Protein AF-0000000078959669 (afdb_homodimer)

pLDDT: mean 92.47, std 7.91, range [45.31, 98.94]

Organism: Drosophila grimshawi (NCBI:txid7222)

Secondary structure (DSSP, 8-state):
-PPPPGGG--EEEEE--SHHHHHHHHHHHHTT-EEEEE-SSSSS-GGG-------SSTT--------TT-B-SS-GGGTSBTTBPPPTT---SS-BHHHHHHHHHHHHHHTT-GGGEETTEEEEEEEE-SSSEEEEEEETTTTEEEEEEESEEEE---SSSSB-----TTTTT--SEEEEGGG---GGGGTT-EEEEE--SHHHHHHHHHHHTTSSEEEEE---SSPP--GGGSSEEEE--EEEE-SSEEEETTS-EEE-SEEEE---B----TTBBGGG--EEETTEEESEETTTEESSSTTEEE-S--BSS-HHHHHHHHHHHHHHHHTTSSPPPPHHHHHHHHHHHHHHHHHTT---GGGTTB-TTHHHHHHHHHHHHH------HHHHHHHHHHTTHHHHSTTTGGGEEEEE-SSS-EEEEE-/-PPPPGGG--EEEEE--SHHHHHHHHHHHHTT-EEEEE-SSSSS-GGG-------SSTT--------TT-B-SS-GGGTSBTTBPPPTT---SS-BHHHHHHHHHHHHHHTT-GGGEETTEEEEEEEE-SSSEEEEEEETTTTEEEEEEESEEEE---SSSSB-----TTTTT--SEEEEGGG---GGGGTT-EEEEE--SHHHHHHHHHHHTTSSEEEEE---SSPP--GGGSSEEEE--EEEE-SSEEEETTS-EEE-SEEEE---B----TTBBGGG--EEETTEEESEETTTEESSSTTEEE-S--BSS-HHHHHHHHHHHHHHHHTTSSPPPPHHHHHHHHHHHHHHHHHTT---GGGTTB-TTHHHHHHHHHHHHH------HHHHHHHHHHTTHHHHSTTTGGGEEEEE-SSS-EEEEE-

Nearest PDB structures (foldseek):
  5nmx-assembly1_A-2  TM=9.605E-01  e=4.243E-48  Zonocerus variegatus
  8b2d-assembly1_B  TM=8.676E-01  e=2.512E-38  Methylophaga aminisulfidivorans MP
  5iq4-assembly1_B  TM=8.693E-01  e=3.765E-37  Roseovarius nubinhibens ISM
  5ipy-assembly1_B  TM=8.595E-01  e=3.704E-36  Roseovarius nubinhibens ISM
  5gsn-assembly2_D-3  TM=8.723E-01  e=1.214E-34  Roseovarius nubinhibens ISM

Structure (mmCIF, N/CA/C/O backbone):
data_AF-0000000078959669-model_v1
#
loop_
_entity.id
_entity.type
_entity.pdbx_description
1 polymer 'Flavin-containing monooxygenase'
#
loop_
_atom_site.group_PDB
_atom_site.id
_atom_site.type_symbol
_atom_site.label_atom_id
_atom_site.label_alt_id
_atom_site.label_comp_id
_atom_site.label_asym_id
_atom_site.label_entity_id
_atom_site.label_seq_id
_atom_site.pdbx_PDB_ins_code
_atom_site.Cartn_x
_atom_site.Cartn_y
_atom_site.Cartn_z
_atom_site.occupancy
_atom_site.B_iso_or_equiv
_atom_site.auth_seq_id
_atom_site.auth_comp_id
_atom_site.auth_asym_id
_atom_site.auth_atom_id
_atom_site.pdbx_PDB_model_num
ATOM 1 N N . MET A 1 1 ? -20.609 -14.859 -3.125 1 45.31 1 MET A N 1
ATOM 2 C CA . MET A 1 1 ? -20.734 -14.328 -1.771 1 45.31 1 MET A CA 1
ATOM 3 C C . MET A 1 1 ? -21.344 -12.93 -1.785 1 45.31 1 MET A C 1
ATOM 5 O O . MET A 1 1 ? -21.016 -12.109 -2.635 1 45.31 1 MET A O 1
ATOM 9 N N . HIS A 1 2 ? -22.578 -12.852 -1.227 1 52.78 2 HIS A N 1
ATOM 10 C CA . HIS A 1 2 ? -23.391 -11.648 -1.248 1 52.78 2 HIS A CA 1
ATOM 11 C C . HIS A 1 2 ? -22.75 -10.523 -0.436 1 52.78 2 HIS A C 1
ATOM 13 O O . HIS A 1 2 ? -22.344 -10.742 0.703 1 52.78 2 HIS A O 1
ATOM 19 N N . LYS A 1 3 ? -22.469 -9.391 -1.192 1 69.81 3 LYS A N 1
ATOM 20 C CA . LYS A 1 3 ? -22 -8.219 -0.46 1 69.81 3 LYS A CA 1
ATOM 21 C C . LYS A 1 3 ? -23.125 -7.598 0.355 1 69.81 3 LYS A C 1
ATOM 23 O O . LYS A 1 3 ? -24.25 -7.434 -0.143 1 69.81 3 LYS A O 1
ATOM 28 N N . THR A 1 4 ? -22.953 -7.41 1.645 1 77.81 4 THR A N 1
ATOM 29 C CA . THR A 1 4 ? -23.891 -6.715 2.516 1 77.81 4 THR A CA 1
ATOM 30 C C . THR A 1 4 ? -24.125 -5.285 2.031 1 77.81 4 THR A C 1
ATOM 32 O O . THR A 1 4 ? -23.156 -4.57 1.717 1 77.81 4 THR A O 1
ATOM 35 N N . PRO A 1 5 ? -25.406 -4.965 1.857 1 82.88 5 PRO A N 1
ATOM 36 C CA . PRO A 1 5 ? -25.672 -3.572 1.484 1 82.88 5 PRO A CA 1
ATOM 37 C C . PRO A 1 5 ? -25.016 -2.572 2.434 1 82.88 5 PRO A C 1
ATOM 39 O O . PRO A 1 5 ? -24.953 -2.812 3.643 1 82.88 5 PRO A O 1
ATOM 42 N N . ILE A 1 6 ? -24.656 -1.502 1.903 1 85.75 6 ILE A N 1
ATOM 43 C CA . ILE A 1 6 ? -23.859 -0.518 2.625 1 85.75 6 ILE A CA 1
ATOM 44 C C . ILE A 1 6 ? -24.641 -0 3.83 1 85.75 6 ILE A C 1
ATOM 46 O O . ILE A 1 6 ? -24.062 0.288 4.879 1 85.75 6 ILE A O 1
ATOM 50 N N . ASN A 1 7 ? -25.969 0.161 3.705 1 85.62 7 ASN A N 1
ATOM 51 C CA . ASN A 1 7 ? -26.781 0.72 4.773 1 85.62 7 ASN A CA 1
ATOM 52 C C . ASN A 1 7 ? -26.922 -0.252 5.945 1 85.62 7 ASN A C 1
ATOM 54 O O . ASN A 1 7 ? -27.375 0.126 7.02 1 85.62 7 ASN A O 1
ATOM 58 N N . GLU A 1 8 ? -26.438 -1.484 5.742 1 88.94 8 GLU A N 1
ATOM 59 C CA . GLU A 1 8 ? -26.5 -2.488 6.801 1 88.94 8 GLU A CA 1
ATOM 60 C C . GLU A 1 8 ? -25.156 -2.609 7.523 1 88.94 8 GLU A C 1
ATOM 62 O O . GLU A 1 8 ? -25.078 -3.236 8.586 1 88.94 8 GLU A O 1
ATOM 67 N N . LEU A 1 9 ? -24.219 -1.984 6.984 1 90.19 9 LEU A N 1
ATOM 68 C CA . LEU A 1 9 ? -22.906 -1.975 7.605 1 90.19 9 LEU A CA 1
ATOM 69 C C . LEU A 1 9 ? -22.875 -1.039 8.812 1 90.19 9 LEU A C 1
ATOM 71 O O . LEU A 1 9 ? -23.609 -0.047 8.844 1 90.19 9 LEU A O 1
ATOM 75 N N . ARG A 1 10 ? -22.062 -1.387 9.906 1 94.25 10 ARG A N 1
ATOM 76 C CA . ARG A 1 10 ? -22.141 -0.607 11.133 1 94.25 10 ARG A CA 1
ATOM 77 C C . ARG A 1 10 ? -20.766 -0.35 11.719 1 94.25 10 ARG A C 1
ATOM 79 O O . ARG A 1 10 ? -20.531 0.688 12.344 1 94.25 10 ARG A O 1
ATOM 86 N N . ARG A 1 11 ? -19.891 -1.138 11.555 1 98.06 11 ARG A N 1
ATOM 87 C CA . ARG A 1 11 ? -18.625 -1.104 12.289 1 98.06 11 ARG A CA 1
ATOM 88 C C . ARG A 1 11 ? -17.625 -0.155 11.625 1 98.06 11 ARG A C 1
ATOM 90 O O . ARG A 1 11 ? -17.281 -0.333 10.453 1 98.06 11 ARG A O 1
ATOM 97 N N . VAL A 1 12 ? -17.125 0.892 12.422 1 98.75 12 VAL A N 1
ATOM 98 C CA . VAL A 1 12 ? -16.25 1.936 11.883 1 98.75 12 VAL A CA 1
ATOM 99 C C . VAL A 1 12 ? -14.914 1.923 12.617 1 98.75 12 VAL A C 1
ATOM 101 O O . VAL A 1 12 ? -14.875 1.939 13.852 1 98.75 12 VAL A O 1
ATOM 104 N N . CYS A 1 13 ? -13.797 1.841 11.883 1 98.88 13 CYS A N 1
ATOM 105 C CA . CYS A 1 13 ? -12.453 2.021 12.406 1 98.88 13 CYS A CA 1
ATOM 106 C C . CYS A 1 13 ? -11.938 3.424 12.109 1 98.88 13 CYS A C 1
ATOM 108 O O . CYS A 1 13 ? -11.906 3.848 10.953 1 98.88 13 CYS A O 1
ATOM 110 N N . VAL A 1 14 ? -11.617 4.148 13.117 1 98.94 14 VAL A N 1
ATOM 111 C CA . VAL A 1 14 ? -10.977 5.453 12.977 1 98.94 14 VAL A CA 1
ATOM 112 C C . VAL A 1 14 ? -9.492 5.344 13.328 1 98.94 14 VAL A C 1
ATOM 114 O O . VAL A 1 14 ? -9.141 4.957 14.453 1 98.94 14 VAL A O 1
ATOM 117 N N . ILE A 1 15 ? -8.625 5.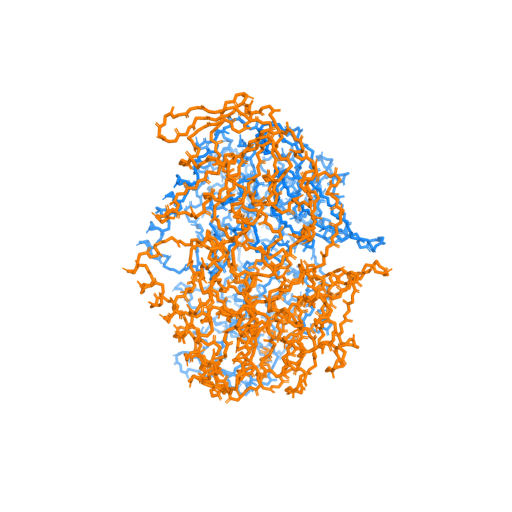699 12.398 1 98.56 15 ILE A N 1
ATOM 118 C CA . ILE A 1 15 ? -7.188 5.598 12.609 1 98.56 15 ILE A CA 1
ATOM 119 C C . ILE A 1 15 ? -6.629 6.953 13.039 1 98.56 15 ILE A C 1
ATOM 121 O O . ILE A 1 15 ? -6.41 7.832 12.195 1 98.56 15 ILE A O 1
ATOM 125 N N . GLY A 1 16 ? -6.328 7.094 14.289 1 97.38 16 GLY A N 1
ATOM 126 C CA . GLY A 1 16 ? -5.848 8.352 14.844 1 97.38 16 GLY A CA 1
ATOM 127 C C . GLY A 1 16 ? -6.891 9.078 15.672 1 97.38 16 GLY A C 1
ATOM 128 O O . GLY A 1 16 ? -8.07 9.102 15.305 1 97.38 16 GLY A O 1
ATOM 129 N N . ALA A 1 17 ? -6.402 9.602 16.766 1 97.69 17 ALA A N 1
ATOM 130 C CA . ALA A 1 17 ? -7.293 10.352 17.656 1 97.69 17 ALA A CA 1
ATOM 131 C C . ALA A 1 17 ? -6.832 11.797 17.797 1 97.69 17 ALA A C 1
ATOM 133 O O . ALA A 1 17 ? -6.844 12.359 18.891 1 97.69 17 ALA A O 1
ATOM 134 N N . GLY A 1 18 ? -6.355 12.375 16.703 1 96.56 18 GLY A N 1
ATOM 135 C CA . GLY A 1 18 ? -6.148 13.812 16.609 1 96.56 18 GLY A CA 1
ATOM 136 C C . GLY A 1 18 ? -7.414 14.578 16.281 1 96.56 18 GLY A C 1
ATOM 137 O O . GLY A 1 18 ? -8.523 14.078 16.484 1 96.56 18 GLY A O 1
ATOM 138 N N . THR A 1 19 ? -7.242 15.805 15.766 1 96.81 19 THR A N 1
ATOM 139 C CA . THR A 1 19 ? -8.375 16.688 15.469 1 96.81 19 THR A CA 1
ATOM 140 C C . THR A 1 19 ? -9.336 16.016 14.492 1 96.81 19 THR A C 1
ATOM 142 O O . THR A 1 19 ? -10.547 16 14.719 1 96.81 19 THR A O 1
ATOM 145 N N . ALA A 1 20 ? -8.844 15.43 13.422 1 97.81 20 ALA A N 1
ATOM 146 C CA . ALA A 1 20 ? -9.672 14.781 12.406 1 97.81 20 ALA A CA 1
ATOM 147 C C . ALA A 1 20 ? -10.336 13.523 12.953 1 97.81 20 ALA A C 1
ATOM 149 O O . ALA A 1 20 ? -11.523 13.281 12.719 1 97.81 20 ALA A O 1
ATOM 150 N N . GLY A 1 21 ? -9.578 12.727 13.688 1 98.56 21 GLY A N 1
ATOM 151 C CA . GLY A 1 21 ? -10.094 11.469 14.219 1 98.56 21 GLY A CA 1
ATOM 152 C C . GLY A 1 21 ? -11.211 11.672 15.227 1 98.56 21 GLY A C 1
ATOM 153 O O . GLY A 1 21 ? -12.195 10.922 15.227 1 98.56 21 GLY A O 1
ATOM 154 N N . LEU A 1 22 ? -11.055 12.656 16.094 1 98.69 22 LEU A N 1
ATOM 155 C CA . LEU A 1 22 ? -12.102 12.953 17.062 1 98.69 22 LEU A CA 1
ATOM 156 C C . LEU A 1 22 ? -13.398 13.344 16.359 1 98.69 22 LEU A C 1
ATOM 158 O O . LEU A 1 22 ? -14.484 12.953 16.781 1 98.69 22 LEU A O 1
ATOM 162 N N . SER A 1 23 ? -13.258 14.117 15.312 1 98.56 23 SER A N 1
ATOM 163 C CA . SER A 1 23 ? -14.422 14.508 14.523 1 98.56 23 SER A CA 1
ATOM 164 C C . SER A 1 23 ? -15.094 13.289 13.891 1 98.56 23 SER A C 1
ATOM 166 O O . SER A 1 23 ? -16.312 13.156 13.938 1 98.56 23 SER A O 1
ATOM 168 N N . ALA A 1 24 ? -14.305 12.406 13.297 1 98.81 24 ALA A N 1
ATOM 169 C CA . ALA A 1 24 ? -14.828 11.211 12.656 1 98.81 24 ALA A CA 1
ATOM 170 C C . ALA A 1 24 ? -15.531 10.305 13.664 1 98.81 24 ALA A C 1
ATOM 172 O O . ALA A 1 24 ? -16.625 9.797 13.391 1 98.81 24 ALA A O 1
ATOM 173 N N . LEU A 1 25 ? -14.883 10.133 14.812 1 98.88 25 LEU A N 1
ATOM 174 C CA . LEU A 1 25 ? -15.445 9.297 15.867 1 98.88 25 LEU A CA 1
ATOM 175 C C . LEU A 1 25 ? -16.781 9.859 16.344 1 98.88 25 LEU A C 1
ATOM 177 O O . LEU A 1 25 ? -17.781 9.148 16.375 1 98.88 25 LEU A O 1
ATOM 181 N N . LYS A 1 26 ? -16.812 11.109 16.688 1 98.88 26 LYS A N 1
ATOM 182 C CA . LYS A 1 26 ? -18 11.766 17.219 1 98.88 26 LYS A CA 1
ATOM 183 C C . LYS A 1 26 ? -19.172 11.68 16.234 1 98.88 26 LYS A C 1
ATOM 185 O O . LYS A 1 26 ? -20.266 11.242 16.594 1 98.88 26 LYS A O 1
ATOM 190 N N . ASN A 1 27 ? -18.953 12.07 15 1 98.81 27 ASN A N 1
ATOM 191 C CA . ASN A 1 27 ? -20.031 12.109 14.008 1 98.81 27 ASN A CA 1
ATOM 192 C C . ASN A 1 27 ? -20.516 10.703 13.672 1 98.81 27 ASN A C 1
ATOM 194 O O . ASN A 1 27 ? -21.719 10.5 13.43 1 98.81 27 ASN A O 1
ATOM 198 N N . ALA A 1 28 ? -19.578 9.711 13.57 1 98.75 28 ALA A N 1
ATOM 199 C CA . ALA A 1 28 ? -19.984 8.328 13.32 1 98.75 28 ALA A CA 1
ATOM 200 C C . ALA A 1 28 ? -20.891 7.812 14.438 1 98.75 28 ALA A C 1
ATOM 202 O O . ALA A 1 28 ? -21.922 7.199 14.164 1 98.75 28 ALA A O 1
ATOM 203 N N . LEU A 1 29 ? -20.484 8.078 15.703 1 98.69 29 LEU A N 1
ATOM 204 C CA . LEU A 1 29 ? -21.281 7.656 16.859 1 98.69 29 LEU A CA 1
ATOM 205 C C . LEU A 1 29 ? -22.656 8.336 16.844 1 98.69 29 LEU A C 1
ATOM 207 O O . LEU A 1 29 ? -23.672 7.695 17.125 1 98.69 29 LEU A O 1
ATOM 211 N N . GLU A 1 30 ? -22.688 9.578 16.5 1 98 30 GLU A N 1
ATOM 212 C CA . GLU A 1 30 ? -23.938 10.328 16.453 1 98 30 GLU A CA 1
ATOM 213 C C . GLU A 1 30 ? -24.875 9.789 15.391 1 98 30 GLU A C 1
ATOM 215 O O . GLU A 1 30 ? -26.094 9.883 15.531 1 98 30 GLU A O 1
ATOM 220 N N . GLU A 1 31 ? -24.344 9.234 14.336 1 97.31 31 GLU A N 1
ATOM 221 C CA . GLU A 1 31 ? -25.141 8.641 13.281 1 97.31 31 GLU A CA 1
ATOM 222 C C . GLU A 1 31 ? -25.578 7.223 13.641 1 97.31 31 GLU A C 1
ATOM 224 O O . GLU A 1 31 ? -26.203 6.531 12.836 1 97.31 31 GLU A O 1
ATOM 229 N N . GLY A 1 32 ? -25.188 6.715 14.797 1 97.25 32 GLY A N 1
ATOM 230 C CA . GLY A 1 32 ? -25.641 5.418 15.281 1 97.25 32 GLY A CA 1
ATOM 231 C C . GLY A 1 32 ? -24.719 4.281 14.867 1 97.25 32 GLY A C 1
ATOM 232 O O . GLY A 1 32 ? -25.062 3.109 15.008 1 97.25 32 GLY A O 1
ATOM 233 N N . LEU A 1 33 ? -23.562 4.566 14.352 1 98.25 33 LEU A N 1
ATOM 234 C CA . LEU A 1 33 ? -22.609 3.531 13.961 1 98.25 33 LEU A CA 1
ATOM 235 C C . LEU A 1 33 ? -21.781 3.082 15.148 1 98.25 33 LEU A C 1
ATOM 237 O O . LEU A 1 33 ? -21.797 3.729 16.203 1 98.25 33 LEU A O 1
ATOM 241 N N . GLU A 1 34 ? -21.172 1.912 15.055 1 98.56 34 GLU A N 1
ATOM 242 C CA . GLU A 1 34 ? -20.25 1.372 16.047 1 98.56 34 GLU A CA 1
ATOM 243 C C . GLU A 1 34 ? -18.797 1.723 15.719 1 98.56 34 GLU A C 1
ATOM 245 O O . GLU A 1 34 ? -18.141 1.008 14.953 1 98.56 34 GLU A O 1
ATOM 250 N N . ALA A 1 35 ? -18.328 2.771 16.391 1 98.75 35 ALA A N 1
ATOM 251 C CA . ALA A 1 35 ? -17.031 3.318 15.984 1 98.75 35 ALA A CA 1
ATOM 252 C C . ALA A 1 35 ? -16 3.184 17.094 1 98.75 35 ALA A C 1
ATOM 254 O O . ALA A 1 35 ? -16.312 3.359 18.266 1 98.75 35 ALA A O 1
ATOM 255 N N . VAL A 1 36 ? -14.789 2.791 16.719 1 98.88 36 VAL A N 1
ATOM 256 C CA . VAL A 1 36 ? -13.633 2.742 17.609 1 98.88 36 VAL A CA 1
ATOM 257 C C . VAL A 1 36 ? -12.469 3.504 16.984 1 98.88 36 VAL A C 1
ATOM 259 O O . VAL A 1 36 ? -12.156 3.32 15.805 1 98.88 36 VAL A O 1
ATOM 262 N N . ALA A 1 37 ? -11.875 4.391 17.766 1 98.88 37 ALA A N 1
ATOM 263 C CA . ALA A 1 37 ? -10.664 5.078 17.328 1 98.88 37 ALA A CA 1
ATOM 264 C C . ALA A 1 37 ? -9.422 4.465 17.969 1 98.88 37 ALA A C 1
ATOM 266 O O . ALA A 1 37 ? -9.43 4.125 19.156 1 98.88 37 ALA A O 1
ATOM 267 N N . TYR A 1 38 ? -8.398 4.254 17.188 1 98.44 38 TYR A N 1
ATOM 268 C CA . TYR A 1 38 ? -7.125 3.732 17.672 1 98.44 38 TYR A CA 1
ATOM 269 C C . TYR A 1 38 ? -6.051 4.809 17.641 1 98.44 38 TYR A C 1
ATOM 271 O O . TYR A 1 38 ? -5.859 5.477 16.609 1 98.44 38 TYR A O 1
ATOM 279 N N . GLU A 1 39 ? -5.457 5.02 18.734 1 97.31 39 GLU A N 1
ATOM 280 C CA . GLU A 1 39 ? -4.348 5.957 18.891 1 97.31 39 GLU A CA 1
ATOM 281 C C . GLU A 1 39 ? -3.1 5.25 19.406 1 97.31 39 GLU A C 1
ATOM 283 O O . GLU A 1 39 ? -3.156 4.555 20.422 1 97.31 39 GLU A O 1
ATOM 288 N N . GLN A 1 40 ? -2.014 5.398 18.656 1 92.69 40 GLN A N 1
ATOM 289 C CA . GLN A 1 40 ? -0.786 4.711 19.047 1 92.69 40 GLN A CA 1
ATOM 290 C C . GLN A 1 40 ? -0.163 5.34 20.281 1 92.69 40 GLN A C 1
ATOM 292 O O . GLN A 1 40 ? 0.511 4.66 21.062 1 92.69 40 GLN A O 1
ATOM 297 N N . GLY A 1 41 ? -0.364 6.578 20.5 1 91.94 41 GLY A N 1
ATOM 298 C CA . GLY A 1 41 ? 0.206 7.289 21.625 1 91.94 41 GLY A CA 1
ATOM 299 C C . GLY A 1 41 ? -0.555 7.059 22.922 1 91.94 41 GLY A C 1
ATOM 300 O O . GLY A 1 41 ? -1.545 6.324 22.938 1 91.94 41 GLY A O 1
ATOM 301 N N . THR A 1 42 ? -0.112 7.77 23.969 1 93.75 42 THR A N 1
ATOM 302 C CA . THR A 1 42 ? -0.66 7.566 25.312 1 93.75 42 THR A CA 1
ATOM 303 C C . THR A 1 42 ? -1.809 8.539 25.578 1 93.75 42 THR A C 1
ATOM 305 O O . THR A 1 42 ? -2.516 8.406 26.578 1 93.75 42 THR A O 1
ATOM 308 N N . GLU A 1 43 ? -2.004 9.484 24.734 1 94.62 43 GLU A N 1
ATOM 309 C CA . GLU A 1 43 ? -3.062 10.477 24.922 1 94.62 43 GLU A CA 1
ATOM 310 C C . GLU A 1 43 ? -3.637 10.93 23.578 1 94.62 43 GLU A C 1
ATOM 312 O O . GLU A 1 43 ? -3.047 10.68 22.531 1 94.62 43 GLU A O 1
ATOM 317 N N . ILE A 1 44 ? -4.832 11.555 23.672 1 96 44 ILE A N 1
ATOM 318 C CA . ILE A 1 44 ? -5.434 12.102 22.453 1 96 44 ILE A CA 1
ATOM 319 C C . ILE A 1 44 ? -4.781 13.445 22.125 1 96 44 ILE A C 1
ATOM 321 O O . ILE A 1 44 ? -4.184 14.086 23 1 96 44 ILE A O 1
ATOM 325 N N . GLY A 1 45 ? -4.902 13.852 20.859 1 93.62 45 GLY A N 1
ATOM 326 C CA . GLY A 1 45 ? -4.422 15.172 20.484 1 93.62 45 GLY A CA 1
ATOM 327 C C . GLY A 1 45 ? -3.516 15.164 19.266 1 93.62 45 GLY A C 1
ATOM 328 O O . GLY A 1 45 ? -3.346 16.188 18.609 1 93.62 45 GLY A O 1
ATOM 329 N N . GLY A 1 46 ? -2.883 13.961 19.031 1 89.56 46 GLY A N 1
ATOM 330 C CA . GLY A 1 46 ? -2.09 13.805 17.828 1 89.56 46 GLY A CA 1
ATOM 331 C C . GLY A 1 46 ? -0.868 14.703 17.797 1 89.56 46 GLY A C 1
ATOM 332 O O . GLY A 1 46 ? -0.078 14.719 18.734 1 89.56 46 GLY A O 1
ATOM 333 N N . THR A 1 47 ? -0.789 15.531 16.766 1 85.06 47 THR A N 1
ATOM 334 C CA . THR A 1 47 ? 0.394 16.344 16.484 1 85.06 47 THR A CA 1
ATOM 335 C C . THR A 1 47 ? 0.503 17.5 17.469 1 85.06 47 THR A C 1
ATOM 337 O O . THR A 1 47 ? 1.549 18.141 17.578 1 85.06 47 THR A O 1
ATOM 340 N N . TRP A 1 48 ? -0.49 17.781 18.266 1 89.94 48 TRP A N 1
ATOM 341 C CA . TRP A 1 48 ? -0.515 18.938 19.172 1 89.94 48 TRP A CA 1
ATOM 342 C C . TRP A 1 48 ? 0.2 18.625 20.484 1 89.94 48 TRP A C 1
ATOM 344 O O . TRP A 1 48 ? 0.409 19.516 21.312 1 89.94 48 TRP A O 1
ATOM 354 N N . ILE A 1 49 ? 0.579 17.406 20.641 1 88.44 49 ILE A N 1
ATOM 355 C CA . ILE A 1 49 ? 1.275 17 21.859 1 88.44 49 ILE A CA 1
ATOM 356 C C . ILE A 1 49 ? 2.75 17.391 21.766 1 88.44 49 ILE A C 1
ATOM 358 O O . ILE A 1 49 ? 3.461 16.922 20.875 1 88.44 49 ILE A O 1
ATOM 362 N N . PHE A 1 50 ? 3.137 18.188 22.625 1 88.31 50 PHE A N 1
ATOM 363 C CA . PHE A 1 50 ? 4.547 18.547 22.719 1 88.31 50 PHE A CA 1
ATOM 364 C C . PHE A 1 50 ? 5.34 17.453 23.422 1 88.31 50 PHE A C 1
ATOM 366 O O . PHE A 1 50 ? 4.91 16.938 24.453 1 88.31 50 PHE A O 1
ATOM 373 N N . SER A 1 51 ? 6.367 17.047 22.828 1 84.38 51 SER A N 1
ATOM 374 C CA . SER A 1 51 ? 7.312 16.109 23.422 1 84.38 51 SER A CA 1
ATOM 375 C C . SER A 1 51 ? 8.75 16.516 23.125 1 84.38 51 SER A C 1
ATOM 377 O O . SER A 1 51 ? 9.094 16.812 21.969 1 84.38 51 SER A O 1
ATOM 379 N N . ASP A 1 52 ? 9.5 16.562 24.125 1 80.12 52 ASP A N 1
ATOM 380 C CA . ASP A 1 52 ? 10.906 16.891 23.938 1 80.12 52 ASP A CA 1
ATOM 381 C C . ASP A 1 52 ? 11.719 15.641 23.562 1 80.12 52 ASP A C 1
ATOM 383 O O . ASP A 1 52 ? 12.945 15.703 23.469 1 80.12 52 ASP A O 1
ATOM 387 N N . LYS A 1 53 ? 11.109 14.586 23.359 1 76.31 53 LYS A N 1
ATOM 388 C CA . LYS A 1 53 ? 11.797 13.352 22.984 1 76.31 53 LYS A CA 1
ATOM 389 C C . LYS A 1 53 ? 12.375 13.445 21.578 1 76.31 53 LYS A C 1
ATOM 391 O O . LYS A 1 53 ? 11.711 13.922 20.656 1 76.31 53 LYS A O 1
ATOM 396 N N . MET A 1 54 ? 13.664 13.148 21.516 1 76 54 MET A N 1
ATOM 397 C CA . MET A 1 54 ? 14.352 13.117 20.219 1 76 54 MET A CA 1
ATOM 398 C C . MET A 1 54 ? 14.609 11.68 19.781 1 76 54 MET A C 1
ATOM 400 O O . MET A 1 54 ? 14.766 10.789 20.609 1 76 54 MET A O 1
ATOM 404 N N . PRO A 1 55 ? 14.539 11.492 18.469 1 71.88 55 PRO A N 1
ATOM 405 C CA . PRO A 1 55 ? 14.836 10.133 18.016 1 71.88 55 PRO A CA 1
ATOM 406 C C . PRO A 1 55 ? 16.219 9.656 18.438 1 71.88 55 PRO A C 1
ATOM 408 O O . PRO A 1 55 ? 17.156 10.461 18.5 1 71.88 55 PRO A O 1
ATOM 411 N N . LYS A 1 56 ? 16.297 8.391 18.938 1 64.25 56 LYS A N 1
ATOM 412 C CA . LYS A 1 56 ? 17.578 7.812 19.344 1 64.25 56 LYS A CA 1
ATOM 413 C C . LYS A 1 56 ? 18.531 7.707 18.156 1 64.25 56 LYS A C 1
ATOM 415 O O . LYS A 1 56 ? 19.734 7.852 18.312 1 64.25 56 LYS A O 1
ATOM 420 N N . ASP A 1 57 ? 17.938 7.395 17.062 1 59.69 57 ASP A N 1
ATOM 421 C CA . ASP A 1 57 ? 18.734 7.375 15.836 1 59.69 57 ASP A CA 1
ATOM 422 C C . ASP A 1 57 ? 17.922 7.934 14.664 1 59.69 57 ASP A C 1
ATOM 424 O O . ASP A 1 57 ? 16.781 8.344 14.836 1 59.69 57 ASP A O 1
ATOM 428 N N . GLU A 1 58 ? 18.734 8.25 13.617 1 51.53 58 GLU A N 1
ATOM 429 C CA . GLU A 1 58 ? 18.219 8.953 12.445 1 51.53 58 GLU A CA 1
ATOM 430 C C . GLU A 1 58 ? 17.016 8.234 11.859 1 51.53 58 GLU A C 1
ATOM 432 O O . GLU A 1 58 ? 16.25 8.812 11.094 1 51.53 58 GLU A O 1
ATOM 437 N N . TYR A 1 59 ? 16.781 7.012 12.453 1 50.22 59 TYR A N 1
ATOM 438 C CA . TYR A 1 59 ? 15.742 6.215 11.812 1 50.22 59 TYR A CA 1
ATOM 439 C C . TYR A 1 59 ? 14.5 6.133 12.695 1 50.22 59 TYR A C 1
ATOM 441 O O . TYR A 1 59 ? 13.445 5.676 12.242 1 50.22 59 TYR A O 1
ATOM 449 N N . ASP A 1 60 ? 14.609 6.691 13.891 1 61.44 60 ASP A N 1
ATOM 450 C CA . ASP A 1 60 ? 13.492 6.652 14.828 1 61.44 60 ASP A CA 1
ATOM 451 C C . ASP A 1 60 ? 12.477 7.754 14.523 1 61.44 60 ASP A C 1
ATOM 453 O O . ASP A 1 60 ? 12.859 8.859 14.117 1 61.44 60 ASP A O 1
ATOM 457 N N . GLU A 1 61 ? 11.203 7.324 14.594 1 67.5 61 GLU A N 1
ATOM 458 C CA . GLU A 1 61 ? 10.141 8.289 14.336 1 67.5 61 GLU A CA 1
ATOM 459 C C . GLU A 1 61 ? 9.664 8.953 15.625 1 67.5 61 GLU A C 1
ATOM 461 O O . GLU A 1 61 ? 9.641 8.312 16.688 1 67.5 61 GLU A O 1
ATOM 466 N N . VAL A 1 62 ? 9.586 10.273 15.523 1 74.25 62 VAL A N 1
ATOM 467 C CA . VAL A 1 62 ? 8.914 11 16.594 1 74.25 62 VAL A CA 1
ATOM 468 C C . VAL A 1 62 ? 7.602 11.586 16.078 1 74.25 62 VAL A C 1
ATOM 470 O O . VAL A 1 62 ? 7.496 11.945 14.898 1 74.25 62 VAL A O 1
ATOM 473 N N . HIS A 1 63 ? 6.652 11.695 16.922 1 74.81 63 HIS A N 1
ATOM 474 C CA . HIS A 1 63 ? 5.312 12.047 16.469 1 74.81 63 HIS A CA 1
ATOM 475 C C . HIS A 1 63 ? 5.082 13.555 16.562 1 74.81 63 HIS A C 1
ATOM 477 O O . HIS A 1 63 ? 4.391 14.133 15.719 1 74.81 63 HIS A O 1
ATOM 483 N N . SER A 1 64 ? 5.723 14.117 17.406 1 77.94 64 SER A N 1
ATOM 484 C CA . SER A 1 64 ? 5.402 15.523 17.672 1 77.94 64 SER A CA 1
ATOM 485 C C . SER A 1 64 ? 6.184 16.453 16.75 1 77.94 64 SER A C 1
ATOM 487 O O . SER A 1 64 ? 7.359 16.203 16.469 1 77.94 64 SER A O 1
ATOM 489 N N . SER A 1 65 ? 5.539 17.453 16.25 1 83.06 65 SER A N 1
ATOM 490 C CA . SER A 1 65 ? 6.199 18.531 15.531 1 83.06 65 SER A CA 1
ATOM 491 C C . SER A 1 65 ? 6.031 19.859 16.25 1 83.06 65 SER A C 1
ATOM 493 O O . SER A 1 65 ? 6.211 20.922 15.656 1 83.06 65 SER A O 1
ATOM 495 N N . MET A 1 66 ? 5.707 19.781 17.531 1 89.06 66 MET A N 1
ATOM 496 C CA . MET A 1 66 ? 5.48 20.969 18.328 1 89.06 66 MET A CA 1
ATOM 497 C C . MET A 1 66 ? 6.785 21.484 18.938 1 89.06 66 MET A C 1
ATOM 499 O O . MET A 1 66 ? 7.715 20.719 19.156 1 89.06 66 MET A O 1
ATOM 503 N N . TYR A 1 67 ? 6.84 22.781 19.094 1 91.56 67 TYR A N 1
ATOM 504 C CA . TYR A 1 67 ? 7.992 23.406 19.734 1 91.56 67 TYR A CA 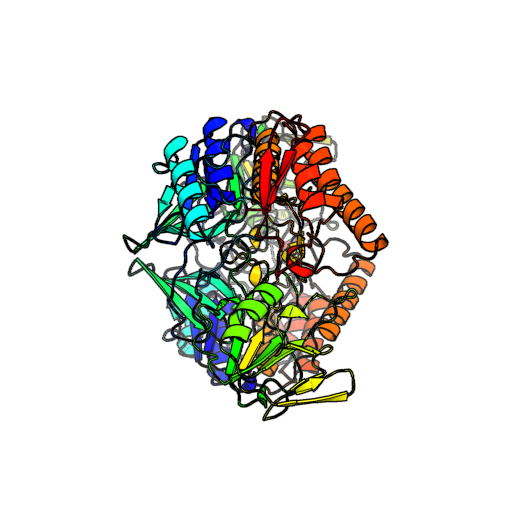1
ATOM 505 C C . TYR A 1 67 ? 7.551 24.453 20.75 1 91.56 67 TYR A C 1
ATOM 507 O O . TYR A 1 67 ? 6.406 24.922 20.703 1 91.56 67 TYR A O 1
ATOM 515 N N . GLU A 1 68 ? 8.469 24.75 21.578 1 91.44 68 GLU A N 1
ATOM 516 C CA . GLU A 1 68 ? 8.172 25.672 22.672 1 91.44 68 GLU A CA 1
ATOM 517 C C . GLU A 1 68 ? 7.801 27.062 22.141 1 91.44 68 GLU A C 1
ATOM 519 O O . GLU A 1 68 ? 8.492 27.609 21.281 1 91.44 68 GLU A O 1
ATOM 524 N N . GLY A 1 69 ? 6.672 27.562 22.672 1 89.81 69 GLY A N 1
ATOM 525 C CA . GLY A 1 69 ? 6.266 28.906 22.344 1 89.81 69 GLY A CA 1
ATOM 526 C C . GLY A 1 69 ? 5.371 28.984 21.125 1 89.81 69 GLY A C 1
ATOM 527 O O . GLY A 1 69 ? 4.895 30.062 20.75 1 89.81 69 GLY A O 1
ATOM 528 N N . LEU A 1 70 ? 5.117 27.875 20.531 1 92.94 70 LEU A N 1
ATOM 529 C CA . LEU A 1 70 ? 4.277 27.859 19.344 1 92.94 70 LEU A CA 1
ATOM 530 C C . LEU A 1 70 ? 2.875 28.359 19.656 1 92.94 70 LEU A C 1
ATOM 532 O O . LEU A 1 70 ? 2.268 27.938 20.641 1 92.94 70 LEU A O 1
ATOM 536 N N . ARG A 1 71 ? 2.424 29.375 18.828 1 93.19 71 ARG A N 1
ATOM 537 C CA . ARG A 1 71 ? 1.044 29.844 18.828 1 93.19 71 ARG A CA 1
ATOM 538 C C . ARG A 1 71 ? 0.4 29.625 17.453 1 93.19 71 ARG A C 1
ATOM 540 O O . ARG A 1 71 ? 1.096 29.531 16.438 1 93.19 71 ARG A O 1
ATOM 547 N N . THR A 1 72 ? -0.866 29.469 17.453 1 93.81 72 THR A N 1
ATOM 548 C CA . THR A 1 72 ? -1.585 29.172 16.234 1 93.81 72 THR A CA 1
ATOM 549 C C . THR A 1 72 ? -1.443 30.312 15.227 1 93.81 72 THR A C 1
ATOM 551 O O . THR A 1 72 ? -1.335 31.469 15.617 1 93.81 72 THR A O 1
ATOM 554 N N . ASN A 1 73 ? -1.438 29.938 13.969 1 91.62 73 ASN A N 1
ATOM 555 C CA . ASN A 1 73 ? -1.434 30.906 12.883 1 91.62 73 ASN A CA 1
ATOM 556 C C . ASN A 1 73 ? -2.834 31.453 12.617 1 91.62 73 ASN A C 1
ATOM 558 O O . ASN A 1 73 ? -2.986 32.562 12.07 1 91.62 73 ASN A O 1
ATOM 562 N N . LEU A 1 74 ? -3.83 30.688 12.992 1 92.62 74 LEU A N 1
ATOM 563 C CA . LEU A 1 74 ? -5.23 31.062 12.828 1 92.62 74 LEU A CA 1
ATOM 564 C C . LEU A 1 74 ? -5.852 31.422 14.18 1 92.62 74 LEU A C 1
ATOM 566 O O . LEU A 1 74 ? -5.465 30.875 15.211 1 92.62 74 LEU A O 1
ATOM 570 N N . PRO A 1 75 ? -6.773 32.438 14.086 1 94.62 75 PRO A N 1
ATOM 571 C CA . PRO A 1 75 ? -7.48 32.719 15.344 1 94.62 75 PRO A CA 1
ATOM 572 C C . PRO A 1 75 ? -8.367 31.547 15.789 1 94.62 75 PRO A C 1
ATOM 574 O O . PRO A 1 75 ? -8.969 30.875 14.953 1 94.62 75 PRO A O 1
ATOM 577 N N . LYS A 1 76 ? -8.469 31.375 17.109 1 95.75 76 LYS A N 1
ATOM 578 C CA . LYS A 1 76 ? -9.227 30.25 17.672 1 95.75 76 LYS A CA 1
ATOM 579 C C . LYS A 1 76 ? -10.68 30.281 17.203 1 95.75 76 LYS A C 1
ATOM 581 O O . LYS A 1 76 ? -11.344 29.25 17.141 1 95.75 76 LYS A O 1
ATOM 586 N N . GLU A 1 77 ? -11.188 31.438 16.75 1 94.69 77 GLU A N 1
ATOM 587 C CA . GLU A 1 77 ? -12.57 31.625 16.312 1 94.69 77 GLU A CA 1
ATOM 588 C C . GLU A 1 77 ? -12.867 30.812 15.055 1 94.69 77 GLU A C 1
ATOM 590 O O . GLU A 1 77 ? -14.023 30.547 14.75 1 94.69 77 GLU A O 1
ATOM 595 N N . VAL A 1 78 ? -11.82 30.391 14.328 1 93.69 78 VAL A N 1
ATOM 596 C CA . VAL A 1 78 ? -12.047 29.609 13.117 1 93.69 78 VAL A CA 1
ATOM 597 C C . VAL A 1 78 ? -11.461 28.203 13.289 1 93.69 78 VAL A C 1
ATOM 599 O O . VAL A 1 78 ? -11.391 27.438 12.328 1 93.69 78 VAL A O 1
ATOM 602 N N . MET A 1 79 ? -11.047 27.844 14.453 1 95.31 79 MET A N 1
ATOM 603 C CA . MET A 1 79 ? -10.32 26.594 14.648 1 95.31 79 MET A CA 1
ATOM 604 C C . MET A 1 79 ? -11.172 25.594 15.422 1 95.31 79 MET A C 1
ATOM 606 O O . MET A 1 79 ? -10.789 24.422 15.578 1 95.31 79 MET A O 1
ATOM 610 N N . GLY A 1 80 ? -12.305 26.016 16 1 95.19 80 GLY A N 1
ATOM 611 C CA . GLY A 1 80 ? -13.195 25.094 16.688 1 95.19 80 GLY A CA 1
ATOM 612 C C . GLY A 1 80 ? -14 24.234 15.734 1 95.19 80 GLY A C 1
ATOM 613 O O . GLY A 1 80 ? -14.023 24.469 14.531 1 95.19 80 GLY A O 1
ATOM 614 N N . TYR A 1 81 ? -14.594 23.188 16.297 1 96.31 81 TYR A N 1
ATOM 615 C CA . TYR A 1 81 ? -15.562 22.422 15.531 1 96.31 81 TYR A CA 1
ATOM 616 C C . TYR A 1 81 ? -16.859 23.203 15.352 1 96.31 81 TYR A C 1
ATOM 618 O O . TYR A 1 81 ? -17.188 24.062 16.172 1 96.31 81 TYR A O 1
ATOM 626 N N . PRO A 1 82 ? -17.578 22.938 14.234 1 93.69 82 PRO A N 1
ATOM 627 C CA . PRO A 1 82 ? -18.828 23.688 14.031 1 93.69 82 PRO A CA 1
ATOM 628 C C . PRO A 1 82 ? -19.781 23.562 15.211 1 93.69 82 PRO A C 1
ATOM 630 O O . PRO A 1 82 ? -20.531 24.5 15.5 1 93.69 82 PRO A O 1
ATOM 633 N N . ASP A 1 83 ? -19.781 22.484 15.883 1 94.5 83 ASP A N 1
ATOM 634 C CA . ASP A 1 83 ? -20.734 22.234 16.969 1 94.5 83 ASP A CA 1
ATOM 635 C C . ASP A 1 83 ? -20.062 22.422 18.328 1 94.5 83 ASP A C 1
ATOM 637 O O . ASP A 1 83 ? -20.672 22.141 19.359 1 94.5 83 ASP A O 1
ATOM 641 N N . TYR A 1 84 ? -18.844 22.844 18.391 1 96.44 84 TYR A N 1
ATOM 642 C CA . TYR A 1 84 ? -18.109 22.984 19.625 1 96.44 84 TYR A CA 1
ATOM 643 C C . TYR A 1 84 ? -17.047 24.078 19.516 1 96.44 84 TYR A C 1
ATOM 645 O O . TYR A 1 84 ? -15.875 23.781 19.266 1 96.44 84 TYR A O 1
ATOM 653 N N . PRO A 1 85 ? -17.391 25.328 19.766 1 93.94 85 PRO A N 1
ATOM 654 C CA . PRO A 1 85 ? -16.453 26.453 19.641 1 93.94 85 PRO A CA 1
ATOM 655 C C . PRO A 1 85 ? -15.492 26.547 20.828 1 93.94 85 PRO A C 1
ATOM 657 O O . PRO A 1 85 ? -15.742 25.953 21.875 1 93.94 85 PRO A O 1
ATOM 660 N N . TYR A 1 86 ? -14.43 27.172 20.641 1 94.81 86 TYR A N 1
ATOM 661 C CA . TYR A 1 86 ? -13.508 27.453 21.734 1 94.81 86 TYR A CA 1
ATOM 662 C C . TYR A 1 86 ? -14.195 28.266 22.828 1 94.81 86 TYR A C 1
ATOM 664 O O . TYR A 1 86 ? -15.062 29.094 22.547 1 94.81 86 TYR A O 1
ATOM 672 N N . PRO A 1 87 ? -13.742 28.062 24.078 1 91.44 87 PRO A N 1
ATOM 673 C CA . PRO A 1 87 ? -14.328 28.844 25.156 1 91.44 87 PRO A CA 1
ATOM 674 C C . PRO A 1 87 ? -14.016 30.328 25.047 1 91.44 87 PRO A C 1
ATOM 676 O O . PRO A 1 87 ? -12.906 30.703 24.656 1 91.44 87 PRO A O 1
ATOM 679 N N . THR A 1 88 ? -14.922 31.141 25.438 1 86.12 88 THR A N 1
ATOM 680 C CA . THR A 1 88 ? -14.789 32.594 25.344 1 86.12 88 THR A CA 1
ATOM 681 C C . THR A 1 88 ? -13.883 33.125 26.453 1 86.12 88 THR A C 1
ATOM 683 O O . THR A 1 88 ? -13.414 34.281 26.375 1 86.12 88 THR A O 1
ATOM 686 N N . GLU A 1 89 ? -13.641 32.344 27.406 1 89.56 89 GLU A N 1
ATOM 687 C CA . GLU A 1 89 ? -12.797 32.75 28.516 1 89.56 89 GLU A CA 1
ATOM 688 C C . GLU A 1 89 ? -11.359 33 28.078 1 89.56 89 GLU A C 1
ATOM 690 O O . GLU A 1 89 ? -10.602 33.688 28.734 1 89.56 89 GLU A O 1
ATOM 695 N N . ILE A 1 90 ? -11.008 32.312 27.031 1 92 90 ILE A N 1
ATOM 696 C CA . ILE A 1 90 ? -9.695 32.594 26.453 1 92 90 ILE A CA 1
ATOM 697 C C . ILE A 1 90 ? -9.719 33.906 25.688 1 92 90 ILE A C 1
ATOM 699 O O . ILE A 1 90 ? -10.344 34 24.625 1 92 90 ILE A O 1
ATOM 703 N N . ASP A 1 91 ? -9.07 34.844 26.141 1 90.44 91 ASP A N 1
ATOM 704 C CA . ASP A 1 91 ? -9.156 36.188 25.578 1 90.44 91 ASP A CA 1
ATOM 705 C C . ASP A 1 91 ? -8.398 36.281 24.25 1 90.44 91 ASP A C 1
ATOM 707 O O . ASP A 1 91 ? -8.844 36.969 23.328 1 90.44 91 ASP A O 1
ATOM 711 N N . GLU A 1 92 ? -7.293 35.656 24.219 1 94.19 92 GLU A N 1
ATOM 712 C CA . GLU A 1 92 ? -6.453 35.719 23.016 1 94.19 92 GLU A CA 1
ATOM 713 C C . GLU A 1 92 ? -7.062 34.938 21.859 1 94.19 92 GLU A C 1
ATOM 715 O O . GLU A 1 92 ? -7.637 33.875 22.078 1 94.19 92 GLU A O 1
ATOM 720 N N . SER A 1 93 ? -6.973 35.469 20.672 1 95.75 93 SER A N 1
ATOM 721 C CA . SER A 1 93 ? -7.438 34.75 19.5 1 95.75 93 SER A CA 1
ATOM 722 C C . SER A 1 93 ? -6.375 33.781 18.984 1 95.75 93 SER A C 1
ATOM 724 O O . SER A 1 93 ? -6.699 32.688 18.484 1 95.75 93 SER A O 1
ATOM 726 N N . PHE A 1 94 ? -5.152 34.156 19.062 1 95.94 94 PHE A N 1
ATOM 727 C CA . PHE A 1 94 ? -4.043 33.312 18.688 1 95.94 94 PHE A CA 1
ATOM 728 C C . PHE A 1 94 ? -3.451 32.594 19.906 1 95.94 94 PHE A C 1
ATOM 730 O O . PHE A 1 94 ? -2.738 33.219 20.688 1 95.94 94 PHE A O 1
ATOM 737 N N . ILE A 1 95 ? -3.662 31.344 19.984 1 95.56 95 ILE A N 1
ATOM 738 C CA . ILE A 1 95 ? -3.49 30.656 21.266 1 95.56 95 ILE A CA 1
ATOM 739 C C . ILE A 1 95 ? -2.303 29.688 21.172 1 95.56 95 ILE A C 1
ATOM 741 O O . ILE A 1 95 ? -1.729 29.5 20.109 1 95.56 95 ILE A O 1
ATOM 745 N N . THR A 1 96 ? -1.967 29.125 22.312 1 94.56 96 THR A N 1
ATOM 746 C CA . THR A 1 96 ? -0.81 28.25 22.406 1 94.56 96 THR A CA 1
ATOM 747 C C . THR A 1 96 ? -1.182 26.828 22 1 94.56 96 THR A C 1
ATOM 749 O O . THR A 1 96 ? -2.361 26.469 21.984 1 94.56 96 THR A O 1
ATOM 752 N N . SER A 1 97 ? -0.154 26.031 21.719 1 93.56 97 SER A N 1
ATOM 753 C CA . SER A 1 97 ? -0.375 24.625 21.391 1 93.56 97 SER A CA 1
ATOM 754 C C . SER A 1 97 ? -1.032 23.875 22.547 1 93.56 97 SER A C 1
ATOM 756 O O . SER A 1 97 ? -1.865 23 22.344 1 93.56 97 SER A O 1
ATOM 758 N N . GLN A 1 98 ? -0.69 24.25 23.734 1 94.12 98 GLN A N 1
ATOM 759 C CA . GLN A 1 98 ? -1.275 23.625 24.922 1 94.12 98 GLN A CA 1
ATOM 760 C C . GLN A 1 98 ? -2.771 23.906 25 1 94.12 98 GLN A C 1
ATOM 762 O O . GLN A 1 98 ? -3.555 23.031 25.391 1 94.12 98 GLN A O 1
ATOM 767 N N . GLN A 1 99 ? -3.146 25.078 24.688 1 95.75 99 GLN A N 1
ATOM 768 C CA . GLN A 1 99 ? -4.559 25.438 24.703 1 95.75 99 GLN A CA 1
ATOM 769 C C . GLN A 1 99 ? -5.344 24.672 23.656 1 95.75 99 GLN A C 1
ATOM 771 O O . GLN A 1 99 ? -6.5 24.297 23.875 1 95.75 99 GLN A O 1
ATOM 776 N N . VAL A 1 100 ? -4.75 24.438 22.531 1 96.12 100 VAL A N 1
ATOM 777 C CA . VAL A 1 100 ? -5.383 23.625 21.5 1 96.12 100 VAL A CA 1
ATOM 778 C C . VAL A 1 100 ? -5.582 22.203 22.016 1 96.12 100 VAL A C 1
ATOM 780 O O . VAL A 1 100 ? -6.652 21.625 21.828 1 96.12 100 VAL A O 1
ATOM 783 N N . LEU A 1 101 ? -4.543 21.688 22.641 1 96.06 101 LEU A N 1
ATOM 784 C CA . LEU A 1 101 ? -4.613 20.328 23.188 1 96.06 101 LEU A CA 1
ATOM 785 C C . LEU A 1 101 ? -5.734 20.234 24.219 1 96.06 101 LEU A C 1
ATOM 787 O O . LEU A 1 101 ? -6.5 19.266 24.219 1 96.06 101 LEU A O 1
ATOM 791 N N . GLU A 1 102 ? -5.832 21.188 25.062 1 96.56 102 GLU A N 1
ATOM 792 C CA . GLU A 1 102 ? -6.871 21.203 26.078 1 96.56 102 GLU A CA 1
ATOM 793 C C . GLU A 1 102 ? -8.258 21.281 25.453 1 96.56 102 GLU A C 1
ATOM 795 O O . GLU A 1 102 ? -9.203 20.656 25.953 1 96.56 102 GLU A O 1
ATOM 800 N N . PHE A 1 103 ? -8.398 22.047 24.453 1 97.12 103 PHE A N 1
ATOM 801 C CA . PHE A 1 103 ? -9.648 22.141 23.719 1 97.12 103 PHE A CA 1
ATOM 802 C C . PHE A 1 103 ? -10.062 20.781 23.172 1 97.12 103 PHE A C 1
ATOM 804 O O . PHE A 1 103 ? -11.219 20.375 23.312 1 97.12 103 PHE A O 1
ATOM 811 N N . LEU A 1 104 ? -9.125 20.047 22.578 1 97.75 104 LEU A N 1
ATOM 812 C CA . LEU A 1 104 ? -9.406 18.734 22.031 1 97.75 104 LEU A CA 1
ATOM 813 C C . LEU A 1 104 ? -9.828 17.766 23.125 1 97.75 104 LEU A C 1
ATOM 815 O O . LEU A 1 104 ? -10.742 16.953 22.938 1 97.75 104 LEU A O 1
ATOM 819 N N . ARG A 1 105 ? -9.172 17.844 24.234 1 97.88 105 ARG A N 1
ATOM 820 C CA . ARG A 1 105 ? -9.547 17.016 25.391 1 97.88 105 ARG A CA 1
ATOM 821 C C . ARG A 1 105 ? -10.953 17.359 25.859 1 97.88 105 ARG A C 1
ATOM 823 O O . ARG A 1 105 ? -11.742 16.453 26.188 1 97.88 105 ARG A O 1
ATOM 830 N N . SER A 1 106 ? -11.203 18.656 25.906 1 97.88 106 SER A N 1
ATOM 831 C CA . SER A 1 106 ? -12.531 19.094 26.344 1 97.88 106 SER A CA 1
ATOM 832 C C . SER A 1 106 ? -13.609 18.609 25.375 1 97.88 106 SER A C 1
ATOM 834 O O . SER A 1 106 ? -14.703 18.25 25.797 1 97.88 106 SER A O 1
ATOM 836 N N . TYR A 1 107 ? -13.328 18.656 24.109 1 98.06 107 TYR A N 1
ATOM 837 C CA . TYR A 1 107 ? -14.234 18.156 23.078 1 98.06 107 TYR A CA 1
ATOM 838 C C . TYR A 1 107 ? -14.547 16.688 23.297 1 98.06 107 TYR A C 1
ATOM 840 O O . TYR A 1 107 ? -15.711 16.281 23.297 1 98.06 107 TYR A O 1
ATOM 848 N N . ALA A 1 108 ? -13.516 15.875 23.484 1 98.62 108 ALA A N 1
ATOM 849 C CA . ALA A 1 108 ? -13.664 14.438 23.703 1 98.62 108 ALA A CA 1
ATOM 850 C C . ALA A 1 108 ? -14.492 14.148 24.953 1 98.62 108 ALA A C 1
ATOM 852 O O . ALA A 1 108 ? -15.336 13.25 24.953 1 98.62 108 ALA A O 1
ATOM 853 N N . ASN A 1 109 ? -14.234 14.891 25.969 1 98.19 109 ASN A N 1
ATOM 854 C CA . ASN A 1 109 ? -14.984 14.727 27.219 1 98.19 109 ASN A CA 1
ATOM 855 C C . ASN A 1 109 ? -16.453 15.125 27.047 1 98.19 109 ASN A C 1
ATOM 857 O O . ASN A 1 109 ? -17.344 14.414 27.484 1 98.19 109 ASN A O 1
ATOM 861 N N . HIS A 1 110 ? -16.641 16.281 26.438 1 98.25 110 HIS A N 1
ATOM 862 C CA . HIS A 1 110 ? -17.984 16.828 26.25 1 98.25 110 HIS A CA 1
ATOM 863 C C . HIS A 1 110 ? -18.875 15.836 25.516 1 98.25 110 HIS A C 1
ATOM 865 O O . HIS A 1 110 ? -20.047 15.648 25.875 1 98.25 110 HIS A O 1
ATOM 871 N N . PHE A 1 111 ? -18.375 15.203 24.531 1 98.56 111 PHE A N 1
ATOM 872 C CA . PHE A 1 111 ? -19.172 14.312 23.688 1 98.56 111 PHE A CA 1
ATOM 873 C C . PHE A 1 111 ? -18.984 12.859 24.109 1 98.56 111 PHE A C 1
ATOM 875 O O . PHE A 1 111 ? -19.406 11.945 23.406 1 98.56 111 PHE A O 1
ATOM 882 N N . ASN A 1 112 ? -18.312 12.617 25.219 1 98.44 112 ASN A N 1
ATOM 883 C CA . ASN A 1 112 ? -18.125 11.289 25.812 1 98.44 112 ASN A CA 1
ATOM 884 C C . ASN A 1 112 ? -17.484 10.328 24.812 1 98.44 112 ASN A C 1
ATOM 886 O O . ASN A 1 112 ? -18 9.234 24.578 1 98.44 112 ASN A O 1
ATOM 890 N N . LEU A 1 113 ? -16.359 10.711 24.25 1 98.81 113 LEU A N 1
ATOM 891 C CA . LEU A 1 113 ? -15.695 9.93 23.203 1 98.81 113 LEU A CA 1
ATOM 892 C C . LEU A 1 113 ? -14.672 8.977 23.812 1 98.81 113 LEU A C 1
ATOM 894 O O . LEU A 1 113 ? -14.297 7.98 23.172 1 98.81 113 LEU A O 1
ATOM 898 N N . LEU A 1 114 ? -14.219 9.148 24.969 1 98.44 114 LEU A N 1
ATOM 899 C CA . LEU A 1 114 ? -13.07 8.477 25.562 1 98.44 114 LEU A CA 1
ATOM 900 C C . LEU A 1 114 ? -13.297 6.969 25.625 1 98.44 114 LEU A C 1
ATOM 902 O O . LEU A 1 114 ? -12.391 6.184 25.344 1 98.44 114 LEU A O 1
ATOM 906 N N . PRO A 1 115 ? -14.562 6.504 25.953 1 98.5 115 PRO A N 1
ATOM 907 C CA . PRO A 1 115 ? -14.789 5.055 26 1 98.5 115 PRO A CA 1
ATOM 908 C C . PRO A 1 115 ? -14.617 4.395 24.641 1 98.5 115 PRO A C 1
ATOM 910 O O . PRO A 1 115 ? -14.492 3.17 24.547 1 98.5 115 PRO A O 1
ATOM 913 N N . HIS A 1 116 ? -14.594 5.168 23.609 1 98.81 116 HIS A N 1
ATOM 914 C CA . HIS A 1 116 ? -14.539 4.637 22.25 1 98.81 116 HIS A CA 1
ATOM 915 C C . HIS A 1 116 ? -13.148 4.82 21.641 1 98.81 116 HIS A C 1
ATOM 917 O O . HIS A 1 116 ? -12.961 4.629 20.438 1 98.81 116 HIS A O 1
ATOM 923 N N . ILE A 1 117 ? -12.211 5.207 22.438 1 98.81 117 ILE A N 1
ATOM 924 C CA . ILE A 1 117 ? -10.836 5.406 22 1 98.81 117 ILE A CA 1
ATOM 925 C C . ILE A 1 117 ? -9.922 4.414 22.703 1 98.81 117 ILE A C 1
ATOM 927 O O . ILE A 1 117 ? -9.953 4.289 23.938 1 98.81 117 ILE A O 1
ATOM 931 N N . LYS A 1 118 ? -9.18 3.656 21.922 1 98.56 118 LYS A N 1
ATOM 932 C CA . LYS A 1 118 ? -8.133 2.793 22.469 1 98.56 118 LYS A CA 1
ATOM 933 C C . LYS A 1 118 ? -6.758 3.436 22.328 1 98.56 118 LYS A C 1
ATOM 935 O O . LYS A 1 118 ? -6.203 3.48 21.219 1 98.56 118 LYS A O 1
ATOM 940 N N . LEU A 1 119 ? -6.227 3.922 23.438 1 97.5 119 LEU A N 1
ATOM 941 C CA . LEU A 1 119 ? -4.891 4.504 23.469 1 97.5 119 LEU A CA 1
ATOM 942 C C . LEU A 1 119 ? -3.824 3.412 23.484 1 97.5 119 LEU A C 1
ATOM 944 O O . LEU A 1 119 ? -4.105 2.273 23.875 1 97.5 119 LEU A O 1
ATOM 948 N N . GLN A 1 120 ? -2.682 3.742 23.031 1 96 120 GLN A N 1
ATOM 949 C CA . GLN A 1 120 ? -1.555 2.818 22.969 1 96 120 GLN A CA 1
ATOM 950 C C . GLN A 1 120 ? -1.909 1.579 22.156 1 96 120 GLN A C 1
ATOM 952 O O . GLN A 1 120 ? -1.515 0.465 22.5 1 96 120 GLN A O 1
ATOM 957 N N . HIS A 1 121 ? -2.717 1.768 21.188 1 96.19 121 HIS A N 1
ATOM 958 C CA . HIS A 1 121 ? -3.064 0.794 20.156 1 96.19 121 HIS A CA 1
ATOM 959 C C . HIS A 1 121 ? -2.703 1.308 18.766 1 96.19 121 HIS A C 1
ATOM 961 O O . HIS A 1 121 ? -3.209 2.346 18.328 1 96.19 121 HIS A O 1
ATOM 967 N N . GLU A 1 122 ? -1.856 0.612 18.141 1 93.38 122 GLU A N 1
ATOM 968 C CA . GLU A 1 122 ? -1.342 1.016 16.844 1 93.38 122 GLU A CA 1
ATOM 969 C C . GLU A 1 122 ? -1.94 0.166 15.727 1 93.38 122 GLU A C 1
ATOM 971 O O . GLU A 1 122 ? -1.874 -1.063 15.766 1 93.38 122 GLU A O 1
ATOM 976 N N . VAL A 1 123 ? -2.611 0.817 14.789 1 96.06 123 VAL A N 1
ATOM 977 C CA . VAL A 1 123 ? -3.027 0.105 13.586 1 96.06 123 VAL A CA 1
ATOM 978 C C . VAL A 1 123 ? -1.808 -0.219 12.727 1 96.06 123 VAL A C 1
ATOM 980 O O . VAL A 1 123 ? -1.11 0.685 12.258 1 96.06 123 VAL A O 1
ATOM 983 N N . ILE A 1 124 ? -1.607 -1.479 12.461 1 91.88 124 ILE A N 1
ATOM 984 C CA . ILE A 1 124 ? -0.374 -1.902 11.805 1 91.88 124 ILE A CA 1
ATOM 985 C C . ILE A 1 124 ? -0.65 -2.215 10.336 1 91.88 124 ILE A C 1
ATOM 987 O O . ILE A 1 124 ? 0.225 -2.043 9.484 1 91.88 124 ILE A O 1
ATOM 991 N N . ARG A 1 125 ? -1.863 -2.711 10.109 1 94.31 125 ARG A N 1
ATOM 992 C CA . ARG A 1 125 ? -2.193 -3.1 8.742 1 94.31 125 ARG A CA 1
ATOM 993 C C . ARG A 1 125 ? -3.697 -3.021 8.5 1 94.31 125 ARG A C 1
ATOM 995 O O . ARG A 1 125 ? -4.492 -3.438 9.344 1 94.31 125 ARG A O 1
ATOM 1002 N N . VAL A 1 126 ? -4.004 -2.412 7.398 1 97.25 126 VAL A N 1
ATOM 1003 C CA . VAL A 1 126 ? -5.379 -2.393 6.906 1 97.25 126 VAL A CA 1
ATOM 1004 C C . VAL A 1 126 ? -5.434 -2.994 5.504 1 97.25 126 VAL A C 1
ATOM 1006 O O . VAL A 1 126 ? -4.668 -2.596 4.621 1 97.25 126 VAL A O 1
ATOM 1009 N N . ARG A 1 127 ? -6.277 -3.949 5.27 1 93.19 127 ARG A N 1
ATOM 1010 C CA . ARG A 1 127 ? -6.461 -4.508 3.936 1 93.19 127 ARG A CA 1
ATOM 1011 C C . ARG A 1 127 ? -7.934 -4.789 3.66 1 93.19 127 ARG A C 1
ATOM 1013 O O . ARG A 1 127 ? -8.695 -5.09 4.582 1 93.19 127 ARG A O 1
ATOM 1020 N N . PRO A 1 128 ? -8.273 -4.695 2.396 1 91.75 128 PRO A N 1
ATOM 1021 C CA . PRO A 1 128 ? -9.664 -5.016 2.043 1 91.75 128 PRO A CA 1
ATOM 1022 C C . PRO A 1 128 ? -9.922 -6.516 1.967 1 91.75 128 PRO A C 1
ATOM 1024 O O . PRO A 1 128 ? -9.023 -7.285 1.608 1 91.75 128 PRO A O 1
ATOM 1027 N N . ARG A 1 129 ? -11.062 -6.898 2.385 1 84.94 129 ARG A N 1
ATOM 1028 C CA . ARG A 1 129 ? -11.617 -8.219 2.115 1 84.94 129 ARG A CA 1
ATOM 1029 C C . ARG A 1 129 ? -12.82 -8.133 1.188 1 84.94 129 ARG A C 1
ATOM 1031 O O . ARG A 1 129 ? -13.125 -7.066 0.657 1 84.94 129 ARG A O 1
ATOM 1038 N N . LEU A 1 130 ? -13.477 -9.18 0.947 1 74.25 130 LEU A N 1
ATOM 1039 C CA . LEU A 1 130 ? -14.586 -9.203 0.005 1 74.25 130 LEU A CA 1
ATOM 1040 C C . LEU A 1 130 ? -15.719 -8.289 0.47 1 74.25 130 LEU A C 1
ATOM 1042 O O . LEU A 1 130 ? -16.312 -7.574 -0.336 1 74.25 130 LEU A O 1
ATOM 1046 N N . ASN A 1 131 ? -15.969 -8.305 1.84 1 79.69 131 ASN A N 1
ATOM 1047 C CA . ASN A 1 131 ? -17.141 -7.566 2.297 1 79.69 131 ASN A CA 1
ATOM 1048 C C . ASN A 1 131 ? -16.781 -6.598 3.42 1 79.69 131 ASN A C 1
ATOM 1050 O O . ASN A 1 131 ? -17.656 -5.902 3.943 1 79.69 131 ASN A O 1
ATOM 1054 N N . ASP A 1 132 ? -15.609 -6.586 3.82 1 92 132 ASP A N 1
ATOM 1055 C CA . ASP A 1 132 ? -15.219 -5.719 4.926 1 92 132 ASP A CA 1
ATOM 1056 C C . ASP A 1 132 ? -13.703 -5.516 4.945 1 92 132 ASP A C 1
ATOM 1058 O O . ASP A 1 132 ? -13.031 -5.699 3.928 1 92 132 ASP A O 1
ATOM 1062 N N . TRP A 1 133 ? -13.242 -4.922 6.008 1 95.38 133 TRP A N 1
ATOM 1063 C CA . TRP A 1 133 ? -11.828 -4.617 6.168 1 95.38 133 TRP A CA 1
ATOM 1064 C C . TRP A 1 133 ? -11.211 -5.434 7.301 1 95.38 133 TRP A C 1
ATOM 1066 O O . TRP A 1 133 ? -11.844 -5.625 8.344 1 95.38 133 TRP A O 1
ATOM 1076 N N . GLU A 1 134 ? -10.062 -5.965 7.039 1 93.44 134 GLU A N 1
ATOM 1077 C CA . GLU A 1 134 ? -9.25 -6.555 8.094 1 93.44 134 GLU A CA 1
ATOM 1078 C C . GLU A 1 134 ? -8.227 -5.555 8.633 1 93.44 134 GLU A C 1
ATOM 1080 O O . GLU A 1 134 ? -7.449 -4.984 7.863 1 93.44 134 GLU A O 1
ATOM 1085 N N . VAL A 1 135 ? -8.273 -5.297 9.938 1 96.31 135 VAL A N 1
ATOM 1086 C CA . VAL A 1 135 ? -7.391 -4.336 10.594 1 96.31 135 VAL A CA 1
ATOM 1087 C C . VAL A 1 135 ? -6.578 -5.039 11.68 1 96.31 135 VAL A C 1
ATOM 1089 O O . VAL A 1 135 ? -7.141 -5.551 12.648 1 96.31 135 VAL A O 1
ATOM 1092 N N . TYR A 1 136 ? -5.262 -5.121 11.477 1 91.94 136 TYR A N 1
ATOM 1093 C CA . TYR A 1 136 ? -4.387 -5.586 12.547 1 91.94 136 TYR A CA 1
ATOM 1094 C C . TYR A 1 136 ? -4.027 -4.449 13.5 1 91.94 136 TYR A C 1
ATOM 1096 O O . TYR A 1 136 ? -3.506 -3.416 13.07 1 91.94 136 TYR A O 1
ATOM 1104 N N . VAL A 1 137 ? -4.355 -4.637 14.711 1 94.38 137 VAL A N 1
ATOM 1105 C CA . VAL A 1 137 ? -4.086 -3.633 15.734 1 94.38 137 VAL A CA 1
ATOM 1106 C C . VAL A 1 137 ? -3.104 -4.191 16.766 1 94.38 137 VAL A C 1
ATOM 1108 O O . VAL A 1 137 ? -3.33 -5.266 17.328 1 94.38 137 VAL A O 1
ATOM 1111 N N . TRP A 1 138 ? -2.035 -3.48 17 1 90.94 138 TRP A N 1
ATOM 1112 C CA . TRP A 1 138 ? -1.075 -3.84 18.031 1 90.94 138 TRP A CA 1
ATOM 1113 C C . TRP A 1 138 ? -1.416 -3.154 19.359 1 90.94 138 TRP A C 1
ATOM 1115 O O . TRP A 1 138 ? -1.396 -1.924 19.453 1 90.94 138 TRP A O 1
ATOM 1125 N N . ASP A 1 139 ? -1.79 -3.936 20.312 1 93.31 139 ASP A N 1
ATOM 1126 C CA . ASP A 1 139 ? -1.977 -3.471 21.688 1 93.31 139 ASP A CA 1
ATOM 1127 C C . ASP A 1 139 ? -0.64 -3.361 22.406 1 93.31 139 ASP A C 1
ATOM 1129 O O . ASP A 1 139 ? -0.083 -4.367 22.859 1 93.31 139 ASP A O 1
ATOM 1133 N N . HIS A 1 140 ? -0.189 -2.168 22.547 1 89.12 140 HIS A N 1
ATOM 1134 C CA . HIS A 1 140 ? 1.12 -1.952 23.156 1 89.12 140 HIS A CA 1
ATOM 1135 C C . HIS A 1 140 ? 1.092 -2.25 24.641 1 89.12 140 HIS A C 1
ATOM 1137 O O . HIS A 1 140 ? 2.133 -2.529 25.25 1 89.12 140 HIS A O 1
ATOM 1143 N N . ILE A 1 141 ? -0.003 -2.195 25.234 1 92.56 141 ILE A N 1
ATOM 1144 C CA . ILE A 1 141 ? -0.135 -2.439 26.656 1 92.56 141 ILE A CA 1
ATOM 1145 C C . ILE A 1 141 ? 0.057 -3.926 26.953 1 92.56 141 ILE A C 1
ATOM 1147 O O . ILE A 1 141 ? 0.824 -4.297 27.844 1 92.56 141 ILE A O 1
ATOM 1151 N N . ASN A 1 142 ? -0.554 -4.758 26.188 1 89.69 142 ASN A N 1
ATOM 1152 C CA . ASN A 1 142 ? -0.52 -6.199 26.422 1 89.69 142 ASN A CA 1
ATOM 1153 C C . ASN A 1 142 ? 0.429 -6.902 25.453 1 89.69 142 ASN A C 1
ATOM 1155 O O . ASN A 1 142 ? 0.611 -8.117 25.531 1 89.69 142 ASN A O 1
ATOM 1159 N N . ASP A 1 143 ? 0.966 -6.133 24.531 1 85.62 143 ASP A N 1
ATOM 1160 C CA . ASP A 1 143 ? 1.9 -6.656 23.531 1 85.62 143 ASP A CA 1
ATOM 1161 C C . ASP A 1 143 ? 1.269 -7.789 22.734 1 85.62 143 ASP A C 1
ATOM 1163 O O . ASP A 1 143 ? 1.831 -8.883 22.641 1 85.62 143 ASP A O 1
ATOM 1167 N N . THR A 1 144 ? 0.106 -7.566 22.234 1 85.81 144 THR A N 1
ATOM 1168 C CA . THR A 1 144 ? -0.62 -8.508 21.391 1 85.81 144 THR A CA 1
ATOM 1169 C C . THR A 1 144 ? -1.067 -7.828 20.094 1 85.81 144 THR A C 1
ATOM 1171 O O . THR A 1 144 ? -1.157 -6.602 20.031 1 85.81 144 THR A O 1
ATOM 1174 N N . CYS A 1 145 ? -1.158 -8.617 19.062 1 85.19 145 CYS A N 1
ATOM 1175 C CA . CYS A 1 145 ? -1.64 -8.148 17.781 1 85.19 145 CYS A CA 1
ATOM 1176 C C . CYS A 1 145 ? -2.75 -9.055 17.25 1 85.19 145 CYS A C 1
ATOM 1178 O O . CYS A 1 145 ? -2.555 -10.258 17.094 1 85.19 145 CYS A O 1
ATOM 1180 N N . ASN A 1 146 ? -3.916 -8.508 17.062 1 84.56 146 ASN A N 1
ATOM 1181 C CA . ASN A 1 146 ? -5.062 -9.289 16.594 1 84.56 146 ASN A CA 1
ATOM 1182 C C . ASN A 1 146 ? -5.773 -8.594 15.43 1 84.56 146 ASN A C 1
ATOM 1184 O O . ASN A 1 146 ? -5.809 -7.363 15.367 1 84.56 146 ASN A O 1
ATOM 1188 N N . PRO A 1 147 ? -6.223 -9.43 14.508 1 88.31 147 PRO A N 1
ATOM 1189 C CA . PRO A 1 147 ? -7.074 -8.844 13.469 1 88.31 147 PRO A CA 1
ATOM 1190 C C . PRO A 1 147 ? -8.469 -8.492 13.984 1 88.31 147 PRO A C 1
ATOM 1192 O O . PRO A 1 147 ? -9.055 -9.242 14.773 1 88.31 147 PRO A O 1
ATOM 1195 N N . ILE A 1 148 ? -8.898 -7.352 13.703 1 94.81 148 ILE A N 1
ATOM 1196 C CA . ILE A 1 148 ? -10.266 -6.898 13.945 1 94.81 148 ILE A CA 1
ATOM 1197 C C . ILE A 1 148 ? -10.922 -6.516 12.617 1 94.81 148 ILE A C 1
ATOM 1199 O O . ILE A 1 148 ? -10.258 -6.023 11.711 1 94.81 148 ILE A O 1
ATOM 1203 N N . TYR A 1 149 ? -12.242 -6.754 12.5 1 94 149 TYR A N 1
ATOM 1204 C CA . TYR A 1 149 ? -12.922 -6.551 11.227 1 94 149 TYR A CA 1
ATOM 1205 C C . TYR A 1 149 ? -13.867 -5.352 11.297 1 94 149 TYR A C 1
ATOM 1207 O O . TYR A 1 149 ? -14.562 -5.16 12.297 1 94 149 TYR A O 1
ATOM 1215 N N . TYR A 1 150 ? -13.797 -4.508 10.297 1 97.75 150 TYR A N 1
ATOM 1216 C CA . TYR A 1 150 ? -14.609 -3.295 10.25 1 97.75 150 TYR A CA 1
ATOM 1217 C C . TYR A 1 150 ? -15.266 -3.137 8.883 1 97.75 150 TYR A C 1
ATOM 1219 O O . TYR A 1 150 ? -14.844 -3.754 7.902 1 97.75 150 TYR A O 1
ATOM 1227 N N . ASP A 1 151 ? -16.328 -2.34 8.812 1 97.69 151 ASP A N 1
ATOM 1228 C CA . ASP A 1 151 ? -17.047 -2.07 7.574 1 97.69 151 ASP A CA 1
ATOM 1229 C C . ASP A 1 151 ? -16.562 -0.782 6.918 1 97.69 151 ASP A C 1
ATOM 1231 O O . ASP A 1 151 ? -16.531 -0.675 5.691 1 97.69 151 ASP A O 1
ATOM 1235 N N . PHE A 1 152 ? -16.219 0.161 7.742 1 98.56 152 PHE A N 1
ATOM 1236 C CA . PHE A 1 152 ? -15.758 1.463 7.277 1 98.56 152 PHE A CA 1
ATOM 1237 C C . PHE A 1 152 ? -14.43 1.826 7.922 1 98.56 152 PHE A C 1
ATOM 1239 O O . PHE A 1 152 ? -14.188 1.507 9.086 1 98.56 152 PHE A O 1
ATOM 1246 N N . ILE A 1 153 ? -13.539 2.475 7.137 1 98.88 153 ILE A N 1
ATOM 1247 C CA . ILE A 1 153 ? -12.25 2.938 7.637 1 98.88 153 ILE A CA 1
ATOM 1248 C C . ILE A 1 153 ? -12.141 4.449 7.461 1 98.88 153 ILE A C 1
ATOM 1250 O O . ILE A 1 153 ? -12.312 4.969 6.355 1 98.88 153 ILE A O 1
ATOM 1254 N N . TYR A 1 154 ? -11.93 5.195 8.484 1 98.94 154 TYR A N 1
ATOM 1255 C CA . TYR A 1 154 ? -11.5 6.586 8.414 1 98.94 154 TYR A CA 1
ATOM 1256 C C . TYR A 1 154 ? -10.008 6.711 8.672 1 98.94 154 TYR A C 1
ATOM 1258 O O . TYR A 1 154 ? -9.523 6.395 9.766 1 98.94 154 TYR A O 1
ATOM 1266 N N . VAL A 1 155 ? -9.297 7.145 7.668 1 98.75 155 VAL A N 1
ATOM 1267 C CA . VAL A 1 155 ? -7.867 7.398 7.793 1 98.75 155 VAL A CA 1
ATOM 1268 C C . VAL A 1 155 ? -7.637 8.828 8.281 1 98.75 155 VAL A C 1
ATOM 1270 O O . VAL A 1 155 ? -7.793 9.781 7.52 1 98.75 155 VAL A O 1
ATOM 1273 N N . CYS A 1 156 ? -7.238 8.93 9.531 1 97.81 156 CYS A N 1
ATOM 1274 C CA . CYS A 1 156 ? -7.043 10.211 10.203 1 97.81 156 CYS A CA 1
ATOM 1275 C C . CYS A 1 156 ? -5.684 10.266 10.883 1 97.81 156 CYS A C 1
ATOM 1277 O O . CYS A 1 156 ? -5.555 10.805 11.984 1 97.81 156 CYS A O 1
ATOM 1279 N N . ASN A 1 157 ? -4.617 9.695 10.273 1 91.31 157 ASN A N 1
ATOM 1280 C CA . ASN A 1 157 ? -3.332 9.516 10.938 1 91.31 157 ASN A CA 1
ATOM 1281 C C . ASN A 1 157 ? -2.492 10.789 10.891 1 91.31 157 ASN A C 1
ATOM 1283 O O . ASN A 1 157 ? -1.396 10.836 11.453 1 91.31 157 ASN A O 1
ATOM 1287 N N . GLY A 1 158 ? -3.008 11.859 10.281 1 87 158 GLY A N 1
ATOM 1288 C CA . GLY A 1 158 ? -2.232 13.094 10.219 1 87 158 GLY A CA 1
ATOM 1289 C C . GLY A 1 158 ? -1.108 13.031 9.195 1 87 158 GLY A C 1
ATOM 1290 O O . GLY A 1 158 ? -0.683 11.945 8.797 1 87 158 GLY A O 1
ATOM 1291 N N . HIS A 1 159 ? -0.584 14.18 8.789 1 83.44 159 HIS A N 1
ATOM 1292 C CA . HIS A 1 159 ? 0.376 14.164 7.691 1 83.44 159 HIS A CA 1
ATOM 1293 C C . HIS A 1 159 ? 1.604 15 8.023 1 83.44 1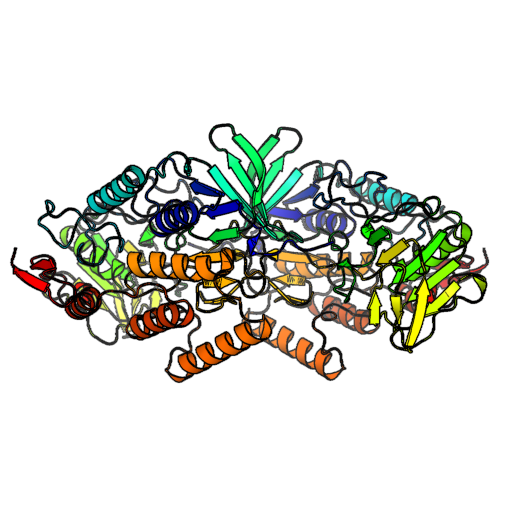59 HIS A C 1
ATOM 1295 O O . HIS A 1 159 ? 2.393 15.336 7.133 1 83.44 159 HIS A O 1
ATOM 1301 N N . TYR A 1 160 ? 1.833 15.273 9.195 1 82.06 160 TYR A N 1
ATOM 1302 C CA . TYR A 1 160 ? 2.951 16.141 9.57 1 82.06 160 TYR A CA 1
ATOM 1303 C C . TYR A 1 160 ? 3.971 15.367 10.406 1 82.06 160 TYR A C 1
ATOM 1305 O O . TYR A 1 160 ? 4.531 15.914 11.359 1 82.06 160 TYR A O 1
ATOM 1313 N N . THR A 1 161 ? 4.113 14.109 10.008 1 79 161 THR A N 1
ATOM 1314 C CA . THR A 1 161 ? 5.031 13.281 10.781 1 79 161 THR A CA 1
ATOM 1315 C C . THR A 1 161 ? 6.195 12.812 9.914 1 79 161 THR A C 1
ATOM 1317 O O . THR A 1 161 ? 7.234 12.398 10.43 1 79 161 THR A O 1
ATOM 1320 N N . GLU A 1 162 ? 6.031 12.914 8.664 1 84.56 162 GLU A N 1
ATOM 1321 C CA . GLU A 1 162 ? 7.09 12.477 7.762 1 84.56 162 GLU A CA 1
ATOM 1322 C C . GLU A 1 162 ? 7.699 13.656 7.012 1 84.56 162 GLU A C 1
ATOM 1324 O O . GLU A 1 162 ? 7.156 14.102 5.996 1 84.56 162 GLU A O 1
ATOM 1329 N N . PRO A 1 163 ? 8.922 14.008 7.418 1 88.25 163 PRO A N 1
ATOM 1330 C CA . PRO A 1 163 ? 9.539 15.188 6.816 1 88.25 163 PRO A CA 1
ATOM 1331 C C . PRO A 1 163 ? 9.852 15.008 5.336 1 88.25 163 PRO A C 1
ATOM 1333 O O . PRO A 1 163 ? 10.25 13.922 4.914 1 88.25 163 PRO A O 1
ATOM 1336 N N . ASP A 1 164 ? 9.703 16.031 4.586 1 87.94 164 ASP A N 1
ATOM 1337 C CA . ASP A 1 164 ? 10.148 16.094 3.197 1 87.94 164 ASP A CA 1
ATOM 1338 C C . ASP A 1 164 ? 11.523 16.75 3.086 1 87.94 164 ASP A C 1
ATOM 1340 O O . ASP A 1 164 ? 11.617 17.953 2.789 1 87.94 164 ASP A O 1
ATOM 1344 N N . MET A 1 165 ? 12.539 15.945 3.256 1 87.44 165 MET A N 1
ATOM 1345 C CA . MET A 1 165 ? 13.906 16.453 3.186 1 87.44 165 MET A CA 1
ATOM 1346 C C . MET A 1 165 ? 14.328 16.672 1.737 1 87.44 165 MET A C 1
ATOM 1348 O O . MET A 1 165 ? 14.266 15.75 0.922 1 87.44 165 MET A O 1
ATOM 1352 N N . PRO A 1 166 ? 14.789 17.828 1.407 1 87.56 166 PRO A N 1
ATOM 1353 C CA . PRO A 1 166 ? 15.25 18.062 0.037 1 87.56 166 PRO A CA 1
ATOM 1354 C C . PRO A 1 166 ? 16.594 17.391 -0.257 1 87.56 166 PRO A C 1
ATOM 1356 O O . PRO A 1 166 ? 17.328 17.047 0.67 1 87.56 166 PRO A O 1
ATOM 1359 N N . GLN A 1 167 ? 16.812 17.156 -1.545 1 84.62 167 GLN A N 1
ATOM 1360 C CA . GLN A 1 167 ? 18.109 16.703 -2.027 1 84.62 167 GLN A CA 1
ATOM 1361 C C . GLN A 1 167 ? 18.859 17.828 -2.73 1 84.62 167 GLN A C 1
ATOM 1363 O O . GLN A 1 167 ? 18.578 18.141 -3.893 1 84.62 167 GLN A O 1
ATOM 1368 N N . ILE A 1 168 ? 19.719 18.391 -1.986 1 92.25 168 ILE A N 1
ATOM 1369 C CA . ILE A 1 168 ? 20.5 19.516 -2.518 1 92.25 168 ILE A CA 1
ATOM 1370 C C . ILE A 1 168 ? 21.953 19.094 -2.672 1 92.25 168 ILE A C 1
ATOM 1372 O O . ILE A 1 168 ? 22.516 18.406 -1.806 1 92.25 168 ILE A O 1
ATOM 1376 N N . GLU A 1 169 ? 22.531 19.484 -3.732 1 93.31 169 GLU A N 1
ATOM 1377 C CA . GLU A 1 169 ? 23.938 19.156 -4.004 1 93.31 169 GLU A CA 1
ATOM 1378 C C . GLU A 1 169 ? 24.844 19.594 -2.854 1 93.31 169 GLU A C 1
ATOM 1380 O O . GLU A 1 169 ? 24.688 20.688 -2.312 1 93.31 169 GLU A O 1
ATOM 1385 N N . GLY A 1 170 ? 25.703 18.719 -2.457 1 93.56 170 GLY A N 1
ATOM 1386 C CA . GLY A 1 170 ? 26.734 19.078 -1.479 1 93.56 170 GLY A CA 1
ATOM 1387 C C . GLY A 1 170 ? 26.266 18.906 -0.045 1 93.56 170 GLY A C 1
ATOM 1388 O O . GLY A 1 170 ? 27 19.188 0.894 1 93.56 170 GLY A O 1
ATOM 1389 N N . MET A 1 171 ? 25.094 18.453 0.176 1 91.75 171 MET A N 1
ATOM 1390 C CA . MET A 1 171 ? 24.562 18.266 1.522 1 91.75 171 MET A CA 1
ATOM 1391 C C . MET A 1 171 ? 25.453 17.328 2.328 1 91.75 171 MET A C 1
ATOM 1393 O O . MET A 1 171 ? 25.594 17.484 3.543 1 91.75 171 MET A O 1
ATOM 1397 N N . ASP A 1 172 ? 26.109 16.391 1.626 1 88.19 172 ASP A N 1
ATOM 1398 C CA . ASP A 1 172 ? 26.984 15.422 2.271 1 88.19 172 ASP A CA 1
ATOM 1399 C C . ASP A 1 172 ? 28.328 16.047 2.629 1 88.19 172 ASP A C 1
ATOM 1401 O O . ASP A 1 172 ? 29.062 15.531 3.473 1 88.19 172 ASP A O 1
ATOM 1405 N N . LEU A 1 173 ? 28.641 17.078 1.987 1 92.81 173 LEU A N 1
ATOM 1406 C CA . LEU A 1 173 ? 29.891 17.781 2.209 1 92.81 173 LEU A CA 1
ATOM 1407 C C . LEU A 1 173 ? 29.797 18.703 3.424 1 92.81 173 LEU A C 1
ATOM 1409 O O . LEU A 1 173 ? 30.812 18.984 4.066 1 92.81 173 LEU A O 1
ATOM 1413 N N . TYR A 1 174 ? 28.625 19.172 3.652 1 95.56 174 TYR A N 1
ATOM 1414 C CA . TYR A 1 174 ? 28.391 20.156 4.715 1 95.56 174 TYR A CA 1
ATOM 1415 C C . TYR A 1 174 ? 28.75 19.562 6.074 1 95.56 174 TYR A C 1
ATOM 1417 O O . TYR A 1 174 ? 28.297 18.469 6.418 1 95.56 174 TYR A O 1
ATOM 1425 N N . GLU A 1 175 ? 29.484 20.266 6.887 1 96.12 175 GLU A N 1
ATOM 1426 C CA . GLU A 1 175 ? 30.016 19.734 8.141 1 96.12 175 GLU A CA 1
ATOM 1427 C C . GLU A 1 175 ? 29.203 20.219 9.336 1 96.12 175 GLU A C 1
ATOM 1429 O O . GLU A 1 175 ? 29.406 19.766 10.461 1 96.12 175 GLU A O 1
ATOM 1434 N N . GLY A 1 176 ? 28.328 21.234 9.125 1 95.81 176 GLY A N 1
ATOM 1435 C CA . GLY A 1 176 ? 27.469 21.703 10.203 1 95.81 176 GLY A CA 1
ATOM 1436 C C . GLY A 1 176 ? 26.328 20.75 10.516 1 95.81 176 GLY A C 1
ATOM 1437 O O . GLY A 1 176 ? 26.297 19.625 10.008 1 95.81 176 GLY A O 1
ATOM 1438 N N . LYS A 1 177 ? 25.484 21.188 11.391 1 94.94 177 LYS A N 1
ATOM 1439 C CA . LYS A 1 177 ? 24.344 20.375 11.797 1 94.94 177 LYS A CA 1
ATOM 1440 C C . LYS A 1 177 ? 23.109 20.688 10.945 1 94.94 177 LYS A C 1
ATOM 1442 O O . LYS A 1 177 ? 22.875 21.844 10.609 1 94.94 177 LYS A O 1
ATOM 1447 N N . GLN A 1 178 ? 22.453 19.672 10.57 1 93.75 178 GLN A N 1
ATOM 1448 C CA . GLN A 1 178 ? 21.234 19.828 9.789 1 93.75 178 GLN A CA 1
ATOM 1449 C C . GLN A 1 178 ? 20.062 19.109 10.461 1 93.75 178 GLN A C 1
ATOM 1451 O O . GLN A 1 178 ? 20.188 17.969 10.891 1 93.75 178 GLN A O 1
ATOM 1456 N N . ILE A 1 179 ? 18.906 19.844 10.578 1 91.81 179 ILE A N 1
ATOM 1457 C CA . ILE A 1 179 ? 17.703 19.203 11.086 1 91.81 179 ILE A CA 1
ATOM 1458 C C . ILE A 1 179 ? 16.5 19.641 10.258 1 91.81 179 ILE A C 1
ATOM 1460 O O . ILE A 1 179 ? 16.531 20.703 9.609 1 91.81 179 ILE A O 1
ATOM 1464 N N . HIS A 1 180 ? 15.484 18.797 10.211 1 92.75 180 HIS A N 1
ATOM 1465 C CA . HIS A 1 180 ? 14.172 19.219 9.727 1 92.75 180 HIS A CA 1
ATOM 1466 C C . HIS A 1 180 ? 13.383 19.906 10.836 1 92.75 180 HIS A C 1
ATOM 1468 O O . HIS A 1 180 ? 13.562 19.594 12.016 1 92.75 180 HIS A O 1
ATOM 1474 N N . SER A 1 181 ? 12.477 20.797 10.406 1 93.62 181 SER A N 1
ATOM 1475 C CA . SER A 1 181 ? 11.648 21.516 11.367 1 93.62 181 SER A CA 1
ATOM 1476 C C . SER A 1 181 ? 10.859 20.562 12.25 1 93.62 181 SER A C 1
ATOM 1478 O O . SER A 1 181 ? 10.508 20.891 13.391 1 93.62 181 SER A O 1
ATOM 1480 N N . HIS A 1 182 ? 10.664 19.391 11.789 1 91 182 HIS A N 1
ATOM 1481 C CA . HIS A 1 182 ? 10 18.328 12.547 1 91 182 HIS A CA 1
ATOM 1482 C C . HIS A 1 182 ? 10.727 18.062 13.859 1 91 182 HIS A C 1
ATOM 1484 O O . HIS A 1 182 ? 10.102 17.688 14.859 1 91 182 HIS A O 1
ATOM 1490 N N . LEU A 1 183 ? 12 18.328 13.906 1 90 183 LEU A N 1
ATOM 1491 C CA . LEU A 1 183 ? 12.812 18 15.07 1 90 183 LEU A CA 1
ATOM 1492 C C . LEU A 1 183 ? 13.164 19.266 15.859 1 90 183 LEU A C 1
ATOM 1494 O O . LEU A 1 183 ? 13.883 19.188 16.859 1 90 183 LEU A O 1
ATOM 1498 N N . TYR A 1 184 ? 12.711 20.438 15.422 1 92.75 184 TYR A N 1
ATOM 1499 C CA . TYR A 1 184 ? 12.922 21.672 16.172 1 92.75 184 TYR A CA 1
ATOM 1500 C C . TYR A 1 184 ? 12.062 21.688 17.438 1 92.75 184 TYR A C 1
ATOM 1502 O O . TYR A 1 184 ? 10.875 21.359 17.391 1 92.75 184 TYR A O 1
ATOM 1510 N N . ARG A 1 185 ? 12.656 22.156 18.578 1 92.19 185 ARG A N 1
ATOM 1511 C CA . ARG A 1 185 ? 11.906 22.188 19.828 1 92.19 185 ARG A CA 1
ATOM 1512 C C . ARG A 1 185 ? 12.055 23.531 20.531 1 92.19 185 ARG A C 1
ATOM 1514 O O . ARG A 1 185 ? 11.086 24.062 21.062 1 92.19 185 ARG A O 1
ATOM 1521 N N . LYS A 1 186 ? 13.297 24.031 20.484 1 92.56 186 LYS A N 1
ATOM 1522 C CA . LYS A 1 186 ? 13.578 25.266 21.203 1 92.56 186 LYS A CA 1
ATOM 1523 C C . LYS A 1 186 ? 14.703 26.047 20.516 1 92.56 186 LYS A C 1
ATOM 1525 O O . LYS A 1 186 ? 15.562 25.453 19.859 1 92.56 186 LYS A O 1
ATOM 1530 N N . ALA A 1 187 ? 14.711 27.312 20.797 1 94.5 187 ALA A N 1
ATOM 1531 C CA . ALA A 1 187 ? 15.648 28.203 20.109 1 94.5 187 ALA A CA 1
ATOM 1532 C C . ALA A 1 187 ? 17.016 28.188 20.812 1 94.5 187 ALA A C 1
ATOM 1534 O O . ALA A 1 187 ? 18.016 28.578 20.203 1 94.5 187 ALA A O 1
ATOM 1535 N N . ASP A 1 188 ? 17.062 27.781 22.016 1 92.75 188 ASP A N 1
ATOM 1536 C CA . ASP A 1 188 ? 18.266 27.906 22.844 1 92.75 188 ASP A CA 1
ATOM 1537 C C . ASP A 1 188 ? 19.438 27.156 22.219 1 92.75 188 ASP A C 1
ATOM 1539 O O . ASP A 1 188 ? 20.594 27.5 22.422 1 92.75 188 ASP A O 1
ATOM 1543 N N . LYS A 1 189 ? 19.172 26.125 21.438 1 92.06 189 LYS A N 1
ATOM 1544 C CA . LYS A 1 189 ? 20.203 25.312 20.812 1 92.06 189 LYS A CA 1
ATOM 1545 C C . LYS A 1 189 ? 20.969 26.125 19.75 1 92.06 189 LYS A C 1
ATOM 1547 O O . LYS A 1 189 ? 22.047 25.734 19.328 1 92.06 189 LYS A O 1
ATOM 1552 N N . PHE A 1 190 ? 20.438 27.266 19.438 1 96.94 190 PHE A N 1
ATOM 1553 C CA . PHE A 1 190 ? 21.031 28.062 18.359 1 96.94 190 PHE A CA 1
ATOM 1554 C C . PHE A 1 190 ? 21.656 29.344 18.906 1 96.94 190 PHE A C 1
ATOM 1556 O O . PHE A 1 190 ? 21.969 30.266 18.156 1 96.94 190 PHE A O 1
ATOM 1563 N N . LYS A 1 191 ? 21.828 29.391 20.188 1 97.38 191 LYS A N 1
ATOM 1564 C CA . LYS A 1 191 ? 22.375 30.578 20.828 1 97.38 191 LYS A CA 1
ATOM 1565 C C . LYS A 1 191 ? 23.734 30.938 20.25 1 97.38 191 LYS A C 1
ATOM 1567 O O . LYS A 1 191 ? 24.625 30.094 20.172 1 97.38 191 LYS A O 1
ATOM 1572 N N . ASP A 1 192 ? 23.859 32.094 19.828 1 97.88 192 ASP A N 1
ATOM 1573 C CA . ASP A 1 192 ? 25.078 32.719 19.328 1 97.88 192 ASP A CA 1
ATOM 1574 C C . ASP A 1 192 ? 25.578 31.984 18.078 1 97.88 192 ASP A C 1
ATOM 1576 O O . ASP A 1 192 ? 26.766 32.062 17.75 1 97.88 192 ASP A O 1
ATOM 1580 N N . GLN A 1 193 ? 24.703 31.266 17.406 1 98.12 193 GLN A N 1
ATOM 1581 C CA . GLN A 1 193 ? 25.047 30.531 16.203 1 98.12 193 GLN A CA 1
ATOM 1582 C C . GLN A 1 193 ? 24.516 31.234 14.945 1 98.12 193 GLN A C 1
ATOM 1584 O O . GLN A 1 193 ? 23.656 32.094 15.047 1 98.12 193 GLN A O 1
ATOM 1589 N N . THR A 1 194 ? 25.141 30.891 13.812 1 98.56 194 THR A N 1
ATOM 1590 C CA . THR A 1 194 ? 24.609 31.281 12.516 1 98.56 194 THR A CA 1
ATOM 1591 C C . THR A 1 194 ? 23.797 30.156 11.898 1 98.56 194 THR A C 1
ATOM 1593 O O . THR A 1 194 ? 24.266 29 11.852 1 98.56 194 THR A O 1
ATOM 1596 N N . VAL A 1 195 ? 22.578 30.5 11.477 1 98.69 195 VAL A N 1
ATOM 1597 C CA . VAL A 1 195 ? 21.641 29.453 11.102 1 98.69 195 VAL A CA 1
ATOM 1598 C C . VAL A 1 195 ? 21.078 29.75 9.711 1 98.69 195 VAL A C 1
ATOM 1600 O O . VAL A 1 195 ? 20.766 30.891 9.383 1 98.69 195 VAL A O 1
ATOM 1603 N N . LEU A 1 196 ? 21.016 28.734 8.859 1 98.81 196 LEU A N 1
ATOM 1604 C CA . LEU A 1 196 ? 20.25 28.781 7.621 1 98.81 196 LEU A CA 1
ATOM 1605 C C . LEU A 1 196 ? 18.891 28.094 7.789 1 98.81 196 LEU A C 1
ATOM 1607 O O . LEU A 1 196 ? 18.828 26.953 8.242 1 98.81 196 LEU A O 1
ATOM 1611 N N . ILE A 1 197 ? 17.844 28.797 7.52 1 98.56 197 ILE A N 1
ATOM 1612 C CA . ILE A 1 197 ? 16.5 28.234 7.461 1 98.56 197 ILE A CA 1
ATOM 1613 C C . ILE A 1 197 ? 16.047 28.172 6.008 1 98.56 197 ILE A C 1
ATOM 1615 O O . ILE A 1 197 ? 16.062 29.172 5.293 1 98.56 197 ILE A O 1
ATOM 1619 N N . ILE A 1 198 ? 15.672 26.953 5.59 1 98.31 198 ILE A N 1
ATOM 1620 C CA . ILE A 1 198 ? 15.219 26.75 4.215 1 98.31 198 ILE A CA 1
ATOM 1621 C C . ILE A 1 198 ? 13.703 26.578 4.188 1 98.31 198 ILE A C 1
ATOM 1623 O O . ILE A 1 198 ? 13.18 25.578 4.668 1 98.31 198 ILE A O 1
ATOM 1627 N N . GLY A 1 199 ? 13.023 27.516 3.553 1 96.56 199 GLY A N 1
ATOM 1628 C CA . GLY A 1 199 ? 11.57 27.531 3.496 1 96.56 199 GLY A CA 1
ATOM 1629 C C . GLY A 1 199 ? 10.945 28.656 4.293 1 96.56 199 GLY A C 1
ATOM 1630 O O . GLY A 1 199 ? 11.297 28.875 5.457 1 96.56 199 GLY A O 1
ATOM 1631 N N . ALA A 1 200 ? 10.023 29.359 3.666 1 95.19 200 ALA A N 1
ATOM 1632 C CA . ALA A 1 200 ? 9.391 30.5 4.312 1 95.19 200 ALA A CA 1
ATOM 1633 C C . ALA A 1 200 ? 7.875 30.328 4.379 1 95.19 200 ALA A C 1
ATOM 1635 O O . ALA A 1 200 ? 7.121 31.281 4.223 1 95.19 200 ALA A O 1
ATOM 1636 N N . GLY A 1 201 ? 7.438 29.047 4.484 1 91.81 201 GLY A N 1
ATOM 1637 C CA . GLY A 1 201 ? 6.051 28.797 4.848 1 91.81 201 GLY A CA 1
ATOM 1638 C C . GLY A 1 201 ? 5.738 29.141 6.289 1 91.81 201 GLY A C 1
ATOM 1639 O O . GLY A 1 201 ? 6.535 29.812 6.957 1 91.81 201 GLY A O 1
ATOM 1640 N N . PRO A 1 202 ? 4.578 28.688 6.742 1 90.56 202 PRO A N 1
ATOM 1641 C CA . PRO A 1 202 ? 4.191 29.047 8.109 1 90.56 202 PRO A CA 1
ATOM 1642 C C . PRO A 1 202 ? 5.227 28.609 9.148 1 90.56 202 PRO A C 1
ATOM 1644 O O . PRO A 1 202 ? 5.621 29.406 10 1 90.56 202 PRO A O 1
ATOM 1647 N N . SER A 1 203 ? 5.676 27.344 9.078 1 92.81 203 SER A N 1
ATOM 1648 C CA . SER A 1 203 ? 6.664 26.844 10.039 1 92.81 203 SER A CA 1
ATOM 1649 C C . SER A 1 203 ? 7.996 27.578 9.883 1 92.81 203 SER A C 1
ATOM 1651 O O . SER A 1 203 ? 8.648 27.906 10.875 1 92.81 203 SER A O 1
ATOM 1653 N N . GLY A 1 204 ? 8.367 27.812 8.656 1 95.56 204 GLY A N 1
ATOM 1654 C CA . GLY A 1 204 ? 9.633 28.5 8.398 1 95.56 204 GLY A CA 1
ATOM 1655 C C . GLY A 1 204 ? 9.688 29.891 8.977 1 95.56 204 GLY A C 1
ATOM 1656 O O . GLY A 1 204 ? 10.664 30.25 9.648 1 95.56 204 GLY A O 1
ATOM 1657 N N . MET A 1 205 ? 8.688 30.641 8.758 1 95.25 205 MET A N 1
ATOM 1658 C CA . MET A 1 205 ? 8.625 32 9.25 1 95.25 205 MET A CA 1
ATOM 1659 C C . MET A 1 205 ? 8.578 32.031 10.773 1 95.25 205 MET A C 1
ATOM 1661 O O . MET A 1 205 ? 9.242 32.844 11.414 1 95.25 205 MET A O 1
ATOM 1665 N N . ASP A 1 206 ? 7.785 31.172 11.289 1 94.88 206 ASP A N 1
ATOM 1666 C CA . ASP A 1 206 ? 7.637 31.125 12.742 1 94.88 206 ASP A CA 1
ATOM 1667 C C . ASP A 1 206 ? 8.945 30.719 13.414 1 94.88 206 ASP A C 1
ATOM 1669 O O . ASP A 1 206 ? 9.375 31.344 14.383 1 94.88 206 ASP A O 1
ATOM 1673 N N . ILE A 1 207 ? 9.602 29.734 12.906 1 96.56 207 ILE A N 1
ATOM 1674 C CA . ILE A 1 207 ? 10.844 29.234 13.469 1 96.56 207 ILE A CA 1
ATOM 1675 C C . ILE A 1 207 ? 11.953 30.266 13.297 1 96.56 207 ILE A C 1
ATOM 1677 O O . ILE A 1 207 ? 12.781 30.453 14.188 1 96.56 207 ILE A O 1
ATOM 1681 N N . THR A 1 208 ? 11.938 30.938 12.164 1 97.38 208 THR A N 1
ATOM 1682 C CA . THR A 1 208 ? 12.875 32.031 11.977 1 97.38 208 THR A CA 1
ATOM 1683 C C . THR A 1 208 ? 12.734 33.062 13.086 1 97.38 208 THR A C 1
ATOM 1685 O O . THR A 1 208 ? 13.727 33.5 13.664 1 97.38 208 THR A O 1
ATOM 1688 N N . ASN A 1 209 ? 11.531 33.438 13.344 1 95.5 209 ASN A N 1
ATOM 1689 C CA . ASN A 1 209 ? 11.25 34.438 14.383 1 95.5 209 ASN A CA 1
ATOM 1690 C C . ASN A 1 209 ? 11.703 33.938 15.758 1 95.5 209 ASN A C 1
ATOM 1692 O O . ASN A 1 209 ? 12.156 34.75 16.578 1 95.5 209 ASN A O 1
ATOM 1696 N N . HIS A 1 210 ? 11.578 32.688 16.016 1 94.94 210 HIS A N 1
ATOM 1697 C CA . HIS A 1 210 ? 11.992 32.094 17.281 1 94.94 210 HIS A CA 1
ATOM 1698 C C . HIS A 1 210 ? 13.516 32.062 17.391 1 94.94 210 HIS A C 1
ATOM 1700 O O . HIS A 1 210 ? 14.078 32.5 18.391 1 94.94 210 HIS A O 1
ATOM 1706 N N . ILE A 1 211 ? 14.148 31.625 16.375 1 97.19 211 ILE A N 1
ATOM 1707 C CA . ILE A 1 211 ? 15.578 31.359 16.422 1 97.19 211 ILE A CA 1
ATOM 1708 C C . ILE A 1 211 ? 16.359 32.688 16.422 1 97.19 211 ILE A C 1
ATOM 1710 O O . ILE A 1 211 ? 17.391 32.781 17.078 1 97.19 211 ILE A O 1
ATOM 1714 N N . ARG A 1 212 ? 15.852 33.656 15.781 1 96.5 212 ARG A N 1
ATOM 1715 C CA . ARG A 1 212 ? 16.578 34.906 15.609 1 96.5 212 ARG A CA 1
ATOM 1716 C C . ARG A 1 212 ? 16.844 35.594 16.953 1 96.5 212 ARG A C 1
ATOM 1718 O O . ARG A 1 212 ? 17.812 36.312 17.109 1 96.5 212 ARG A O 1
ATOM 1725 N N . VAL A 1 213 ? 16.031 35.312 17.891 1 94.69 213 VAL A N 1
ATOM 1726 C CA . VAL A 1 213 ? 16.141 35.938 19.203 1 94.69 213 VAL A CA 1
ATOM 1727 C C . VAL A 1 213 ? 17.422 35.469 19.891 1 94.69 213 VAL A C 1
ATOM 1729 O O . VAL A 1 213 ? 18.062 36.25 20.609 1 94.69 213 VAL A O 1
ATOM 1732 N N . GLU A 1 214 ? 17.844 34.281 19.625 1 96.44 214 GLU A N 1
ATOM 1733 C CA . GLU A 1 214 ? 19 33.688 20.297 1 96.44 214 GLU A CA 1
ATOM 1734 C C . GLU A 1 214 ? 20.203 33.625 19.359 1 96.44 214 GLU A C 1
ATOM 1736 O O . GLU A 1 214 ? 21.344 33.75 19.812 1 96.44 214 GLU A O 1
ATOM 1741 N N . ALA A 1 215 ? 20 33.562 18.141 1 97.88 215 ALA A N 1
ATOM 1742 C CA . ALA A 1 215 ? 21.062 33.312 17.156 1 97.88 215 ALA A CA 1
ATOM 1743 C C . ALA A 1 215 ? 21.844 34.594 16.875 1 97.88 215 ALA A C 1
ATOM 1745 O O . ALA A 1 215 ? 21.312 35.688 17.062 1 97.88 215 ALA A O 1
ATOM 1746 N N . LYS A 1 216 ? 23.078 34.406 16.469 1 98.31 216 LYS A N 1
ATOM 1747 C CA . LYS A 1 216 ? 23.891 35.531 16 1 98.31 216 LYS A CA 1
ATOM 1748 C C . LYS A 1 216 ? 23.328 36.094 14.695 1 98.31 216 LYS A C 1
ATOM 1750 O O . LYS A 1 216 ? 23.203 37.312 14.531 1 98.31 216 LYS A O 1
ATOM 1755 N N . HIS A 1 217 ? 23 35.188 13.805 1 98.5 217 HIS A N 1
ATOM 1756 C CA . HIS A 1 217 ? 22.469 35.594 12.508 1 98.5 217 HIS A CA 1
ATOM 1757 C C . HIS A 1 217 ? 21.672 34.438 11.883 1 98.5 217 HIS A C 1
ATOM 1759 O O . HIS A 1 217 ? 21.984 33.281 12.094 1 98.5 217 HIS A O 1
ATOM 1765 N N . VAL A 1 218 ? 2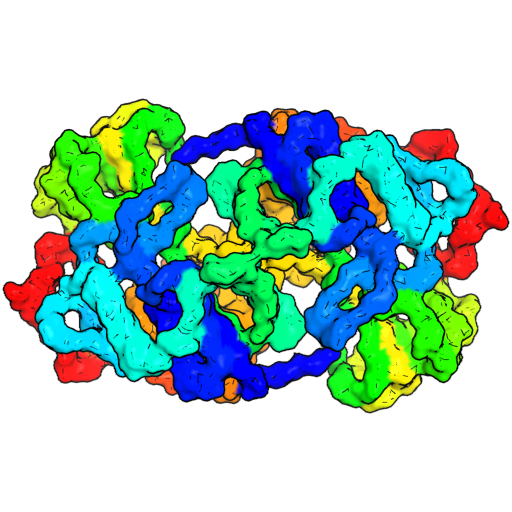0.578 34.812 11.148 1 98.62 218 VAL A N 1
ATOM 1766 C CA . VAL A 1 218 ? 19.75 33.812 10.453 1 98.62 218 VAL A CA 1
ATOM 1767 C C . VAL A 1 218 ? 19.688 34.156 8.961 1 98.62 218 VAL A C 1
ATOM 1769 O O . VAL A 1 218 ? 19.422 35.312 8.594 1 98.62 218 VAL A O 1
ATOM 1772 N N . TYR A 1 219 ? 20 33.219 8.102 1 98.62 219 TYR A N 1
ATOM 1773 C CA . TYR A 1 219 ? 19.703 33.281 6.68 1 98.62 219 TYR A CA 1
ATOM 1774 C C . TYR A 1 219 ? 18.406 32.562 6.348 1 98.62 219 TYR A C 1
ATOM 1776 O O . TYR A 1 219 ? 18.25 31.375 6.676 1 98.62 219 TYR A O 1
ATOM 1784 N N . LEU A 1 220 ? 17.453 33.281 5.793 1 98.44 220 LEU A N 1
ATOM 1785 C CA . LEU A 1 220 ? 16.172 32.688 5.375 1 98.44 220 LEU A CA 1
ATOM 1786 C C . LEU A 1 220 ? 16.141 32.5 3.863 1 98.44 220 LEU A C 1
ATOM 1788 O O . LEU A 1 220 ? 16 33.469 3.111 1 98.44 220 LEU A O 1
ATOM 1792 N N . SER A 1 221 ? 16.266 31.219 3.473 1 98.31 221 SER A N 1
ATOM 1793 C CA . SER A 1 221 ? 16.266 30.875 2.055 1 98.31 221 SER A CA 1
ATOM 1794 C C . SER A 1 221 ? 14.859 30.484 1.582 1 98.31 221 SER A C 1
ATOM 1796 O O . SER A 1 221 ? 14.227 29.609 2.168 1 98.31 221 SER A O 1
ATOM 1798 N N . HIS A 1 222 ? 14.352 31.109 0.55 1 96.38 222 HIS A N 1
ATOM 1799 C CA . HIS A 1 222 ? 13.023 30.812 0.026 1 96.38 222 HIS A CA 1
ATOM 1800 C C . HIS A 1 222 ? 12.867 31.312 -1.405 1 96.38 222 HIS A C 1
ATOM 1802 O O . HIS A 1 222 ? 13.766 31.984 -1.933 1 96.38 222 HIS A O 1
ATOM 1808 N N . HIS A 1 223 ? 11.773 30.906 -2.062 1 94.19 223 HIS A N 1
ATOM 1809 C CA . HIS A 1 223 ? 11.5 31.344 -3.428 1 94.19 223 HIS A CA 1
ATOM 1810 C C . HIS A 1 223 ? 10.086 31.891 -3.562 1 94.19 223 HIS A C 1
ATOM 1812 O O . HIS A 1 223 ? 9.453 31.719 -4.605 1 94.19 223 HIS A O 1
ATOM 1818 N N . LEU A 1 224 ? 9.578 32.375 -2.414 1 89.81 224 LEU A N 1
ATOM 1819 C CA . LEU A 1 224 ? 8.273 33 -2.486 1 89.81 224 LEU A CA 1
ATOM 1820 C C . LEU A 1 224 ? 8.305 34.188 -3.439 1 89.81 224 LEU A C 1
ATOM 1822 O O . LEU A 1 224 ? 9.289 34.938 -3.486 1 89.81 224 LEU A O 1
ATOM 1826 N N . SER A 1 225 ? 7.215 34.312 -4.129 1 87 225 SER A N 1
ATOM 1827 C CA . SER A 1 225 ? 7.133 35.406 -5.07 1 87 225 SER A CA 1
ATOM 1828 C C . SER A 1 225 ? 7.062 36.75 -4.344 1 87 225 SER A C 1
ATOM 1830 O O . SER A 1 225 ? 7.668 37.719 -4.773 1 87 225 SER A O 1
ATOM 1832 N N . MET A 1 226 ? 6.281 36.75 -3.287 1 86.44 226 MET A N 1
ATOM 1833 C CA . MET A 1 226 ? 6.195 37.938 -2.439 1 86.44 226 MET A CA 1
ATOM 1834 C C . MET A 1 226 ? 7.152 37.812 -1.257 1 86.44 226 MET A C 1
ATOM 1836 O O . MET A 1 226 ? 7.18 36.812 -0.563 1 86.44 226 MET A O 1
ATOM 1840 N N . THR A 1 227 ? 7.84 38.812 -1.072 1 87.31 227 THR A N 1
ATOM 1841 C CA . THR A 1 227 ? 8.852 38.812 -0.021 1 87.31 227 THR A CA 1
ATOM 1842 C C . THR A 1 227 ? 8.195 38.812 1.358 1 87.31 227 THR A C 1
ATOM 1844 O O . THR A 1 227 ? 7.414 39.719 1.677 1 87.31 227 THR A O 1
ATOM 1847 N N . PRO A 1 228 ? 8.562 37.906 2.172 1 91.88 228 PRO A N 1
ATOM 1848 C CA . PRO A 1 228 ? 8.047 37.938 3.541 1 91.88 228 PRO A CA 1
ATOM 1849 C C . PRO A 1 228 ? 8.594 39.125 4.344 1 91.88 228 PRO A C 1
ATOM 1851 O O . PRO A 1 228 ? 9.688 39.625 4.059 1 91.88 228 PRO A O 1
ATOM 1854 N N . ASN A 1 229 ? 7.836 39.625 5.289 1 90.62 229 ASN A N 1
ATOM 1855 C CA . ASN A 1 229 ? 8.266 40.719 6.129 1 90.62 229 ASN A CA 1
ATOM 1856 C C . ASN A 1 229 ? 9.219 40.25 7.23 1 90.62 229 ASN A C 1
ATOM 1858 O O . ASN A 1 229 ? 8.781 39.688 8.227 1 90.62 229 ASN A O 1
ATOM 1862 N N . THR A 1 230 ? 10.469 40.594 7.082 1 91.75 230 THR A N 1
ATOM 1863 C CA . THR A 1 230 ? 11.453 40.219 8.094 1 91.75 230 THR A CA 1
ATOM 1864 C C . THR A 1 230 ? 12.164 41.469 8.625 1 91.75 230 THR A C 1
ATOM 1866 O O . THR A 1 230 ? 13.18 41.375 9.312 1 91.75 230 THR A O 1
ATOM 1869 N N . THR A 1 231 ? 11.656 42.562 8.367 1 90.12 231 THR A N 1
ATOM 1870 C CA . THR A 1 231 ? 12.32 43.844 8.695 1 90.12 231 THR A CA 1
ATOM 1871 C C . THR A 1 231 ? 12.453 44 10.211 1 90.12 231 THR A C 1
ATOM 1873 O O . THR A 1 231 ? 13.453 44.531 10.695 1 90.12 231 THR A O 1
ATOM 1876 N N . PHE A 1 232 ? 11.57 43.531 10.867 1 90.12 232 PHE A N 1
ATOM 1877 C CA . PHE A 1 232 ? 11.547 43.719 12.312 1 90.12 232 PHE A CA 1
ATOM 1878 C C . PHE A 1 232 ? 12.523 42.781 13 1 90.12 232 PHE A C 1
ATOM 1880 O O . PHE A 1 232 ? 12.789 42.938 14.195 1 90.12 232 PHE A O 1
ATOM 1887 N N . MET A 1 233 ? 13.172 41.844 12.328 1 91.69 233 MET A N 1
ATOM 1888 C CA . MET A 1 233 ? 13.992 40.781 12.938 1 91.69 233 MET A CA 1
ATOM 1889 C C . MET A 1 233 ? 15.445 41.25 13.047 1 91.69 233 MET A C 1
ATOM 1891 O O . MET A 1 233 ? 16.219 40.688 13.844 1 91.69 233 MET A O 1
ATOM 1895 N N . GLY A 1 234 ? 15.875 42.25 12.312 1 92.69 234 GLY A N 1
ATOM 1896 C CA . GLY A 1 234 ? 17.172 42.906 12.398 1 92.69 234 GLY A CA 1
ATOM 1897 C C . GLY A 1 234 ? 18.312 42 11.969 1 92.69 234 GLY A C 1
ATOM 1898 O O . GLY A 1 234 ? 19.219 42.469 11.258 1 92.69 234 GLY A O 1
ATOM 1899 N N . ASN A 1 235 ? 18.391 40.781 12.43 1 97.31 235 ASN A N 1
ATOM 1900 C CA . ASN A 1 235 ? 19.516 39.875 12.18 1 97.31 235 ASN A CA 1
ATOM 1901 C C . ASN A 1 235 ? 19.141 38.75 11.195 1 97.31 235 ASN A C 1
ATOM 1903 O O . ASN A 1 235 ? 19.719 37.688 11.227 1 97.31 235 ASN A O 1
ATOM 1907 N N . VAL A 1 236 ? 18.141 39 10.391 1 98.06 236 VAL A N 1
ATOM 1908 C CA . VAL A 1 236 ? 17.703 38.031 9.398 1 98.06 236 VAL A CA 1
ATOM 1909 C C . VAL A 1 236 ? 18 38.562 7.992 1 98.06 236 VAL A C 1
ATOM 1911 O O . VAL A 1 236 ? 17.625 39.688 7.656 1 98.06 236 VAL A O 1
ATOM 1914 N N . THR A 1 237 ? 18.734 37.781 7.195 1 97.69 237 THR A N 1
ATOM 1915 C CA . THR A 1 237 ? 18.984 38.062 5.789 1 97.69 237 THR A CA 1
ATOM 1916 C C . THR A 1 237 ? 18.266 37.062 4.895 1 97.69 237 THR A C 1
ATOM 1918 O O . THR A 1 237 ? 18.422 35.844 5.066 1 97.69 237 THR A O 1
ATOM 1921 N N . GLN A 1 238 ? 17.516 37.531 3.977 1 97.19 238 GLN A N 1
ATOM 1922 C CA . GLN A 1 238 ? 16.828 36.656 3.037 1 97.19 238 GLN A CA 1
ATOM 1923 C C . GLN A 1 238 ? 17.734 36.281 1.873 1 97.19 238 GLN A C 1
ATOM 1925 O O . GLN A 1 238 ? 18.531 37.094 1.4 1 97.19 238 GLN A O 1
ATOM 1930 N N . LYS A 1 239 ? 17.625 35.031 1.473 1 97.69 239 LYS A N 1
ATOM 1931 C CA . LYS A 1 239 ? 18.406 34.469 0.363 1 97.69 239 LYS A CA 1
ATOM 1932 C C . LYS A 1 239 ? 17.516 33.656 -0.585 1 97.69 239 LYS A C 1
ATOM 1934 O O . LYS A 1 239 ? 16.531 33.062 -0.161 1 97.69 239 LYS A O 1
ATOM 1939 N N . PRO A 1 240 ? 17.938 33.688 -1.951 1 97.5 240 PRO A N 1
ATOM 1940 C CA . PRO A 1 240 ? 17.25 32.719 -2.832 1 97.5 240 PRO A CA 1
ATOM 1941 C C . PRO A 1 240 ? 17.594 31.266 -2.52 1 97.5 240 PRO A C 1
ATOM 1943 O O . PRO A 1 240 ? 18.25 31 -1.518 1 97.5 240 PRO A O 1
ATOM 1946 N N . ASP A 1 241 ? 17.094 30.375 -3.299 1 97.75 241 ASP A N 1
ATOM 1947 C CA . ASP A 1 241 ? 17.281 28.938 -3.059 1 97.75 241 ASP A CA 1
ATOM 1948 C C . ASP A 1 241 ? 18.75 28.578 -2.986 1 97.75 241 ASP A C 1
ATOM 1950 O O . ASP A 1 241 ? 19.578 29.188 -3.682 1 97.75 241 ASP A O 1
ATOM 1954 N N . VAL A 1 242 ? 19.047 27.641 -2.172 1 98.19 242 VAL A N 1
ATOM 1955 C CA . VAL A 1 242 ? 20.391 27.109 -2.102 1 98.19 242 VAL A CA 1
ATOM 1956 C C . VAL A 1 242 ? 20.734 26.375 -3.402 1 98.19 242 VAL A C 1
ATOM 1958 O O . VAL A 1 242 ? 19.984 25.5 -3.846 1 98.19 242 VAL A O 1
ATOM 1961 N N . ALA A 1 243 ? 21.828 26.781 -3.998 1 98 243 ALA A N 1
ATOM 1962 C CA . ALA A 1 243 ? 22.312 26.078 -5.188 1 98 243 ALA A CA 1
ATOM 1963 C C . ALA A 1 243 ? 23.078 24.812 -4.809 1 98 243 ALA A C 1
ATOM 1965 O O . ALA A 1 243 ? 22.875 23.75 -5.406 1 98 243 ALA A O 1
ATOM 1966 N N . ARG A 1 244 ? 23.938 24.953 -3.885 1 98.06 244 ARG A N 1
ATOM 1967 C CA . ARG A 1 244 ? 24.688 23.812 -3.377 1 98.06 244 ARG A CA 1
ATOM 1968 C C . ARG A 1 244 ? 25.297 24.125 -2.018 1 98.06 244 ARG A C 1
ATOM 1970 O O . ARG A 1 244 ? 25.641 25.281 -1.733 1 98.06 244 ARG A O 1
ATOM 1977 N N . PHE A 1 245 ? 25.484 23.094 -1.252 1 97.81 245 PHE A N 1
ATOM 1978 C CA . PHE A 1 245 ? 26.156 23.219 0.037 1 97.81 245 PHE A CA 1
ATOM 1979 C C . PHE A 1 245 ? 27.656 23.125 -0.127 1 97.81 245 PHE A C 1
ATOM 1981 O O . PHE A 1 245 ? 28.156 22.531 -1.081 1 97.81 245 PHE A O 1
ATOM 1988 N N . THR A 1 246 ? 28.359 23.828 0.667 1 97.62 246 THR A N 1
ATOM 1989 C CA . THR A 1 246 ? 29.812 23.719 0.831 1 97.62 246 THR A CA 1
ATOM 1990 C C . THR A 1 246 ? 30.156 23.141 2.201 1 97.62 246 THR A C 1
ATOM 1992 O O . THR A 1 246 ? 29.266 22.859 3.008 1 97.62 246 THR A O 1
ATOM 1995 N N . LYS A 1 247 ? 31.406 22.953 2.479 1 97.19 247 LYS A N 1
ATOM 1996 C CA . LYS A 1 247 ? 31.844 22.375 3.746 1 97.19 247 LYS A CA 1
ATOM 1997 C C . LYS A 1 247 ? 31.375 23.219 4.926 1 97.19 247 LYS A C 1
ATOM 1999 O O . LYS A 1 247 ? 31.062 22.688 5.992 1 97.19 247 LYS A O 1
ATOM 2004 N N . GLY A 1 248 ? 31.375 24.531 4.691 1 97.69 248 GLY A N 1
ATOM 2005 C CA . GLY A 1 248 ? 31.078 25.406 5.816 1 97.69 248 GLY A CA 1
ATOM 2006 C C . GLY A 1 248 ? 29.828 26.219 5.621 1 97.69 248 GLY A C 1
ATOM 2007 O O . GLY A 1 248 ? 29.469 27.047 6.469 1 97.69 248 GLY A O 1
ATOM 2008 N N . GLY A 1 249 ? 29.141 26 4.473 1 98.12 249 GLY A N 1
ATOM 2009 C CA . GLY A 1 249 ? 27.969 26.812 4.195 1 98.12 249 GLY A CA 1
ATOM 2010 C C . GLY A 1 249 ? 27.266 26.422 2.914 1 98.12 249 GLY A C 1
ATOM 2011 O O . GLY A 1 249 ? 26.938 25.25 2.705 1 98.12 249 GLY A O 1
ATOM 2012 N N . ALA A 1 250 ? 26.859 27.484 2.127 1 98.56 250 ALA A N 1
ATOM 2013 C CA . ALA A 1 250 ? 26.156 27.203 0.881 1 98.56 250 ALA A CA 1
ATOM 2014 C C . ALA A 1 250 ? 26.328 28.344 -0.116 1 98.56 250 ALA A C 1
ATOM 2016 O O . ALA A 1 250 ? 26.609 29.484 0.273 1 98.56 250 ALA A O 1
ATOM 2017 N N . ILE A 1 251 ? 26.266 28 -1.353 1 98.62 251 ILE A N 1
ATOM 2018 C CA . ILE A 1 251 ? 26.125 28.953 -2.449 1 98.62 251 ILE A CA 1
ATOM 2019 C C . ILE A 1 251 ? 24.656 29.031 -2.881 1 98.62 251 ILE A C 1
ATOM 2021 O O . ILE A 1 251 ? 24 28 -3.064 1 98.62 251 ILE A O 1
ATOM 2025 N N . PHE A 1 252 ? 24.219 30.234 -2.994 1 98.5 252 PHE A N 1
ATOM 2026 C CA . PHE A 1 252 ? 22.828 30.438 -3.35 1 98.5 252 PHE A CA 1
ATOM 2027 C C . PHE A 1 252 ? 22.672 30.688 -4.848 1 98.5 252 PHE A C 1
ATOM 2029 O O . PHE A 1 252 ? 23.672 30.891 -5.551 1 98.5 252 PHE A O 1
ATOM 2036 N N . LYS A 1 253 ? 21.453 30.656 -5.348 1 97.81 253 LYS A N 1
ATOM 2037 C CA . LYS A 1 253 ? 21.188 30.734 -6.785 1 97.81 253 LYS A CA 1
ATOM 2038 C C . LYS A 1 253 ? 21.578 32.094 -7.34 1 97.81 253 LYS A C 1
ATOM 2040 O O . LYS A 1 253 ? 21.766 32.25 -8.547 1 97.81 253 LYS A O 1
ATOM 2045 N N . ASP A 1 254 ? 21.703 33.094 -6.5 1 97.25 254 ASP A N 1
ATOM 2046 C CA . ASP A 1 254 ? 22.125 34.438 -6.961 1 97.25 254 ASP A CA 1
ATOM 2047 C C . ASP A 1 254 ? 23.656 34.531 -6.961 1 97.25 254 ASP A C 1
ATOM 2049 O O . ASP A 1 254 ? 24.203 35.594 -7.227 1 97.25 254 ASP A O 1
ATOM 2053 N N . GLY A 1 255 ? 24.297 33.531 -6.57 1 97.38 255 GLY A N 1
ATOM 2054 C CA . GLY A 1 255 ? 25.75 33.5 -6.605 1 97.38 255 GLY A CA 1
ATOM 2055 C C . GLY A 1 255 ? 26.391 33.844 -5.273 1 97.38 255 GLY A C 1
ATOM 2056 O O . GLY A 1 255 ? 27.578 33.594 -5.066 1 97.38 255 GLY A O 1
ATOM 2057 N N . SER A 1 256 ? 25.672 34.344 -4.367 1 98 256 SER A N 1
ATOM 2058 C CA . SER A 1 256 ? 26.219 34.719 -3.062 1 98 256 SER A CA 1
ATOM 2059 C C . SER A 1 256 ? 26.562 33.469 -2.246 1 98 256 SER A C 1
ATOM 2061 O O . SER A 1 256 ? 25.984 32.406 -2.463 1 98 256 SER A O 1
ATOM 2063 N N . GLU A 1 257 ? 27.516 33.625 -1.397 1 98.19 257 GLU A N 1
ATOM 2064 C CA . GLU A 1 257 ? 27.969 32.562 -0.523 1 98.19 257 GLU A CA 1
ATOM 2065 C C . GLU A 1 257 ? 27.922 32.969 0.942 1 98.19 257 GLU A C 1
ATOM 2067 O O . GLU A 1 257 ? 28.281 34.094 1.28 1 98.19 257 GLU A O 1
ATOM 2072 N N . GLU A 1 258 ? 27.406 32.062 1.724 1 98.5 258 GLU A N 1
ATOM 2073 C CA . GLU A 1 258 ? 27.359 32.312 3.16 1 98.5 258 GLU A CA 1
ATOM 2074 C C . GLU A 1 258 ? 27.828 31.094 3.955 1 98.5 258 GLU A C 1
ATOM 2076 O O . GLU A 1 258 ? 27.781 29.969 3.459 1 98.5 258 GLU A O 1
ATOM 2081 N N . ARG A 1 259 ? 28.312 31.406 5.16 1 98.31 259 ARG A N 1
ATOM 2082 C CA . ARG A 1 259 ? 28.703 30.359 6.105 1 98.31 259 ARG A CA 1
ATOM 2083 C C . ARG A 1 259 ? 27.766 30.328 7.305 1 98.31 259 ARG A C 1
ATOM 2085 O O . ARG A 1 259 ? 27.281 31.359 7.746 1 98.31 259 ARG A O 1
ATOM 2092 N N . PHE A 1 260 ? 27.469 29.141 7.793 1 98.5 260 PHE A N 1
ATOM 2093 C CA . PHE A 1 260 ? 26.594 28.969 8.945 1 98.5 260 PHE A CA 1
ATOM 2094 C C . PHE A 1 260 ? 26.875 27.641 9.648 1 98.5 260 PHE A C 1
ATOM 2096 O O . PHE A 1 260 ? 27.484 26.734 9.062 1 98.5 260 PHE A O 1
ATOM 2103 N N . ASP A 1 261 ? 26.359 27.562 10.859 1 97.88 261 ASP A N 1
ATOM 2104 C CA . ASP A 1 261 ? 26.641 26.438 11.727 1 97.88 261 ASP A CA 1
ATOM 2105 C C . ASP A 1 261 ? 25.516 25.406 11.672 1 97.88 261 ASP A C 1
ATOM 2107 O O . ASP A 1 261 ? 25.75 24.203 11.898 1 97.88 261 ASP A O 1
ATOM 2111 N N . HIS A 1 262 ? 24.344 25.875 11.453 1 97.81 262 HIS A N 1
ATOM 2112 C CA . HIS A 1 262 ? 23.156 25.031 11.484 1 97.81 262 HIS A CA 1
ATOM 2113 C C . HIS A 1 262 ? 22.266 25.281 10.258 1 97.81 262 HIS A C 1
ATOM 2115 O O . HIS A 1 262 ? 22.25 26.375 9.719 1 97.81 262 HIS A O 1
ATOM 2121 N N . VAL A 1 263 ? 21.625 24.203 9.852 1 98 263 VAL A N 1
ATOM 2122 C CA . VAL A 1 263 ? 20.594 24.297 8.828 1 98 263 VAL A CA 1
ATOM 2123 C C . VAL A 1 263 ? 19.281 23.703 9.344 1 98 263 VAL A C 1
ATOM 2125 O O . VAL A 1 263 ? 19.281 22.578 9.867 1 98 263 VAL A O 1
ATOM 2128 N N . VAL A 1 264 ? 18.219 24.453 9.305 1 97.5 264 VAL A N 1
ATOM 2129 C CA . VAL A 1 264 ? 16.891 23.953 9.602 1 97.5 264 VAL A CA 1
ATOM 2130 C C . VAL A 1 264 ? 16.047 23.906 8.328 1 97.5 264 VAL A C 1
ATOM 2132 O O . VAL A 1 264 ? 15.773 24.938 7.719 1 97.5 264 VAL A O 1
ATOM 2135 N N . HIS A 1 265 ? 15.672 22.688 7.98 1 96.81 265 HIS A N 1
ATOM 2136 C CA . HIS A 1 265 ? 14.859 22.484 6.785 1 96.81 265 HIS A CA 1
ATOM 2137 C C . HIS A 1 265 ? 13.375 22.609 7.102 1 96.81 265 HIS A C 1
ATOM 2139 O O . HIS A 1 265 ? 12.797 21.734 7.746 1 96.81 265 HIS A O 1
ATOM 2145 N N . CYS A 1 266 ? 12.812 23.672 6.676 1 96.56 266 CYS A N 1
ATOM 2146 C CA . CYS A 1 266 ? 11.367 23.875 6.742 1 96.56 266 CYS A CA 1
ATOM 2147 C C . CYS A 1 266 ? 10.719 23.641 5.387 1 96.56 266 CYS A C 1
ATOM 2149 O O . CYS A 1 266 ? 10.078 24.531 4.828 1 96.56 266 CYS A O 1
ATOM 2151 N N . THR A 1 267 ? 10.852 22.375 4.957 1 94.19 267 THR A N 1
ATOM 2152 C CA . THR A 1 267 ? 10.578 22.031 3.564 1 94.19 267 THR A CA 1
ATOM 2153 C C . THR A 1 267 ? 9.336 21.156 3.447 1 94.19 267 THR A C 1
ATOM 2155 O O . THR A 1 267 ? 9.125 20.5 2.426 1 94.19 267 THR A O 1
ATOM 2158 N N . GLY A 1 268 ? 8.57 21.125 4.527 1 91.81 268 GLY A N 1
ATOM 2159 C CA . GLY A 1 268 ? 7.273 20.469 4.461 1 91.81 268 GLY A CA 1
ATOM 2160 C C . GLY A 1 268 ? 7.34 18.984 4.789 1 91.81 268 GLY A C 1
ATOM 2161 O O . GLY A 1 268 ? 8.305 18.531 5.402 1 91.81 268 GLY A O 1
ATOM 2162 N N . TYR A 1 269 ? 6.172 18.25 4.52 1 90.94 269 TYR A N 1
ATOM 2163 C CA . TYR A 1 269 ? 5.988 16.859 4.895 1 90.94 269 TYR A CA 1
ATOM 2164 C C . TYR A 1 269 ? 5.461 16.047 3.719 1 90.94 269 TYR A C 1
ATOM 2166 O O . TYR A 1 269 ? 4.953 16.609 2.746 1 90.94 269 TYR A O 1
ATOM 2174 N N . HIS A 1 270 ? 5.625 14.727 3.871 1 89.38 270 HIS A N 1
ATOM 2175 C CA . HIS A 1 270 ? 5.043 13.773 2.938 1 89.38 270 HIS A CA 1
ATOM 2176 C C . HIS A 1 270 ? 3.77 13.148 3.504 1 89.38 270 HIS A C 1
ATOM 2178 O O . HIS A 1 270 ? 3.666 12.93 4.715 1 89.38 270 HIS A O 1
ATOM 2184 N N . TYR A 1 271 ? 2.83 12.953 2.465 1 92.88 271 TYR A N 1
ATOM 2185 C CA . TYR A 1 271 ? 1.751 12.062 2.875 1 92.88 271 TYR A CA 1
ATOM 2186 C C . TYR A 1 271 ? 2.252 10.625 3.02 1 92.88 271 TYR A C 1
ATOM 2188 O O . TYR A 1 271 ? 2.9 10.094 2.117 1 92.88 271 TYR A O 1
ATOM 2196 N N . SER A 1 272 ? 2.041 10.055 4.133 1 92.06 272 SER A N 1
ATOM 2197 C CA . SER A 1 272 ? 2.467 8.688 4.418 1 92.06 272 SER A CA 1
ATOM 2198 C C . SER A 1 272 ? 1.355 7.891 5.094 1 92.06 272 SER A C 1
ATOM 2200 O O . SER A 1 272 ? 0.634 8.414 5.941 1 92.06 272 SER A O 1
ATOM 2202 N N . PHE A 1 273 ? 1.212 6.637 4.656 1 94.88 273 PHE A N 1
ATOM 2203 C CA . PHE A 1 273 ? 0.211 5.73 5.207 1 94.88 273 PHE A CA 1
ATOM 2204 C C . PHE A 1 273 ? 0.812 4.352 5.461 1 94.88 273 PHE A C 1
ATOM 2206 O O . PHE A 1 273 ? 0.43 3.373 4.816 1 94.88 273 PHE A O 1
ATOM 2213 N N . PRO A 1 274 ? 1.573 4.258 6.457 1 91.31 274 PRO A N 1
ATOM 2214 C CA . PRO A 1 274 ? 2.32 3.02 6.695 1 91.31 274 PRO A CA 1
ATOM 2215 C C . PRO A 1 274 ? 1.413 1.838 7.031 1 91.31 274 PRO A C 1
ATOM 2217 O O . PRO A 1 274 ? 1.775 0.686 6.781 1 91.31 274 PRO A O 1
ATOM 2220 N N . CYS A 1 275 ? 0.23 2.064 7.531 1 95.06 275 CYS A N 1
ATOM 2221 C CA . CYS A 1 275 ? -0.625 0.982 8.008 1 95.06 275 CYS A CA 1
ATOM 2222 C C . CYS A 1 275 ? -1.541 0.485 6.895 1 95.06 275 CYS A C 1
ATOM 2224 O O . CYS A 1 275 ? -2.248 -0.511 7.062 1 95.06 275 CYS A O 1
ATOM 2226 N N . LEU A 1 276 ? -1.544 1.21 5.797 1 97.12 276 LEU A N 1
ATOM 2227 C CA . LEU A 1 276 ? -2.404 0.794 4.691 1 97.12 276 LEU A CA 1
ATOM 2228 C C . LEU A 1 276 ? -1.654 -0.128 3.736 1 97.12 276 LEU A C 1
ATOM 2230 O O . LEU A 1 276 ? -0.6 0.238 3.213 1 97.12 276 LEU A O 1
ATOM 2234 N N . SER A 1 277 ? -2.23 -1.296 3.502 1 95.75 277 SER A N 1
ATOM 2235 C CA . SER A 1 277 ? -1.613 -2.209 2.547 1 95.75 277 SER A CA 1
ATOM 2236 C C . SER A 1 277 ? -1.747 -1.689 1.119 1 95.75 277 SER A C 1
ATOM 2238 O O . SER A 1 277 ? -2.596 -0.841 0.839 1 95.75 277 SER A O 1
ATOM 2240 N N . THR A 1 278 ? -0.924 -2.223 0.296 1 94.62 278 THR A N 1
ATOM 2241 C CA . THR A 1 278 ? -1 -1.884 -1.12 1 94.62 278 THR A CA 1
ATOM 2242 C C . THR A 1 278 ? -2.352 -2.285 -1.701 1 94.62 278 THR A C 1
ATOM 2244 O O . THR A 1 278 ? -2.828 -1.674 -2.66 1 94.62 278 THR A O 1
ATOM 2247 N N . ASP A 1 279 ? -3.021 -3.162 -1.091 1 93.19 279 ASP A N 1
ATOM 2248 C CA . ASP A 1 279 ? -4.266 -3.736 -1.599 1 93.19 279 ASP A CA 1
ATOM 2249 C C . ASP A 1 279 ? -5.43 -2.762 -1.43 1 93.19 279 ASP A C 1
ATOM 2251 O O . ASP A 1 279 ? -6.496 -2.959 -2.012 1 93.19 279 ASP A O 1
ATOM 2255 N N . VAL A 1 280 ? -5.199 -1.657 -0.679 1 96 280 VAL A N 1
ATOM 2256 C CA . VAL A 1 280 ? -6.309 -0.74 -0.442 1 96 280 VAL A CA 1
ATOM 2257 C C . VAL A 1 280 ? -6.609 0.045 -1.716 1 96 280 VAL A C 1
ATOM 2259 O O . VAL A 1 280 ? -7.656 0.689 -1.821 1 96 280 VAL A O 1
ATOM 2262 N N . GLY A 1 281 ? -5.727 0.059 -2.617 1 93.44 281 GLY A N 1
ATOM 2263 C CA . GLY A 1 281 ? -5.977 0.651 -3.922 1 93.44 281 GLY A CA 1
ATOM 2264 C C . GLY A 1 281 ? -5.68 2.139 -3.969 1 93.44 281 GLY A C 1
ATOM 2265 O O . GLY A 1 281 ? -6.301 2.875 -4.738 1 93.44 281 GLY A O 1
ATOM 2266 N N . ILE A 1 282 ? -4.766 2.639 -3.082 1 94.75 282 ILE A N 1
ATOM 2267 C CA . ILE A 1 282 ? -4.352 4.035 -3.029 1 94.75 282 ILE A CA 1
ATOM 2268 C C . ILE A 1 282 ? -2.848 4.137 -3.271 1 94.75 282 ILE A C 1
ATOM 2270 O O . ILE A 1 282 ? -2.094 3.221 -2.93 1 94.75 282 ILE A O 1
ATOM 2274 N N . GLN A 1 283 ? -2.443 5.195 -3.92 1 90 283 GLN A N 1
ATOM 2275 C CA . GLN A 1 283 ? -1.026 5.496 -4.082 1 90 283 GLN A CA 1
ATOM 2276 C C . GLN A 1 283 ? -0.744 6.973 -3.809 1 90 283 GLN A C 1
ATOM 2278 O O . GLN A 1 283 ? -1.644 7.809 -3.9 1 90 283 GLN A O 1
ATOM 2283 N N . VAL A 1 284 ? 0.413 7.191 -3.432 1 90.94 284 VAL A N 1
ATOM 2284 C CA . VAL A 1 284 ? 0.893 8.562 -3.256 1 90.94 284 VAL A CA 1
ATOM 2285 C C . VAL A 1 284 ? 1.995 8.852 -4.27 1 90.94 284 VAL A C 1
ATOM 2287 O O . VAL A 1 284 ? 3.061 8.234 -4.238 1 90.94 284 VAL A O 1
ATOM 2290 N N . ILE A 1 285 ? 1.707 9.734 -5.203 1 83.81 285 ILE A N 1
ATOM 2291 C CA . ILE A 1 285 ? 2.693 10.148 -6.195 1 83.81 285 ILE A CA 1
ATOM 2292 C C . ILE A 1 285 ? 2.967 11.648 -6.059 1 83.81 285 ILE A C 1
ATOM 2294 O O . ILE A 1 285 ? 2.076 12.469 -6.293 1 83.81 285 ILE A O 1
ATOM 2298 N N . ASP A 1 286 ? 4.195 11.969 -5.711 1 83 286 ASP A N 1
ATOM 2299 C CA . ASP A 1 286 ? 4.547 13.375 -5.516 1 83 286 ASP A CA 1
ATOM 2300 C C . ASP A 1 286 ? 3.533 14.078 -4.617 1 83 286 ASP A C 1
ATOM 2302 O O . ASP A 1 286 ? 2.986 15.117 -4.988 1 83 286 ASP A O 1
ATOM 2306 N N . ASN A 1 287 ? 3.123 13.445 -3.564 1 89.31 287 ASN A N 1
ATOM 2307 C CA . ASN A 1 287 ? 2.25 13.945 -2.51 1 89.31 287 ASN A CA 1
ATOM 2308 C C . ASN A 1 287 ? 0.811 14.094 -2.994 1 89.31 287 ASN A C 1
ATOM 2310 O O . ASN A 1 287 ? 0.039 14.875 -2.432 1 89.31 287 ASN A O 1
ATOM 2314 N N . PHE A 1 288 ? 0.567 13.492 -4.113 1 91.75 288 PHE A N 1
ATOM 2315 C CA . PHE A 1 288 ? -0.813 13.344 -4.559 1 91.75 288 PHE A CA 1
ATOM 2316 C C . PHE A 1 288 ? -1.379 12 -4.137 1 91.75 288 PHE A C 1
ATOM 2318 O O . PHE A 1 288 ? -0.938 10.953 -4.621 1 91.75 288 PHE A O 1
ATOM 2325 N N . VAL A 1 289 ? -2.309 11.977 -3.217 1 95.38 289 VAL A N 1
ATOM 2326 C CA . VAL A 1 289 ? -2.992 10.773 -2.756 1 95.38 289 VAL A CA 1
ATOM 2327 C C . VAL A 1 289 ? -4.145 10.438 -3.699 1 95.38 289 VAL A C 1
ATOM 2329 O O . VAL A 1 289 ? -5.094 11.219 -3.828 1 95.38 289 VAL A O 1
ATOM 2332 N N . GLN A 1 290 ? -4.094 9.266 -4.344 1 93.62 290 GLN A N 1
ATOM 2333 C CA . GLN A 1 290 ? -5.07 8.961 -5.387 1 93.62 290 GLN A CA 1
ATOM 2334 C C . GLN A 1 290 ? -5.246 7.457 -5.555 1 93.62 290 GLN A C 1
ATOM 2336 O O . GLN A 1 290 ? -4.375 6.676 -5.16 1 93.62 290 GLN A O 1
ATOM 2341 N N . PRO A 1 291 ? -6.355 7.121 -6.047 1 95.62 291 PRO A N 1
ATOM 2342 C CA . PRO A 1 291 ? -7.449 7.992 -6.492 1 95.62 291 PRO A CA 1
ATOM 2343 C C . PRO A 1 291 ? -8.477 8.258 -5.395 1 95.62 291 PRO A C 1
ATOM 2345 O O . PRO A 1 291 ? -8.938 7.316 -4.738 1 95.62 291 PRO A O 1
ATOM 2348 N N . LEU A 1 292 ? -8.812 9.492 -5.258 1 97.94 292 LEU A N 1
ATOM 2349 C CA . LEU A 1 292 ? -9.828 9.883 -4.285 1 97.94 292 LEU A CA 1
ATOM 2350 C C . LEU A 1 292 ? -10.938 10.688 -4.949 1 97.94 292 LEU A C 1
ATOM 2352 O O . LEU A 1 292 ? -10.664 11.562 -5.773 1 97.94 292 LEU A O 1
ATOM 2356 N N . TRP A 1 293 ? -12.172 10.289 -4.633 1 98.38 293 TRP A N 1
ATOM 2357 C CA . TRP A 1 293 ? -13.312 11.109 -5.027 1 98.38 293 TRP A CA 1
ATOM 2358 C C . TRP A 1 293 ? -13.516 12.266 -4.055 1 98.38 293 TRP A C 1
ATOM 2360 O O . TRP A 1 293 ? -13.586 12.062 -2.842 1 98.38 293 TRP A O 1
ATOM 2370 N N . LYS A 1 294 ? -13.469 13.5 -4.578 1 98.06 294 LYS A N 1
ATOM 2371 C CA . LYS A 1 294 ? -13.664 14.727 -3.812 1 98.06 294 LYS A CA 1
ATOM 2372 C C . LYS A 1 294 ? -12.633 14.852 -2.699 1 98.06 294 LYS A C 1
ATOM 2374 O O . LYS A 1 294 ? -12.953 15.281 -1.588 1 98.06 294 LYS A O 1
ATOM 2379 N N . HIS A 1 295 ? -11.461 14.312 -2.822 1 97 295 HIS A N 1
ATOM 2380 C CA . HIS A 1 295 ? -10.297 14.453 -1.955 1 97 295 HIS A CA 1
ATOM 2381 C C . HIS A 1 295 ? -10.477 13.672 -0.657 1 97 295 HIS A C 1
ATOM 2383 O O . HIS A 1 295 ? -9.773 13.922 0.324 1 97 295 HIS A O 1
ATOM 2389 N N . CYS A 1 296 ? -11.445 12.711 -0.632 1 97.81 296 CYS A N 1
ATOM 2390 C CA . CYS A 1 296 ? -11.57 12.086 0.681 1 97.81 296 CYS A CA 1
ATOM 2391 C C . CYS A 1 296 ? -12.016 10.633 0.556 1 97.81 296 CYS A C 1
ATOM 2393 O O . CYS A 1 296 ? -11.664 9.797 1.393 1 97.81 296 CYS A O 1
ATOM 2395 N N . ILE A 1 297 ? -12.797 10.234 -0.496 1 98.62 297 ILE A N 1
ATOM 2396 C CA . ILE A 1 297 ? -13.297 8.867 -0.587 1 98.62 297 ILE A CA 1
ATOM 2397 C C . ILE A 1 297 ? -12.414 8.055 -1.529 1 98.62 297 ILE A C 1
ATOM 2399 O O . ILE A 1 297 ? -12.164 8.469 -2.664 1 98.62 297 ILE A O 1
ATOM 2403 N N . ASN A 1 298 ? -11.922 6.887 -1.06 1 98.06 298 ASN A N 1
ATOM 2404 C CA . ASN A 1 298 ? -11.18 5.934 -1.879 1 98.06 298 ASN A CA 1
ATOM 2405 C C . ASN A 1 298 ? -12.031 5.387 -3.018 1 98.06 298 ASN A C 1
ATOM 2407 O O . ASN A 1 298 ? -12.984 4.637 -2.779 1 98.06 298 ASN A O 1
ATOM 2411 N N . ILE A 1 299 ? -11.688 5.684 -4.273 1 97.25 299 ILE A N 1
ATOM 2412 C CA . ILE A 1 299 ? -12.531 5.32 -5.41 1 97.25 299 ILE A CA 1
ATOM 2413 C C . ILE A 1 299 ? -12.547 3.803 -5.578 1 97.25 299 ILE A C 1
ATOM 2415 O O . ILE A 1 299 ? -13.57 3.219 -5.922 1 97.25 299 ILE A O 1
ATOM 2419 N N . ASN A 1 300 ? -11.438 3.139 -5.312 1 93.81 300 ASN A N 1
ATOM 2420 C CA . ASN A 1 300 ? -11.328 1.701 -5.527 1 93.81 300 ASN A CA 1
ATOM 2421 C C . ASN A 1 300 ? -12.016 0.913 -4.418 1 93.81 300 ASN A C 1
ATOM 2423 O O . ASN A 1 300 ? -12.469 -0.212 -4.637 1 93.81 300 ASN A O 1
ATOM 2427 N N . ASN A 1 301 ? -12.023 1.459 -3.215 1 94.88 301 ASN A N 1
ATOM 2428 C CA . ASN A 1 301 ? -12.711 0.914 -2.047 1 94.88 301 ASN A CA 1
ATOM 2429 C C . ASN A 1 301 ? -13.445 2.002 -1.271 1 94.88 301 ASN A C 1
ATOM 2431 O O . ASN A 1 301 ? -12.953 2.488 -0.253 1 94.88 301 ASN A O 1
ATOM 2435 N N . PRO A 1 302 ? -14.633 2.291 -1.659 1 96.62 302 PRO A N 1
ATOM 2436 C CA . PRO A 1 302 ? -15.289 3.535 -1.247 1 96.62 302 PRO A CA 1
ATOM 2437 C C . PRO A 1 302 ? -15.711 3.523 0.222 1 96.62 302 PRO A C 1
ATOM 2439 O O . PRO A 1 302 ? -16.172 4.539 0.745 1 96.62 302 PRO A O 1
ATOM 2442 N N . THR A 1 303 ? -15.578 2.387 0.946 1 97.56 303 THR A N 1
ATOM 2443 C CA . THR A 1 303 ? -15.883 2.371 2.371 1 97.56 303 THR A CA 1
ATOM 2444 C C . THR A 1 303 ? -14.68 2.832 3.189 1 97.56 303 THR A C 1
ATOM 2446 O O . THR A 1 303 ? -14.688 2.736 4.418 1 97.56 303 THR A O 1
ATOM 2449 N N . MET A 1 304 ? -13.633 3.307 2.535 1 98.44 304 MET A N 1
ATOM 2450 C CA . MET A 1 304 ? -12.492 3.961 3.16 1 98.44 304 MET A CA 1
ATOM 2451 C C . MET A 1 304 ? -12.438 5.441 2.793 1 98.44 304 MET A C 1
ATOM 2453 O O . MET A 1 304 ? -12.562 5.797 1.619 1 98.44 304 MET A O 1
ATOM 2457 N N . SER A 1 305 ? -12.242 6.266 3.762 1 98.75 305 SER A N 1
ATOM 2458 C CA . SER A 1 305 ? -12.148 7.707 3.531 1 98.75 305 SER A CA 1
ATOM 2459 C C . SER A 1 305 ? -10.93 8.297 4.215 1 98.75 305 SER A C 1
ATOM 2461 O O . SER A 1 305 ? -10.547 7.871 5.309 1 98.75 305 SER A O 1
ATOM 2463 N N . PHE A 1 306 ? -10.344 9.25 3.584 1 98.56 306 PHE A N 1
ATOM 2464 C CA . PHE A 1 306 ? -9.234 10.039 4.109 1 98.56 306 PHE A CA 1
ATOM 2465 C C . PHE A 1 306 ? -9.711 11.422 4.547 1 98.56 306 PHE A C 1
ATOM 2467 O O . PHE A 1 306 ? -10.32 12.148 3.76 1 98.56 306 PHE A O 1
ATOM 2474 N N . ILE A 1 307 ? -9.375 11.766 5.754 1 98.5 307 ILE A N 1
ATOM 2475 C CA . ILE A 1 307 ? -9.852 13.047 6.273 1 98.5 307 ILE A CA 1
ATOM 2476 C C . ILE A 1 307 ? -8.664 13.984 6.48 1 98.5 307 ILE A C 1
ATOM 2478 O O . ILE A 1 307 ? -7.68 13.617 7.117 1 98.5 307 ILE A O 1
ATOM 2482 N N . GLY A 1 308 ? -8.75 15.148 5.84 1 96.69 308 GLY A N 1
ATOM 2483 C CA . GLY A 1 308 ? -7.801 16.203 6.18 1 96.69 308 GLY A CA 1
ATOM 2484 C C . GLY A 1 308 ? -6.625 16.266 5.227 1 96.69 308 GLY A C 1
ATOM 2485 O O . GLY A 1 308 ? -5.582 16.844 5.559 1 96.69 308 GLY A O 1
ATOM 2486 N N . LEU A 1 309 ? -6.738 15.742 4.012 1 96.44 309 LEU A N 1
ATOM 2487 C CA . LEU A 1 309 ? -5.652 15.797 3.037 1 96.44 309 LEU A CA 1
ATOM 2488 C C . LEU A 1 309 ? -5.48 17.203 2.49 1 96.44 309 LEU A C 1
ATOM 2490 O O . LEU A 1 309 ? -4.355 17.672 2.305 1 96.44 309 LEU A O 1
ATOM 2494 N N . PRO A 1 310 ? -6.559 17.953 2.223 1 95.38 310 PRO A N 1
ATOM 2495 C CA . PRO A 1 310 ? -6.398 19.312 1.692 1 95.38 310 PRO A CA 1
ATOM 2496 C C . PRO A 1 310 ? -5.641 20.234 2.646 1 95.38 310 PRO A C 1
ATOM 2498 O O . PRO A 1 310 ? -5.816 20.141 3.863 1 95.38 310 PRO A O 1
ATOM 2501 N N . PHE A 1 311 ? -4.816 21.094 2.061 1 91.94 311 PHE A N 1
ATOM 2502 C CA . PHE A 1 311 ? -4.082 22.047 2.877 1 91.94 311 PHE A CA 1
ATOM 2503 C C . PHE A 1 311 ? -4.293 23.469 2.363 1 91.94 311 PHE A C 1
ATOM 2505 O O . PHE A 1 311 ? -4.828 23.656 1.27 1 91.94 311 PHE A O 1
ATOM 2512 N N . ASN A 1 312 ? -3.875 24.484 3.186 1 89.25 312 ASN A N 1
ATOM 2513 C CA . ASN A 1 312 ? -4.289 25.875 2.996 1 89.25 312 ASN A CA 1
ATOM 2514 C C . ASN A 1 312 ? -5.805 26.031 3.109 1 89.25 312 ASN A C 1
ATOM 2516 O O . ASN A 1 312 ? -6.449 26.531 2.193 1 89.25 312 ASN A O 1
ATOM 2520 N N . VAL A 1 313 ? -6.281 25.469 4.191 1 92.62 313 VAL A N 1
ATOM 2521 C CA . VAL A 1 313 ? -7.707 25.391 4.488 1 92.62 313 VAL A CA 1
ATOM 2522 C C . VAL A 1 313 ? -7.949 25.75 5.953 1 92.62 313 VAL A C 1
ATOM 2524 O O . VAL A 1 313 ? -7.031 26.188 6.652 1 92.62 313 VAL A O 1
ATOM 2527 N N . ILE A 1 314 ? -9.242 25.719 6.32 1 91.88 314 ILE A N 1
ATOM 2528 C CA . ILE A 1 314 ? -9.641 25.766 7.723 1 91.88 314 ILE A CA 1
ATOM 2529 C C . ILE A 1 314 ? -9.773 24.359 8.281 1 91.88 314 ILE A C 1
ATOM 2531 O O . ILE A 1 314 ? -10.828 23.734 8.148 1 91.88 314 ILE A O 1
ATOM 2535 N N . PRO A 1 315 ? -8.789 23.875 8.938 1 91.12 315 PRO A N 1
ATOM 2536 C CA . PRO A 1 315 ? -8.625 22.438 9.141 1 91.12 315 PRO A CA 1
ATOM 2537 C C . PRO A 1 315 ? -9.82 21.797 9.844 1 91.12 315 PRO A C 1
ATOM 2539 O O . PRO A 1 315 ? -10.406 20.859 9.32 1 91.12 315 PRO A O 1
ATOM 2542 N N . THR A 1 316 ? -10.266 22.297 10.984 1 94.75 316 THR A N 1
ATOM 2543 C CA . THR A 1 316 ? -11.305 21.625 11.766 1 94.75 316 THR A CA 1
ATOM 2544 C C . THR A 1 316 ? -12.617 21.594 11 1 94.75 316 THR A C 1
ATOM 2546 O O . THR A 1 316 ? -13.359 20.609 11.07 1 94.75 316 THR A O 1
ATOM 2549 N N . HIS A 1 317 ? -12.875 22.672 10.281 1 94.44 317 HIS A N 1
ATOM 2550 C CA . HIS A 1 317 ? -14.109 22.75 9.516 1 94.44 317 HIS A CA 1
ATOM 2551 C C . HIS A 1 317 ? -14.102 21.766 8.352 1 94.44 317 HIS A C 1
ATOM 2553 O O . HIS A 1 317 ? -15.094 21.078 8.102 1 94.44 317 HIS A O 1
ATOM 2559 N N . ILE A 1 318 ? -13.039 21.688 7.711 1 95.5 318 ILE A N 1
ATOM 2560 C CA . ILE A 1 318 ? -12.969 20.781 6.574 1 95.5 318 ILE A CA 1
ATOM 2561 C C . ILE A 1 318 ? -13.016 19.344 7.062 1 95.5 318 ILE A C 1
ATOM 2563 O O . ILE A 1 318 ? -13.602 18.469 6.406 1 95.5 318 ILE A O 1
ATOM 2567 N N . PHE A 1 319 ? -12.344 19.062 8.195 1 97.56 319 PHE A N 1
ATOM 2568 C CA . PHE A 1 319 ? -12.414 17.719 8.758 1 97.56 319 PHE A CA 1
ATOM 2569 C C . PHE A 1 319 ? -13.852 17.312 9.023 1 97.56 319 PHE A C 1
ATOM 2571 O O . PHE A 1 319 ? -14.297 16.25 8.586 1 97.56 319 PHE A O 1
ATOM 2578 N N . ASP A 1 320 ? -14.531 18.188 9.656 1 98.12 320 ASP A N 1
ATOM 2579 C CA . ASP A 1 320 ? -15.93 17.938 10.008 1 98.12 320 ASP A CA 1
ATOM 2580 C C . ASP A 1 320 ? -16.781 17.766 8.758 1 98.12 320 ASP A C 1
ATOM 2582 O O . ASP A 1 320 ? -17.609 16.844 8.68 1 98.12 320 ASP A O 1
ATOM 2586 N N . MET A 1 321 ? -16.609 18.656 7.824 1 98 321 MET A N 1
ATOM 2587 C CA . MET A 1 321 ? -17.422 18.625 6.609 1 98 321 MET A CA 1
ATOM 2588 C C . MET A 1 321 ? -17.172 17.344 5.82 1 98 321 MET A C 1
ATOM 2590 O O . MET A 1 321 ? -18.109 16.719 5.316 1 98 321 MET A O 1
ATOM 2594 N N . GLN A 1 322 ? -15.906 16.938 5.672 1 98.62 322 GLN A N 1
ATOM 2595 C CA . GLN A 1 322 ? -15.578 15.711 4.961 1 98.62 322 GLN A CA 1
ATOM 2596 C C . GLN A 1 322 ? -16.203 14.5 5.645 1 98.62 322 GLN A C 1
ATOM 2598 O O . GLN A 1 322 ? -16.703 13.586 4.977 1 98.62 322 GLN A O 1
ATOM 2603 N N . VAL A 1 323 ? -16.172 14.484 6.984 1 98.81 323 VAL A N 1
ATOM 2604 C CA . VAL A 1 323 ? -16.734 13.367 7.727 1 98.81 323 VAL A CA 1
ATOM 2605 C C . VAL A 1 323 ? -18.25 13.32 7.512 1 98.81 323 VAL A C 1
ATOM 2607 O O . VAL A 1 323 ? -18.797 12.273 7.16 1 98.81 323 VAL A O 1
ATOM 2610 N N . ARG A 1 324 ? -18.891 14.438 7.699 1 98.62 324 ARG A N 1
ATOM 2611 C CA . ARG A 1 324 ? -20.344 14.484 7.516 1 98.62 324 ARG A CA 1
ATOM 2612 C C . ARG A 1 324 ? -20.719 14.133 6.086 1 98.62 324 ARG A C 1
ATOM 2614 O O . ARG A 1 324 ? -21.719 13.438 5.855 1 98.62 324 ARG A O 1
ATOM 2621 N N . PHE A 1 325 ? -19.953 14.617 5.176 1 98.69 325 PHE A N 1
ATOM 2622 C CA . PHE A 1 325 ? -20.156 14.305 3.764 1 98.69 325 PHE A CA 1
ATOM 2623 C C . PHE A 1 325 ? -20.109 12.797 3.529 1 98.69 325 PHE A C 1
ATOM 2625 O O . PHE A 1 325 ? -21.047 12.227 2.965 1 98.69 325 PHE A O 1
ATOM 2632 N N . THR A 1 326 ? -19.078 12.133 3.953 1 98.56 326 THR A N 1
ATOM 2633 C CA . THR A 1 326 ? -18.906 10.703 3.723 1 98.56 326 THR A CA 1
ATOM 2634 C C . THR A 1 326 ? -19.984 9.898 4.441 1 98.56 326 THR A C 1
ATOM 2636 O O . THR A 1 326 ? -20.438 8.875 3.938 1 98.56 326 THR A O 1
ATOM 2639 N N . LEU A 1 327 ? -20.422 10.344 5.648 1 98.5 327 LEU A N 1
ATOM 2640 C CA . LEU A 1 327 ? -21.406 9.617 6.453 1 98.5 327 LEU A CA 1
ATOM 2641 C C . LEU A 1 327 ? -22.766 9.578 5.754 1 98.5 327 LEU A C 1
ATOM 2643 O O . LEU A 1 327 ? -23.547 8.648 5.961 1 98.5 327 LEU A O 1
ATOM 2647 N N . LYS A 1 328 ? -23.031 10.578 4.902 1 98.31 328 LYS A N 1
ATOM 2648 C CA . LYS A 1 328 ? -24.281 10.539 4.141 1 98.31 328 LYS A CA 1
ATOM 2649 C C . LYS A 1 328 ? -24.328 9.32 3.227 1 98.31 328 LYS A C 1
ATOM 2651 O O . LYS A 1 328 ? -25.406 8.758 2.988 1 98.31 328 LYS A O 1
ATOM 2656 N N . PHE A 1 329 ? -23.188 8.922 2.746 1 97.75 329 PHE A N 1
ATOM 2657 C CA . PHE A 1 329 ? -23.109 7.75 1.885 1 97.75 329 PHE A CA 1
ATOM 2658 C C . PHE A 1 329 ? -23.047 6.473 2.715 1 97.75 329 PHE A C 1
ATOM 2660 O O . PHE A 1 329 ? -23.688 5.477 2.395 1 97.75 329 PHE A O 1
ATOM 2667 N N . TYR A 1 330 ? -22.266 6.473 3.834 1 97.06 330 TYR A N 1
ATOM 2668 C CA . TYR A 1 330 ? -22.031 5.293 4.664 1 97.06 330 TYR A CA 1
ATOM 2669 C C . TYR A 1 330 ? -23.312 4.875 5.375 1 97.06 330 TYR A C 1
ATOM 2671 O O . TYR A 1 330 ? -23.5 3.697 5.695 1 97.06 330 TYR A O 1
ATOM 2679 N N . THR A 1 331 ? -24.234 5.809 5.578 1 96.38 331 THR A N 1
ATOM 2680 C CA . THR A 1 331 ? -25.484 5.492 6.254 1 96.38 331 THR A CA 1
ATOM 2681 C C . THR A 1 331 ? -26.609 5.258 5.242 1 96.38 331 THR A C 1
ATOM 2683 O O . THR A 1 331 ? -27.75 5.02 5.617 1 96.38 331 THR A O 1
ATOM 2686 N N . GLY A 1 332 ? -26.344 5.438 3.986 1 94.81 332 GLY A N 1
ATOM 2687 C CA . GLY A 1 332 ? -27.297 5.137 2.941 1 94.81 332 GLY A CA 1
ATOM 2688 C C . GLY A 1 332 ? -28.266 6.281 2.666 1 94.81 332 GLY A C 1
ATOM 2689 O O . GLY A 1 332 ? -29.234 6.121 1.937 1 94.81 332 GLY A O 1
ATOM 2690 N N . GLN A 1 333 ? -28 7.418 3.229 1 96 333 GLN A N 1
ATOM 2691 C CA . GLN A 1 333 ? -28.844 8.578 2.984 1 96 333 GLN A CA 1
ATOM 2692 C C . GLN A 1 333 ? -28.656 9.109 1.567 1 96 333 GLN A C 1
ATOM 2694 O O . GLN A 1 333 ? -29.547 9.75 1.012 1 96 333 GLN A O 1
ATOM 2699 N N . ARG A 1 334 ? -27.5 8.906 1.021 1 96.62 334 ARG A N 1
ATOM 2700 C CA . ARG A 1 334 ? -27.172 9.195 -0.369 1 96.62 334 ARG A CA 1
ATOM 2701 C C . ARG A 1 334 ? -26.5 7.996 -1.036 1 96.62 334 ARG A C 1
ATOM 2703 O O . ARG A 1 334 ? -25.906 7.156 -0.36 1 96.62 334 ARG A O 1
ATOM 2710 N N . GLN A 1 335 ? -26.625 7.969 -2.314 1 95.88 335 GLN A N 1
ATOM 2711 C CA . GLN A 1 335 ? -26 6.891 -3.076 1 95.88 335 GLN A CA 1
ATOM 2712 C C . GLN A 1 335 ? -24.656 7.332 -3.645 1 95.88 335 GLN A C 1
ATOM 2714 O O . GLN A 1 335 ? -24.531 8.43 -4.188 1 95.88 335 GLN A O 1
ATOM 2719 N N . LEU A 1 336 ? -23.656 6.469 -3.502 1 95.69 336 LEU A N 1
ATOM 2720 C CA . LEU A 1 336 ? -22.359 6.738 -4.102 1 95.69 336 LEU A CA 1
ATOM 2721 C C . LEU A 1 336 ? -22.438 6.68 -5.621 1 95.69 336 LEU A C 1
ATOM 2723 O O . LEU A 1 336 ? -23.141 5.84 -6.18 1 95.69 336 LEU A O 1
ATOM 2727 N N . PRO A 1 337 ? -21.719 7.609 -6.289 1 96.56 337 PRO A N 1
ATOM 2728 C CA . PRO A 1 337 ? -21.578 7.418 -7.734 1 96.56 337 PRO A CA 1
ATOM 2729 C C . PRO A 1 337 ? -20.844 6.129 -8.086 1 96.56 337 PRO A C 1
ATOM 2731 O O . PRO A 1 337 ? -20.25 5.496 -7.215 1 96.56 337 PRO A O 1
ATOM 2734 N N . THR A 1 338 ? -20.953 5.758 -9.344 1 95.12 338 THR A N 1
ATOM 2735 C CA . THR A 1 338 ? -20.203 4.59 -9.805 1 95.12 338 THR A CA 1
ATOM 2736 C C . THR A 1 338 ? -18.703 4.883 -9.836 1 95.12 338 THR A C 1
ATOM 2738 O O . THR A 1 338 ? -18.297 6.043 -9.805 1 95.12 338 THR A O 1
ATOM 2741 N N . ARG A 1 339 ? -17.953 3.848 -9.82 1 93.88 339 ARG A N 1
ATOM 2742 C CA . ARG A 1 339 ? -16.5 3.984 -9.922 1 93.88 339 ARG A CA 1
ATOM 2743 C C . ARG A 1 339 ? -16.125 4.812 -11.148 1 93.88 339 ARG A C 1
ATOM 2745 O O . ARG A 1 339 ? -15.25 5.684 -11.062 1 93.88 339 ARG A O 1
ATOM 2752 N N . GLU A 1 340 ? -16.75 4.547 -12.266 1 94.69 340 GLU A N 1
ATOM 2753 C CA . GLU A 1 340 ? -16.469 5.254 -13.508 1 94.69 340 GLU A CA 1
ATOM 2754 C C . GLU A 1 340 ? -16.781 6.742 -13.383 1 94.69 340 GLU A C 1
ATOM 2756 O O . GLU A 1 340 ? -16 7.582 -13.852 1 94.69 340 GLU A O 1
ATOM 2761 N N . GLN A 1 341 ? -17.875 7.004 -12.75 1 97 341 GLN A N 1
ATOM 2762 C CA . GLN A 1 341 ? -18.266 8.398 -12.547 1 97 341 GLN A CA 1
ATOM 2763 C C . GLN A 1 341 ? -17.266 9.109 -11.633 1 97 341 GLN A C 1
ATOM 2765 O O . GLN A 1 341 ? -16.891 10.25 -11.898 1 97 341 GLN A O 1
ATOM 2770 N N . MET A 1 342 ? -16.812 8.461 -10.562 1 97.88 342 MET A N 1
ATOM 2771 C CA . MET A 1 342 ? -15.852 9.047 -9.633 1 97.88 342 MET A CA 1
ATOM 2772 C C . MET A 1 342 ? -14.516 9.312 -10.32 1 97.88 342 MET A C 1
ATOM 2774 O O . MET A 1 342 ? -13.914 10.367 -10.125 1 97.88 342 MET A O 1
ATOM 2778 N N . LEU A 1 343 ? -14.141 8.367 -11.133 1 96.06 343 LEU A N 1
ATOM 2779 C CA . LEU A 1 343 ? -12.891 8.523 -11.859 1 96.06 343 LEU A CA 1
ATOM 2780 C C . LEU A 1 343 ? -12.977 9.68 -12.852 1 96.06 343 LEU A C 1
ATOM 2782 O O . LEU A 1 343 ? -12.023 10.438 -13.008 1 96.06 343 LEU A O 1
ATOM 2786 N N . ALA A 1 344 ? -14.133 9.75 -13.547 1 96.56 344 ALA A N 1
ATOM 2787 C CA . ALA A 1 344 ? -14.336 10.828 -14.508 1 96.56 344 ALA A CA 1
ATOM 2788 C C . ALA A 1 344 ? -14.273 12.195 -13.82 1 96.56 344 ALA A C 1
ATOM 2790 O O . ALA A 1 344 ? -13.688 13.141 -14.359 1 96.56 344 ALA A O 1
ATOM 2791 N N . GLU A 1 345 ? -14.852 12.312 -12.703 1 96.31 345 GLU A N 1
ATOM 2792 C CA . GLU A 1 345 ? -14.844 13.562 -11.961 1 96.31 345 GLU A CA 1
ATOM 2793 C C . GLU A 1 345 ? -13.438 13.898 -11.461 1 96.31 345 GLU A C 1
ATOM 2795 O O . GLU A 1 345 ? -13.047 15.07 -11.438 1 96.31 345 GLU A O 1
ATOM 2800 N N . LEU A 1 346 ? -12.75 12.875 -10.961 1 95.5 346 LEU A N 1
ATOM 2801 C CA . LEU A 1 346 ? -11.367 13.07 -10.539 1 95.5 346 LEU A CA 1
ATOM 2802 C C . LEU A 1 346 ? -10.523 13.609 -11.688 1 95.5 346 LEU A C 1
ATOM 2804 O O . LEU A 1 346 ? -9.75 14.547 -11.508 1 95.5 346 LEU A O 1
ATOM 2808 N N . GLU A 1 347 ? -10.68 13.016 -12.844 1 93.44 347 GLU A N 1
ATOM 2809 C CA . GLU A 1 347 ? -9.922 13.438 -14.023 1 93.44 347 GLU A CA 1
ATOM 2810 C C . GLU A 1 347 ? -10.266 14.875 -14.406 1 93.44 347 GLU A C 1
ATOM 2812 O O . GLU A 1 347 ? -9.383 15.656 -14.773 1 93.44 347 GLU A O 1
ATOM 2817 N N . LYS A 1 348 ? -11.516 15.133 -14.383 1 93.44 348 LYS A N 1
ATOM 2818 C CA . LYS A 1 348 ? -11.969 16.484 -14.695 1 93.44 348 LYS A CA 1
ATOM 2819 C C . LYS A 1 348 ? -11.344 17.5 -13.75 1 93.44 348 LYS A C 1
ATOM 2821 O O . LYS A 1 348 ? -10.844 18.547 -14.188 1 93.44 348 LYS A O 1
ATOM 2826 N N . GLU A 1 349 ? 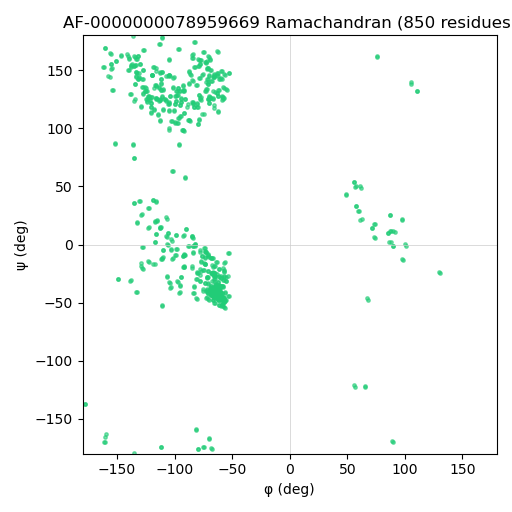-11.367 17.25 -12.508 1 91.12 349 GLU A N 1
ATOM 2827 C CA . GLU A 1 349 ? -10.797 18.156 -11.516 1 91.12 349 GLU A CA 1
ATOM 2828 C C . GLU A 1 349 ? -9.297 18.312 -11.711 1 91.12 349 GLU A C 1
ATOM 2830 O O . GLU A 1 349 ? -8.766 19.422 -11.586 1 91.12 349 GLU A O 1
ATOM 2835 N N . GLN A 1 350 ? -8.625 17.234 -11.945 1 88.5 350 GLN A N 1
ATOM 2836 C CA . GLN A 1 350 ? -7.188 17.281 -12.195 1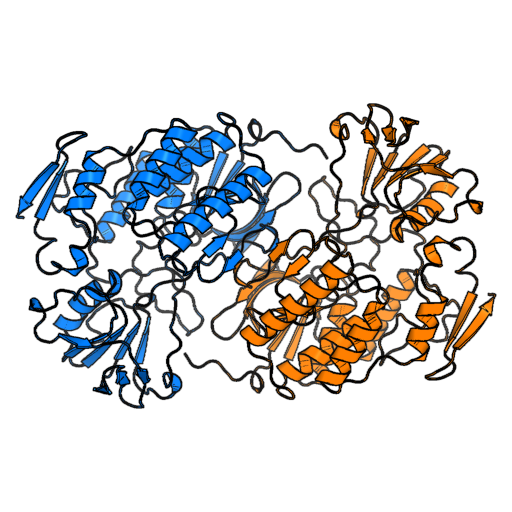 88.5 350 GLN A CA 1
ATOM 2837 C C . GLN A 1 350 ? -6.871 18.172 -13.406 1 88.5 350 GLN A C 1
ATOM 2839 O O . GLN A 1 350 ? -5.93 18.969 -13.375 1 88.5 350 GLN A O 1
ATOM 2844 N N . GLY A 1 351 ? -7.668 17.938 -14.445 1 87.19 351 GLY A N 1
ATOM 2845 C CA . GLY A 1 351 ? -7.492 18.75 -15.633 1 87.19 351 GLY A CA 1
ATOM 2846 C C . GLY A 1 351 ? -7.664 20.234 -15.367 1 87.19 351 GLY A C 1
ATOM 2847 O O . GLY A 1 351 ? -6.895 21.062 -15.875 1 87.19 351 GLY A O 1
ATOM 2848 N N . GLU A 1 352 ? -8.641 20.531 -14.586 1 86.69 352 GLU A N 1
ATOM 2849 C CA . GLU A 1 352 ? -8.906 21.922 -14.227 1 86.69 352 GLU A CA 1
ATOM 2850 C C . GLU A 1 352 ? -7.762 22.516 -13.398 1 86.69 352 GLU A C 1
ATOM 2852 O O . GLU A 1 352 ? -7.375 23.656 -13.602 1 86.69 352 GLU A O 1
ATOM 2857 N N . ARG A 1 353 ? -7.258 21.766 -12.484 1 84.94 353 ARG A N 1
ATOM 2858 C CA . ARG A 1 353 ? -6.176 22.234 -11.633 1 84.94 353 ARG A CA 1
ATOM 2859 C C . ARG A 1 353 ? -4.883 22.391 -12.422 1 84.94 353 ARG A C 1
ATOM 2861 O O . ARG A 1 353 ? -4.141 23.359 -12.219 1 84.94 353 ARG A O 1
ATOM 2868 N N . TRP A 1 354 ? -4.664 21.453 -13.328 1 79.69 354 TRP A N 1
ATOM 2869 C CA . TRP A 1 354 ? -3.463 21.547 -14.156 1 79.69 354 TRP A CA 1
ATOM 2870 C C . TRP A 1 354 ? -3.527 22.734 -15.094 1 79.69 354 TRP A C 1
ATOM 2872 O O . TRP A 1 354 ? -2.516 23.406 -15.336 1 79.69 354 TRP A O 1
ATOM 2882 N N . ALA A 1 355 ? -4.68 22.984 -15.594 1 78.31 355 ALA A N 1
ATOM 2883 C CA . ALA A 1 355 ? -4.891 24.125 -16.484 1 78.31 355 ALA A CA 1
ATOM 2884 C C . ALA A 1 355 ? -4.668 25.453 -15.75 1 78.31 355 ALA A C 1
ATOM 2886 O O . ALA A 1 355 ? -4.254 26.438 -16.359 1 78.31 355 ALA A O 1
ATOM 2887 N N . CYS A 1 356 ? -4.883 25.422 -14.461 1 73.12 356 CYS A N 1
ATOM 2888 C CA . CYS A 1 356 ? -4.758 26.641 -13.672 1 73.12 356 CYS A CA 1
ATOM 2889 C C . CYS A 1 356 ? -3.348 26.781 -13.109 1 73.12 356 CYS A C 1
ATOM 2891 O O . CYS A 1 356 ? -3.096 27.641 -12.266 1 73.12 356 CYS A O 1
ATOM 2893 N N . GLY A 1 357 ? -2.475 25.875 -13.594 1 65.88 357 GLY A N 1
ATOM 2894 C CA . GLY A 1 357 ? -1.082 26.078 -13.234 1 65.88 357 GLY A CA 1
ATOM 2895 C C . GLY A 1 357 ? -0.619 25.188 -12.102 1 65.88 357 GLY A C 1
ATOM 2896 O O . GLY A 1 357 ? 0.444 25.422 -11.516 1 65.88 357 GLY A O 1
ATOM 2897 N N . TYR A 1 358 ? -1.457 24.469 -11.695 1 64.19 358 TYR A N 1
ATOM 2898 C CA . TYR A 1 358 ? -1.018 23.547 -10.648 1 64.19 358 TYR A CA 1
ATOM 2899 C C . TYR A 1 358 ? -0.534 22.234 -11.242 1 64.19 358 TYR A C 1
ATOM 2901 O O . TYR A 1 358 ? -1.086 21.172 -10.945 1 64.19 358 TYR A O 1
ATOM 2909 N N . PRO A 1 359 ? 0.419 22.344 -12.102 1 60.47 359 PRO A N 1
ATOM 2910 C CA . PRO A 1 359 ? 0.805 21.094 -12.766 1 60.47 359 PRO A CA 1
ATOM 2911 C C . PRO A 1 359 ? 1.585 20.156 -11.844 1 60.47 359 PRO A C 1
ATOM 2913 O O . PRO A 1 359 ? 1.707 18.969 -12.133 1 60.47 359 PRO A O 1
ATOM 2916 N N . ASN A 1 360 ? 1.815 20.75 -10.711 1 66 360 ASN A N 1
ATOM 2917 C CA . ASN A 1 360 ? 2.664 19.953 -9.828 1 66 360 ASN A CA 1
ATOM 2918 C C . ASN A 1 360 ? 1.84 19.016 -8.953 1 66 360 ASN A C 1
ATOM 2920 O O . ASN A 1 360 ? 0.974 19.469 -8.203 1 66 360 ASN A O 1
ATOM 2924 N N . ARG A 1 361 ? 2.041 17.859 -9.102 1 74.56 361 ARG A N 1
ATOM 2925 C CA . ARG A 1 361 ? 1.359 16.844 -8.32 1 74.56 361 ARG A CA 1
ATOM 2926 C C . ARG A 1 361 ? 1.558 17.062 -6.824 1 74.56 361 ARG A C 1
ATOM 2928 O O . ARG A 1 361 ? 0.733 16.641 -6.016 1 74.56 361 ARG A O 1
ATOM 2935 N N . LYS A 1 362 ? 2.48 17.859 -6.504 1 77.38 362 LYS A N 1
ATOM 2936 C CA . LYS A 1 362 ? 2.764 18.125 -5.098 1 77.38 362 LYS A CA 1
ATOM 2937 C C . LYS A 1 362 ? 1.699 19.031 -4.488 1 77.38 362 LYS A C 1
ATOM 2939 O O . LYS A 1 362 ? 1.529 19.062 -3.27 1 77.38 362 LYS A O 1
ATOM 2944 N N . LYS A 1 363 ? 0.965 19.641 -5.352 1 81.88 363 LYS A N 1
ATOM 2945 C CA . LYS A 1 363 ? -0.033 20.594 -4.859 1 81.88 363 LYS A CA 1
ATOM 2946 C C . LYS A 1 363 ? -1.447 20.109 -5.172 1 81.88 363 LYS A C 1
ATOM 2948 O O . LYS A 1 363 ? -2.389 20.906 -5.195 1 81.88 363 LYS A O 1
ATOM 2953 N N . ALA A 1 364 ? -1.528 18.875 -5.402 1 88.44 364 ALA A N 1
ATOM 2954 C CA . ALA A 1 364 ? -2.799 18.281 -5.824 1 88.44 364 ALA A CA 1
ATOM 2955 C C . ALA A 1 364 ? -3.883 18.516 -4.777 1 88.44 364 ALA A C 1
ATOM 2957 O O . ALA A 1 364 ? -5.062 18.656 -5.113 1 88.44 364 ALA A O 1
ATOM 2958 N N . HIS A 1 365 ? -3.531 18.641 -3.516 1 93.38 365 HIS A N 1
ATOM 2959 C CA . HIS A 1 365 ? -4.512 18.766 -2.445 1 93.38 365 HIS A CA 1
ATOM 2960 C C . HIS A 1 365 ? -4.531 20.188 -1.895 1 93.38 365 HIS A C 1
ATOM 2962 O O . HIS A 1 365 ? -5.184 20.469 -0.882 1 93.38 365 HIS A O 1
ATOM 2968 N N . GLN A 1 366 ? -3.818 21.109 -2.504 1 91.31 366 GLN A N 1
ATOM 2969 C CA . GLN A 1 366 ? -3.826 22.516 -2.094 1 91.31 366 GLN A CA 1
ATOM 2970 C C . GLN A 1 366 ? -5.141 23.188 -2.475 1 91.31 366 GLN A C 1
ATOM 2972 O O . GLN A 1 366 ? -5.602 23.062 -3.611 1 91.31 366 GLN A O 1
ATOM 2977 N N . MET A 1 367 ? -5.715 23.906 -1.584 1 91.5 367 MET A N 1
ATOM 2978 C CA . MET A 1 367 ? -7.012 24.5 -1.876 1 91.5 367 MET A CA 1
ATOM 2979 C C . MET A 1 367 ? -6.891 26.016 -1.992 1 91.5 367 MET A C 1
ATOM 2981 O O . MET A 1 367 ? -7.223 26.594 -3.031 1 91.5 367 MET A O 1
ATOM 2985 N N . GLY A 1 368 ? -6.273 26.625 -0.927 1 86.38 368 GLY A N 1
ATOM 2986 C CA . GLY A 1 368 ? -6.258 28.078 -0.962 1 86.38 368 GLY A CA 1
ATOM 2987 C C . GLY A 1 368 ? -7.645 28.688 -1.089 1 86.38 368 GLY A C 1
ATOM 2988 O O . GLY A 1 368 ? -8.539 28.375 -0.302 1 86.38 368 GLY A O 1
ATOM 2989 N N . GLU A 1 369 ? -7.863 29.453 -2.146 1 83.62 369 GLU A N 1
ATOM 2990 C CA . GLU A 1 369 ? -9.156 30.109 -2.34 1 83.62 369 GLU A CA 1
ATOM 2991 C C . GLU A 1 369 ? -10.211 29.109 -2.812 1 83.62 369 GLU A C 1
ATOM 2993 O O . GLU A 1 369 ? -11.406 29.312 -2.609 1 83.62 369 GLU A O 1
ATOM 2998 N N . ARG A 1 370 ? -9.766 28.062 -3.357 1 89.06 370 ARG A N 1
ATOM 2999 C CA . ARG A 1 370 ? -10.672 27.047 -3.879 1 89.06 370 ARG A CA 1
ATOM 3000 C C . ARG A 1 370 ? -11.367 26.297 -2.744 1 89.06 370 ARG A C 1
ATOM 3002 O O . ARG A 1 370 ? -12.352 25.578 -2.975 1 89.06 370 ARG A O 1
ATOM 3009 N N . GLN A 1 371 ? -10.938 26.5 -1.533 1 92.62 371 GLN A N 1
ATOM 3010 C CA . GLN A 1 371 ? -11.508 25.781 -0.399 1 92.62 371 GLN A CA 1
ATOM 3011 C C . GLN A 1 371 ? -13 26.062 -0.259 1 92.62 371 GLN A C 1
ATOM 3013 O O . GLN A 1 371 ? -13.773 25.156 0.07 1 92.62 371 GLN A O 1
ATOM 3018 N N . PHE A 1 372 ? -13.391 27.25 -0.554 1 90.56 372 PHE A N 1
ATOM 3019 C CA . PHE A 1 372 ? -14.797 27.625 -0.375 1 90.56 372 PHE A CA 1
ATOM 3020 C C . PHE A 1 372 ? -15.664 26.938 -1.426 1 90.56 372 PHE A C 1
ATOM 3022 O O . PHE A 1 372 ? -16.797 26.547 -1.137 1 90.56 372 PHE A O 1
ATOM 3029 N N . ASP A 1 373 ? -15.125 26.875 -2.631 1 93.12 373 ASP A N 1
ATOM 3030 C CA . ASP A 1 373 ? -15.82 26.109 -3.66 1 93.12 373 ASP A CA 1
ATOM 3031 C C . ASP A 1 373 ? -15.961 24.641 -3.256 1 93.12 373 ASP A C 1
ATOM 3033 O O . ASP A 1 373 ? -17 24.016 -3.49 1 93.12 373 ASP A O 1
ATOM 3037 N N . TYR A 1 374 ? -14.961 24.141 -2.715 1 95.44 374 TYR A N 1
ATOM 3038 C CA . TYR A 1 374 ? -14.953 22.766 -2.254 1 95.44 374 TYR A CA 1
ATOM 3039 C C . TYR A 1 374 ? -15.992 22.547 -1.16 1 95.44 374 TYR A C 1
ATOM 3041 O O . TYR A 1 374 ? -16.75 21.578 -1.203 1 95.44 374 TYR A O 1
ATOM 3049 N N . TYR A 1 375 ? -16.062 23.484 -0.21 1 96.31 375 TYR A N 1
ATOM 3050 C CA . TYR A 1 375 ? -17.062 23.406 0.855 1 96.31 375 TYR A CA 1
ATOM 3051 C C . TYR A 1 375 ? -18.469 23.422 0.286 1 96.31 375 TYR A C 1
ATOM 3053 O O . TYR A 1 375 ? -19.312 22.609 0.672 1 96.31 375 TYR A O 1
ATOM 3061 N N . ASN A 1 376 ? -18.672 24.297 -0.607 1 96.56 376 ASN A N 1
ATOM 3062 C CA . ASN A 1 376 ? -19.984 24.406 -1.254 1 96.56 376 ASN A CA 1
ATOM 3063 C C . ASN A 1 376 ? -20.359 23.125 -1.988 1 96.56 376 ASN A C 1
ATOM 3065 O O . ASN A 1 376 ? -21.5 22.688 -1.942 1 96.56 376 ASN A O 1
ATOM 3069 N N . GLU A 1 377 ? -19.422 22.594 -2.625 1 97 377 GLU A N 1
ATOM 3070 C CA . GLU A 1 377 ? -19.672 21.375 -3.389 1 97 377 GLU A CA 1
ATOM 3071 C C . GLU A 1 377 ? -20.109 20.234 -2.475 1 97 377 GLU A C 1
ATOM 3073 O O . GLU A 1 377 ? -21.078 19.531 -2.768 1 97 377 GLU A O 1
ATOM 3078 N N . LEU A 1 378 ? -19.391 20.031 -1.388 1 97.88 378 LEU A N 1
ATOM 3079 C CA . LEU A 1 378 ? -19.734 18.969 -0.451 1 97.88 378 LEU A CA 1
ATOM 3080 C C . LEU A 1 378 ? -21.141 19.172 0.121 1 97.88 378 LEU A C 1
ATOM 3082 O O . LEU A 1 378 ? -21.938 18.234 0.193 1 97.88 378 LEU A O 1
ATOM 3086 N N . ALA A 1 379 ? -21.391 20.438 0.508 1 97.81 379 ALA A N 1
ATOM 3087 C CA . ALA A 1 379 ? -22.672 20.781 1.113 1 97.81 379 ALA A CA 1
ATOM 3088 C C . ALA A 1 379 ? -23.828 20.578 0.121 1 97.81 379 ALA A C 1
ATOM 3090 O O . ALA A 1 379 ? -24.859 20 0.463 1 97.81 379 ALA A O 1
ATOM 3091 N N . ASN A 1 380 ? -23.641 21 -1.082 1 97.69 380 ASN A N 1
ATOM 3092 C CA . ASN A 1 380 ? -24.688 20.906 -2.1 1 97.69 380 ASN A CA 1
ATOM 3093 C C . ASN A 1 380 ? -24.984 19.469 -2.479 1 97.69 380 ASN A C 1
ATOM 3095 O O . ASN A 1 380 ? -26.141 19.109 -2.711 1 97.69 380 ASN A O 1
ATOM 3099 N N . MET A 1 381 ? -24.031 18.672 -2.531 1 97.12 381 MET A N 1
ATOM 3100 C CA . MET A 1 381 ? -24.156 17.281 -2.982 1 97.12 381 MET A CA 1
ATOM 3101 C C . MET A 1 381 ? -24.906 16.453 -1.947 1 97.12 381 MET A C 1
ATOM 3103 O O . MET A 1 381 ? -25.641 15.523 -2.301 1 97.12 381 MET A O 1
ATOM 3107 N N . THR A 1 382 ? -24.719 16.766 -0.667 1 97.62 382 THR A N 1
ATOM 3108 C CA . THR A 1 382 ? -25.203 15.82 0.333 1 97.62 382 THR A CA 1
ATOM 3109 C C . THR A 1 382 ? -26.203 16.484 1.276 1 97.62 382 THR A C 1
ATOM 3111 O O . THR A 1 382 ? -26.859 15.82 2.074 1 97.62 382 THR A O 1
ATOM 3114 N N . GLY A 1 383 ? -26.281 17.812 1.291 1 97.25 383 GLY A N 1
ATOM 3115 C CA . GLY A 1 383 ? -27.234 18.531 2.129 1 97.25 383 GLY A CA 1
ATOM 3116 C C . GLY A 1 383 ? -26.703 18.828 3.52 1 97.25 383 GLY A C 1
ATOM 3117 O O . GLY A 1 383 ? -27.453 19.25 4.402 1 97.25 383 GLY A O 1
ATOM 3118 N N . ILE A 1 384 ? -25.438 18.625 3.717 1 97.44 384 ILE A N 1
ATOM 3119 C CA . ILE A 1 384 ? -24.859 18.922 5.027 1 97.44 384 ILE A CA 1
ATOM 3120 C C . ILE A 1 384 ? -24.797 20.438 5.23 1 97.44 384 ILE A C 1
ATOM 3122 O O . ILE A 1 384 ? -24.812 21.203 4.262 1 97.44 384 ILE A O 1
ATOM 3126 N N . GLU A 1 385 ? -24.734 20.844 6.516 1 96.44 385 GLU A N 1
ATOM 3127 C CA . GLU A 1 385 ? -24.594 22.266 6.828 1 96.44 385 GLU A CA 1
ATOM 3128 C C . GLU A 1 385 ? -23.234 22.797 6.371 1 96.44 385 GLU A C 1
ATOM 3130 O O . GLU A 1 385 ? -22.203 22.156 6.602 1 96.44 385 GLU A O 1
ATOM 3135 N N . ASN A 1 386 ? -23.234 23.875 5.715 1 96.25 386 ASN A N 1
ATOM 3136 C CA . ASN A 1 386 ? -22.016 24.516 5.219 1 96.25 386 ASN A CA 1
ATOM 3137 C C . ASN A 1 386 ? -21.344 25.359 6.293 1 96.25 386 ASN A C 1
ATOM 3139 O O . ASN A 1 386 ? -21.875 25.516 7.395 1 96.25 386 ASN A O 1
ATOM 3143 N N . ILE A 1 387 ? -20.203 25.859 5.941 1 94.19 387 ILE A N 1
ATOM 3144 C CA . ILE A 1 387 ? -19.469 26.75 6.824 1 94.19 387 ILE A CA 1
ATOM 3145 C C . ILE A 1 387 ? -20.172 28.109 6.891 1 94.19 387 ILE A C 1
ATOM 3147 O O . ILE A 1 387 ? -20.688 28.594 5.879 1 94.19 387 ILE A O 1
ATOM 3151 N N . LYS A 1 388 ? -20.156 28.688 8.062 1 93.88 388 LYS A N 1
ATOM 3152 C CA . LYS A 1 388 ? -20.781 30 8.227 1 93.88 388 LYS A CA 1
ATOM 3153 C C . LYS A 1 388 ? -19.984 31.078 7.516 1 93.88 388 LYS A C 1
ATOM 3155 O O . LYS A 1 388 ? -18.766 31.047 7.508 1 93.88 388 LYS A O 1
ATOM 3160 N N . PRO A 1 389 ? -20.656 32.062 6.973 1 94.19 389 PRO A N 1
ATOM 3161 C CA . PRO A 1 389 ? -19.984 33.125 6.227 1 94.19 389 PRO A CA 1
ATOM 3162 C C . PRO A 1 389 ? -18.938 33.875 7.062 1 94.19 389 PRO A C 1
ATOM 3164 O O . PRO A 1 389 ? -17.922 34.312 6.535 1 94.19 389 PRO A O 1
ATOM 3167 N N . VAL A 1 390 ? -19.188 34.062 8.328 1 95.38 390 VAL A N 1
ATOM 3168 C CA . VAL A 1 390 ? -18.281 34.812 9.188 1 95.38 390 VAL A CA 1
ATOM 3169 C C . VAL A 1 390 ? -16.922 34.125 9.227 1 95.38 390 VAL A C 1
ATOM 3171 O O . VAL A 1 390 ? -15.883 34.781 9.312 1 95.38 390 VAL A O 1
ATOM 3174 N N . ILE A 1 391 ? -16.953 32.781 9.203 1 93.69 391 ILE A N 1
ATOM 3175 C CA . ILE A 1 391 ? -15.711 32.031 9.234 1 93.69 391 ILE A CA 1
ATOM 3176 C C . ILE A 1 391 ? -14.883 32.312 7.988 1 93.69 391 ILE A C 1
ATOM 3178 O O . ILE A 1 391 ? -13.664 32.5 8.07 1 93.69 391 ILE A O 1
ATOM 3182 N N . LEU A 1 392 ? -15.57 32.375 6.879 1 90.56 392 LEU A N 1
ATOM 3183 C CA . LEU A 1 392 ? -14.906 32.719 5.621 1 90.56 392 LEU A CA 1
ATOM 3184 C C . LEU A 1 392 ? -14.328 34.125 5.66 1 90.56 392 LEU A C 1
ATOM 3186 O O . LEU A 1 392 ? -13.203 34.344 5.191 1 90.56 392 LEU A O 1
ATOM 3190 N N . LYS A 1 393 ? -15.062 35 6.164 1 92.38 393 LYS A N 1
ATOM 3191 C CA . LYS A 1 393 ? -14.625 36.406 6.246 1 92.38 393 LYS A CA 1
ATOM 3192 C C . LYS A 1 393 ? -13.43 36.531 7.18 1 92.38 393 LYS A C 1
ATOM 3194 O O . LYS A 1 393 ? -12.508 37.312 6.891 1 92.38 393 LYS A O 1
ATOM 3199 N N . LEU A 1 394 ? -13.508 35.875 8.242 1 92.88 394 LEU A N 1
ATOM 3200 C CA . LEU A 1 394 ? -12.398 35.875 9.203 1 92.88 394 LEU A CA 1
ATOM 3201 C C . LEU A 1 394 ? -11.125 35.344 8.57 1 92.88 394 LEU A C 1
ATOM 3203 O O . LEU A 1 394 ? -10.039 35.875 8.766 1 92.88 394 LEU A O 1
ATOM 3207 N N . MET A 1 395 ? -11.305 34.25 7.875 1 89.38 395 MET A N 1
ATOM 3208 C CA . MET A 1 395 ? -10.164 33.656 7.207 1 89.38 395 MET A CA 1
ATOM 3209 C C . MET A 1 395 ? -9.562 34.594 6.176 1 89.38 395 MET A C 1
ATOM 3211 O O . MET A 1 395 ? -8.344 34.656 6.02 1 89.38 395 MET A O 1
ATOM 3215 N N . LYS A 1 396 ? -10.367 35.281 5.465 1 87.44 396 LYS A N 1
ATOM 3216 C CA . LYS A 1 396 ? -9.898 36.25 4.48 1 87.44 396 LYS A CA 1
ATOM 3217 C C . LYS A 1 396 ? -9.133 37.375 5.148 1 87.44 396 LYS A C 1
ATOM 3219 O O . LYS A 1 396 ? -8.164 37.906 4.59 1 87.44 396 LYS A O 1
ATOM 3224 N N . ASP A 1 397 ? -9.617 37.719 6.305 1 90.12 397 ASP A N 1
ATOM 3225 C CA . ASP A 1 397 ? -8.961 38.812 7.027 1 90.12 397 ASP A CA 1
ATOM 3226 C C . ASP A 1 397 ? -7.602 38.375 7.562 1 90.12 397 ASP A C 1
ATOM 3228 O O . ASP A 1 397 ? -6.633 39.125 7.516 1 90.12 397 ASP A O 1
ATOM 3232 N N . CYS A 1 398 ? -7.531 37.219 8.062 1 87.31 398 CYS A N 1
ATOM 3233 C CA . CYS A 1 398 ? -6.324 36.781 8.75 1 87.31 398 CYS A CA 1
ATOM 3234 C C . CYS A 1 398 ? -5.367 36.094 7.777 1 87.31 398 CYS A C 1
ATOM 3236 O O . CYS A 1 398 ? -4.188 35.906 8.086 1 87.31 398 CYS A O 1
ATOM 3238 N N . GLY A 1 399 ? -5.809 35.844 6.605 1 81.38 399 GLY A N 1
ATOM 3239 C CA . GLY A 1 399 ? -5.043 35.031 5.668 1 81.38 399 GLY A CA 1
ATOM 3240 C C . GLY A 1 399 ? -3.67 35.594 5.375 1 81.38 399 GLY A C 1
ATOM 3241 O O . GLY A 1 399 ? -3.535 36.781 5.078 1 81.38 399 GLY A O 1
ATOM 3242 N N . LYS A 1 400 ? -2.584 34.875 5.547 1 80.38 400 LYS A N 1
ATOM 3243 C CA . LYS A 1 400 ? -1.19 35.125 5.18 1 80.38 400 LYS A CA 1
ATOM 3244 C C . LYS A 1 400 ? -0.548 36.156 6.082 1 80.38 400 LYS A C 1
ATOM 3246 O O . LYS A 1 400 ? 0.571 36.625 5.828 1 80.38 400 LYS A O 1
ATOM 3251 N N . LYS A 1 401 ? -1.238 36.594 7.098 1 87.88 401 LYS A N 1
ATOM 3252 C CA . LYS A 1 401 ? -0.641 37.562 8.023 1 87.88 401 LYS A CA 1
ATOM 3253 C C . LYS A 1 401 ? 0.532 36.938 8.773 1 87.88 401 LYS A C 1
ATOM 3255 O O . LYS A 1 401 ? 1.457 37.656 9.188 1 87.88 401 LYS A O 1
ATOM 3260 N N . TYR A 1 402 ? 0.467 35.656 8.859 1 86.94 402 TYR A N 1
ATOM 3261 C CA . TYR A 1 402 ? 1.55 34.969 9.531 1 86.94 402 TYR A CA 1
ATOM 3262 C C . TYR A 1 402 ? 2.842 35.062 8.734 1 86.94 402 TYR A C 1
ATOM 3264 O O . TYR A 1 402 ? 3.926 34.781 9.258 1 86.94 402 TYR A O 1
ATOM 3272 N N . ILE A 1 403 ? 2.738 35.5 7.516 1 86.81 403 ILE A N 1
ATOM 3273 C CA . ILE A 1 403 ? 3.928 35.656 6.688 1 86.81 403 ILE A CA 1
ATOM 3274 C C . ILE A 1 403 ? 4.301 37.156 6.605 1 86.81 403 ILE A C 1
ATOM 3276 O O . ILE A 1 403 ? 5.469 37.5 6.762 1 86.81 403 ILE A O 1
ATOM 3280 N N . PHE A 1 404 ? 3.322 38.031 6.555 1 88.69 404 PHE A N 1
ATOM 3281 C CA . PHE A 1 404 ? 3.617 39.406 6.148 1 88.69 404 PHE A CA 1
ATOM 3282 C C . PHE A 1 404 ? 3.451 40.375 7.32 1 88.69 404 PHE A C 1
ATOM 3284 O O . PHE A 1 404 ? 3.918 41.5 7.266 1 88.69 404 PHE A O 1
ATOM 3291 N N . GLU A 1 405 ? 2.854 39.906 8.352 1 91.88 405 GLU A N 1
ATOM 3292 C CA . GLU A 1 405 ? 2.67 40.719 9.547 1 91.88 405 GLU A CA 1
ATOM 3293 C C . GLU A 1 405 ? 2.996 39.938 10.812 1 91.88 405 GLU A C 1
ATOM 3295 O O . GLU A 1 405 ? 2.311 40.062 11.828 1 91.88 405 GLU A O 1
ATOM 3300 N N . LEU A 1 406 ? 3.961 39.125 10.68 1 90.75 406 LEU A N 1
ATOM 3301 C CA . LEU A 1 406 ? 4.316 38.156 11.734 1 90.75 406 LEU A CA 1
ATOM 3302 C C . LEU A 1 406 ? 4.559 38.906 13.055 1 90.75 406 LEU A C 1
ATOM 3304 O O . LEU A 1 406 ? 4.305 38.344 14.125 1 90.75 406 LEU A O 1
ATOM 3308 N N . ASP A 1 407 ? 4.957 40.094 13.102 1 89.06 407 ASP A N 1
ATOM 3309 C CA . ASP A 1 407 ? 5.328 40.875 14.289 1 89.06 407 ASP A CA 1
ATOM 3310 C C . ASP A 1 407 ? 4.09 41.375 15.031 1 89.06 407 ASP A C 1
ATOM 3312 O O . ASP A 1 407 ? 4.129 41.594 16.25 1 89.06 407 ASP A O 1
ATOM 3316 N N . THR A 1 408 ? 2.955 41.531 14.273 1 89.88 408 THR A N 1
ATOM 3317 C CA . THR A 1 408 ? 1.884 42.25 14.922 1 89.88 408 THR A CA 1
ATOM 3318 C C . THR A 1 408 ? 0.568 41.5 14.852 1 89.88 408 THR A C 1
ATOM 3320 O O . THR A 1 408 ? -0.364 41.781 15.602 1 89.88 408 THR A O 1
ATOM 3323 N N . TYR A 1 409 ? 0.473 40.562 14.023 1 90.5 409 TYR A N 1
ATOM 3324 C CA . TYR A 1 409 ? -0.856 40.062 13.711 1 90.5 409 TYR A CA 1
ATOM 3325 C C . TYR A 1 409 ? -1.459 39.344 14.906 1 90.5 409 TYR A C 1
ATOM 3327 O O . TYR A 1 409 ? -2.682 39.312 15.062 1 90.5 409 TYR A O 1
ATOM 3335 N N . ARG A 1 410 ? -0.63 38.812 15.836 1 92.25 410 ARG A N 1
ATOM 3336 C CA . ARG A 1 410 ? -1.125 38.062 16.984 1 92.25 410 ARG A CA 1
ATOM 3337 C C . ARG A 1 410 ? -1.529 38.969 18.125 1 92.25 410 ARG A C 1
ATOM 3339 O O . ARG A 1 410 ? -1.983 38.531 19.172 1 92.25 410 ARG A O 1
ATOM 3346 N N . ASN A 1 411 ? -1.344 40.25 17.891 1 91.25 411 ASN A N 1
ATOM 3347 C CA . ASN A 1 411 ? -1.712 41.25 18.891 1 91.25 411 ASN A CA 1
ATOM 3348 C C . ASN A 1 411 ? -3.15 41.719 18.719 1 91.25 411 ASN A C 1
ATOM 3350 O O . ASN A 1 411 ? -3.553 42.719 19.297 1 91.25 411 ASN A O 1
ATOM 3354 N N . HIS A 1 412 ? -3.9 41.031 17.953 1 91.69 412 HIS A N 1
ATOM 3355 C CA . HIS A 1 412 ? -5.309 41.344 17.734 1 91.69 412 HIS A CA 1
ATOM 3356 C C . HIS A 1 412 ? -6.207 40.219 18.25 1 91.69 412 HIS A C 1
ATOM 3358 O O . HIS A 1 412 ? -5.777 39.062 18.312 1 91.69 412 HIS A O 1
ATOM 3364 N N . ARG A 1 413 ? -7.348 40.656 18.609 1 93.94 413 ARG A N 1
ATOM 3365 C CA . ARG A 1 413 ? -8.383 39.719 19.031 1 93.94 413 ARG A CA 1
ATOM 3366 C C . ARG A 1 413 ? -9.594 39.781 18.109 1 93.94 413 ARG A C 1
ATOM 3368 O O . ARG A 1 413 ? -10.008 40.875 17.719 1 93.94 413 ARG A O 1
ATOM 3375 N N . TYR A 1 414 ? -10.07 38.656 17.75 1 94.94 414 TYR A N 1
ATOM 3376 C CA . TYR A 1 414 ? -11.305 38.562 16.984 1 94.94 414 TYR A CA 1
ATOM 3377 C C . TYR A 1 414 ? -12.461 38.094 17.859 1 94.94 414 TYR A C 1
ATOM 3379 O O . TYR A 1 414 ? -12.266 37.375 18.844 1 94.94 414 TYR A O 1
ATOM 3387 N N . ARG A 1 415 ? -13.602 38.594 17.562 1 94.12 415 ARG A N 1
ATOM 3388 C CA . ARG A 1 415 ? -14.828 38.125 18.203 1 94.12 415 ARG A CA 1
ATOM 3389 C C . ARG A 1 415 ? -15.938 37.906 17.172 1 94.12 415 ARG A C 1
ATOM 3391 O O . ARG A 1 415 ? -16.266 38.844 16.406 1 94.12 415 ARG A O 1
ATOM 3398 N N . VAL A 1 416 ? -16.453 36.75 17.172 1 94.25 416 VAL A N 1
ATOM 3399 C CA . VAL A 1 416 ? -17.578 36.438 16.297 1 94.25 416 VAL A CA 1
ATOM 3400 C C . VAL A 1 416 ? -18.859 37.031 16.875 1 94.25 416 VAL A C 1
ATOM 3402 O O . VAL A 1 416 ? -19.234 36.75 18.016 1 94.25 416 VAL A O 1
ATOM 3405 N N . LEU A 1 417 ? -19.516 37.812 16.109 1 94.62 417 LEU A N 1
ATOM 3406 C CA . LEU A 1 417 ? -20.719 38.5 16.562 1 94.62 417 LEU A CA 1
ATOM 3407 C C . LEU A 1 417 ? -21.969 37.719 16.156 1 94.62 417 LEU A C 1
ATOM 3409 O O . LEU A 1 417 ? -22.938 37.656 16.906 1 94.62 417 LEU A O 1
ATOM 3413 N N . ASP A 1 418 ? -22 37.219 15.008 1 94.5 418 ASP A N 1
ATOM 3414 C CA . ASP A 1 418 ? -23.062 36.375 14.445 1 94.5 418 ASP A CA 1
ATOM 3415 C C . ASP A 1 418 ? -22.562 35.562 13.266 1 94.5 418 ASP A C 1
ATOM 3417 O O . ASP A 1 418 ? -21.359 35.375 13.109 1 94.5 418 ASP A O 1
ATOM 3421 N N . ASP A 1 419 ? -23.469 35.062 12.516 1 94.44 419 ASP A N 1
ATOM 3422 C CA . ASP A 1 419 ? -23.109 34.156 11.43 1 94.44 419 ASP A CA 1
ATOM 3423 C C . ASP A 1 419 ? -22.5 34.906 10.258 1 94.44 419 ASP A C 1
ATOM 3425 O O . ASP A 1 419 ? -21.938 34.312 9.336 1 94.44 419 ASP A O 1
ATOM 3429 N N . GLU A 1 420 ? -22.438 36.219 10.359 1 95.19 420 GLU A N 1
ATOM 3430 C CA . GLU A 1 420 ? -22.047 37.031 9.203 1 95.19 420 GLU A CA 1
ATOM 3431 C C . GLU A 1 420 ? -20.922 38 9.555 1 95.19 420 GLU A C 1
ATOM 3433 O O . GLU A 1 420 ? -20.188 38.438 8.672 1 95.19 420 GLU A O 1
ATOM 3438 N N . SER A 1 421 ? -20.828 38.219 10.844 1 95.56 421 SER A N 1
ATOM 3439 C CA . SER A 1 421 ? -19.938 39.344 11.156 1 95.56 421 SER A CA 1
ATOM 3440 C C . SER A 1 421 ? -19.047 39.031 12.352 1 95.56 421 SER A C 1
ATOM 3442 O O . SER A 1 421 ? -19.375 38.156 13.172 1 95.56 421 SER A O 1
ATOM 3444 N N . PHE A 1 422 ? -17.906 39.719 12.367 1 96.12 422 PHE A N 1
ATOM 3445 C CA . PHE A 1 422 ? -16.969 39.656 13.469 1 96.12 422 PHE A CA 1
ATOM 3446 C C . PHE A 1 422 ? -16.391 41 13.789 1 96.12 422 PHE A C 1
ATOM 3448 O O . PHE A 1 422 ? -16.562 41.969 13.016 1 96.12 422 PHE A O 1
ATOM 3455 N N . SER A 1 423 ? -15.875 41.125 14.969 1 95.31 423 SER A N 1
ATOM 3456 C CA . SER A 1 423 ? -15.109 42.312 15.344 1 95.31 423 SER A CA 1
ATOM 3457 C C . SER A 1 423 ? -13.641 41.969 15.57 1 95.31 423 SER A C 1
ATOM 3459 O O . SER A 1 423 ? -13.297 40.844 15.867 1 95.31 423 SER A O 1
ATOM 3461 N N . LYS A 1 424 ? -12.812 42.906 15.266 1 94.19 424 LYS A N 1
ATOM 3462 C CA . LYS A 1 424 ? -11.367 42.812 15.461 1 94.19 424 LYS A CA 1
ATOM 3463 C C . LYS A 1 424 ? -10.859 43.969 16.312 1 94.19 424 LYS A C 1
ATOM 3465 O O . LYS A 1 424 ? -11.117 45.156 16 1 94.19 424 LYS A O 1
ATOM 3470 N N . CYS A 1 425 ? -10.188 43.656 17.453 1 92.25 425 CYS A N 1
ATOM 3471 C CA . CYS A 1 425 ? -9.656 44.688 18.344 1 92.25 425 CYS A CA 1
ATOM 3472 C C . CYS A 1 425 ? -8.227 44.375 18.75 1 92.25 425 CYS A C 1
ATOM 3474 O O . CYS A 1 425 ? -7.832 43.188 18.828 1 92.25 425 CYS A O 1
ATOM 3476 N N . PRO A 1 426 ? -7.41 45.438 18.906 1 90.25 426 PRO A N 1
ATOM 3477 C CA . PRO A 1 426 ? -6.062 45.219 19.438 1 90.25 426 PRO A CA 1
ATOM 3478 C C . PRO A 1 426 ? -6.078 44.656 20.859 1 90.25 426 PRO A C 1
ATOM 3480 O O . PRO A 1 426 ? -7.008 44.938 21.625 1 90.25 426 PRO A O 1
ATOM 3483 N N . LEU A 1 427 ? -5.137 43.812 21.156 1 84.69 427 LEU A N 1
ATOM 3484 C CA . LEU A 1 427 ? -5 43.312 22.516 1 84.69 427 LEU A CA 1
ATOM 3485 C C . LEU A 1 427 ? -4.531 44.406 23.469 1 84.69 427 LEU A C 1
ATOM 3487 O O . LEU A 1 427 ? -3.721 45.25 23.094 1 84.69 427 LEU A O 1
ATOM 3491 N N . MET B 1 1 ? 21.047 13.773 5.41 1 45.53 1 MET B N 1
ATOM 3492 C CA . MET B 1 1 ? 21.359 12.406 5.812 1 45.53 1 MET B CA 1
ATOM 3493 C C . MET B 1 1 ? 21.844 11.578 4.621 1 45.53 1 MET B C 1
ATOM 3495 O O . MET B 1 1 ? 21.281 11.688 3.527 1 45.53 1 MET B O 1
ATOM 3499 N N . HIS B 1 2 ? 23.141 11.211 4.695 1 52.78 2 HIS B N 1
ATOM 3500 C CA . HIS B 1 2 ? 23.859 10.531 3.615 1 52.78 2 HIS B CA 1
ATOM 3501 C C . HIS B 1 2 ? 23.281 9.141 3.373 1 52.78 2 HIS B C 1
ATOM 3503 O O . HIS B 1 2 ? 23.109 8.359 4.312 1 52.78 2 HIS B O 1
ATOM 3509 N N . LYS B 1 3 ? 22.734 8.984 2.111 1 68.25 3 LYS B N 1
ATOM 3510 C CA . LYS B 1 3 ? 22.312 7.637 1.746 1 68.25 3 LYS B CA 1
ATOM 3511 C C . LYS B 1 3 ? 23.516 6.719 1.539 1 68.25 3 LYS B C 1
ATOM 3513 O O . LYS B 1 3 ? 24.484 7.102 0.88 1 68.25 3 LYS B O 1
ATOM 3518 N N . THR B 1 4 ? 23.594 5.59 2.205 1 78.12 4 THR B N 1
ATOM 3519 C CA . THR B 1 4 ? 24.609 4.566 2.016 1 78.12 4 THR B CA 1
ATOM 3520 C C . THR B 1 4 ? 24.594 4.059 0.577 1 78.12 4 THR B C 1
ATOM 3522 O O . THR B 1 4 ? 23.547 3.768 0.021 1 78.12 4 THR B O 1
ATOM 3525 N N . PRO B 1 5 ? 25.797 4.094 -0.03 1 82.88 5 PRO B N 1
ATOM 3526 C CA . PRO B 1 5 ? 25.859 3.525 -1.38 1 82.88 5 PRO B CA 1
ATOM 3527 C C . PRO B 1 5 ? 25.297 2.104 -1.444 1 82.88 5 PRO B C 1
ATOM 3529 O O . PRO B 1 5 ? 25.5 1.318 -0.514 1 82.88 5 PRO B O 1
ATOM 3532 N N . ILE B 1 6 ? 24.734 1.803 -2.523 1 86.12 6 ILE B N 1
ATOM 3533 C CA . ILE B 1 6 ? 24 0.554 -2.684 1 86.12 6 ILE B CA 1
ATOM 3534 C C . ILE B 1 6 ? 24.953 -0.631 -2.504 1 86.12 6 ILE B C 1
ATOM 3536 O O . ILE B 1 6 ? 24.547 -1.674 -1.979 1 86.12 6 ILE B O 1
ATOM 3540 N N . ASN B 1 7 ? 26.203 -0.514 -2.957 1 85.94 7 ASN B N 1
ATOM 3541 C CA . ASN B 1 7 ? 27.156 -1.617 -2.9 1 85.94 7 ASN B CA 1
ATOM 3542 C C . ASN B 1 7 ? 27.609 -1.894 -1.469 1 85.94 7 ASN B C 1
ATOM 3544 O O . ASN B 1 7 ? 28.234 -2.92 -1.198 1 85.94 7 ASN B O 1
ATOM 3548 N N . GLU B 1 8 ? 27.234 -1.008 -0.556 1 89.25 8 GLU B N 1
ATOM 3549 C CA . GLU B 1 8 ? 27.594 -1.184 0.847 1 89.25 8 GLU B CA 1
ATOM 3550 C C . GLU B 1 8 ? 26.453 -1.785 1.646 1 89.25 8 GLU B C 1
ATOM 3552 O O . GLU B 1 8 ? 26.625 -2.213 2.787 1 89.25 8 GLU B O 1
ATOM 3557 N N . LEU B 1 9 ? 25.359 -1.853 1.026 1 90.38 9 LEU B N 1
ATOM 3558 C CA . LEU B 1 9 ? 24.203 -2.459 1.662 1 90.38 9 LEU B CA 1
ATOM 3559 C C . LEU B 1 9 ? 24.328 -3.98 1.683 1 90.38 9 LEU B C 1
ATOM 3561 O O . LEU B 1 9 ? 24.953 -4.566 0.799 1 90.38 9 LEU B O 1
ATOM 3565 N N . ARG B 1 10 ? 23.766 -4.66 2.785 1 94.25 10 ARG B N 1
ATOM 3566 C CA . ARG B 1 10 ? 24.016 -6.09 2.92 1 94.25 10 ARG B CA 1
ATOM 3567 C C . ARG B 1 10 ? 22.75 -6.832 3.355 1 94.25 10 ARG B C 1
ATOM 3569 O O . ARG B 1 10 ? 22.547 -7.992 2.988 1 94.25 10 ARG B O 1
ATOM 3576 N N . ARG B 1 11 ? 21.953 -6.293 4.035 1 98.06 11 ARG B N 1
ATOM 3577 C CA . ARG B 1 11 ? 20.859 -6.988 4.703 1 98.06 11 ARG B CA 1
ATOM 3578 C C . ARG B 1 11 ? 19.672 -7.172 3.766 1 98.06 11 ARG B C 1
ATOM 3580 O O . ARG B 1 11 ? 19.125 -6.195 3.252 1 98.06 11 ARG B O 1
ATOM 3587 N N . VAL B 1 12 ? 19.219 -8.492 3.549 1 98.75 12 VAL B N 1
ATOM 3588 C CA . VAL B 1 12 ? 18.156 -8.828 2.59 1 98.75 12 VAL B CA 1
ATOM 3589 C C . VAL B 1 12 ? 17 -9.5 3.311 1 98.75 12 VAL B C 1
ATOM 3591 O O . VAL B 1 12 ? 17.203 -10.461 4.062 1 98.75 12 VAL B O 1
ATOM 3594 N N . CYS B 1 13 ? 15.781 -8.984 3.143 1 98.88 13 CYS B N 1
ATOM 3595 C CA . CYS B 1 13 ? 14.547 -9.625 3.588 1 98.88 13 CYS B CA 1
ATOM 3596 C C . CYS B 1 13 ? 13.859 -10.336 2.432 1 98.88 13 CYS B C 1
ATOM 3598 O O . CYS B 1 13 ? 13.562 -9.727 1.404 1 98.88 13 CYS B O 1
ATOM 3600 N N . VAL B 1 14 ? 13.672 -11.602 2.557 1 98.94 14 VAL B N 1
ATOM 3601 C CA . VAL B 1 14 ? 12.898 -12.375 1.593 1 98.94 14 VAL B CA 1
ATOM 3602 C C . VAL B 1 14 ? 11.531 -12.711 2.182 1 98.94 14 VAL B C 1
ATOM 3604 O O . VAL B 1 14 ? 11.438 -13.359 3.229 1 98.94 14 VAL B O 1
ATOM 3607 N N . ILE B 1 15 ? 10.461 -12.305 1.505 1 98.56 15 ILE B N 1
ATOM 3608 C CA . ILE B 1 15 ? 9.109 -12.531 1.995 1 98.56 15 ILE B CA 1
ATOM 3609 C C . ILE B 1 15 ? 8.523 -13.773 1.323 1 98.56 15 ILE B C 1
ATOM 3611 O O . ILE B 1 15 ? 8.062 -13.703 0.18 1 98.56 15 ILE B O 1
ATOM 3615 N N . GLY B 1 16 ? 8.461 -14.852 2.043 1 97.31 16 GLY B N 1
ATOM 3616 C CA . GLY B 1 16 ? 7.98 -16.125 1.518 1 97.31 16 GLY B CA 1
ATOM 3617 C C . GLY B 1 16 ? 9.094 -17.109 1.261 1 97.31 16 GLY B C 1
ATOM 3618 O O . GLY B 1 16 ? 10.172 -16.75 0.794 1 97.31 16 GLY B O 1
ATOM 3619 N N . ALA B 1 17 ? 8.773 -18.344 1.62 1 97.62 17 ALA B N 1
ATOM 3620 C CA . ALA B 1 17 ? 9.742 -19.422 1.405 1 97.62 17 ALA B CA 1
ATOM 3621 C C . ALA B 1 17 ? 9.188 -20.484 0.469 1 97.62 17 ALA B C 1
ATOM 3623 O O . ALA B 1 17 ? 9.359 -21.672 0.709 1 97.62 17 ALA B O 1
ATOM 3624 N N . GLY B 1 18 ? 8.453 -20.047 -0.537 1 96.5 18 GLY B N 1
ATOM 3625 C CA . GLY B 1 18 ? 8.102 -20.906 -1.654 1 96.5 18 GLY B CA 1
ATOM 3626 C C . GLY B 1 18 ? 9.203 -21.031 -2.691 1 96.5 18 GLY B C 1
ATOM 3627 O O . GLY B 1 18 ? 10.367 -20.781 -2.395 1 96.5 18 GLY B O 1
ATOM 3628 N N . THR B 1 19 ? 8.82 -21.422 -3.92 1 96.75 19 THR B N 1
ATOM 3629 C CA . THR B 1 19 ? 9.789 -21.641 -4.988 1 96.75 19 THR B CA 1
ATOM 3630 C C . THR B 1 19 ? 10.602 -20.391 -5.262 1 96.75 19 THR B C 1
ATOM 3632 O O . THR B 1 19 ? 11.828 -20.438 -5.352 1 96.75 19 THR B O 1
ATOM 3635 N N . ALA B 1 20 ? 9.961 -19.234 -5.379 1 97.75 20 ALA B N 1
ATOM 3636 C CA . ALA B 1 20 ? 10.633 -17.984 -5.664 1 97.75 20 ALA B CA 1
ATOM 3637 C C . ALA B 1 20 ? 11.5 -17.547 -4.492 1 97.75 20 ALA B C 1
ATOM 3639 O O . ALA B 1 20 ? 12.641 -17.094 -4.684 1 97.75 20 ALA B O 1
ATOM 3640 N N . GLY B 1 21 ? 10.977 -17.656 -3.281 1 98.56 21 GLY B N 1
ATOM 3641 C CA . GLY B 1 21 ? 11.703 -17.234 -2.096 1 98.56 21 GLY B CA 1
ATOM 3642 C C . GLY B 1 21 ? 12.969 -18.031 -1.85 1 98.56 21 GLY B C 1
ATOM 3643 O O . GLY B 1 21 ? 14 -17.453 -1.464 1 98.56 21 GLY B O 1
ATOM 3644 N N . LEU B 1 22 ? 12.891 -19.328 -2.047 1 98.69 22 LEU B N 1
ATOM 3645 C CA . LEU B 1 22 ? 14.078 -20.172 -1.89 1 98.69 22 LEU B CA 1
ATOM 3646 C C . LEU B 1 22 ? 15.164 -19.766 -2.877 1 98.69 22 LEU B C 1
ATOM 3648 O O . LEU B 1 22 ? 16.344 -19.734 -2.525 1 98.69 22 LEU B O 1
ATOM 3652 N N . SER B 1 23 ? 14.766 -19.453 -4.082 1 98.5 23 SER B N 1
ATOM 3653 C CA . SER B 1 23 ? 15.711 -18.984 -5.09 1 98.5 23 SER B CA 1
ATOM 3654 C C . SER B 1 23 ? 16.359 -17.672 -4.672 1 98.5 23 SER B C 1
ATOM 3656 O O . SER B 1 23 ? 17.562 -17.5 -4.781 1 98.5 23 SER B O 1
ATOM 3658 N N . ALA B 1 24 ? 15.539 -16.734 -4.199 1 98.81 24 ALA B N 1
ATOM 3659 C CA . ALA B 1 24 ? 16.031 -15.422 -3.777 1 98.81 24 ALA B CA 1
ATOM 3660 C C . ALA B 1 24 ? 17 -15.562 -2.605 1 98.81 24 ALA B C 1
ATOM 3662 O O . ALA B 1 24 ? 18.062 -14.93 -2.59 1 98.81 24 ALA B O 1
ATOM 3663 N N . LEU B 1 25 ? 16.625 -16.391 -1.644 1 98.88 25 LEU B N 1
ATOM 3664 C CA . LEU B 1 25 ? 17.453 -16.625 -0.47 1 98.88 25 LEU B CA 1
ATOM 3665 C C . LEU B 1 25 ? 18.797 -17.219 -0.869 1 98.88 25 LEU B C 1
ATOM 3667 O O . LEU B 1 25 ? 19.844 -16.703 -0.499 1 98.88 25 LEU B O 1
ATOM 3671 N N . LYS B 1 26 ? 18.781 -18.266 -1.627 1 98.81 26 LYS B N 1
ATOM 3672 C CA . LYS B 1 26 ? 19.984 -18.984 -2.039 1 98.81 26 LYS B CA 1
ATOM 3673 C C . LYS B 1 26 ? 20.938 -18.062 -2.801 1 98.81 26 LYS B C 1
ATOM 3675 O O . LYS B 1 26 ? 22.125 -17.969 -2.461 1 98.81 26 LYS B O 1
ATOM 3680 N N . ASN B 1 27 ? 20.453 -17.391 -3.811 1 98.81 27 ASN B N 1
ATOM 3681 C CA . ASN B 1 27 ? 21.297 -16.547 -4.652 1 98.81 27 ASN B CA 1
ATOM 3682 C C . ASN B 1 27 ? 21.844 -15.359 -3.883 1 98.81 27 ASN B C 1
ATOM 3684 O O . ASN B 1 27 ? 22.984 -14.938 -4.109 1 98.81 27 ASN B O 1
ATOM 3688 N N . ALA B 1 28 ? 21.016 -14.742 -2.994 1 98.75 28 ALA B N 1
ATOM 3689 C CA . ALA B 1 28 ? 21.484 -13.641 -2.166 1 98.75 28 ALA B CA 1
ATOM 3690 C C . ALA B 1 28 ? 22.641 -14.078 -1.271 1 98.75 28 ALA B C 1
ATOM 3692 O O . ALA B 1 28 ? 23.656 -13.391 -1.166 1 98.75 28 ALA B O 1
ATOM 3693 N N . LEU B 1 29 ? 22.469 -15.25 -0.614 1 98.69 29 LEU B N 1
ATOM 3694 C CA . LEU B 1 29 ? 23.5 -15.797 0.253 1 98.69 29 LEU B CA 1
ATOM 3695 C C . LEU B 1 29 ? 24.781 -16.094 -0.54 1 98.69 29 LEU B C 1
ATOM 3697 O O . LEU B 1 29 ? 25.891 -15.805 -0.076 1 98.69 29 LEU B O 1
ATOM 3701 N N . GLU B 1 30 ? 24.625 -16.609 -1.72 1 98 30 GLU B N 1
ATOM 3702 C CA . GLU B 1 30 ? 25.766 -16.953 -2.561 1 98 30 GLU B CA 1
ATOM 3703 C C . GLU B 1 30 ? 26.531 -15.695 -2.979 1 98 30 GLU B C 1
ATOM 3705 O O . GLU B 1 30 ? 27.75 -15.75 -3.209 1 98 30 GLU B O 1
ATOM 3710 N N . GLU B 1 31 ? 25.844 -14.586 -3.09 1 97.31 31 GLU B N 1
ATOM 3711 C CA . GLU B 1 31 ? 26.484 -13.312 -3.438 1 97.31 31 GLU B CA 1
ATOM 3712 C C . GLU B 1 31 ? 27.109 -12.656 -2.213 1 97.31 31 GLU B C 1
ATOM 3714 O O . GLU B 1 31 ? 27.625 -11.539 -2.297 1 97.31 31 GLU B O 1
ATOM 3719 N N . GLY B 1 32 ? 27.016 -13.266 -1.048 1 97.19 32 GLY B N 1
ATOM 3720 C CA . GLY B 1 32 ? 27.656 -12.773 0.156 1 97.19 32 GLY B CA 1
ATOM 3721 C C . GLY B 1 32 ? 26.797 -11.82 0.955 1 97.19 32 GLY B C 1
ATOM 3722 O O . GLY B 1 32 ? 27.281 -11.148 1.872 1 97.19 32 GLY B O 1
ATOM 3723 N N . LEU B 1 33 ? 25.531 -11.711 0.648 1 98.25 33 LEU B N 1
ATOM 3724 C CA . LEU B 1 33 ? 24.625 -10.844 1.385 1 98.25 33 LEU B CA 1
ATOM 3725 C C . LEU B 1 33 ? 24.078 -11.547 2.621 1 98.25 33 LEU B C 1
ATOM 3727 O O . LEU B 1 33 ? 24.234 -12.766 2.766 1 98.25 33 LEU B O 1
ATOM 3731 N N . GLU B 1 34 ? 23.578 -10.789 3.578 1 98.56 34 GLU B N 1
ATOM 3732 C CA . GLU B 1 34 ? 22.938 -11.289 4.781 1 98.56 34 GLU B CA 1
ATOM 3733 C C . GLU B 1 34 ? 21.422 -11.391 4.594 1 98.56 34 GLU B C 1
ATOM 3735 O O . GLU B 1 34 ? 20.703 -10.414 4.805 1 98.56 34 GLU B O 1
ATOM 3740 N N . ALA B 1 35 ? 20.984 -12.625 4.297 1 98.75 35 ALA B N 1
ATOM 3741 C CA . ALA B 1 35 ? 19.594 -12.773 3.877 1 98.75 35 ALA B CA 1
ATOM 3742 C C . ALA B 1 35 ? 18.812 -13.633 4.863 1 98.75 35 ALA B C 1
ATOM 3744 O O . ALA B 1 35 ? 19.344 -14.625 5.387 1 98.75 35 ALA B O 1
ATOM 3745 N N . VAL B 1 36 ? 17.609 -13.211 5.176 1 98.88 36 VAL B N 1
ATOM 3746 C CA . VAL B 1 36 ? 16.656 -13.961 5.984 1 98.88 36 VAL B CA 1
ATOM 3747 C C . VAL B 1 36 ? 15.32 -14.07 5.242 1 98.88 36 VAL B C 1
ATOM 3749 O O . VAL B 1 36 ? 14.805 -13.078 4.719 1 98.88 36 VAL B O 1
ATOM 3752 N N . ALA B 1 37 ? 14.797 -15.297 5.145 1 98.88 37 ALA B N 1
ATOM 3753 C CA . ALA B 1 37 ? 13.469 -15.508 4.586 1 98.88 37 ALA B CA 1
ATOM 3754 C C . ALA B 1 37 ? 12.438 -15.727 5.691 1 98.88 37 ALA B C 1
ATOM 3756 O O . ALA B 1 37 ? 12.711 -16.422 6.672 1 98.88 37 ALA B O 1
ATOM 3757 N N . TYR B 1 38 ? 11.312 -15.07 5.578 1 98.44 38 TYR B N 1
ATOM 3758 C CA . TYR B 1 38 ? 10.211 -15.234 6.52 1 98.44 38 TYR B CA 1
ATOM 3759 C C . TYR B 1 38 ? 9.055 -15.992 5.883 1 98.44 38 TYR B C 1
ATOM 3761 O O . TYR B 1 38 ? 8.609 -15.648 4.785 1 98.44 38 TYR B O 1
ATOM 3769 N N . GLU B 1 39 ? 8.664 -17.016 6.508 1 97.19 39 GLU B N 1
ATOM 3770 C CA . GLU B 1 39 ? 7.523 -17.828 6.102 1 97.19 39 GLU B CA 1
ATOM 3771 C C . GLU B 1 39 ? 6.477 -17.906 7.207 1 97.19 39 GLU B C 1
ATOM 3773 O O . GLU B 1 39 ? 6.793 -18.25 8.352 1 97.19 39 GLU B O 1
ATOM 3778 N N . GLN B 1 40 ? 5.258 -17.531 6.848 1 92.69 40 GLN B N 1
ATOM 3779 C CA . GLN B 1 40 ? 4.199 -17.5 7.852 1 92.69 40 GLN B CA 1
ATOM 3780 C C . GLN B 1 40 ? 3.773 -18.906 8.25 1 92.69 40 GLN B C 1
ATOM 3782 O O . GLN B 1 40 ? 3.332 -19.141 9.383 1 92.69 40 GLN B O 1
ATOM 3787 N N . GLY B 1 41 ? 3.885 -19.844 7.391 1 91.81 41 GLY B N 1
ATOM 3788 C CA . GLY B 1 41 ? 3.484 -21.219 7.652 1 91.81 41 GLY B CA 1
ATOM 3789 C C . GLY B 1 41 ? 4.504 -21.984 8.461 1 91.81 41 GLY B C 1
ATOM 3790 O O . GLY B 1 41 ? 5.539 -21.453 8.852 1 91.81 41 GLY B O 1
ATOM 3791 N N . THR B 1 42 ? 4.203 -23.281 8.656 1 93.62 42 THR B N 1
ATOM 3792 C CA . THR B 1 42 ? 5.02 -24.125 9.516 1 93.62 42 THR B CA 1
ATOM 3793 C C . THR B 1 42 ? 6.102 -24.844 8.711 1 93.62 42 THR B C 1
ATOM 3795 O O . THR B 1 42 ? 7 -25.469 9.273 1 93.62 42 THR B O 1
ATOM 3798 N N . GLU B 1 43 ? 6.043 -24.781 7.43 1 94.5 43 GLU B N 1
ATOM 3799 C CA . GLU B 1 43 ? 7.016 -25.469 6.578 1 94.5 43 GLU B CA 1
ATOM 3800 C C . GLU B 1 43 ? 7.277 -24.672 5.301 1 94.5 43 GLU B C 1
ATOM 3802 O O . GLU B 1 43 ? 6.523 -23.75 4.965 1 94.5 43 GLU B O 1
ATOM 3807 N N . ILE B 1 44 ? 8.406 -25.016 4.641 1 95.88 44 ILE B N 1
ATOM 3808 C CA . ILE B 1 44 ? 8.703 -24.391 3.361 1 95.88 44 ILE B CA 1
ATOM 3809 C C . ILE B 1 44 ? 7.879 -25.047 2.256 1 95.88 44 ILE B C 1
ATOM 3811 O O . ILE B 1 44 ? 7.406 -26.172 2.412 1 95.88 44 ILE B O 1
ATOM 3815 N N . GLY B 1 45 ? 7.707 -24.312 1.146 1 93.44 45 GLY B N 1
ATOM 3816 C CA . GLY B 1 45 ? 7.039 -24.922 0.002 1 93.44 45 GLY B CA 1
ATOM 3817 C C . GLY B 1 45 ? 5.922 -24.062 -0.557 1 93.44 45 GLY B C 1
ATOM 3818 O O . GLY B 1 45 ? 5.531 -24.219 -1.716 1 93.44 45 GLY B O 1
ATOM 3819 N N . GLY B 1 46 ? 5.363 -23.172 0.34 1 89.19 46 GLY B N 1
ATOM 3820 C CA . GLY B 1 46 ? 4.371 -22.219 -0.128 1 89.19 46 GLY B CA 1
ATOM 3821 C C . GLY B 1 46 ? 3.086 -22.875 -0.596 1 89.19 46 GLY B C 1
ATOM 3822 O O . GLY B 1 46 ? 2.498 -23.688 0.126 1 89.19 46 GLY B O 1
ATOM 3823 N N . THR B 1 47 ? 2.727 -22.609 -1.847 1 84.62 47 THR B N 1
ATOM 3824 C CA . THR B 1 47 ? 1.442 -23.016 -2.402 1 84.62 47 THR B CA 1
ATOM 3825 C C . THR B 1 47 ? 1.419 -24.531 -2.658 1 84.62 47 THR B C 1
ATOM 3827 O O . THR B 1 47 ? 0.356 -25.109 -2.889 1 84.62 47 THR B O 1
ATOM 3830 N N . TRP B 1 48 ? 2.512 -25.234 -2.594 1 89.75 48 TRP B N 1
ATOM 3831 C CA . TRP B 1 48 ? 2.6 -26.656 -2.932 1 89.75 48 TRP B CA 1
ATOM 3832 C C . TRP B 1 48 ? 2.186 -27.516 -1.75 1 89.75 48 TRP B C 1
ATOM 3834 O O . TRP B 1 48 ? 2.057 -28.734 -1.883 1 89.75 48 TRP B O 1
ATOM 3844 N N . ILE B 1 49 ? 1.975 -26.906 -0.639 1 88.19 49 ILE B N 1
ATOM 3845 C CA . ILE B 1 49 ? 1.569 -27.641 0.551 1 88.19 49 ILE B CA 1
ATOM 3846 C C . ILE B 1 49 ? 0.074 -27.953 0.485 1 88.19 49 ILE B 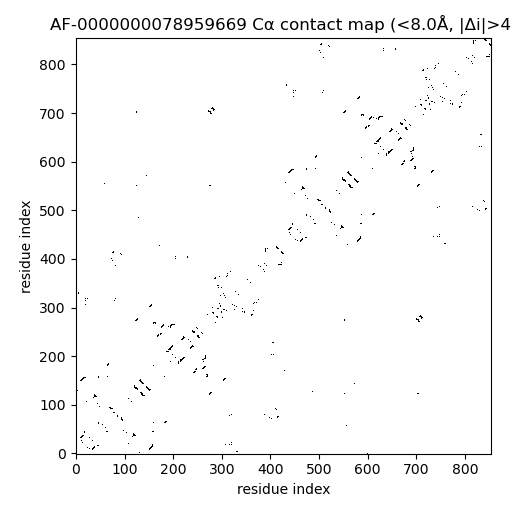C 1
ATOM 3848 O O . ILE B 1 49 ? -0.75 -27.031 0.43 1 88.19 49 ILE B O 1
ATOM 3852 N N . PHE B 1 50 ? -0.213 -29.172 0.471 1 87.94 50 PHE B N 1
ATOM 3853 C CA . PHE B 1 50 ? -1.606 -29.594 0.53 1 87.94 50 PHE B CA 1
ATOM 3854 C C . PHE B 1 50 ? -2.137 -29.516 1.956 1 87.94 50 PHE B C 1
ATOM 3856 O O . PHE B 1 50 ? -1.467 -29.938 2.898 1 87.94 50 PHE B O 1
ATOM 3863 N N . SER B 1 51 ? -3.211 -28.891 2.104 1 83.94 51 SER B N 1
ATOM 3864 C CA . SER B 1 51 ? -3.924 -28.844 3.375 1 83.94 51 SER B CA 1
ATOM 3865 C C . SER B 1 51 ? -5.43 -28.984 3.172 1 83.94 51 SER B C 1
ATOM 3867 O O . SER B 1 51 ? -6.012 -28.328 2.316 1 83.94 51 SER B O 1
ATOM 3869 N N . ASP B 1 52 ? -5.965 -29.859 3.908 1 79.75 52 ASP B N 1
ATOM 3870 C CA . ASP B 1 52 ? -7.41 -30.047 3.816 1 79.75 52 ASP B CA 1
ATOM 3871 C C . ASP B 1 52 ? -8.148 -29.047 4.703 1 79.75 52 ASP B C 1
ATOM 3873 O O . ASP B 1 52 ? -9.375 -29.125 4.848 1 79.75 52 ASP B O 1
ATOM 3877 N N . LYS B 1 53 ? -7.496 -28.156 5.266 1 75.56 53 LYS B N 1
ATOM 3878 C CA . LYS B 1 53 ? -8.117 -27.141 6.117 1 75.56 53 LYS B CA 1
ATOM 3879 C C . LYS B 1 53 ? -8.977 -26.188 5.301 1 75.56 53 LYS B C 1
ATOM 3881 O O . LYS B 1 53 ? -8.555 -25.719 4.242 1 75.56 53 LYS B O 1
ATOM 3886 N N . MET B 1 54 ? -10.219 -26.078 5.727 1 75.69 54 MET B N 1
ATOM 3887 C CA . MET B 1 54 ? -11.141 -25.141 5.098 1 75.69 54 MET B CA 1
ATOM 3888 C C . MET B 1 54 ? -11.352 -23.906 5.977 1 75.69 54 MET B C 1
ATOM 3890 O O . MET B 1 54 ? -11.258 -24 7.203 1 75.69 54 MET B O 1
ATOM 3894 N N . PRO B 1 55 ? -11.516 -22.766 5.32 1 70.94 55 PRO B N 1
ATOM 3895 C CA . PRO B 1 55 ? -11.773 -21.594 6.145 1 70.94 55 PRO B CA 1
ATOM 3896 C C . PRO B 1 55 ? -13 -21.75 7.039 1 70.94 55 PRO B C 1
ATOM 3898 O O . PRO B 1 55 ? -13.977 -22.391 6.645 1 70.94 55 PRO B O 1
ATOM 3901 N N . LYS B 1 56 ? -12.859 -21.344 8.352 1 63.69 56 LYS B N 1
ATOM 3902 C CA . LYS B 1 56 ? -13.969 -21.406 9.297 1 63.69 56 LYS B CA 1
ATOM 3903 C C . LYS B 1 56 ? -15.125 -20.516 8.844 1 63.69 56 LYS B C 1
ATOM 3905 O O . LYS B 1 56 ? -16.297 -20.844 9.078 1 63.69 56 LYS B O 1
ATOM 3910 N N . ASP B 1 57 ? -14.719 -19.438 8.305 1 59.03 57 ASP B N 1
ATOM 3911 C CA . ASP B 1 57 ? -15.727 -18.547 7.723 1 59.03 57 ASP B CA 1
ATOM 3912 C C . ASP B 1 57 ? -15.234 -17.938 6.41 1 59.03 57 ASP B C 1
ATOM 3914 O O . ASP B 1 57 ? -14.117 -18.234 5.973 1 59.03 57 ASP B O 1
ATOM 3918 N N . GLU B 1 58 ? -16.266 -17.438 5.676 1 50.72 58 GLU B N 1
ATOM 3919 C CA . GLU B 1 58 ? -16.062 -16.953 4.316 1 50.72 58 GLU B CA 1
ATOM 3920 C C . GLU B 1 58 ? -14.938 -15.93 4.258 1 50.72 58 GLU B C 1
ATOM 3922 O O . GLU B 1 58 ? -14.398 -15.656 3.182 1 50.72 58 GLU B O 1
ATOM 3927 N N . TYR B 1 59 ? -14.469 -15.562 5.516 1 49.81 59 TYR B N 1
ATOM 3928 C CA . TYR B 1 59 ? -13.508 -14.469 5.508 1 49.81 59 TYR B CA 1
ATOM 3929 C C . TYR B 1 59 ? -12.117 -14.969 5.871 1 49.81 59 TYR B C 1
ATOM 3931 O O . TYR B 1 59 ? -11.133 -14.234 5.738 1 49.81 59 TYR B O 1
ATOM 3939 N N . ASP B 1 60 ? -12.031 -16.25 6.219 1 61.03 60 ASP B N 1
ATOM 3940 C CA . ASP B 1 60 ? -10.75 -16.828 6.602 1 61.03 60 ASP B CA 1
ATOM 3941 C C . ASP B 1 60 ? -9.922 -17.188 5.371 1 61.03 60 ASP B C 1
ATOM 3943 O O . ASP B 1 60 ? -10.461 -17.609 4.348 1 61.03 60 ASP B O 1
ATOM 3947 N N . GLU B 1 61 ? -8.625 -16.859 5.492 1 67 61 GLU B N 1
ATOM 3948 C CA . GLU B 1 61 ? -7.727 -17.172 4.383 1 67 61 GLU B CA 1
ATOM 3949 C C . GLU B 1 61 ? -7.07 -18.531 4.559 1 67 61 GLU B C 1
ATOM 3951 O O . GLU B 1 61 ? -6.777 -18.953 5.684 1 67 61 GLU B O 1
ATOM 3956 N N . VAL B 1 62 ? -7.137 -19.266 3.463 1 73.75 62 VAL B N 1
ATOM 3957 C CA . VAL B 1 62 ? -6.352 -20.5 3.41 1 73.75 62 VAL B CA 1
ATOM 3958 C C . VAL B 1 62 ? -5.223 -20.344 2.389 1 73.75 62 VAL B C 1
ATOM 3960 O O . VAL B 1 62 ? -5.379 -19.656 1.384 1 73.75 62 VAL B O 1
ATOM 3963 N N . HIS B 1 63 ? -4.133 -20.984 2.639 1 74.44 63 HIS B N 1
ATOM 3964 C CA . HIS B 1 63 ? -2.945 -20.734 1.831 1 74.44 63 HIS B CA 1
ATOM 3965 C C . HIS B 1 63 ? -2.838 -21.734 0.688 1 74.44 63 HIS B C 1
ATOM 3967 O O . HIS B 1 63 ? -2.381 -21.391 -0.404 1 74.44 63 HIS B O 1
ATOM 3973 N N . SER B 1 64 ? -3.348 -22.797 0.902 1 77.81 64 SER B N 1
ATOM 3974 C CA . SER B 1 64 ? -3.111 -23.859 -0.078 1 77.81 64 SER B CA 1
ATOM 3975 C C . SER B 1 64 ? -4.145 -23.812 -1.198 1 77.81 64 SER B C 1
ATOM 3977 O O . SER B 1 64 ? -5.324 -23.562 -0.951 1 77.81 64 SER B O 1
ATOM 3979 N N . SER B 1 65 ? -3.709 -24.016 -2.387 1 82.75 65 SER B N 1
ATOM 3980 C CA . SER B 1 65 ? -4.598 -24.219 -3.527 1 82.75 65 SER B CA 1
ATOM 3981 C C . SER B 1 65 ? -4.422 -25.609 -4.137 1 82.75 65 SER B C 1
ATOM 3983 O O . SER B 1 65 ? -4.809 -25.844 -5.281 1 82.75 65 SER B O 1
ATOM 3985 N N . MET B 1 66 ? -3.857 -26.5 -3.348 1 89 66 MET B N 1
ATOM 3986 C CA . MET B 1 66 ? -3.592 -27.844 -3.822 1 89 66 MET B CA 1
ATOM 3987 C C . MET B 1 66 ? -4.797 -28.75 -3.596 1 89 66 MET B C 1
ATOM 3989 O O . MET B 1 66 ? -5.59 -28.516 -2.682 1 89 66 MET B O 1
ATOM 3993 N N . TYR B 1 67 ? -4.938 -29.703 -4.477 1 91.5 67 TYR B N 1
ATOM 3994 C CA . TYR B 1 67 ? -5.996 -30.688 -4.34 1 91.5 67 TYR B CA 1
ATOM 3995 C C . TYR B 1 67 ? -5.469 -32.094 -4.609 1 91.5 67 TYR B C 1
ATOM 3997 O O . TYR B 1 67 ? -4.402 -32.25 -5.207 1 91.5 67 TYR B O 1
ATOM 4005 N N . GLU B 1 68 ? -6.238 -33 -4.156 1 91.44 68 GLU B N 1
ATOM 4006 C CA . GLU B 1 68 ? -5.828 -34.406 -4.246 1 91.44 68 GLU B CA 1
ATOM 4007 C C . GLU B 1 68 ? -5.695 -34.844 -5.699 1 91.44 68 GLU B C 1
ATOM 4009 O O . GLU B 1 68 ? -6.586 -34.594 -6.512 1 91.44 68 GLU B O 1
ATOM 4014 N N . GLY B 1 69 ? -4.527 -35.469 -5.969 1 90 69 GLY B N 1
ATOM 4015 C CA . GLY B 1 69 ? -4.324 -36.031 -7.293 1 90 69 GLY B CA 1
ATOM 4016 C C . GLY B 1 69 ? -3.697 -35.062 -8.266 1 90 69 GLY B C 1
ATOM 4017 O O . GLY B 1 69 ? -3.406 -35.406 -9.414 1 90 69 GLY B O 1
ATOM 4018 N N . LEU B 1 70 ? -3.451 -33.875 -7.832 1 93 70 LEU B N 1
ATOM 4019 C CA . LEU B 1 70 ? -2.865 -32.875 -8.719 1 93 70 LEU B CA 1
ATOM 4020 C C . LEU B 1 70 ? -1.48 -33.312 -9.188 1 93 70 LEU B C 1
ATOM 4022 O O . LEU B 1 70 ? -0.655 -33.75 -8.375 1 93 70 LEU B O 1
ATOM 4026 N N . ARG B 1 71 ? -1.296 -33.281 -10.555 1 93.25 71 ARG B N 1
ATOM 4027 C CA . ARG B 1 71 ? 0.004 -33.438 -11.195 1 93.25 71 ARG B CA 1
ATOM 4028 C C . ARG B 1 71 ? 0.389 -32.188 -11.977 1 93.25 71 ARG B C 1
ATOM 4030 O O . ARG B 1 71 ? -0.48 -31.422 -12.391 1 93.25 71 ARG B O 1
ATOM 4037 N N . THR B 1 72 ? 1.637 -31.984 -12.109 1 93.88 72 THR B N 1
ATOM 4038 C CA . THR B 1 72 ? 2.125 -30.781 -12.766 1 93.88 72 THR B CA 1
ATOM 4039 C C . THR B 1 72 ? 1.682 -30.75 -14.227 1 93.88 72 THR B C 1
ATOM 4041 O O . THR B 1 72 ? 1.54 -31.797 -14.859 1 93.88 72 THR B O 1
ATOM 4044 N N . ASN B 1 73 ? 1.464 -29.547 -14.703 1 91.75 73 ASN B N 1
ATOM 4045 C CA . ASN B 1 73 ? 1.154 -29.328 -16.109 1 91.75 73 ASN B CA 1
ATOM 4046 C C . ASN B 1 73 ? 2.416 -29.344 -16.969 1 91.75 73 ASN B C 1
ATOM 4048 O O . ASN B 1 73 ? 2.355 -29.609 -18.172 1 91.75 73 ASN B O 1
ATOM 4052 N N . LEU B 1 74 ? 3.537 -29.047 -16.359 1 92.69 74 LEU B N 1
ATOM 4053 C CA . LEU B 1 74 ? 4.836 -29.031 -17.016 1 92.69 74 LEU B CA 1
ATOM 4054 C C . LEU B 1 74 ? 5.672 -30.234 -16.609 1 92.69 74 LEU B C 1
ATOM 4056 O O . LEU B 1 74 ? 5.547 -30.719 -15.477 1 92.69 74 LEU B O 1
ATOM 4060 N N . PRO B 1 75 ? 6.457 -30.719 -17.594 1 94.62 75 PRO B N 1
ATOM 4061 C CA . PRO B 1 75 ? 7.363 -31.797 -17.188 1 94.62 75 PRO B CA 1
ATOM 4062 C C . PRO B 1 75 ? 8.43 -31.328 -16.203 1 94.62 75 PRO B C 1
ATOM 4064 O O . PRO B 1 75 ? 8.914 -30.203 -16.312 1 94.62 75 PRO B O 1
ATOM 4067 N N . LYS B 1 76 ? 8.797 -32.219 -15.273 1 95.75 76 LYS B N 1
ATOM 4068 C CA . LYS B 1 76 ? 9.75 -31.875 -14.227 1 95.75 76 LYS B CA 1
ATOM 4069 C C . LYS B 1 76 ? 11.07 -31.391 -14.828 1 95.75 76 LYS B C 1
ATOM 4071 O O . LYS B 1 76 ? 11.805 -30.641 -14.195 1 95.75 76 LYS B O 1
ATOM 4076 N N . GLU B 1 77 ? 11.383 -31.734 -16.094 1 94.62 77 GLU B N 1
ATOM 4077 C CA . GLU B 1 77 ? 12.625 -31.391 -16.781 1 94.62 77 GLU B CA 1
ATOM 4078 C C . GLU B 1 77 ? 12.742 -29.875 -16.984 1 94.62 77 GLU B C 1
ATOM 4080 O O . GLU B 1 77 ? 13.844 -29.359 -17.172 1 94.62 77 GLU B O 1
ATOM 4085 N N . VAL B 1 78 ? 11.609 -29.141 -16.891 1 93.62 78 VAL B N 1
ATOM 4086 C CA . VAL B 1 78 ? 11.664 -27.703 -17.078 1 93.62 78 VAL B CA 1
ATOM 4087 C C . VAL B 1 78 ? 11.266 -27 -15.781 1 93.62 78 VAL B C 1
ATOM 4089 O O . VAL B 1 78 ? 11.094 -25.781 -15.758 1 93.62 78 VAL B O 1
ATOM 4092 N N . MET B 1 79 ? 11.125 -27.703 -14.695 1 95.31 79 MET B N 1
ATOM 4093 C CA . MET B 1 79 ? 10.578 -27.125 -13.477 1 95.31 79 MET B CA 1
ATOM 4094 C C . MET B 1 79 ? 11.656 -27 -12.398 1 95.31 79 MET B C 1
ATOM 4096 O O . MET B 1 79 ? 11.414 -26.422 -11.344 1 95.31 79 MET B O 1
ATOM 4100 N N . GLY B 1 80 ? 12.828 -27.625 -12.602 1 95.19 80 GLY B N 1
ATOM 4101 C CA . GLY B 1 80 ? 13.922 -27.484 -11.656 1 95.19 80 GLY B CA 1
ATOM 4102 C C . GLY B 1 80 ? 14.602 -26.141 -11.727 1 95.19 80 GLY B C 1
ATOM 4103 O O . GLY B 1 80 ? 14.367 -25.359 -12.656 1 95.19 80 GLY B O 1
ATOM 4104 N N . TYR B 1 81 ? 15.391 -25.859 -10.688 1 96.25 81 TYR B N 1
ATOM 4105 C CA . TYR B 1 81 ? 16.266 -24.688 -10.766 1 96.25 81 TYR B CA 1
ATOM 4106 C C . TYR B 1 81 ? 17.422 -24.938 -11.734 1 96.25 81 TYR B C 1
ATOM 4108 O O . TYR B 1 81 ? 17.828 -26.078 -11.953 1 96.25 81 TYR B O 1
ATOM 4116 N N . PRO B 1 82 ? 17.938 -23.828 -12.359 1 93.62 82 PRO B N 1
ATOM 4117 C CA . PRO B 1 82 ? 19.031 -24.031 -13.297 1 93.62 82 PRO B CA 1
ATOM 4118 C C . PRO B 1 82 ? 20.219 -24.766 -12.672 1 93.62 82 PRO B C 1
ATOM 4120 O O . PRO B 1 82 ? 20.906 -25.516 -13.359 1 93.62 82 PRO B O 1
ATOM 4123 N N . ASP B 1 83 ? 20.453 -24.594 -11.43 1 94.44 83 ASP B N 1
ATOM 4124 C CA . ASP B 1 83 ? 21.609 -25.172 -10.758 1 94.44 83 ASP B CA 1
ATOM 4125 C C . ASP B 1 83 ? 21.203 -26.406 -9.938 1 94.44 83 ASP B C 1
ATOM 4127 O O . ASP B 1 83 ? 22.031 -26.969 -9.203 1 94.44 83 ASP B O 1
ATOM 4131 N N . TYR B 1 84 ? 19.969 -26.828 -9.977 1 96.44 84 TYR B N 1
ATOM 4132 C CA . TYR B 1 84 ? 19.484 -27.953 -9.188 1 96.44 84 TYR B CA 1
ATOM 4133 C C . TYR B 1 84 ? 18.312 -28.641 -9.891 1 96.44 84 TYR B C 1
ATOM 4135 O O . TYR B 1 84 ? 17.156 -28.375 -9.594 1 96.44 84 TYR B O 1
ATOM 4143 N N . PRO B 1 85 ? 18.594 -29.594 -10.773 1 93.94 85 PRO B N 1
ATOM 4144 C CA . PRO B 1 85 ? 17.547 -30.297 -11.516 1 93.94 85 PRO B CA 1
ATOM 4145 C C . PRO B 1 85 ? 16.828 -31.359 -10.68 1 93.94 85 PRO B C 1
ATOM 4147 O O . PRO B 1 85 ? 17.344 -31.766 -9.633 1 93.94 85 PRO B O 1
ATOM 4150 N N . TYR B 1 8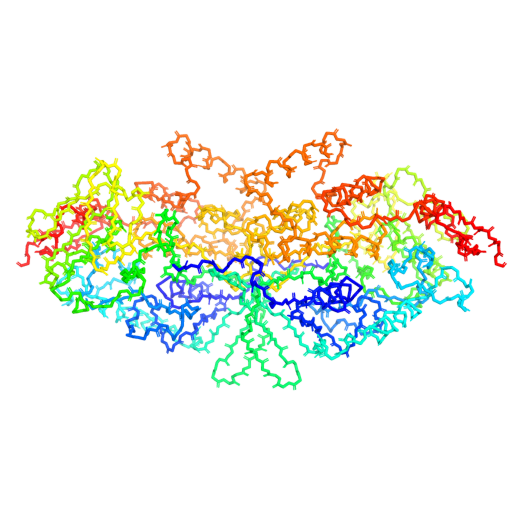6 ? 15.695 -31.719 -11.062 1 94.81 86 TYR B N 1
ATOM 4151 C CA . TYR B 1 86 ? 14.992 -32.812 -10.43 1 94.81 86 TYR B CA 1
ATOM 4152 C C . TYR B 1 86 ? 15.797 -34.125 -10.523 1 94.81 86 TYR B C 1
ATOM 4154 O O . TYR B 1 86 ? 16.516 -34.344 -11.508 1 94.81 86 TYR B O 1
ATOM 4162 N N . PRO B 1 87 ? 15.617 -34.969 -9.516 1 91.38 87 PRO B N 1
ATOM 4163 C CA . PRO B 1 87 ? 16.328 -36.25 -9.57 1 91.38 87 PRO B CA 1
ATOM 4164 C C . PRO B 1 87 ? 15.859 -37.156 -10.727 1 91.38 87 PRO B C 1
ATOM 4166 O O . PRO B 1 87 ? 14.664 -37.188 -11.031 1 91.38 87 PRO B O 1
ATOM 4169 N N . THR B 1 88 ? 16.75 -37.875 -11.297 1 86.12 88 THR B N 1
ATOM 4170 C CA . THR B 1 88 ? 16.469 -38.719 -12.445 1 86.12 88 THR B CA 1
ATOM 4171 C C . THR B 1 88 ? 15.75 -40 -12.008 1 86.12 88 THR B C 1
ATOM 4173 O O . THR B 1 88 ? 15.172 -40.719 -12.836 1 86.12 88 THR B O 1
ATOM 4176 N N . GLU B 1 89 ? 15.773 -40.25 -10.758 1 89.56 89 GLU B N 1
ATOM 4177 C CA . GLU B 1 89 ? 15.133 -41.469 -10.227 1 89.56 89 GLU B CA 1
ATOM 4178 C C . GLU B 1 89 ? 13.617 -41.375 -10.391 1 89.56 89 GLU B C 1
ATOM 4180 O O . GLU B 1 89 ? 12.938 -42.406 -10.383 1 89.56 89 GLU B O 1
ATOM 4185 N N . ILE B 1 90 ? 13.141 -40.188 -10.453 1 92.06 90 ILE B N 1
ATOM 4186 C CA . ILE B 1 90 ? 11.719 -40.031 -10.742 1 92.06 90 ILE B CA 1
ATOM 4187 C C . ILE B 1 90 ? 11.469 -40.281 -12.227 1 92.06 90 ILE B C 1
ATOM 4189 O O . ILE B 1 90 ? 11.852 -39.469 -13.07 1 92.06 90 ILE B O 1
ATOM 4193 N N . ASP B 1 91 ? 10.828 -41.281 -12.547 1 90.56 91 ASP B N 1
ATOM 4194 C CA . ASP B 1 91 ? 10.672 -41.688 -13.938 1 90.56 91 ASP B CA 1
ATOM 4195 C C . ASP B 1 91 ? 9.664 -40.812 -14.672 1 90.56 91 ASP B C 1
ATOM 4197 O O . ASP B 1 91 ? 9.852 -40.5 -15.844 1 90.56 91 ASP B O 1
ATOM 4201 N N . GLU B 1 92 ? 8.641 -40.469 -13.992 1 94.19 92 GLU B N 1
ATOM 4202 C CA . GLU B 1 92 ? 7.574 -39.688 -14.609 1 94.19 92 GLU B CA 1
ATOM 4203 C C . GLU B 1 92 ? 8.016 -38.25 -14.828 1 94.19 92 GLU B C 1
ATOM 4205 O O . GLU B 1 92 ? 8.711 -37.688 -13.992 1 94.19 92 GLU B O 1
ATOM 4210 N N . SER B 1 93 ? 7.652 -37.688 -15.945 1 95.81 93 SER B N 1
ATOM 4211 C CA . SER B 1 93 ? 7.945 -36.281 -16.203 1 95.81 93 SER B CA 1
ATOM 4212 C C . SER B 1 93 ? 6.898 -35.375 -15.57 1 95.81 93 SER B C 1
ATOM 4214 O O . SER B 1 93 ? 7.219 -34.281 -15.117 1 95.81 93 SER B O 1
ATOM 4216 N N . PHE B 1 94 ? 5.688 -35.812 -15.57 1 96 94 PHE B N 1
ATOM 4217 C CA . PHE B 1 94 ? 4.605 -35.062 -14.93 1 96 94 PHE B CA 1
ATOM 4218 C C . PHE B 1 94 ? 4.332 -35.594 -13.531 1 96 94 PHE B C 1
ATOM 4220 O O . PHE B 1 94 ? 3.736 -36.688 -13.383 1 96 94 PHE B O 1
ATOM 4227 N N . ILE B 1 95 ? 4.68 -34.844 -12.547 1 95.62 95 ILE B N 1
ATOM 4228 C CA . ILE B 1 95 ? 4.824 -35.406 -11.211 1 95.62 95 ILE B CA 1
ATOM 4229 C C . ILE B 1 95 ? 3.738 -34.844 -10.297 1 95.62 95 ILE B C 1
ATOM 4231 O O . ILE B 1 95 ? 2.988 -33.938 -10.695 1 95.62 95 ILE B O 1
ATOM 4235 N N . THR B 1 96 ? 3.691 -35.406 -9.102 1 94.56 96 THR B N 1
ATOM 4236 C CA . THR B 1 96 ? 2.664 -35 -8.141 1 94.56 96 THR B CA 1
ATOM 4237 C C . THR B 1 96 ? 3.08 -33.75 -7.371 1 94.56 96 THR B C 1
ATOM 4239 O O . THR B 1 96 ? 4.262 -33.406 -7.34 1 94.56 96 THR B O 1
ATOM 4242 N N . SER B 1 97 ? 2.088 -33.125 -6.734 1 93.5 97 SER B N 1
ATOM 4243 C CA . SER B 1 97 ? 2.371 -31.969 -5.898 1 93.5 97 SER B CA 1
ATOM 4244 C C . SER B 1 97 ? 3.311 -32.344 -4.75 1 93.5 97 SER B C 1
ATOM 4246 O O . SER B 1 97 ? 4.164 -31.531 -4.367 1 93.5 97 SER B O 1
ATOM 4248 N N . GLN B 1 98 ? 3.178 -33.5 -4.234 1 94.06 98 GLN B N 1
ATOM 4249 C CA . GLN B 1 98 ? 4.039 -33.969 -3.15 1 94.06 98 GLN B CA 1
ATOM 4250 C C . GLN B 1 98 ? 5.488 -34.062 -3.611 1 94.06 98 GLN B C 1
ATOM 4252 O O . GLN B 1 98 ? 6.41 -33.75 -2.863 1 94.06 98 GLN B O 1
ATOM 4257 N N . GLN B 1 99 ? 5.684 -34.531 -4.789 1 95.75 99 GLN B N 1
ATOM 4258 C CA . GLN B 1 99 ? 7.031 -34.656 -5.332 1 95.75 99 GLN B CA 1
ATOM 4259 C C . GLN B 1 99 ? 7.668 -33.281 -5.535 1 95.75 99 GLN B C 1
ATOM 4261 O O . GLN B 1 99 ? 8.875 -33.125 -5.344 1 95.75 99 GLN B O 1
ATOM 4266 N N . VAL B 1 100 ? 6.883 -32.344 -5.93 1 96.06 100 VAL B N 1
ATOM 4267 C CA . VAL B 1 100 ? 7.375 -30.969 -6.062 1 96.06 100 VAL B CA 1
ATOM 4268 C C . VAL B 1 100 ? 7.801 -30.438 -4.695 1 96.06 100 VAL B C 1
ATOM 4270 O O . VAL B 1 100 ? 8.867 -29.844 -4.559 1 96.06 100 VAL B O 1
ATOM 4273 N N . LEU B 1 101 ? 6.965 -30.688 -3.707 1 96.06 101 LEU B N 1
ATOM 4274 C CA . LEU B 1 101 ? 7.266 -30.25 -2.348 1 96.06 101 LEU B CA 1
ATOM 4275 C C . LEU B 1 101 ? 8.57 -30.875 -1.857 1 96.06 101 LEU B C 1
ATOM 4277 O O . LEU B 1 101 ? 9.406 -30.172 -1.271 1 96.06 101 LEU B O 1
ATOM 4281 N N . GLU B 1 102 ? 8.742 -32.094 -2.09 1 96.5 102 GLU B N 1
ATOM 4282 C CA . GLU B 1 102 ? 9.953 -32.812 -1.688 1 96.5 102 GLU B CA 1
ATOM 4283 C C . GLU B 1 102 ? 11.18 -32.25 -2.402 1 96.5 102 GLU B C 1
ATOM 4285 O O . GLU B 1 102 ? 12.258 -32.156 -1.812 1 96.5 102 GLU B O 1
ATOM 4290 N N . PHE B 1 103 ? 11.047 -31.953 -3.627 1 97.06 103 PHE B N 1
ATOM 4291 C CA . PHE B 1 103 ? 12.117 -31.328 -4.395 1 97.06 103 PHE B CA 1
ATOM 4292 C C . PHE B 1 103 ? 12.539 -30.016 -3.762 1 97.06 103 PHE B C 1
ATOM 4294 O O . PHE B 1 103 ? 13.734 -29.75 -3.602 1 97.06 103 PHE B O 1
ATOM 4301 N N . LEU B 1 104 ? 11.578 -29.188 -3.375 1 97.75 104 LEU B N 1
ATOM 4302 C CA . LEU B 1 104 ? 11.875 -27.906 -2.758 1 97.75 104 LEU B CA 1
ATOM 4303 C C . LEU B 1 104 ? 12.586 -28.094 -1.423 1 97.75 104 LEU B C 1
ATOM 4305 O O . LEU B 1 104 ? 13.516 -27.359 -1.104 1 97.75 104 LEU B O 1
ATOM 4309 N N . ARG B 1 105 ? 12.156 -29.047 -0.685 1 97.81 105 ARG B N 1
ATOM 4310 C CA . ARG B 1 105 ? 12.82 -29.375 0.573 1 97.81 105 ARG B CA 1
ATOM 4311 C C . ARG B 1 105 ? 14.258 -29.828 0.332 1 97.81 105 ARG B C 1
ATOM 4313 O O . ARG B 1 105 ? 15.172 -29.422 1.058 1 97.81 105 ARG B O 1
ATOM 4320 N N . SER B 1 106 ? 14.383 -30.656 -0.686 1 97.88 106 SER B N 1
ATOM 4321 C CA . SER B 1 106 ? 15.719 -31.141 -1.02 1 97.88 106 SER B CA 1
ATOM 4322 C C . SER B 1 106 ? 16.625 -30 -1.454 1 97.88 106 SER B C 1
ATOM 4324 O O . SER B 1 106 ? 17.812 -29.984 -1.127 1 97.88 106 SER B O 1
ATOM 4326 N N . TYR B 1 107 ? 16.109 -29.078 -2.201 1 98 107 TYR B N 1
ATOM 4327 C CA . TYR B 1 107 ? 16.844 -27.891 -2.621 1 98 107 TYR B CA 1
ATOM 4328 C C . TYR B 1 107 ? 17.328 -27.094 -1.416 1 98 107 TYR B C 1
ATOM 4330 O O . TYR B 1 107 ? 18.5 -26.719 -1.338 1 98 107 TYR B O 1
ATOM 4338 N N . ALA B 1 108 ? 16.438 -26.828 -0.478 1 98.62 108 ALA B N 1
ATOM 4339 C CA . ALA B 1 108 ? 16.75 -26.062 0.727 1 98.62 108 ALA B CA 1
ATOM 4340 C C . ALA B 1 108 ? 17.828 -26.766 1.546 1 98.62 108 ALA B C 1
ATOM 4342 O O . ALA B 1 108 ? 18.75 -26.125 2.074 1 98.62 108 ALA B O 1
ATOM 4343 N N . ASN B 1 109 ? 17.719 -28.047 1.652 1 98.19 109 ASN B N 1
ATOM 4344 C CA . ASN B 1 109 ? 18.703 -28.828 2.387 1 98.19 109 ASN B CA 1
ATOM 4345 C C . ASN B 1 109 ? 20.062 -28.812 1.688 1 98.19 109 ASN B C 1
ATOM 4347 O O . ASN B 1 109 ? 21.094 -28.609 2.334 1 98.19 109 ASN B O 1
ATOM 4351 N N . HIS B 1 110 ? 20.016 -29.062 0.394 1 98.25 110 HIS B N 1
ATOM 4352 C CA . HIS B 1 110 ? 21.25 -29.141 -0.397 1 98.25 110 HIS B CA 1
ATOM 4353 C C . HIS B 1 110 ? 22.062 -27.859 -0.267 1 98.25 110 HIS B C 1
ATOM 4355 O O . HIS B 1 110 ? 23.297 -27.906 -0.135 1 98.25 110 HIS B O 1
ATOM 4361 N N . PHE B 1 111 ? 21.438 -26.75 -0.282 1 98.56 111 PHE B N 1
ATOM 4362 C CA . PHE B 1 111 ? 22.141 -25.469 -0.269 1 98.56 111 PHE B CA 1
ATOM 4363 C C . PHE B 1 111 ? 22.188 -24.891 1.141 1 98.56 111 PHE B C 1
ATOM 4365 O O . PHE B 1 111 ? 22.531 -23.719 1.327 1 98.56 111 PHE B O 1
ATOM 4372 N N . ASN B 1 112 ? 21.766 -25.641 2.145 1 98.44 112 ASN B N 1
ATOM 4373 C CA . ASN B 1 112 ? 21.812 -25.266 3.553 1 98.44 112 ASN B CA 1
ATOM 4374 C C . ASN B 1 112 ? 21.094 -23.953 3.811 1 98.44 112 ASN B C 1
ATOM 4376 O O . ASN B 1 112 ? 21.641 -23.031 4.41 1 98.44 112 ASN B O 1
ATOM 4380 N N . LEU B 1 113 ? 19.844 -23.875 3.383 1 98.81 113 LEU B N 1
ATOM 4381 C CA . LEU B 1 113 ? 19.062 -22.641 3.477 1 98.81 113 LEU B CA 1
ATOM 4382 C C . LEU B 1 113 ? 18.266 -22.594 4.773 1 98.81 113 LEU B C 1
ATOM 4384 O O . LEU B 1 113 ? 17.875 -21.516 5.227 1 98.81 113 LEU B O 1
ATOM 4388 N N . LEU B 1 114 ? 18.031 -23.641 5.441 1 98.44 114 LEU B N 1
ATOM 4389 C CA . LEU B 1 114 ? 17.094 -23.766 6.547 1 98.44 114 LEU B CA 1
ATOM 4390 C C . LEU B 1 114 ? 17.469 -22.844 7.699 1 98.44 114 LEU B C 1
ATOM 4392 O O . LEU B 1 114 ? 16.609 -22.219 8.305 1 98.44 114 LEU B O 1
ATOM 4396 N N . PRO B 1 115 ? 18.812 -22.688 8.016 1 98.5 115 PRO B N 1
ATOM 4397 C CA . PRO B 1 115 ? 19.188 -21.781 9.102 1 98.5 115 PRO B CA 1
ATOM 4398 C C . PRO B 1 115 ? 18.812 -20.328 8.812 1 98.5 115 PRO B C 1
ATOM 4400 O O . PRO B 1 115 ? 18.781 -19.5 9.727 1 98.5 115 PRO B O 1
ATOM 4403 N N . HIS B 1 116 ? 18.516 -20.031 7.594 1 98.81 116 HIS B N 1
ATOM 4404 C CA . HIS B 1 116 ? 18.25 -18.656 7.184 1 98.81 116 HIS B CA 1
ATOM 4405 C C . HIS B 1 116 ? 16.75 -18.438 6.941 1 98.81 116 HIS B C 1
ATOM 4407 O O . HIS B 1 116 ? 16.359 -17.406 6.395 1 98.81 116 HIS B O 1
ATOM 4413 N N . ILE B 1 117 ? 15.953 -19.375 7.309 1 98.81 117 ILE B N 1
ATOM 4414 C CA . ILE B 1 117 ? 14.508 -19.281 7.152 1 98.81 117 ILE B CA 1
ATOM 4415 C C . ILE B 1 117 ? 13.844 -19.281 8.531 1 98.81 117 ILE B C 1
ATOM 4417 O O . ILE B 1 117 ? 14.125 -20.141 9.359 1 98.81 117 ILE B O 1
ATOM 4421 N N . LYS B 1 118 ? 13.047 -18.266 8.781 1 98.56 118 LYS B N 1
ATOM 4422 C CA . LYS B 1 118 ? 12.211 -18.234 9.984 1 98.56 118 LYS B CA 1
ATOM 4423 C C . LYS B 1 118 ? 10.781 -18.641 9.672 1 98.56 118 LYS B C 1
ATOM 4425 O O . LYS B 1 118 ? 10.016 -17.875 9.078 1 98.56 118 LYS B O 1
ATOM 4430 N N . LEU B 1 119 ? 10.43 -19.875 10.07 1 97.5 119 LEU B N 1
ATOM 4431 C CA . LEU B 1 119 ? 9.078 -20.375 9.906 1 97.5 119 LEU B CA 1
ATOM 4432 C C . LEU B 1 119 ? 8.141 -19.812 10.969 1 97.5 119 LEU B C 1
ATOM 4434 O O . LEU B 1 119 ? 8.602 -19.344 12.016 1 97.5 119 LEU B O 1
ATOM 4438 N N . GLN B 1 120 ? 6.91 -19.781 10.656 1 96 120 GLN B N 1
ATOM 4439 C CA . GLN B 1 120 ? 5.883 -19.25 11.547 1 96 120 GLN B CA 1
ATOM 4440 C C . GLN B 1 120 ? 6.188 -17.797 11.93 1 96 120 GLN B C 1
ATOM 4442 O O . GLN B 1 120 ? 5.973 -17.391 13.078 1 96 120 GLN B O 1
ATOM 4447 N N . HIS B 1 121 ? 6.77 -17.109 11.031 1 96.12 121 HIS B N 1
ATOM 4448 C CA . HIS B 1 121 ? 6.996 -15.664 11.086 1 96.12 121 HIS B CA 1
ATOM 4449 C C . HIS B 1 121 ? 6.324 -14.953 9.914 1 96.12 121 HIS B C 1
ATOM 4451 O O . HIS B 1 121 ? 6.629 -15.242 8.75 1 96.12 121 HIS B O 1
ATOM 4457 N N . GLU B 1 122 ? 5.438 -14.117 10.234 1 93.31 122 GLU B N 1
ATOM 4458 C CA . GLU B 1 122 ? 4.645 -13.414 9.227 1 93.31 122 GLU B CA 1
ATOM 4459 C C . GLU B 1 122 ? 5.094 -11.969 9.078 1 93.31 122 GLU B C 1
ATOM 4461 O O . GLU B 1 122 ? 5.152 -11.227 10.062 1 93.31 122 GLU B O 1
ATOM 4466 N N . VAL B 1 123 ? 5.508 -11.602 7.875 1 96.06 123 VAL B N 1
ATOM 4467 C CA . VAL B 1 123 ? 5.75 -10.188 7.605 1 96.06 123 VAL B CA 1
ATOM 4468 C C . VAL B 1 123 ? 4.422 -9.43 7.566 1 96.06 123 VAL B C 1
ATOM 4470 O O . VAL B 1 123 ? 3.562 -9.719 6.73 1 96.06 123 VAL B O 1
ATOM 4473 N N . ILE B 1 124 ? 4.289 -8.445 8.406 1 91.75 124 ILE B N 1
ATOM 4474 C CA . ILE B 1 124 ? 2.992 -7.793 8.57 1 91.75 124 ILE B CA 1
ATOM 4475 C C . ILE B 1 124 ? 3.01 -6.438 7.867 1 91.75 124 ILE B C 1
ATOM 4477 O O . ILE B 1 124 ? 1.974 -5.965 7.395 1 91.75 124 ILE B O 1
ATOM 4481 N N . ARG B 1 125 ? 4.199 -5.84 7.863 1 94.25 125 ARG B N 1
ATOM 4482 C CA . ARG B 1 125 ? 4.293 -4.512 7.27 1 94.25 125 ARG B CA 1
ATOM 4483 C C . ARG B 1 125 ? 5.707 -4.238 6.766 1 94.25 125 ARG B C 1
ATOM 4485 O O . ARG B 1 125 ? 6.684 -4.559 7.445 1 94.25 125 ARG B O 1
ATOM 4492 N N . VAL B 1 126 ? 5.746 -3.738 5.57 1 97.25 126 VAL B N 1
ATOM 4493 C CA . VAL B 1 126 ? 6.988 -3.246 4.988 1 97.25 126 VAL B CA 1
ATOM 4494 C C . VAL B 1 126 ? 6.828 -1.783 4.586 1 97.25 126 VAL B C 1
ATOM 4496 O O . VAL B 1 126 ? 5.867 -1.425 3.895 1 97.25 126 VAL B O 1
ATOM 4499 N N . ARG B 1 127 ? 7.691 -0.919 5.016 1 93.12 127 ARG B N 1
ATOM 4500 C CA . ARG B 1 127 ? 7.664 0.477 4.594 1 93.12 127 ARG B CA 1
ATOM 4501 C C . ARG B 1 127 ? 9.078 1.005 4.355 1 93.12 127 ARG B C 1
ATOM 4503 O O . ARG B 1 127 ? 10.031 0.561 5 1 93.12 127 ARG B O 1
ATOM 4510 N N . PRO B 1 128 ? 9.156 1.938 3.438 1 91.69 128 PRO B N 1
ATOM 4511 C CA . PRO B 1 128 ? 10.469 2.539 3.195 1 91.69 128 PRO B CA 1
ATOM 4512 C C . PRO B 1 128 ? 10.852 3.574 4.25 1 91.69 128 PRO B C 1
ATOM 4514 O O . PRO B 1 128 ? 9.977 4.258 4.793 1 91.69 128 PRO B O 1
ATOM 4517 N N . ARG B 1 129 ? 12.078 3.594 4.574 1 85.06 129 ARG B N 1
ATOM 4518 C CA . ARG B 1 129 ? 12.688 4.691 5.32 1 85.06 129 ARG B CA 1
ATOM 4519 C C . ARG B 1 129 ? 13.68 5.457 4.449 1 85.06 129 ARG B C 1
ATOM 4521 O O . ARG B 1 129 ? 13.773 5.219 3.246 1 85.06 129 ARG B O 1
ATOM 4528 N N . LEU B 1 130 ? 14.375 6.359 4.98 1 74.06 130 LEU B N 1
ATOM 4529 C CA . LEU B 1 130 ? 15.289 7.199 4.207 1 74.06 130 LEU B CA 1
ATOM 4530 C C . LEU B 1 130 ? 16.391 6.367 3.572 1 74.06 130 LEU B C 1
ATOM 4532 O O . LEU B 1 130 ? 16.75 6.582 2.414 1 74.06 130 LEU B O 1
ATOM 4536 N N . ASN B 1 131 ? 16.906 5.355 4.375 1 79.5 131 ASN B N 1
ATOM 4537 C CA . ASN B 1 131 ? 18.062 4.645 3.861 1 79.5 131 ASN B CA 1
ATOM 4538 C C . ASN B 1 131 ? 17.844 3.135 3.867 1 79.5 131 ASN B C 1
ATOM 4540 O O . ASN B 1 131 ? 18.734 2.373 3.494 1 79.5 131 ASN B O 1
ATOM 4544 N N . ASP B 1 132 ? 16.781 2.723 4.332 1 92 132 ASP B N 1
ATOM 4545 C CA . ASP B 1 132 ? 16.516 1.287 4.418 1 92 132 ASP B CA 1
ATOM 4546 C C . ASP B 1 132 ? 15.023 1.003 4.566 1 92 132 ASP B C 1
ATOM 4548 O O . ASP B 1 132 ? 14.188 1.845 4.23 1 92 132 ASP B O 1
ATOM 4552 N N . TRP B 1 133 ? 14.727 -0.249 4.852 1 95.31 133 TRP B N 1
ATOM 4553 C CA . TRP B 1 133 ? 13.344 -0.696 4.988 1 95.31 133 TRP B CA 1
ATOM 4554 C C . TRP B 1 133 ? 13.039 -1.101 6.43 1 95.31 133 TRP B C 1
ATOM 4556 O O . TRP B 1 133 ? 13.875 -1.72 7.094 1 95.31 133 TRP B O 1
ATOM 4566 N N . GLU B 1 134 ? 11.914 -0.655 6.898 1 93.5 134 GLU B N 1
ATOM 4567 C CA . GLU B 1 134 ? 11.383 -1.172 8.156 1 93.5 134 GLU B CA 1
ATOM 4568 C C . GLU B 1 134 ? 10.391 -2.311 7.91 1 93.5 134 GLU B C 1
ATOM 4570 O O . GLU B 1 134 ? 9.43 -2.154 7.156 1 93.5 134 GLU B O 1
ATOM 4575 N N . VAL B 1 135 ? 10.68 -3.488 8.5 1 96.31 135 VAL B N 1
ATOM 4576 C CA . VAL B 1 135 ? 9.852 -4.68 8.336 1 96.31 135 VAL B CA 1
ATOM 4577 C C . VAL B 1 135 ? 9.336 -5.145 9.695 1 96.31 135 VAL B C 1
ATOM 4579 O O . VAL B 1 135 ? 10.125 -5.508 10.57 1 96.31 135 VAL B O 1
ATOM 4582 N N . TYR B 1 136 ? 8.008 -5.055 9.883 1 91.88 136 TYR B N 1
ATOM 4583 C CA . TYR B 1 136 ? 7.406 -5.656 11.07 1 91.88 136 TYR B CA 1
ATOM 4584 C C . TYR B 1 136 ? 7.133 -7.141 10.844 1 91.88 136 TYR B C 1
ATOM 4586 O O . TYR B 1 136 ? 6.445 -7.512 9.898 1 91.88 136 TYR B O 1
ATOM 4594 N N . VAL B 1 137 ? 7.715 -7.926 11.672 1 94.38 137 VAL B N 1
ATOM 4595 C CA . VAL B 1 137 ? 7.555 -9.375 11.578 1 94.38 137 VAL B CA 1
ATOM 4596 C C . VAL B 1 137 ? 6.848 -9.898 12.828 1 94.38 137 VAL B C 1
ATOM 4598 O O . VAL B 1 137 ? 7.273 -9.625 13.953 1 94.38 137 VAL B O 1
ATOM 4601 N N . TRP B 1 138 ? 5.781 -10.625 12.633 1 90.94 138 TRP B N 1
ATOM 4602 C CA . TRP B 1 138 ? 5.078 -11.281 13.727 1 90.94 138 TRP B CA 1
ATOM 4603 C C . TRP B 1 138 ? 5.602 -12.703 13.945 1 90.94 138 TRP B C 1
ATOM 4605 O O . TRP B 1 138 ? 5.484 -13.555 13.055 1 90.94 138 TRP B O 1
ATOM 4615 N N . ASP B 1 139 ? 6.223 -12.898 15.055 1 93.25 139 ASP B N 1
ATOM 4616 C CA . ASP B 1 139 ? 6.629 -14.227 15.5 1 93.25 139 ASP B CA 1
ATOM 4617 C C . ASP B 1 139 ? 5.453 -14.977 16.125 1 93.25 139 ASP B C 1
ATOM 4619 O O . ASP B 1 139 ? 5.086 -14.734 17.281 1 93.25 139 ASP B O 1
ATOM 4623 N N . HIS B 1 140 ? 4.926 -15.883 15.375 1 89 140 HIS B N 1
ATOM 4624 C CA . HIS B 1 140 ? 3.744 -16.609 15.836 1 89 140 HIS B CA 1
ATOM 4625 C C . HIS B 1 140 ? 4.09 -17.562 16.969 1 89 140 HIS B C 1
ATOM 4627 O O . HIS B 1 140 ? 3.217 -17.938 17.75 1 89 140 HIS B O 1
ATOM 4633 N N . ILE B 1 141 ? 5.273 -17.938 17.078 1 92.56 141 ILE B N 1
ATOM 4634 C CA . ILE B 1 141 ? 5.703 -18.859 18.125 1 92.56 141 ILE B CA 1
ATOM 4635 C C . ILE B 1 141 ? 5.711 -18.156 19.469 1 92.56 141 ILE B C 1
ATOM 4637 O O . ILE B 1 141 ? 5.164 -18.672 20.453 1 92.56 141 ILE B O 1
ATOM 4641 N N . ASN B 1 142 ? 6.242 -16.984 19.516 1 89.62 142 ASN B N 1
ATOM 4642 C CA . ASN B 1 142 ? 6.391 -16.25 20.766 1 89.62 142 ASN B CA 1
ATOM 4643 C C . ASN B 1 142 ? 5.344 -15.148 20.906 1 89.62 142 ASN B C 1
ATOM 4645 O O . ASN B 1 142 ? 5.301 -14.445 21.922 1 89.62 142 ASN B O 1
ATOM 4649 N N . ASP B 1 143 ? 4.555 -14.992 19.859 1 85.5 143 ASP B N 1
ATOM 4650 C CA . ASP B 1 143 ? 3.502 -13.977 19.828 1 85.5 143 ASP B CA 1
ATOM 4651 C C . ASP B 1 143 ? 4.07 -12.586 20.078 1 85.5 143 ASP B C 1
ATOM 4653 O O . ASP B 1 143 ? 3.609 -11.875 20.984 1 85.5 143 ASP B O 1
ATOM 4657 N N . THR B 1 144 ? 5.09 -12.242 19.375 1 85.62 144 THR B N 1
ATOM 4658 C CA . THR B 1 144 ? 5.727 -10.93 19.438 1 85.62 144 THR B CA 1
ATOM 4659 C C . THR B 1 144 ? 5.848 -10.32 18.047 1 85.62 144 THR B C 1
ATOM 4661 O O . THR B 1 144 ? 5.797 -11.039 17.047 1 85.62 144 THR B O 1
ATOM 4664 N N . CYS B 1 145 ? 5.816 -9.031 18.016 1 85.19 145 CYS B N 1
ATOM 4665 C CA . CYS B 1 145 ? 5.992 -8.289 16.766 1 85.19 145 CYS B CA 1
ATOM 4666 C C . CYS B 1 145 ? 7.059 -7.211 16.922 1 85.19 145 CYS B C 1
ATOM 4668 O O . CYS B 1 145 ? 6.953 -6.348 17.797 1 85.19 145 CYS B O 1
ATOM 4670 N N . ASN B 1 146 ? 8.102 -7.297 16.172 1 84.5 146 ASN B N 1
ATOM 4671 C CA . ASN B 1 146 ? 9.203 -6.344 16.25 1 84.5 146 ASN B CA 1
ATOM 4672 C C . ASN B 1 146 ? 9.609 -5.828 14.875 1 84.5 146 ASN B C 1
ATOM 4674 O O . ASN B 1 146 ? 9.516 -6.555 13.883 1 84.5 146 ASN B O 1
ATOM 4678 N N . PRO B 1 147 ? 9.945 -4.559 14.867 1 88.31 147 PRO B N 1
ATOM 4679 C CA . PRO B 1 147 ? 10.523 -4.055 13.617 1 88.31 147 PRO B CA 1
ATOM 4680 C C . PRO B 1 147 ? 11.945 -4.543 13.383 1 88.31 147 PRO B C 1
ATOM 4682 O O . PRO B 1 147 ? 12.742 -4.621 14.328 1 88.31 147 PRO B O 1
ATOM 4685 N N . ILE B 1 148 ? 12.211 -5.008 12.258 1 94.81 148 ILE B N 1
ATOM 4686 C CA . ILE B 1 148 ? 13.547 -5.355 11.789 1 94.81 148 ILE B CA 1
ATOM 4687 C C . ILE B 1 148 ? 13.891 -4.523 10.555 1 94.81 148 ILE B C 1
ATOM 4689 O O . ILE B 1 148 ? 13.016 -4.199 9.75 1 94.81 148 ILE B O 1
ATOM 4693 N N . TYR B 1 149 ? 15.188 -4.164 10.414 1 94.06 149 TYR B N 1
ATOM 4694 C CA . TYR B 1 149 ? 15.586 -3.252 9.344 1 94.06 149 TYR B CA 1
ATOM 4695 C C . TYR B 1 149 ? 16.406 -3.977 8.281 1 94.06 149 TYR B C 1
ATOM 4697 O O . TYR B 1 149 ? 17.266 -4.805 8.609 1 94.06 149 TYR B O 1
ATOM 4705 N N . TYR B 1 150 ? 16.062 -3.742 7.035 1 97.75 150 TYR B N 1
ATOM 4706 C CA . TYR B 1 150 ? 16.734 -4.398 5.918 1 97.75 150 TYR B CA 1
ATOM 4707 C C . TYR B 1 150 ? 17.094 -3.389 4.832 1 97.75 150 TYR B C 1
ATOM 4709 O O . TYR B 1 150 ? 16.547 -2.289 4.793 1 97.75 150 TYR B O 1
ATOM 4717 N N . ASP B 1 151 ? 18.047 -3.752 3.975 1 97.69 151 ASP B N 1
ATOM 4718 C CA . ASP B 1 151 ? 18.484 -2.906 2.867 1 97.69 151 ASP B CA 1
ATOM 4719 C C . ASP B 1 151 ? 17.75 -3.266 1.577 1 97.69 151 ASP B C 1
ATOM 4721 O O . ASP B 1 151 ? 17.469 -2.393 0.754 1 97.69 151 ASP B O 1
ATOM 4725 N N . PHE B 1 152 ? 17.484 -4.516 1.42 1 98.56 152 PHE B N 1
ATOM 4726 C CA . PHE B 1 152 ? 16.828 -5.027 0.227 1 98.56 152 PHE B CA 1
ATOM 4727 C C . PHE B 1 152 ? 15.617 -5.879 0.601 1 98.56 152 PHE B C 1
ATOM 4729 O O . PHE B 1 152 ? 15.641 -6.598 1.602 1 98.56 152 PHE B O 1
ATOM 4736 N N . ILE B 1 153 ? 14.547 -5.762 -0.203 1 98.88 153 ILE B N 1
ATOM 4737 C CA . ILE B 1 153 ? 13.336 -6.559 -0.002 1 98.88 153 ILE B CA 1
ATOM 4738 C C . ILE B 1 153 ? 13.055 -7.395 -1.249 1 98.88 153 ILE B C 1
ATOM 4740 O O . ILE B 1 153 ? 12.961 -6.855 -2.355 1 98.88 153 ILE B O 1
ATOM 4744 N N . TYR B 1 154 ? 12.984 -8.672 -1.145 1 98.94 154 TYR B N 1
ATOM 4745 C CA . TYR B 1 154 ? 12.422 -9.547 -2.17 1 98.94 154 TYR B CA 1
ATOM 4746 C C . TYR B 1 154 ? 11 -9.953 -1.818 1 98.94 154 TYR B C 1
ATOM 4748 O O . TYR B 1 154 ? 10.773 -10.633 -0.814 1 98.94 154 TYR B O 1
ATOM 4756 N N . VAL B 1 155 ? 10.078 -9.531 -2.629 1 98.75 155 VAL B N 1
ATOM 4757 C CA . VAL B 1 155 ? 8.68 -9.914 -2.469 1 98.75 155 VAL B CA 1
ATOM 4758 C C . VAL B 1 155 ? 8.414 -11.219 -3.219 1 98.75 155 VAL B C 1
ATOM 4760 O O . VAL B 1 155 ? 8.328 -11.227 -4.449 1 98.75 155 VAL B O 1
ATOM 4763 N N . CYS B 1 156 ? 8.25 -12.273 -2.455 1 97.81 156 CYS B N 1
ATOM 4764 C CA . CYS B 1 156 ? 8.07 -13.617 -2.992 1 97.81 156 CYS B CA 1
ATOM 4765 C C . CYS B 1 156 ? 6.867 -14.305 -2.354 1 97.81 156 CYS B C 1
ATOM 4767 O O . CYS B 1 156 ? 6.91 -15.5 -2.068 1 97.81 156 CYS B O 1
ATOM 4769 N N . ASN B 1 157 ? 5.766 -13.57 -2.084 1 91.31 157 ASN B N 1
ATOM 4770 C CA . ASN B 1 157 ? 4.656 -14.086 -1.287 1 91.31 157 ASN B CA 1
ATOM 4771 C C . ASN B 1 157 ? 3.705 -14.93 -2.131 1 91.31 157 ASN B C 1
ATOM 4773 O O . ASN B 1 157 ? 2.736 -15.492 -1.611 1 91.31 157 ASN B O 1
ATOM 4777 N N . GLY B 1 158 ? 3.984 -15.086 -3.416 1 86.94 158 GLY B N 1
ATOM 4778 C CA . GLY B 1 158 ? 3.1 -15.883 -4.25 1 86.94 158 GLY B CA 1
ATOM 4779 C C . GLY B 1 158 ? 1.814 -15.164 -4.613 1 86.94 158 GLY B C 1
ATOM 4780 O O . GLY B 1 158 ? 1.425 -14.203 -3.949 1 86.94 158 GLY B O 1
ATOM 4781 N N . HIS B 1 159 ? 1.12 -15.625 -5.645 1 83.44 159 HIS B N 1
ATOM 4782 C CA . HIS B 1 159 ? -0.032 -14.867 -6.113 1 83.44 159 HIS B CA 1
ATOM 4783 C C . HIS B 1 159 ? -1.241 -15.773 -6.324 1 83.44 159 HIS B C 1
ATOM 4785 O O . HIS B 1 159 ? -2.217 -15.367 -6.965 1 83.44 159 HIS B O 1
ATOM 4791 N N . TYR B 1 160 ? -1.258 -16.859 -5.766 1 82.19 160 TYR B N 1
ATOM 4792 C CA . TYR B 1 160 ? -2.359 -17.797 -5.98 1 82.19 160 TYR B CA 1
ATOM 4793 C C . TYR B 1 160 ? -3.121 -18.047 -4.684 1 82.19 160 TYR B C 1
ATOM 4795 O O . TYR B 1 160 ? -3.539 -19.172 -4.406 1 82.19 160 TYR B O 1
ATOM 4803 N N . THR B 1 161 ? -3.23 -16.953 -3.939 1 78.94 161 THR B N 1
ATOM 4804 C CA . THR B 1 161 ? -3.893 -17.109 -2.648 1 78.94 161 THR B CA 1
ATOM 4805 C C . THR B 1 161 ? -5.152 -16.25 -2.586 1 78.94 161 THR B C 1
ATOM 4807 O O . THR B 1 161 ? -6.023 -16.469 -1.745 1 78.94 161 THR B O 1
ATOM 4810 N N . GLU B 1 162 ? -5.242 -15.336 -3.455 1 84.62 162 GLU B N 1
ATOM 4811 C CA . GLU B 1 162 ? -6.41 -14.461 -3.461 1 84.62 162 GLU B CA 1
ATOM 4812 C C . GLU B 1 162 ? -7.266 -14.695 -4.703 1 84.62 162 GLU B C 1
ATOM 4814 O O . GLU B 1 162 ? -6.98 -14.148 -5.77 1 84.62 162 GLU B O 1
ATOM 4819 N N . PRO B 1 163 ? -8.414 -15.352 -4.477 1 88.38 163 PRO B N 1
ATOM 4820 C CA . PRO B 1 163 ? -9.25 -15.695 -5.629 1 88.38 163 PRO B CA 1
ATOM 4821 C C . PRO B 1 163 ? -9.828 -14.477 -6.336 1 88.38 163 PRO B C 1
ATOM 4823 O O . PRO B 1 163 ? -10.203 -13.5 -5.68 1 88.38 163 PRO B O 1
ATOM 4826 N N . ASP B 1 164 ? -9.93 -14.547 -7.613 1 88.06 164 ASP B N 1
ATOM 4827 C CA . ASP B 1 164 ? -10.641 -13.562 -8.422 1 88.06 164 ASP B CA 1
ATOM 4828 C C . ASP B 1 164 ? -12.062 -14.023 -8.719 1 88.06 164 ASP B C 1
ATOM 4830 O O . ASP B 1 164 ? -12.328 -14.578 -9.789 1 88.06 164 ASP B O 1
ATOM 4834 N N . MET B 1 165 ? -12.953 -13.719 -7.789 1 87.44 165 MET B N 1
ATOM 4835 C CA . MET B 1 165 ? -14.352 -14.117 -7.957 1 87.44 165 MET B CA 1
ATOM 4836 C C . MET B 1 165 ? -15.07 -13.188 -8.922 1 87.44 165 MET B C 1
ATOM 4838 O O . MET B 1 165 ? -15.086 -11.969 -8.719 1 87.44 165 MET B O 1
ATOM 4842 N N . PRO B 1 166 ? -15.688 -13.719 -9.93 1 87.5 166 PRO B N 1
ATOM 4843 C CA . PRO B 1 166 ? -16.438 -12.859 -10.852 1 87.5 166 PRO B CA 1
ATOM 4844 C C . PRO B 1 166 ? -17.734 -12.336 -10.25 1 87.5 166 PRO B C 1
ATOM 4846 O O . PRO B 1 166 ? -18.234 -12.898 -9.273 1 87.5 166 PRO B O 1
ATOM 4849 N N . GLN B 1 167 ? -18.172 -11.203 -10.805 1 84.56 167 GLN B N 1
ATOM 4850 C CA . GLN B 1 167 ? -19.484 -10.68 -10.5 1 84.56 167 GLN B CA 1
ATOM 4851 C C . GLN B 1 167 ? -20.453 -10.922 -11.656 1 84.56 167 GLN B C 1
ATOM 4853 O O . GLN B 1 167 ? -20.453 -10.188 -12.648 1 84.56 167 GLN B O 1
ATOM 4858 N N . ILE B 1 168 ? -21.219 -11.93 -11.461 1 92.25 168 ILE B N 1
ATOM 4859 C CA . ILE B 1 168 ? -22.188 -12.297 -12.484 1 92.25 168 ILE B CA 1
ATOM 4860 C C . ILE B 1 168 ? -23.594 -12.047 -11.977 1 92.25 168 ILE B C 1
ATOM 4862 O O . ILE B 1 168 ? -23.906 -12.328 -10.812 1 92.25 168 ILE B O 1
ATOM 4866 N N . GLU B 1 169 ? -24.406 -11.539 -12.812 1 93.25 169 GLU B N 1
ATOM 4867 C CA . GLU B 1 169 ? -25.797 -11.25 -12.453 1 93.25 169 GLU B CA 1
ATOM 4868 C C . GLU B 1 169 ? -26.5 -12.492 -11.914 1 93.25 169 GLU B C 1
ATOM 4870 O O . GLU B 1 169 ? -26.344 -13.594 -12.461 1 93.25 169 GLU B O 1
ATOM 4875 N N . GLY B 1 170 ? -27.188 -12.336 -10.836 1 93.62 170 GLY B N 1
ATOM 4876 C CA . GLY B 1 170 ? -28.016 -13.406 -10.305 1 93.62 170 GLY B CA 1
ATOM 4877 C C . GLY B 1 170 ? -27.266 -14.359 -9.398 1 93.62 170 GLY B C 1
ATOM 4878 O O . GLY B 1 170 ? -27.844 -15.328 -8.891 1 93.62 170 GLY B O 1
ATOM 4879 N N . MET B 1 171 ? -26.031 -14.133 -9.148 1 91.75 171 MET B N 1
ATOM 4880 C CA . MET B 1 171 ? -25.234 -14.992 -8.281 1 91.75 171 MET B CA 1
ATOM 4881 C C . MET B 1 171 ? -25.859 -15.102 -6.895 1 91.75 171 MET B C 1
ATOM 4883 O O . MET B 1 171 ? -25.766 -16.141 -6.246 1 91.75 171 MET B O 1
ATOM 4887 N N . ASP B 1 172 ? -26.547 -14.031 -6.477 1 88.19 172 ASP B N 1
ATOM 4888 C CA . ASP B 1 172 ? -27.188 -13.992 -5.168 1 88.19 172 ASP B CA 1
ATOM 4889 C C . ASP B 1 172 ? -28.484 -14.797 -5.172 1 88.19 172 ASP B C 1
ATOM 4891 O O . ASP B 1 172 ? -28.984 -15.188 -4.113 1 88.19 172 ASP B O 1
ATOM 4895 N N . LEU B 1 173 ? -29.016 -14.977 -6.289 1 92.75 173 LEU B N 1
ATOM 4896 C CA . LEU B 1 173 ? -30.266 -15.711 -6.441 1 92.75 173 LEU B CA 1
ATOM 4897 C C . LEU B 1 173 ? -30.031 -17.219 -6.426 1 92.75 173 LEU B C 1
ATOM 4899 O O . LEU B 1 173 ? -30.906 -17.984 -6.059 1 92.75 173 LEU B O 1
ATOM 4903 N N . TYR B 1 174 ? -28.875 -17.578 -6.891 1 95.56 174 TYR B N 1
ATOM 4904 C CA . TYR B 1 174 ? -28.547 -19 -7.039 1 95.56 174 TYR B CA 1
ATOM 4905 C C . TYR B 1 174 ? -28.562 -19.703 -5.688 1 95.56 174 TYR B C 1
ATOM 4907 O O . TYR B 1 174 ? -27.969 -19.234 -4.719 1 95.56 174 TYR B O 1
ATOM 4915 N N . GLU B 1 175 ? -29.203 -20.844 -5.586 1 96.12 175 GLU B N 1
ATOM 4916 C CA . GLU B 1 175 ? -29.422 -21.516 -4.312 1 96.12 175 GLU B CA 1
ATOM 4917 C C . GLU B 1 175 ? -28.453 -22.672 -4.117 1 96.12 175 GLU B C 1
ATOM 4919 O O . GLU B 1 175 ? -28.391 -23.266 -3.037 1 96.12 175 GLU B O 1
ATOM 4924 N N . GLY B 1 176 ? -27.719 -23.062 -5.188 1 95.81 176 GLY B N 1
ATOM 4925 C CA . GLY B 1 176 ? -26.719 -24.109 -5.055 1 95.81 176 GLY B CA 1
ATOM 4926 C C . GLY B 1 176 ? -25.453 -23.625 -4.359 1 95.81 176 GLY B C 1
ATOM 4927 O O . GLY B 1 176 ? -25.406 -22.531 -3.814 1 95.81 176 GLY B O 1
ATOM 4928 N N . LYS B 1 177 ? -24.484 -24.5 -4.32 1 94.88 177 LYS B N 1
ATOM 4929 C CA . LYS B 1 177 ? -23.219 -24.188 -3.672 1 94.88 177 LYS B CA 1
ATOM 4930 C C . LYS B 1 177 ? -22.219 -23.625 -4.672 1 94.88 177 LYS B C 1
ATOM 4932 O O . LYS B 1 177 ? -22.156 -24.078 -5.816 1 94.88 177 LYS B O 1
ATOM 4937 N N . GLN B 1 178 ? -21.562 -22.625 -4.262 1 93.88 178 GLN B N 1
ATOM 4938 C CA . GLN B 1 178 ? -20.531 -22.016 -5.094 1 93.88 178 GLN B CA 1
ATOM 4939 C C . GLN B 1 178 ? -19.188 -21.969 -4.363 1 93.88 178 GLN B C 1
ATOM 4941 O O . GLN B 1 178 ? -19.125 -21.578 -3.191 1 93.88 178 GLN B O 1
ATOM 4946 N N . ILE B 1 179 ? -18.109 -22.406 -5.07 1 91.81 179 ILE B N 1
ATOM 4947 C CA . ILE B 1 179 ? -16.766 -22.281 -4.508 1 91.81 179 ILE B CA 1
ATOM 4948 C C . ILE B 1 179 ? -15.789 -21.812 -5.59 1 91.81 179 ILE B C 1
ATOM 4950 O O . ILE B 1 179 ? -16.047 -21.984 -6.785 1 91.81 179 ILE B O 1
ATOM 4954 N N . HIS B 1 180 ? -14.742 -21.141 -5.164 1 92.75 180 HIS B N 1
ATOM 4955 C CA . HIS B 1 180 ? -13.594 -20.922 -6.039 1 92.75 180 HIS B CA 1
ATOM 4956 C C . HIS B 1 180 ? -12.664 -22.125 -6.043 1 92.75 180 HIS B C 1
ATOM 4958 O O . HIS B 1 180 ? -12.586 -22.859 -5.055 1 92.75 180 HIS B O 1
ATOM 4964 N N . SER B 1 181 ? -11.945 -22.281 -7.16 1 93.56 181 SER B N 1
ATOM 4965 C CA . SER B 1 181 ? -11.016 -23.391 -7.293 1 93.56 181 SER B CA 1
ATOM 4966 C C . SER B 1 181 ? -9.984 -23.391 -6.164 1 93.56 181 SER B C 1
ATOM 4968 O O . SER B 1 181 ? -9.461 -24.453 -5.797 1 93.56 181 SER B O 1
ATOM 4970 N N . HIS B 1 182 ? -9.773 -22.297 -5.598 1 90.94 182 HIS B N 1
ATOM 4971 C CA . HIS B 1 182 ? -8.883 -22.141 -4.453 1 90.94 182 HIS B CA 1
ATOM 4972 C C . HIS B 1 182 ? -9.312 -23.047 -3.301 1 90.94 182 HIS B C 1
ATOM 4974 O O . HIS B 1 182 ? -8.477 -23.531 -2.529 1 90.94 182 HIS B O 1
ATOM 4980 N N . LEU B 1 183 ? -10.57 -23.359 -3.227 1 89.88 183 LEU B N 1
ATOM 4981 C CA . LEU B 1 183 ? -11.109 -24.125 -2.102 1 89.88 183 LEU B CA 1
ATOM 4982 C C . LEU B 1 183 ? -11.414 -25.562 -2.512 1 89.88 183 LEU B C 1
ATOM 4984 O O . LEU B 1 183 ? -11.922 -26.344 -1.707 1 89.88 183 LEU B O 1
ATOM 4988 N N . TYR B 1 184 ? -11.172 -25.922 -3.771 1 92.62 184 TYR B N 1
ATOM 4989 C CA . TYR B 1 184 ? -11.344 -27.297 -4.219 1 92.62 184 TYR B CA 1
ATOM 4990 C C . TYR B 1 184 ? -10.266 -28.203 -3.633 1 92.62 184 TYR B C 1
ATOM 4992 O O . TYR B 1 184 ? -9.086 -27.844 -3.633 1 92.62 184 TYR B O 1
ATOM 5000 N N . ARG B 1 185 ? -10.664 -29.438 -3.184 1 92 185 ARG B N 1
ATOM 5001 C CA . ARG B 1 185 ? -9.695 -30.344 -2.578 1 92 185 ARG B CA 1
ATOM 5002 C C . ARG B 1 185 ? -9.836 -31.75 -3.15 1 92 185 ARG B C 1
ATOM 5004 O O . ARG B 1 185 ? -8.828 -32.406 -3.42 1 92 185 ARG B O 1
ATOM 5011 N N . LYS B 1 186 ? -11.094 -32.125 -3.311 1 92.44 186 LYS B N 1
ATOM 5012 C CA . LYS B 1 186 ? -11.352 -33.5 -3.768 1 92.44 186 LYS B CA 1
ATOM 5013 C C . LYS B 1 186 ? -12.656 -33.562 -4.566 1 92.44 186 LYS B C 1
ATOM 5015 O O . LYS B 1 186 ? -13.562 -32.781 -4.355 1 92.44 186 LYS B O 1
ATOM 5020 N N . ALA B 1 187 ? -12.711 -34.594 -5.363 1 94.44 187 ALA B N 1
ATOM 5021 C CA . ALA B 1 187 ? -13.844 -34.719 -6.277 1 94.44 187 ALA B CA 1
ATOM 5022 C C . ALA B 1 187 ? -15.039 -35.375 -5.586 1 94.44 187 ALA B C 1
ATOM 5024 O O . ALA B 1 187 ? -16.172 -35.25 -6.047 1 94.44 187 ALA B O 1
ATOM 5025 N N . ASP B 1 188 ? -14.812 -36.031 -4.516 1 92.56 188 ASP B N 1
ATOM 5026 C CA . ASP B 1 188 ? -15.836 -36.875 -3.875 1 92.56 188 ASP B CA 1
ATOM 5027 C C . ASP B 1 188 ? -17.031 -36 -3.455 1 92.56 188 ASP B C 1
ATOM 5029 O O . ASP B 1 188 ? -18.156 -36.5 -3.381 1 92.56 188 ASP B O 1
ATOM 5033 N N . LYS B 1 189 ? -16.828 -34.75 -3.189 1 91.94 189 LYS B N 1
ATOM 5034 C CA . LYS B 1 189 ? -17.891 -33.844 -2.758 1 91.94 189 LYS B CA 1
ATOM 5035 C C . LYS B 1 189 ? -18.906 -33.625 -3.873 1 91.94 189 LYS B C 1
ATOM 5037 O O . LYS B 1 189 ? -20.016 -33.156 -3.621 1 91.94 189 LYS B O 1
ATOM 5042 N N . PHE B 1 190 ? -18.562 -34.062 -5.059 1 96.94 190 PHE B N 1
ATOM 5043 C CA . PHE B 1 190 ? -19.406 -33.781 -6.211 1 96.94 190 PHE B CA 1
ATOM 5044 C C . PHE B 1 190 ? -20.031 -35.094 -6.727 1 96.94 190 PHE B C 1
ATOM 5046 O O . PHE B 1 190 ? -20.578 -35.125 -7.832 1 96.94 190 PHE B O 1
ATOM 5053 N N . LYS B 1 191 ? -19.953 -36.094 -5.941 1 97.38 191 LYS B N 1
ATOM 5054 C CA . LYS B 1 191 ? -20.469 -37.406 -6.359 1 97.38 191 LYS B CA 1
ATOM 5055 C C . LYS B 1 191 ? -21.953 -37.312 -6.727 1 97.38 191 LYS B C 1
ATOM 5057 O O . LYS B 1 191 ? -22.75 -36.812 -5.945 1 97.38 191 LYS B O 1
ATOM 5062 N N . ASP B 1 192 ? -22.266 -37.75 -7.855 1 97.88 192 ASP B N 1
ATOM 5063 C CA . ASP B 1 192 ? -23.609 -37.844 -8.391 1 97.88 192 ASP B CA 1
ATOM 5064 C C . ASP B 1 192 ? -24.281 -36.5 -8.5 1 97.88 192 ASP B C 1
ATOM 5066 O O . ASP B 1 192 ? -25.5 -36.375 -8.516 1 97.88 192 ASP B O 1
ATOM 5070 N N . GLN B 1 193 ? -23.484 -35.438 -8.523 1 98.12 193 GLN B N 1
ATOM 5071 C CA . GLN B 1 193 ? -24 -34.062 -8.625 1 98.12 193 GLN B CA 1
ATOM 5072 C C . GLN B 1 193 ? -23.781 -33.5 -10.031 1 98.12 193 GLN B C 1
ATOM 5074 O O . GLN B 1 193 ? -23 -34.062 -10.812 1 98.12 193 GLN B O 1
ATOM 5079 N N . THR B 1 194 ? -24.578 -32.469 -10.344 1 98.56 194 THR B N 1
ATOM 5080 C CA . THR B 1 194 ? -24.359 -31.688 -11.539 1 98.56 194 THR B CA 1
ATOM 5081 C C . THR B 1 194 ? -23.578 -30.406 -11.203 1 98.56 194 THR B C 1
ATOM 5083 O O . THR B 1 194 ? -23.922 -29.703 -10.266 1 98.56 194 THR B O 1
ATOM 5086 N N . VAL B 1 195 ? -22.5 -30.203 -11.977 1 98.69 195 VAL B N 1
ATOM 5087 C CA . VAL B 1 195 ? -21.562 -29.156 -11.594 1 98.69 195 VAL B CA 1
ATOM 5088 C C . VAL B 1 195 ? -21.312 -28.219 -12.773 1 98.69 195 VAL B C 1
ATOM 5090 O O . VAL B 1 195 ? -21.172 -28.672 -13.914 1 98.69 195 VAL B O 1
ATOM 5093 N N . LEU B 1 196 ? -21.312 -26.922 -12.531 1 98.81 196 LEU B N 1
ATOM 5094 C CA . LEU B 1 196 ? -20.812 -25.922 -13.477 1 98.81 196 LEU B CA 1
ATOM 5095 C C . LEU B 1 196 ? -19.406 -25.5 -13.109 1 98.81 196 LEU B C 1
ATOM 5097 O O . LEU B 1 196 ? -19.141 -25.109 -11.969 1 98.81 196 LEU B O 1
ATOM 5101 N N . ILE B 1 197 ? -18.5 -25.641 -14.016 1 98.62 197 ILE B N 1
ATOM 5102 C CA . ILE B 1 197 ? -17.156 -25.125 -13.883 1 98.62 197 ILE B CA 1
ATOM 5103 C C . ILE B 1 197 ? -16.969 -23.922 -14.812 1 98.62 197 ILE B C 1
ATOM 5105 O O . ILE B 1 197 ? -17.234 -24 -16.016 1 98.62 197 ILE B O 1
ATOM 5109 N N . ILE B 1 198 ? -16.578 -22.797 -14.203 1 98.31 198 ILE B N 1
ATOM 5110 C CA . ILE B 1 198 ? -16.391 -21.562 -14.969 1 98.31 198 ILE B CA 1
ATOM 5111 C C . ILE B 1 198 ? -14.891 -21.297 -15.156 1 98.31 198 ILE B C 1
ATOM 5113 O O . ILE B 1 198 ? -14.188 -20.984 -14.188 1 98.31 198 ILE B O 1
ATOM 5117 N N . GLY B 1 199 ? -14.445 -21.344 -16.406 1 96.69 199 GLY B N 1
ATOM 5118 C CA . GLY B 1 199 ? -13.031 -21.172 -16.734 1 96.69 199 GLY B CA 1
ATOM 5119 C C . GLY B 1 199 ? -12.375 -22.438 -17.234 1 96.69 199 GLY B C 1
ATOM 5120 O O . GLY B 1 199 ? -12.516 -23.5 -16.609 1 96.69 199 GLY B O 1
ATOM 5121 N N . ALA B 1 200 ? -11.664 -22.312 -18.312 1 95.31 200 ALA B N 1
ATOM 5122 C CA . ALA B 1 200 ? -11.023 -23.484 -18.922 1 95.31 200 ALA B CA 1
ATOM 5123 C C . ALA B 1 200 ? -9.516 -23.281 -19.047 1 95.31 200 ALA B C 1
ATOM 5125 O O . ALA B 1 200 ? -8.906 -23.703 -20.031 1 95.31 200 ALA B O 1
ATOM 5126 N N . GLY B 1 201 ? -8.953 -22.516 -18.094 1 91.88 201 GLY B N 1
ATOM 5127 C CA . GLY B 1 201 ? -7.508 -22.5 -17.953 1 91.88 201 GLY B CA 1
ATOM 5128 C C . GLY B 1 201 ? -6.953 -23.812 -17.406 1 91.88 201 GLY B C 1
ATOM 5129 O O . GLY B 1 201 ? -7.66 -24.812 -17.344 1 91.88 201 GLY B O 1
ATOM 5130 N N . PRO B 1 202 ? -5.688 -23.766 -17 1 90.69 202 PRO B N 1
ATOM 5131 C CA . PRO B 1 202 ? -5.078 -25 -16.5 1 90.69 202 PRO B CA 1
ATOM 5132 C C . PRO B 1 202 ? -5.848 -25.609 -15.336 1 90.69 202 PRO B C 1
ATOM 5134 O O . PRO B 1 202 ? -6.141 -26.812 -15.352 1 90.69 202 PRO B O 1
ATOM 5137 N N . SER B 1 203 ? -6.176 -24.797 -14.32 1 92.88 203 SER B N 1
ATOM 5138 C CA . SER B 1 203 ? -6.906 -25.297 -13.164 1 92.88 203 SER B CA 1
ATOM 5139 C C . SER B 1 203 ? -8.305 -25.766 -13.547 1 92.88 203 SER B C 1
ATOM 5141 O O . SER B 1 203 ? -8.773 -26.797 -13.062 1 92.88 203 SER B O 1
ATOM 5143 N N . GLY B 1 204 ? -8.938 -25.016 -14.422 1 95.62 204 GLY B N 1
ATOM 5144 C CA . GLY B 1 204 ? -10.281 -25.359 -14.844 1 95.62 204 GLY B CA 1
ATOM 5145 C C . GLY B 1 204 ? -10.352 -26.703 -15.555 1 95.62 204 GLY B C 1
ATOM 5146 O O . GLY B 1 204 ? -11.203 -27.547 -15.227 1 95.62 204 GLY B O 1
ATOM 5147 N N . MET B 1 205 ? -9.484 -26.906 -16.453 1 95.31 205 MET B N 1
ATOM 5148 C CA . MET B 1 205 ? -9.461 -28.156 -17.219 1 95.31 205 MET B CA 1
ATOM 5149 C C . MET B 1 205 ? -9.109 -29.328 -16.312 1 95.31 205 MET B C 1
ATOM 5151 O O . MET B 1 205 ? -9.719 -30.406 -16.422 1 95.31 205 MET B O 1
ATOM 5155 N N . ASP B 1 206 ? -8.156 -29.125 -15.5 1 94.94 206 ASP B N 1
ATOM 5156 C CA . ASP B 1 206 ? -7.727 -30.188 -14.602 1 94.94 206 ASP B CA 1
ATOM 5157 C C . ASP B 1 206 ? -8.836 -30.562 -13.617 1 94.94 206 ASP B C 1
ATOM 5159 O O . ASP B 1 206 ? -9.125 -31.75 -13.422 1 94.94 206 ASP B O 1
ATOM 5163 N N . ILE B 1 207 ? -9.477 -29.609 -13.047 1 96.56 207 ILE B N 1
ATOM 5164 C CA . ILE B 1 207 ? -10.547 -29.828 -12.07 1 96.56 207 ILE B CA 1
ATOM 5165 C C . ILE B 1 207 ? -11.75 -30.469 -12.758 1 96.56 207 ILE B C 1
ATOM 5167 O O . ILE B 1 207 ? -12.406 -31.344 -12.195 1 96.56 207 ILE B O 1
ATOM 5171 N N . THR B 1 208 ? -12.016 -30.016 -13.969 1 97.38 208 THR B N 1
ATOM 5172 C CA . THR B 1 208 ? -13.07 -30.656 -14.75 1 97.38 208 THR B CA 1
ATOM 5173 C C . THR B 1 208 ? -12.812 -32.156 -14.891 1 97.38 208 THR B C 1
ATOM 5175 O O . THR B 1 208 ? -13.703 -32.969 -14.672 1 97.38 208 THR B O 1
ATOM 5178 N N . ASN B 1 209 ? -11.617 -32.469 -15.242 1 95.5 209 ASN B N 1
ATOM 5179 C CA . ASN B 1 209 ? -11.234 -33.875 -15.43 1 95.5 209 ASN B CA 1
ATOM 5180 C C . ASN B 1 209 ? -11.359 -34.656 -14.125 1 95.5 209 ASN B C 1
ATOM 5182 O O . ASN B 1 209 ? -11.719 -35.844 -14.148 1 95.5 209 ASN B O 1
ATOM 5186 N N . HIS B 1 210 ? -11.07 -34.062 -13.031 1 94.94 210 HIS B N 1
ATOM 5187 C CA . HIS B 1 210 ? -11.18 -34.688 -11.727 1 94.94 210 HIS B CA 1
ATOM 5188 C C . HIS B 1 210 ? -12.641 -34.906 -11.328 1 94.94 210 HIS B C 1
ATOM 5190 O O . HIS B 1 210 ? -13.039 -36 -10.945 1 94.94 210 HIS B O 1
ATOM 5196 N N . ILE B 1 211 ? -13.414 -33.906 -11.484 1 97.25 211 ILE B N 1
ATOM 5197 C CA . ILE B 1 211 ? -14.781 -33.906 -10.977 1 97.25 211 ILE B CA 1
ATOM 5198 C C . ILE B 1 211 ? -15.664 -34.812 -11.836 1 97.25 211 ILE B C 1
ATOM 5200 O O . ILE B 1 211 ? -16.562 -35.469 -11.328 1 97.25 211 ILE B O 1
ATOM 5204 N N . ARG B 1 212 ? -15.383 -34.875 -13.094 1 96.5 212 ARG B N 1
ATOM 5205 C CA . ARG B 1 212 ? -16.25 -35.625 -14.016 1 96.5 212 ARG B CA 1
ATOM 5206 C C . ARG B 1 212 ? -16.312 -37.094 -13.648 1 96.5 212 ARG B C 1
ATOM 5208 O O . ARG B 1 212 ? -17.297 -37.781 -13.93 1 96.5 212 ARG B O 1
ATOM 5215 N N . VAL B 1 213 ? -15.297 -37.562 -13.047 1 94.69 213 VAL B N 1
ATOM 5216 C CA . VAL B 1 213 ? -15.211 -39 -12.695 1 94.69 213 VAL B CA 1
ATOM 5217 C C . VAL B 1 213 ? -16.281 -39.344 -11.664 1 94.69 213 VAL B C 1
ATOM 5219 O O . VAL B 1 213 ? -16.844 -40.438 -11.688 1 94.69 213 VAL B O 1
ATOM 5222 N N . GLU B 1 214 ? -16.641 -38.406 -10.812 1 96.44 214 GLU B N 1
ATOM 5223 C CA . GLU B 1 214 ? -17.578 -38.656 -9.727 1 96.44 214 GLU B CA 1
ATOM 5224 C C . GLU B 1 214 ? -18.938 -38 -10.031 1 96.44 214 GLU B C 1
ATOM 5226 O O . GLU B 1 214 ? -19.984 -38.531 -9.609 1 96.44 214 GLU B O 1
ATOM 5231 N N . ALA B 1 215 ? -18.969 -37 -10.75 1 97.88 215 ALA B N 1
ATOM 5232 C CA . ALA B 1 215 ? -20.172 -36.188 -10.953 1 97.88 215 ALA B CA 1
ATOM 5233 C C . ALA B 1 215 ? -21.109 -36.875 -11.961 1 97.88 215 ALA B C 1
ATOM 5235 O O . ALA B 1 215 ? -20.672 -37.656 -12.797 1 97.88 215 ALA B O 1
ATOM 5236 N N . LYS B 1 216 ? -22.391 -36.562 -11.812 1 98.31 216 LYS B N 1
ATOM 5237 C CA . LYS B 1 216 ? -23.359 -36.969 -12.812 1 98.31 216 LYS B CA 1
ATOM 5238 C C . LYS B 1 216 ? -23.125 -36.281 -14.148 1 98.31 216 LYS B C 1
ATOM 5240 O O . LYS B 1 216 ? -23.156 -36.906 -15.203 1 98.31 216 LYS B O 1
ATOM 5245 N N . HIS B 1 217 ? -22.906 -35 -14.078 1 98.5 217 HIS B N 1
ATOM 5246 C CA . HIS B 1 217 ? -22.672 -34.188 -15.273 1 98.5 217 HIS B CA 1
ATOM 5247 C C . HIS B 1 217 ? -21.906 -32.938 -14.93 1 98.5 217 HIS B C 1
ATOM 5249 O O . HIS B 1 217 ? -22.078 -32.375 -13.844 1 98.5 217 HIS B O 1
ATOM 5255 N N . VAL B 1 218 ? -21 -32.5 -15.875 1 98.62 218 VAL B N 1
ATOM 5256 C CA . VAL B 1 218 ? -20.25 -31.266 -15.703 1 98.62 218 VAL B CA 1
ATOM 5257 C C . VAL B 1 218 ? -20.5 -30.328 -16.891 1 98.62 218 VAL B C 1
ATOM 5259 O O . VAL B 1 218 ? -20.438 -30.75 -18.047 1 98.62 218 VAL B O 1
ATOM 5262 N N . TYR B 1 219 ? -20.906 -29.094 -16.625 1 98.69 219 TYR B N 1
ATOM 5263 C CA . TYR B 1 219 ? -20.906 -28.016 -17.609 1 98.69 219 TYR B CA 1
ATOM 5264 C C . TYR B 1 219 ? -19.641 -27.172 -17.5 1 98.69 219 TYR B C 1
ATOM 5266 O O . TYR B 1 219 ? -19.312 -26.656 -16.422 1 98.69 219 TYR B O 1
ATOM 5274 N N . LEU B 1 220 ? -18.875 -27.125 -18.578 1 98.44 220 LEU B N 1
ATOM 5275 C CA . LEU B 1 220 ? -17.656 -26.312 -18.625 1 98.44 220 LEU B CA 1
ATOM 5276 C C . LEU B 1 220 ? -17.891 -25.016 -19.406 1 98.44 220 LEU B C 1
ATOM 5278 O O . LEU B 1 220 ? -18 -25.047 -20.641 1 98.44 220 LEU B O 1
ATOM 5282 N N . SER B 1 221 ? -17.969 -23.938 -18.641 1 98.38 221 SER B N 1
ATOM 5283 C CA . SER B 1 221 ? -18.219 -22.625 -19.25 1 98.38 221 SER B CA 1
ATOM 5284 C C . SER B 1 221 ? -16.906 -21.891 -19.516 1 98.38 221 SER B C 1
ATOM 5286 O O . SER B 1 221 ? -16.094 -21.719 -18.609 1 98.38 221 SER B O 1
ATOM 5288 N N . HIS B 1 222 ? -16.656 -21.453 -20.734 1 96.44 222 HIS B N 1
ATOM 5289 C CA . HIS B 1 222 ? -15.438 -20.734 -21.078 1 96.44 222 HIS B CA 1
ATOM 5290 C C . HIS B 1 222 ? -15.609 -19.938 -22.375 1 96.44 222 HIS B C 1
ATOM 5292 O O . HIS B 1 222 ? -16.641 -20.047 -23.031 1 96.44 222 HIS B O 1
ATOM 5298 N N . HIS B 1 223 ? -14.641 -19.062 -22.672 1 94.31 223 HIS B N 1
ATOM 5299 C CA . HIS B 1 223 ? -14.68 -18.281 -23.891 1 94.31 223 HIS B CA 1
ATOM 5300 C C . HIS B 1 223 ? -13.367 -18.391 -24.672 1 94.31 223 HIS B C 1
ATOM 5302 O O . HIS B 1 223 ? -12.93 -17.422 -25.297 1 94.31 223 HIS B O 1
ATOM 5308 N N . LEU B 1 224 ? -12.695 -19.531 -24.438 1 90.06 224 LEU B N 1
ATOM 5309 C CA . LEU B 1 224 ? -11.492 -19.766 -25.219 1 90.06 224 LEU B CA 1
ATOM 5310 C C . LEU B 1 224 ? -11.812 -19.781 -26.719 1 90.06 224 LEU B C 1
ATOM 5312 O O . LEU B 1 224 ? -12.859 -20.297 -27.125 1 90.06 224 LEU B O 1
ATOM 5316 N N . SER B 1 225 ? -10.883 -19.219 -27.438 1 87.06 225 SER B N 1
ATOM 5317 C CA . SER B 1 225 ? -11.086 -19.188 -28.875 1 87.06 225 SER B CA 1
ATOM 5318 C C . SER B 1 225 ? -11 -20.594 -29.469 1 87.06 225 SER B C 1
ATOM 5320 O O . SER B 1 225 ? -11.766 -20.938 -30.375 1 87.06 225 SER B O 1
ATOM 5322 N N . MET B 1 226 ? -10.047 -21.344 -28.969 1 86.44 226 MET B N 1
ATOM 5323 C CA . MET B 1 226 ? -9.906 -22.734 -29.391 1 86.44 226 MET B CA 1
ATOM 5324 C C . MET B 1 226 ? -10.602 -23.672 -28.391 1 86.44 226 MET B C 1
ATOM 5326 O O . MET B 1 226 ? -10.398 -23.547 -27.188 1 86.44 226 MET B O 1
ATOM 5330 N N . THR B 1 227 ? -11.328 -24.5 -28.906 1 87.5 227 THR B N 1
ATOM 5331 C CA . THR B 1 227 ? -12.109 -25.391 -28.062 1 87.5 227 THR B CA 1
ATOM 5332 C C . THR B 1 227 ? -11.203 -26.391 -27.359 1 87.5 227 THR B C 1
ATOM 5334 O O . THR B 1 227 ? -10.461 -27.125 -28 1 87.5 227 THR B O 1
ATOM 5337 N N . PRO B 1 228 ? -11.32 -26.484 -26.078 1 91.88 228 PRO B N 1
ATOM 5338 C CA . PRO B 1 228 ? -10.555 -27.5 -25.375 1 91.88 228 PRO B CA 1
ATOM 5339 C C . PRO B 1 228 ? -11.039 -28.922 -25.672 1 91.88 228 PRO B C 1
ATOM 5341 O O . PRO B 1 228 ? -12.211 -29.109 -26.016 1 91.88 228 PRO B O 1
ATOM 5344 N N . ASN B 1 229 ? -10.172 -29.891 -25.625 1 90.62 229 ASN B N 1
ATOM 5345 C CA . ASN B 1 229 ? -10.531 -31.281 -25.891 1 90.62 229 ASN B CA 1
ATOM 5346 C C . ASN B 1 229 ? -11.203 -31.922 -24.672 1 90.62 229 ASN B C 1
ATOM 5348 O O . ASN B 1 229 ? -10.531 -32.281 -23.703 1 90.62 229 ASN B O 1
ATOM 5352 N N . THR B 1 230 ? -12.484 -32.125 -24.766 1 91.88 230 THR B N 1
ATOM 5353 C CA . THR B 1 230 ? -13.219 -32.781 -23.688 1 91.88 230 THR B CA 1
ATOM 5354 C C . THR B 1 230 ? -13.93 -34.031 -24.188 1 91.88 230 THR B C 1
ATOM 5356 O O . THR B 1 230 ? -14.773 -34.594 -23.484 1 91.88 230 THR B O 1
ATOM 5359 N N . THR B 1 231 ? -13.586 -34.469 -25.281 1 90.06 231 THR B N 1
ATOM 5360 C CA . THR B 1 231 ? -14.289 -35.594 -25.922 1 90.06 231 THR B CA 1
ATOM 5361 C C . THR B 1 231 ? -14.141 -36.875 -25.094 1 90.06 231 THR B C 1
ATOM 5363 O O . THR B 1 231 ? -15.078 -37.656 -25 1 90.06 231 THR B O 1
ATOM 5366 N N . PHE B 1 232 ? -13.109 -37 -24.531 1 90.06 232 PHE B N 1
ATOM 5367 C CA . PHE B 1 232 ? -12.828 -38.25 -23.797 1 90.06 232 PHE B CA 1
ATOM 5368 C C . PHE B 1 232 ? -13.555 -38.25 -22.453 1 90.06 232 PHE B C 1
ATOM 5370 O O . PHE B 1 232 ? -13.594 -39.281 -21.781 1 90.06 232 PHE B O 1
ATOM 5377 N N . MET B 1 233 ? -14.242 -37.188 -22.031 1 91.94 233 MET B N 1
ATOM 5378 C CA . MET B 1 233 ? -14.82 -37.062 -20.703 1 91.94 233 MET B CA 1
ATOM 5379 C C . MET B 1 233 ? -16.266 -37.562 -20.688 1 91.94 233 MET B C 1
ATOM 5381 O O . MET B 1 233 ? -16.797 -37.906 -19.625 1 91.94 233 MET B O 1
ATOM 5385 N N . GLY B 1 234 ? -16.922 -37.656 -21.797 1 92.88 234 GLY B N 1
ATOM 5386 C CA . GLY B 1 234 ? -18.234 -38.25 -22 1 92.88 234 GLY B CA 1
ATOM 5387 C C . GLY B 1 234 ? -19.344 -37.469 -21.328 1 92.88 234 GLY B C 1
ATOM 5388 O O . GLY B 1 234 ? -20.406 -37.281 -21.938 1 92.88 234 GLY B O 1
ATOM 5389 N N . ASN B 1 235 ? -19.203 -37.062 -20.094 1 97.31 235 ASN B N 1
ATOM 5390 C CA . ASN B 1 235 ? -20.25 -36.406 -19.328 1 97.31 235 ASN B CA 1
ATOM 5391 C C . ASN B 1 235 ? -19.984 -34.906 -19.156 1 97.31 235 ASN B C 1
ATOM 5393 O O . ASN B 1 235 ? -20.438 -34.312 -18.188 1 97.31 235 ASN B O 1
ATOM 5397 N N . VAL B 1 236 ? -19.188 -34.344 -20.031 1 98.06 236 VAL B N 1
ATOM 5398 C CA . VAL B 1 236 ? -18.859 -32.938 -19.969 1 98.06 236 VAL B CA 1
ATOM 5399 C C . VAL B 1 236 ? -19.469 -32.219 -21.172 1 98.06 236 VAL B C 1
ATOM 5401 O O . VAL B 1 236 ? -19.281 -32.656 -22.312 1 98.06 236 VAL B O 1
ATOM 5404 N N . THR B 1 237 ? -20.266 -31.172 -20.922 1 97.75 237 THR B N 1
ATOM 5405 C CA . THR B 1 237 ? -20.812 -30.312 -21.953 1 97.75 237 THR B CA 1
ATOM 5406 C C . THR B 1 237 ? -20.188 -28.922 -21.875 1 97.75 237 THR B C 1
ATOM 5408 O O . THR B 1 237 ? -20.188 -28.297 -20.812 1 97.75 237 THR B O 1
ATOM 5411 N N . GLN B 1 238 ? -19.688 -28.438 -22.938 1 97.25 238 GLN B N 1
ATOM 5412 C CA . GLN B 1 238 ? -19.109 -27.094 -22.969 1 97.25 238 GLN B CA 1
ATOM 5413 C C . GLN B 1 238 ? -20.188 -26.047 -23.203 1 97.25 238 GLN B C 1
ATOM 5415 O O . GLN B 1 238 ? -21.125 -26.281 -23.969 1 97.25 238 GLN B O 1
ATOM 5420 N N . LYS B 1 239 ? -20.047 -24.922 -22.516 1 97.75 239 LYS B N 1
ATOM 5421 C CA . LYS B 1 239 ? -20.969 -23.797 -22.609 1 97.75 239 LYS B CA 1
ATOM 5422 C C . LYS B 1 239 ? -20.203 -22.484 -22.75 1 97.75 239 LYS B C 1
ATOM 5424 O O . LYS B 1 239 ? -19.109 -22.344 -22.219 1 97.75 239 LYS B O 1
ATOM 5429 N N . PRO B 1 240 ? -20.875 -21.484 -23.516 1 97.56 240 PRO B N 1
ATOM 5430 C CA . PRO B 1 240 ? -20.281 -20.141 -23.453 1 97.56 240 PRO B CA 1
ATOM 5431 C C . PRO B 1 240 ? -20.422 -19.484 -22.078 1 97.56 240 PRO B C 1
ATOM 5433 O O . PRO B 1 240 ? -20.844 -20.141 -21.125 1 97.56 240 PRO B O 1
ATOM 5436 N N . ASP B 1 241 ? -20.016 -18.266 -21.969 1 97.81 241 ASP B N 1
ATOM 5437 C CA . ASP B 1 241 ? -20.016 -17.562 -20.688 1 97.81 241 ASP B CA 1
ATOM 5438 C C . ASP B 1 241 ? -21.406 -17.531 -20.078 1 97.81 241 ASP B C 1
ATOM 5440 O O . ASP B 1 241 ? -22.406 -17.453 -20.797 1 97.81 241 ASP B O 1
ATOM 5444 N N . VAL B 1 242 ? -21.453 -17.578 -18.797 1 98.19 242 VAL B N 1
ATOM 5445 C CA . VAL B 1 242 ? -22.703 -17.422 -18.078 1 98.19 242 VAL B CA 1
ATOM 5446 C C . VAL B 1 242 ? -23.219 -15.992 -18.266 1 98.19 242 VAL B C 1
ATOM 5448 O O . VAL B 1 242 ? -22.5 -15.023 -18 1 98.19 242 VAL B O 1
ATOM 5451 N N . ALA B 1 243 ? -24.438 -15.883 -18.719 1 98.06 243 ALA B N 1
ATOM 5452 C CA . ALA B 1 243 ? -25.078 -14.57 -18.812 1 98.06 243 ALA B CA 1
ATOM 5453 C C . ALA B 1 243 ? -25.641 -14.133 -17.469 1 98.06 243 ALA B C 1
ATOM 5455 O O . ALA B 1 243 ? -25.453 -12.984 -17.062 1 98.06 243 ALA B O 1
ATOM 5456 N N . ARG B 1 244 ? -26.312 -15.023 -16.844 1 98.06 244 ARG B N 1
ATOM 5457 C CA . ARG B 1 244 ? -26.844 -14.758 -15.508 1 98.06 244 ARG B CA 1
ATOM 5458 C C . ARG B 1 244 ? -27.203 -16.062 -14.797 1 98.06 244 ARG B C 1
ATOM 5460 O O . ARG B 1 244 ? -27.594 -17.031 -15.445 1 98.06 244 ARG B O 1
ATOM 5467 N N . PHE B 1 245 ? -27.141 -16 -13.508 1 97.75 245 PHE B N 1
ATOM 5468 C CA . PHE B 1 245 ? -27.547 -17.141 -12.688 1 97.75 245 PHE B CA 1
ATOM 5469 C C . PHE B 1 245 ? -29.047 -17.094 -12.43 1 97.75 245 PHE B C 1
ATOM 5471 O O . PHE B 1 245 ? -29.656 -16.031 -12.438 1 97.75 245 PHE B O 1
ATOM 5478 N N . THR B 1 246 ? -29.641 -18.203 -12.344 1 97.62 246 THR B N 1
ATOM 5479 C CA . THR B 1 246 ? -31.016 -18.391 -11.875 1 97.62 246 THR B CA 1
ATOM 5480 C C . THR B 1 246 ? -31.031 -19.109 -10.531 1 97.62 246 THR B C 1
ATOM 5482 O O . THR B 1 246 ? -29.984 -19.469 -9.992 1 97.62 246 THR B O 1
ATOM 5485 N N . LYS B 1 247 ? -32.188 -19.312 -9.969 1 97.19 247 LYS B N 1
ATOM 5486 C CA . LYS B 1 247 ? -32.312 -19.969 -8.672 1 97.19 247 LYS B CA 1
ATOM 5487 C C . LYS B 1 247 ? -31.703 -21.375 -8.688 1 97.19 247 LYS B C 1
ATOM 5489 O O . LYS B 1 247 ? -31.141 -21.812 -7.691 1 97.19 247 LYS B O 1
ATOM 5494 N N . GLY B 1 248 ? -31.875 -22.016 -9.828 1 97.69 248 GLY B N 1
ATOM 5495 C CA . GLY B 1 248 ? -31.453 -23.406 -9.867 1 97.69 248 GLY B CA 1
ATOM 5496 C C . GLY B 1 248 ? -30.328 -23.672 -10.859 1 97.69 248 GLY B C 1
ATOM 5497 O O . GLY B 1 248 ? -29.891 -24.812 -11.031 1 97.69 248 GLY B O 1
ATOM 5498 N N . GLY B 1 249 ? -29.859 -22.578 -11.523 1 98.12 249 GLY B N 1
ATOM 5499 C CA . GLY B 1 249 ? -28.844 -22.781 -12.547 1 98.12 249 GLY B CA 1
ATOM 5500 C C . GLY B 1 249 ? -28.375 -21.484 -13.172 1 98.12 249 GLY B C 1
ATOM 5501 O O . GLY B 1 249 ? -27.984 -20.562 -12.461 1 98.12 249 GLY B O 1
ATOM 5502 N N . ALA B 1 250 ? -28.234 -21.516 -14.547 1 98.56 250 ALA B N 1
ATOM 5503 C CA . ALA B 1 250 ? -27.75 -20.312 -15.227 1 98.56 250 ALA B CA 1
ATOM 5504 C C . ALA B 1 250 ? -28.219 -20.281 -16.688 1 98.56 250 ALA B C 1
ATOM 5506 O O . ALA B 1 250 ? -28.531 -21.328 -17.266 1 98.56 250 ALA B O 1
ATOM 5507 N N . ILE B 1 251 ? -28.375 -19.109 -17.188 1 98.62 251 ILE B N 1
ATOM 5508 C CA . ILE B 1 251 ? -28.531 -18.859 -18.609 1 98.62 251 ILE B CA 1
ATOM 5509 C C . ILE B 1 251 ? -27.188 -18.438 -19.219 1 98.62 251 ILE B C 1
ATOM 5511 O O . ILE B 1 251 ? -26.5 -17.578 -18.656 1 98.62 251 ILE B O 1
ATOM 5515 N N . PHE B 1 252 ? -26.906 -19.078 -20.297 1 98.5 252 PHE B N 1
ATOM 5516 C CA . PHE B 1 252 ? -25.625 -18.812 -20.953 1 98.5 252 PHE B CA 1
ATOM 5517 C C . PHE B 1 252 ? -25.797 -17.797 -22.078 1 98.5 252 PHE B C 1
ATOM 5519 O O . PHE B 1 252 ? -26.922 -17.484 -22.469 1 98.5 252 PHE B O 1
ATOM 5526 N N . LYS B 1 253 ? -24.688 -17.281 -22.594 1 97.88 253 LYS B N 1
ATOM 5527 C CA . LYS B 1 253 ? -24.719 -16.203 -23.562 1 97.88 253 LYS B CA 1
ATOM 5528 C C . LYS B 1 253 ? -25.328 -16.672 -24.891 1 97.88 253 LYS B C 1
ATOM 5530 O O . LYS B 1 253 ? -25.766 -15.867 -25.703 1 97.88 253 LYS B O 1
ATOM 5535 N N . ASP B 1 254 ? -25.391 -17.969 -25.109 1 97.31 254 ASP B N 1
ATOM 5536 C CA . ASP B 1 254 ? -26.031 -18.5 -26.328 1 97.31 254 ASP B CA 1
ATOM 5537 C C . ASP B 1 254 ? -27.516 -18.703 -26.109 1 97.31 254 ASP B C 1
ATOM 5539 O O . ASP B 1 254 ? -28.203 -19.234 -26.984 1 97.31 254 ASP B O 1
ATOM 5543 N N . GLY B 1 255 ? -27.984 -18.438 -24.969 1 97.38 255 GLY B N 1
ATOM 5544 C CA . GLY B 1 255 ? -29.406 -18.531 -24.688 1 97.38 255 GLY B CA 1
ATOM 5545 C C . GLY B 1 255 ? -29.797 -19.828 -24.016 1 97.38 255 GLY B C 1
ATOM 5546 O O . GLY B 1 255 ? -30.906 -19.953 -23.469 1 97.38 255 GLY B O 1
ATOM 5547 N N . SER B 1 256 ? -28.969 -20.781 -23.984 1 98 256 SER B N 1
ATOM 5548 C CA . SER B 1 256 ? -29.281 -22.047 -23.359 1 98 256 SER B CA 1
ATOM 5549 C C . SER B 1 256 ? -29.344 -21.922 -21.844 1 98 256 SER B C 1
ATOM 5551 O O . SER B 1 256 ? -28.719 -21.016 -21.266 1 98 256 SER B O 1
ATOM 5553 N N . GLU B 1 257 ? -30.125 -22.766 -21.266 1 98.19 257 GLU B N 1
ATOM 5554 C CA . GLU B 1 257 ? -30.281 -22.797 -19.812 1 98.19 257 GLU B CA 1
ATOM 5555 C C . GLU B 1 257 ? -30 -24.188 -19.25 1 98.19 257 GLU B C 1
ATOM 5557 O O . GLU B 1 257 ? -30.391 -25.188 -19.844 1 98.19 257 GLU B O 1
ATOM 5562 N N . GLU B 1 258 ? -29.266 -24.156 -18.188 1 98.5 258 GLU B N 1
ATOM 5563 C CA . GLU B 1 258 ? -28.953 -25.406 -17.516 1 98.5 258 GLU B CA 1
ATOM 5564 C C . GLU B 1 258 ? -29.156 -25.297 -16 1 98.5 258 GLU B C 1
ATOM 5566 O O . GLU B 1 258 ? -29.109 -24.203 -15.453 1 98.5 258 GLU B O 1
ATOM 5571 N N . ARG B 1 259 ? -29.422 -26.469 -15.406 1 98.25 259 ARG B N 1
ATOM 5572 C CA . ARG B 1 259 ? -29.531 -26.562 -13.953 1 98.25 259 ARG B CA 1
ATOM 5573 C C . ARG B 1 259 ? -28.375 -27.375 -13.375 1 98.25 259 ARG B C 1
ATOM 5575 O O . ARG B 1 259 ? -27.906 -28.328 -13.992 1 98.25 259 ARG B O 1
ATOM 5582 N N . PHE B 1 260 ? -27.875 -26.969 -12.227 1 98.5 260 PHE B N 1
ATOM 5583 C CA . PHE B 1 260 ? -26.766 -27.656 -11.562 1 98.5 260 PHE B CA 1
ATOM 5584 C C . PHE B 1 260 ? -26.781 -27.391 -10.062 1 98.5 260 PHE B C 1
ATOM 5586 O O . PHE B 1 260 ? -27.406 -26.422 -9.609 1 98.5 260 PHE B O 1
ATOM 5593 N N . ASP B 1 261 ? -26.047 -28.219 -9.375 1 97.88 261 ASP B N 1
ATOM 5594 C CA . ASP B 1 261 ? -26.047 -28.203 -7.918 1 97.88 261 ASP B CA 1
ATOM 5595 C C . ASP B 1 261 ? -24.859 -27.391 -7.383 1 97.88 261 ASP B C 1
ATOM 5597 O O . ASP B 1 261 ? -24.938 -26.844 -6.281 1 97.88 261 ASP B O 1
ATOM 5601 N N . HIS B 1 262 ? -23.797 -27.422 -8.109 1 97.81 262 HIS B N 1
ATOM 5602 C CA . HIS B 1 262 ? -22.547 -26.797 -7.672 1 97.81 262 HIS B CA 1
ATOM 5603 C C . HIS B 1 262 ? -21.953 -25.922 -8.773 1 97.81 262 HIS B C 1
ATOM 5605 O O . HIS B 1 262 ? -22.141 -26.203 -9.961 1 97.81 262 HIS B O 1
ATOM 5611 N N . VAL B 1 263 ? -21.297 -24.875 -8.336 1 98 263 VAL B N 1
ATOM 5612 C CA . VAL B 1 263 ? -20.5 -24.062 -9.234 1 98 263 VAL B CA 1
ATOM 5613 C C . VAL B 1 263 ? -19.062 -23.953 -8.711 1 98 263 VAL B C 1
ATOM 5615 O O . VAL B 1 263 ? -18.859 -23.641 -7.535 1 98 263 VAL B O 1
ATOM 5618 N N . VAL B 1 264 ? -18.109 -24.297 -9.523 1 97.5 264 VAL B N 1
ATOM 5619 C CA . VAL B 1 264 ? -16.703 -24.094 -9.219 1 97.5 264 VAL B CA 1
ATOM 5620 C C . VAL B 1 264 ? -16.125 -23 -10.117 1 97.5 264 VAL B C 1
ATOM 5622 O O . VAL B 1 264 ? -16.062 -23.156 -11.344 1 97.5 264 VAL B O 1
ATOM 5625 N N . HIS B 1 265 ? -15.719 -21.922 -9.469 1 96.81 265 HIS B N 1
ATOM 5626 C CA . HIS B 1 265 ? -15.141 -20.797 -10.195 1 96.81 265 HIS B CA 1
ATOM 5627 C C . HIS B 1 265 ? -13.641 -20.984 -10.391 1 96.81 265 HIS B C 1
ATOM 5629 O O . HIS B 1 265 ? -12.867 -20.859 -9.445 1 96.81 265 HIS B O 1
ATOM 5635 N N . CYS B 1 266 ? -13.273 -21.281 -11.57 1 96.56 266 CYS B N 1
ATOM 5636 C CA . CYS B 1 266 ? -11.867 -21.328 -11.977 1 96.56 266 CYS B CA 1
ATOM 5637 C C . CYS B 1 266 ? -11.477 -20.078 -12.742 1 96.56 266 CYS B C 1
ATOM 5639 O O . CYS B 1 266 ? -11.047 -20.156 -13.898 1 96.56 266 CYS B O 1
ATOM 5641 N N . THR B 1 267 ? -11.57 -18.953 -12.016 1 94.25 267 THR B N 1
ATOM 5642 C CA . THR B 1 267 ? -11.547 -17.656 -12.664 1 94.25 267 THR B CA 1
ATOM 5643 C C . THR B 1 267 ? -10.273 -16.891 -12.305 1 94.25 267 THR B C 1
ATOM 5645 O O . THR B 1 267 ? -10.203 -15.672 -12.477 1 94.25 267 THR B O 1
ATOM 5648 N N . GLY B 1 268 ? -9.312 -17.625 -11.766 1 91.94 268 GLY B N 1
ATOM 5649 C CA . GLY B 1 268 ? -8 -17.031 -11.562 1 91.94 268 GLY B CA 1
ATOM 5650 C C . GLY B 1 268 ? -7.855 -16.359 -10.211 1 91.94 268 GLY B C 1
ATOM 5651 O O . GLY B 1 268 ? -8.633 -16.625 -9.297 1 91.94 268 GLY B O 1
ATOM 5652 N N . TYR B 1 269 ? -6.703 -15.578 -10.039 1 91.06 269 TYR B N 1
ATOM 5653 C CA . TYR B 1 269 ? -6.32 -14.953 -8.781 1 91.06 269 TYR B CA 1
ATOM 5654 C C . TYR B 1 269 ? -5.957 -13.492 -8.977 1 91.06 269 TYR B C 1
ATOM 5656 O O . TYR B 1 269 ? -5.703 -13.055 -10.102 1 91.06 269 TYR B O 1
ATOM 5664 N N . HIS B 1 270 ? -5.961 -12.789 -7.859 1 89.56 270 HIS B N 1
ATOM 5665 C CA . HIS B 1 270 ? -5.48 -11.414 -7.809 1 89.56 270 HIS B CA 1
ATOM 5666 C C . HIS B 1 270 ? -4.066 -11.344 -7.238 1 89.56 270 HIS B C 1
ATOM 5668 O O . HIS B 1 270 ? -3.709 -12.125 -6.355 1 89.56 270 HIS B O 1
ATOM 5674 N N . TYR B 1 271 ? -3.336 -10.336 -7.895 1 92.94 271 TYR B N 1
ATOM 5675 C CA . TYR B 1 271 ? -2.117 -9.992 -7.172 1 92.94 271 TYR B CA 1
ATOM 5676 C C . TYR B 1 271 ? -2.441 -9.234 -5.887 1 92.94 271 TYR B C 1
ATOM 5678 O O . TYR B 1 271 ? -3.195 -8.266 -5.906 1 92.94 271 TYR B O 1
ATOM 5686 N N . SER B 1 272 ? -1.97 -9.703 -4.812 1 92.12 272 SER B N 1
ATOM 5687 C CA . SER B 1 272 ? -2.203 -9.094 -3.506 1 92.12 272 SER B CA 1
ATOM 5688 C C . SER B 1 272 ? -0.912 -9.008 -2.699 1 92.12 272 SER B C 1
ATOM 5690 O O . SER B 1 272 ? -0.091 -9.922 -2.729 1 92.12 272 SER B O 1
ATOM 5692 N N . PHE B 1 273 ? -0.735 -7.871 -2.029 1 94.94 273 PHE B N 1
ATOM 5693 C CA . PHE B 1 273 ? 0.433 -7.625 -1.194 1 94.94 273 PHE B CA 1
ATOM 5694 C C . PHE B 1 273 ? 0.026 -7.004 0.138 1 94.94 273 PHE B C 1
ATOM 5696 O O . PHE B 1 273 ? 0.362 -5.855 0.423 1 94.94 273 PHE B O 1
ATOM 5703 N N . PRO B 1 274 ? -0.517 -7.773 0.971 1 91.44 274 PRO B N 1
ATOM 5704 C CA . PRO B 1 274 ? -1.087 -7.246 2.213 1 91.44 274 PRO B CA 1
ATOM 5705 C C . PRO B 1 274 ? -0.028 -6.664 3.148 1 91.44 274 PRO B C 1
ATOM 5707 O O . PRO B 1 274 ? -0.327 -5.777 3.951 1 91.44 274 PRO B O 1
ATOM 5710 N N . CYS B 1 275 ? 1.201 -7.078 3.051 1 95.06 275 CYS B N 1
ATOM 5711 C CA . CYS B 1 275 ? 2.229 -6.672 4.004 1 95.06 275 CYS B CA 1
ATOM 5712 C C . CYS B 1 275 ? 2.955 -5.422 3.525 1 95.06 275 CYS B C 1
ATOM 5714 O O . CYS B 1 275 ? 3.775 -4.859 4.254 1 95.06 275 CYS B O 1
ATOM 5716 N N . LEU B 1 276 ? 2.68 -5.039 2.295 1 97.12 276 LEU B N 1
ATOM 5717 C CA . LEU B 1 276 ? 3.344 -3.85 1.772 1 97.12 276 LEU B CA 1
ATOM 5718 C C . LEU B 1 276 ? 2.514 -2.6 2.043 1 97.12 276 LEU B C 1
ATOM 5720 O O . LEU B 1 276 ? 1.346 -2.527 1.652 1 97.12 276 LEU B O 1
ATOM 5724 N N . SER B 1 277 ? 3.135 -1.628 2.678 1 95.69 277 SER B N 1
ATOM 5725 C CA . SER B 1 277 ? 2.428 -0.374 2.918 1 95.69 277 SER B CA 1
ATOM 5726 C C . SER B 1 277 ? 2.23 0.406 1.622 1 95.69 277 SER B C 1
ATOM 5728 O O . SER B 1 277 ? 2.928 0.165 0.635 1 95.69 277 SER B O 1
ATOM 5730 N N . THR B 1 278 ? 1.322 1.314 1.688 1 94.56 278 THR B N 1
ATOM 5731 C CA . THR B 1 278 ? 1.088 2.197 0.551 1 94.56 278 THR B CA 1
ATOM 5732 C C . THR B 1 278 ? 2.336 3.021 0.241 1 94.56 278 THR B C 1
ATOM 5734 O O . THR B 1 278 ? 2.553 3.42 -0.905 1 94.56 278 THR B O 1
ATOM 5737 N N . ASP B 1 279 ? 3.191 3.158 1.16 1 93.06 279 ASP B N 1
ATOM 5738 C CA . ASP B 1 279 ? 4.363 4.023 1.049 1 93.06 279 ASP B CA 1
ATOM 5739 C C . ASP B 1 279 ? 5.438 3.383 0.176 1 93.06 279 ASP B C 1
ATOM 5741 O O . ASP B 1 279 ? 6.391 4.051 -0.237 1 93.06 279 ASP B O 1
ATOM 5745 N N . VAL B 1 280 ? 5.258 2.08 -0.17 1 96 280 VAL B N 1
ATOM 5746 C CA . VAL B 1 280 ? 6.301 1.418 -0.947 1 96 280 VAL B CA 1
ATOM 5747 C C . VAL B 1 280 ? 6.273 1.926 -2.387 1 96 280 VAL B C 1
ATOM 5749 O O . VAL B 1 280 ? 7.215 1.696 -3.15 1 96 280 VAL B O 1
ATOM 5752 N N . GLY B 1 281 ? 5.23 2.529 -2.77 1 93.44 281 GLY B N 1
ATOM 5753 C CA . GLY B 1 281 ? 5.164 3.18 -4.07 1 93.44 281 GLY B CA 1
ATOM 5754 C C . GLY B 1 281 ? 4.734 2.246 -5.184 1 93.44 281 GLY B C 1
ATOM 5755 O O . GLY B 1 281 ? 5.117 2.432 -6.34 1 93.44 281 GLY B O 1
ATOM 5756 N N . ILE B 1 282 ? 3.973 1.162 -4.855 1 94.81 282 ILE B N 1
ATOM 5757 C CA . ILE B 1 282 ? 3.445 0.2 -5.816 1 94.81 282 ILE B CA 1
ATOM 5758 C C . ILE B 1 282 ? 1.92 0.183 -5.746 1 94.81 282 ILE B C 1
ATOM 5760 O O . ILE B 1 282 ? 1.338 0.433 -4.688 1 94.81 282 ILE B O 1
ATOM 5764 N N . GLN B 1 283 ? 1.305 -0.029 -6.871 1 90.19 283 GLN B N 1
ATOM 5765 C CA . GLN B 1 283 ? -0.14 -0.226 -6.926 1 90.19 283 GLN B CA 1
ATOM 5766 C C . GLN B 1 283 ? -0.5 -1.396 -7.836 1 90.19 283 GLN B C 1
ATOM 5768 O O . GLN B 1 283 ? 0.285 -1.776 -8.711 1 90.19 283 GLN B O 1
ATOM 5773 N N . VAL B 1 284 ? -1.583 -1.933 -7.547 1 91.12 284 VAL B N 1
ATOM 5774 C CA . VAL B 1 284 ? -2.145 -2.98 -8.391 1 91.12 284 VAL B CA 1
ATOM 5775 C C . VAL B 1 284 ? -3.449 -2.492 -9.023 1 91.12 284 VAL B C 1
ATOM 5777 O O . VAL B 1 284 ? -4.426 -2.227 -8.312 1 91.12 284 VAL B O 1
ATOM 5780 N N . ILE B 1 285 ? -3.424 -2.303 -10.32 1 83.75 285 ILE B N 1
ATOM 5781 C CA . ILE B 1 285 ? -4.621 -1.898 -11.047 1 83.75 285 ILE B CA 1
ATOM 5782 C C . ILE B 1 285 ? -5 -2.979 -12.055 1 83.75 285 ILE B C 1
ATOM 5784 O O . ILE B 1 285 ? -4.258 -3.24 -13.008 1 83.75 285 ILE B O 1
ATOM 5788 N N . ASP B 1 286 ? -6.164 -3.57 -11.852 1 83.12 286 ASP B N 1
ATOM 5789 C CA . ASP B 1 286 ? -6.605 -4.641 -12.742 1 83.12 286 ASP B CA 1
ATOM 5790 C C . ASP B 1 286 ? -5.504 -5.68 -12.938 1 83.12 286 ASP B C 1
ATOM 5792 O O . ASP B 1 286 ? -5.145 -6.008 -14.07 1 83.12 286 ASP B O 1
ATOM 5796 N N . ASN B 1 287 ? -4.832 -6.055 -11.891 1 89.38 287 ASN B N 1
ATOM 5797 C CA . ASN B 1 287 ? -3.818 -7.102 -11.812 1 89.38 287 ASN B CA 1
ATOM 5798 C C . ASN B 1 287 ? -2.525 -6.688 -12.508 1 89.38 287 ASN B C 1
ATOM 5800 O O . ASN B 1 287 ? -1.731 -7.543 -12.906 1 89.38 287 ASN B O 1
ATOM 5804 N N . PHE B 1 288 ? -2.449 -5.414 -12.773 1 91.81 288 PHE B N 1
ATOM 5805 C CA . PHE B 1 288 ? -1.177 -4.852 -13.203 1 91.81 288 PHE B CA 1
ATOM 5806 C C . PHE B 1 288 ? -0.413 -4.27 -12.016 1 91.81 288 PHE B C 1
ATOM 5808 O O . PHE B 1 288 ? -0.839 -3.275 -11.43 1 91.81 288 PHE B O 1
ATOM 5815 N N . VAL B 1 289 ? 0.668 -4.883 -11.625 1 95.44 289 VAL B N 1
ATOM 5816 C CA . VAL B 1 289 ? 1.538 -4.41 -10.547 1 95.44 289 VAL B CA 1
ATOM 5817 C C . VAL B 1 289 ? 2.512 -3.367 -11.094 1 95.44 289 VAL B C 1
ATOM 5819 O O . VAL B 1 289 ? 3.342 -3.674 -11.953 1 95.44 289 VAL B O 1
ATOM 5822 N N . GLN B 1 290 ? 2.447 -2.127 -10.586 1 93.69 290 GLN B N 1
ATOM 5823 C CA . GLN B 1 290 ? 3.223 -1.043 -11.18 1 93.69 290 GLN B CA 1
ATOM 5824 C C . GLN B 1 290 ? 3.502 0.056 -10.164 1 93.69 290 GLN B C 1
ATOM 5826 O O . GLN B 1 290 ? 2.799 0.171 -9.156 1 93.69 290 GLN B O 1
ATOM 5831 N N . PRO B 1 291 ? 4.52 0.741 -10.422 1 95.62 291 PRO B N 1
ATOM 5832 C CA . PRO B 1 291 ? 5.422 0.633 -11.57 1 95.62 291 PRO B CA 1
ATOM 5833 C C . PRO B 1 291 ? 6.613 -0.28 -11.305 1 95.62 291 PRO B C 1
ATOM 5835 O O . PRO B 1 291 ? 7.281 -0.144 -10.273 1 95.62 291 PRO B O 1
ATOM 5838 N N . LEU B 1 292 ? 6.852 -1.141 -12.234 1 97.94 292 LEU B N 1
ATOM 5839 C CA . LEU B 1 292 ? 7.992 -2.045 -12.141 1 97.94 292 LEU B CA 1
ATOM 5840 C C . LEU B 1 292 ? 8.875 -1.942 -13.383 1 97.94 292 LEU B C 1
ATOM 5842 O O . LEU B 1 292 ? 8.367 -1.881 -14.5 1 97.94 292 LEU B O 1
ATOM 5846 N N . TRP B 1 293 ? 10.188 -1.816 -13.117 1 98.38 293 TRP B N 1
ATOM 5847 C CA . TRP B 1 293 ? 11.141 -1.929 -14.211 1 98.38 293 TRP B CA 1
ATOM 5848 C C . TRP B 1 293 ? 11.422 -3.391 -14.547 1 98.38 293 TRP B C 1
ATOM 5850 O O . TRP B 1 293 ? 11.75 -4.184 -13.656 1 98.38 293 TRP B O 1
ATOM 5860 N N . LYS B 1 294 ? 11.148 -3.779 -15.797 1 98 294 LYS B N 1
ATOM 5861 C CA . LYS B 1 294 ? 11.375 -5.129 -16.312 1 98 294 LYS B CA 1
ATOM 5862 C C . LYS B 1 294 ? 10.57 -6.16 -15.523 1 98 294 LYS B C 1
ATOM 5864 O O . LYS B 1 294 ? 11.07 -7.25 -15.234 1 98 294 LYS B O 1
ATOM 5869 N N . HIS B 1 295 ? 9.453 -5.828 -14.961 1 97 295 HIS B N 1
ATOM 5870 C CA . HIS B 1 295 ? 8.477 -6.688 -14.305 1 97 295 HIS B CA 1
ATOM 5871 C C . HIS B 1 295 ? 8.984 -7.176 -12.953 1 97 295 HIS B C 1
ATOM 5873 O O . HIS B 1 295 ? 8.469 -8.148 -12.406 1 97 295 HIS B O 1
ATOM 5879 N N . CYS B 1 296 ? 10.023 -6.492 -12.383 1 97.75 296 CYS B N 1
ATOM 5880 C CA . CYS B 1 296 ? 10.469 -7.098 -11.133 1 97.75 296 CYS B CA 1
ATOM 5881 C C . CYS B 1 296 ? 11.016 -6.043 -10.18 1 97.75 296 CYS B C 1
ATOM 5883 O O . CYS B 1 296 ? 10.938 -6.199 -8.961 1 97.75 296 CYS B O 1
ATOM 5885 N N . ILE B 1 297 ? 11.602 -4.902 -10.672 1 98.62 297 ILE B N 1
ATOM 5886 C CA . ILE B 1 297 ? 12.203 -3.922 -9.773 1 98.62 297 ILE B CA 1
ATOM 5887 C C . ILE B 1 297 ? 11.234 -2.764 -9.555 1 98.62 297 ILE B C 1
ATOM 5889 O O . ILE B 1 297 ? 10.727 -2.18 -10.508 1 98.62 297 ILE B O 1
ATOM 5893 N N . ASN B 1 298 ? 10.961 -2.43 -8.273 1 98.06 298 ASN B N 1
ATOM 5894 C CA . ASN B 1 298 ? 10.164 -1.266 -7.898 1 98.06 298 ASN B CA 1
ATOM 5895 C C . ASN B 1 298 ? 10.828 0.035 -8.344 1 98.06 298 ASN B C 1
ATOM 5897 O O . ASN B 1 298 ? 11.875 0.413 -7.816 1 98.06 298 ASN B O 1
ATOM 5901 N N . ILE B 1 299 ? 10.219 0.786 -9.266 1 97.31 299 ILE B N 1
ATOM 5902 C CA . ILE B 1 299 ? 10.852 1.964 -9.844 1 97.31 299 ILE B CA 1
ATOM 5903 C C . ILE B 1 299 ? 10.969 3.059 -8.789 1 97.31 299 ILE B C 1
ATOM 5905 O O . ILE B 1 299 ? 11.969 3.789 -8.758 1 97.31 299 ILE B O 1
ATOM 5909 N N . ASN B 1 300 ? 10.008 3.17 -7.906 1 93.81 300 ASN B N 1
ATOM 5910 C CA . ASN B 1 300 ? 9.992 4.238 -6.914 1 93.81 300 ASN B CA 1
ATOM 5911 C C . ASN B 1 300 ? 10.953 3.945 -5.766 1 93.81 300 ASN B C 1
ATOM 5913 O O . ASN B 1 300 ? 11.461 4.867 -5.121 1 93.81 300 ASN B O 1
ATOM 5917 N N . ASN B 1 301 ? 11.141 2.676 -5.457 1 94.88 301 ASN B N 1
ATOM 5918 C CA . ASN B 1 301 ? 12.086 2.188 -4.457 1 94.88 301 ASN B CA 1
ATOM 5919 C C . ASN B 1 301 ? 12.852 0.97 -4.961 1 94.88 301 ASN B C 1
ATOM 5921 O O . ASN B 1 301 ? 12.523 -0.166 -4.617 1 94.88 301 ASN B O 1
ATOM 5925 N N . PRO B 1 302 ? 13.914 1.198 -5.652 1 96.69 302 PRO B N 1
ATOM 5926 C CA . PRO B 1 302 ? 14.516 0.152 -6.48 1 96.69 302 PRO B CA 1
ATOM 5927 C C . PRO B 1 302 ? 15.219 -0.926 -5.652 1 96.69 302 PRO B C 1
ATOM 5929 O O . PRO B 1 302 ? 15.68 -1.929 -6.203 1 96.69 302 PRO B O 1
ATOM 5932 N N . THR B 1 303 ? 15.336 -0.775 -4.316 1 97.62 303 THR B N 1
ATOM 5933 C CA . THR B 1 303 ? 15.914 -1.829 -3.488 1 97.62 303 THR B CA 1
ATOM 5934 C C . THR B 1 303 ? 14.852 -2.861 -3.113 1 97.62 303 THR B C 1
ATOM 5936 O O . THR B 1 303 ? 15.102 -3.744 -2.289 1 97.62 303 THR B O 1
ATOM 5939 N N . MET B 1 304 ? 13.664 -2.76 -3.67 1 98.44 304 MET B N 1
ATOM 5940 C CA . MET B 1 304 ? 12.602 -3.762 -3.566 1 98.44 304 MET B CA 1
ATOM 5941 C C . MET B 1 304 ? 12.344 -4.426 -4.914 1 98.44 304 MET B C 1
ATOM 5943 O O . MET B 1 304 ? 12.203 -3.74 -5.93 1 98.44 304 MET B O 1
ATOM 5947 N N . SER B 1 305 ? 12.266 -5.703 -4.91 1 98.75 305 SER B N 1
ATOM 5948 C CA . SER B 1 305 ? 12 -6.453 -6.137 1 98.75 305 SER B CA 1
ATOM 5949 C C . SER B 1 305 ? 10.875 -7.465 -5.938 1 98.75 305 SER B C 1
ATOM 5951 O O . SER B 1 305 ? 10.758 -8.062 -4.867 1 98.75 305 SER B O 1
ATOM 5953 N N . PHE B 1 306 ? 10.094 -7.633 -6.941 1 98.56 306 PHE B N 1
ATOM 5954 C CA . PHE B 1 306 ? 9.039 -8.641 -7.012 1 98.56 306 PHE B CA 1
ATOM 5955 C C . PHE B 1 306 ? 9.461 -9.805 -7.902 1 98.56 306 PHE B C 1
ATOM 5957 O O . PHE B 1 306 ? 9.828 -9.609 -9.062 1 98.56 306 PHE B O 1
ATOM 5964 N N . ILE B 1 307 ? 9.336 -10.984 -7.355 1 98.5 307 ILE B N 1
ATOM 5965 C CA . ILE B 1 307 ? 9.781 -12.148 -8.117 1 98.5 307 ILE B CA 1
ATOM 5966 C C . ILE B 1 307 ? 8.578 -13.008 -8.484 1 98.5 307 ILE B C 1
ATOM 5968 O O . ILE B 1 307 ? 7.773 -13.367 -7.621 1 98.5 307 ILE B O 1
ATOM 5972 N N . GLY B 1 308 ? 8.43 -13.25 -9.781 1 96.69 308 GLY B N 1
ATOM 5973 C CA . GLY B 1 308 ? 7.473 -14.266 -10.203 1 96.69 308 GLY B CA 1
ATOM 5974 C C . GLY B 1 308 ? 6.129 -13.695 -10.609 1 96.69 308 GLY B C 1
ATOM 5975 O O . GLY B 1 308 ? 5.129 -14.406 -10.648 1 96.69 308 GLY B O 1
ATOM 5976 N N . LEU B 1 309 ? 6.043 -12.414 -10.961 1 96.38 309 LEU B N 1
ATOM 5977 C CA . LEU B 1 309 ? 4.789 -11.797 -11.383 1 96.38 309 LEU B CA 1
ATOM 5978 C C . LEU B 1 309 ? 4.383 -12.289 -12.766 1 96.38 309 LEU B C 1
ATOM 5980 O O . LEU B 1 309 ? 3.201 -12.547 -13.016 1 96.38 309 LEU B O 1
ATOM 5984 N N . PRO B 1 310 ? 5.312 -12.445 -13.719 1 95.38 310 PRO B N 1
ATOM 5985 C CA . PRO B 1 310 ? 4.926 -12.914 -15.047 1 95.38 310 PRO B CA 1
ATOM 5986 C C . PRO B 1 310 ? 4.285 -14.305 -15.023 1 95.38 310 PRO B C 1
ATOM 5988 O O . PRO B 1 310 ? 4.699 -15.164 -14.242 1 95.38 310 PRO B O 1
ATOM 5991 N N . PHE B 1 311 ? 3.283 -14.477 -15.875 1 91.94 311 PHE B N 1
ATOM 5992 C CA . PHE B 1 311 ? 2.635 -15.773 -15.969 1 91.94 311 PHE B CA 1
ATOM 5993 C C . PHE B 1 311 ? 2.602 -16.266 -17.406 1 91.94 311 PHE B C 1
ATOM 5995 O O . PHE B 1 311 ? 2.896 -15.5 -18.328 1 91.94 311 PHE B O 1
ATOM 6002 N N . ASN B 1 312 ? 2.264 -17.578 -17.609 1 89.31 312 ASN B N 1
ATOM 6003 C CA . ASN B 1 312 ? 2.498 -18.266 -18.875 1 89.31 312 ASN B CA 1
ATOM 6004 C C . ASN B 1 312 ? 3.984 -18.328 -19.219 1 89.31 312 ASN B C 1
ATOM 6006 O O . ASN B 1 312 ? 4.387 -17.891 -20.297 1 89.31 312 ASN B O 1
ATOM 6010 N N . VAL B 1 313 ? 4.711 -18.75 -18.219 1 92.62 313 VAL B N 1
ATOM 6011 C CA . VAL B 1 313 ? 6.168 -18.812 -18.266 1 92.62 313 VAL B CA 1
ATOM 6012 C C . VAL B 1 313 ? 6.652 -20.141 -17.688 1 92.62 313 VAL B C 1
ATOM 6014 O O . VAL B 1 313 ? 5.852 -21.031 -17.406 1 92.62 313 VAL B O 1
ATOM 6017 N N . ILE B 1 314 ? 8 -20.266 -17.688 1 91.81 314 ILE B N 1
ATOM 6018 C CA . ILE B 1 314 ? 8.648 -21.344 -16.953 1 91.81 314 ILE B CA 1
ATOM 6019 C C . ILE B 1 314 ? 9.016 -20.859 -15.547 1 91.81 314 ILE B C 1
ATOM 6021 O O . ILE B 1 314 ? 10.078 -20.266 -15.344 1 91.81 314 ILE B O 1
ATOM 6025 N N . PRO B 1 315 ? 8.227 -21.172 -14.586 1 91.06 315 PRO B N 1
ATOM 6026 C CA . PRO B 1 315 ? 8.234 -20.422 -13.328 1 91.06 315 PRO B CA 1
ATOM 6027 C C . PRO B 1 315 ? 9.602 -20.453 -12.641 1 91.06 315 PRO B C 1
ATOM 6029 O O . PRO B 1 315 ? 10.164 -19.391 -12.344 1 91.06 315 PRO B O 1
ATOM 6032 N N . THR B 1 316 ? 10.211 -21.594 -12.406 1 94.69 316 THR B N 1
ATOM 6033 C CA . THR B 1 316 ? 11.438 -21.688 -11.617 1 94.69 316 THR B CA 1
ATOM 6034 C C . THR B 1 316 ? 12.578 -20.953 -12.32 1 94.69 316 THR B C 1
ATOM 6036 O O . THR B 1 316 ? 13.414 -20.328 -11.664 1 94.69 316 THR B O 1
ATOM 6039 N N . HIS B 1 317 ? 12.594 -21.047 -13.633 1 94.44 317 HIS B N 1
ATOM 6040 C CA . HIS B 1 317 ? 13.641 -20.391 -14.406 1 94.44 317 HIS B CA 1
ATOM 6041 C C . HIS B 1 317 ? 13.5 -18.875 -14.352 1 94.44 317 HIS B C 1
ATOM 6043 O O . HIS B 1 317 ? 14.492 -18.156 -14.188 1 94.44 317 HIS B O 1
ATOM 6049 N N . ILE B 1 318 ? 12.344 -18.453 -14.477 1 95.44 318 ILE B N 1
ATOM 6050 C CA . ILE B 1 318 ? 12.141 -17 -14.461 1 95.44 318 ILE B CA 1
ATOM 6051 C C . ILE B 1 318 ? 12.414 -16.453 -13.062 1 95.44 318 ILE B C 1
ATOM 6053 O O . ILE B 1 318 ? 12.938 -15.352 -12.914 1 95.44 318 ILE B O 1
ATOM 6057 N N . PHE B 1 319 ? 12.016 -17.219 -12.023 1 97.56 319 PHE B N 1
ATOM 6058 C CA . PHE B 1 319 ? 12.32 -16.797 -10.664 1 97.56 319 PHE B CA 1
ATOM 6059 C C . PHE B 1 319 ? 13.82 -16.609 -10.477 1 97.56 319 PHE B C 1
ATOM 6061 O O . PHE B 1 319 ? 14.266 -15.555 -10.023 1 97.56 319 PHE B O 1
ATOM 6068 N N . ASP B 1 320 ? 14.523 -17.578 -10.891 1 98.12 320 ASP B N 1
ATOM 6069 C CA . ASP B 1 320 ? 15.977 -17.562 -10.758 1 98.12 320 ASP B CA 1
ATOM 6070 C C . ASP B 1 320 ? 16.594 -16.422 -11.57 1 98.12 320 ASP B C 1
ATOM 6072 O O . ASP B 1 320 ? 17.453 -15.695 -11.078 1 98.12 320 ASP B O 1
ATOM 6076 N N . MET B 1 321 ? 16.156 -16.281 -12.789 1 98 321 MET B N 1
ATOM 6077 C CA . MET B 1 321 ? 16.703 -15.25 -13.664 1 98 321 MET B CA 1
ATOM 6078 C C . MET B 1 321 ? 16.438 -13.859 -13.117 1 98 321 MET B C 1
ATOM 6080 O O . MET B 1 321 ? 17.312 -12.992 -13.133 1 98 321 MET B O 1
ATOM 6084 N N . GLN B 1 322 ? 15.203 -13.609 -12.648 1 98.62 322 GLN B N 1
ATOM 6085 C CA . GLN B 1 322 ? 14.859 -12.312 -12.078 1 98.62 322 GLN B CA 1
ATOM 6086 C C . GLN B 1 322 ? 15.719 -12.008 -10.852 1 98.62 322 GLN B C 1
ATOM 6088 O O . GLN B 1 322 ? 16.156 -10.875 -10.656 1 98.62 322 GLN B O 1
ATOM 6093 N N . VAL B 1 323 ? 15.945 -13.023 -10.023 1 98.81 323 VAL B N 1
ATOM 6094 C CA . VAL B 1 323 ? 16.75 -12.836 -8.82 1 98.81 323 VAL B CA 1
ATOM 6095 C C . VAL B 1 323 ? 18.188 -12.5 -9.211 1 98.81 323 VAL B C 1
ATOM 6097 O O . VAL B 1 323 ? 18.75 -11.516 -8.734 1 98.81 323 VAL B O 1
ATOM 6100 N N . ARG B 1 324 ? 18.75 -13.297 -10.078 1 98.69 324 ARG B N 1
ATOM 6101 C CA . ARG B 1 324 ? 20.125 -13.055 -10.508 1 98.69 324 ARG B CA 1
ATOM 6102 C C . ARG B 1 324 ? 20.25 -11.695 -11.188 1 98.69 324 ARG B C 1
ATOM 6104 O O . ARG B 1 324 ? 21.25 -10.984 -10.992 1 98.69 324 ARG B O 1
ATOM 6111 N N . PHE B 1 325 ? 19.297 -11.367 -11.961 1 98.69 325 PHE B N 1
ATOM 6112 C CA . PHE B 1 325 ? 19.234 -10.07 -12.625 1 98.69 325 PHE B CA 1
ATOM 6113 C C . PHE B 1 325 ? 19.297 -8.945 -11.602 1 98.69 325 PHE B C 1
ATOM 6115 O O . PHE B 1 325 ? 20.141 -8.055 -11.695 1 98.69 325 PHE B O 1
ATOM 6122 N N . THR B 1 326 ? 18.422 -8.945 -10.633 1 98.62 326 THR B N 1
ATOM 6123 C CA . THR B 1 326 ? 18.344 -7.879 -9.648 1 98.62 326 THR B CA 1
ATOM 6124 C C . THR B 1 326 ? 19.609 -7.82 -8.805 1 98.62 326 THR B C 1
ATOM 6126 O O . THR B 1 326 ? 20.047 -6.738 -8.414 1 98.62 326 THR B O 1
ATOM 6129 N N . LEU B 1 327 ? 20.234 -8.977 -8.5 1 98.5 327 LEU B N 1
ATOM 6130 C CA . LEU B 1 327 ? 21.422 -9.047 -7.648 1 98.5 327 LEU B CA 1
ATOM 6131 C C . LEU B 1 327 ? 22.609 -8.359 -8.312 1 98.5 327 LEU B C 1
ATOM 6133 O O . LEU B 1 327 ? 23.5 -7.859 -7.625 1 98.5 327 LEU B O 1
ATOM 6137 N N . LYS B 1 328 ? 22.609 -8.312 -9.648 1 98.31 328 LYS B N 1
ATOM 6138 C CA . LYS B 1 328 ? 23.688 -7.59 -10.328 1 98.31 328 LYS B CA 1
ATOM 6139 C C . LYS B 1 328 ? 23.672 -6.109 -9.961 1 98.31 328 LYS B C 1
ATOM 6141 O O . LYS B 1 328 ? 24.719 -5.469 -9.891 1 98.31 328 LYS B O 1
ATOM 6146 N N . PHE B 1 329 ? 22.5 -5.594 -9.719 1 97.75 329 PHE B N 1
ATOM 6147 C CA . PHE B 1 329 ? 22.359 -4.195 -9.328 1 97.75 329 PHE B CA 1
ATOM 6148 C C . PHE B 1 329 ? 22.578 -4.027 -7.832 1 97.75 329 PHE B C 1
ATOM 6150 O O . PHE B 1 329 ? 23.234 -3.088 -7.395 1 97.75 329 PHE B O 1
ATOM 6157 N N . TYR B 1 330 ? 22.031 -4.965 -6.996 1 97 330 TYR B N 1
ATOM 6158 C CA . TYR B 1 330 ? 22.094 -4.875 -5.543 1 97 330 TYR B CA 1
ATOM 6159 C C . TYR B 1 330 ? 23.516 -5.035 -5.039 1 97 330 TYR B C 1
ATOM 6161 O O . TYR B 1 330 ? 23.875 -4.504 -3.982 1 97 330 TYR B O 1
ATOM 6169 N N . THR B 1 331 ? 24.359 -5.699 -5.812 1 96.38 331 THR B N 1
ATOM 6170 C CA . THR B 1 331 ? 25.75 -5.902 -5.406 1 96.38 331 THR B CA 1
ATOM 6171 C C . THR B 1 331 ? 26.656 -4.871 -6.066 1 96.38 331 THR B C 1
ATOM 6173 O O . THR B 1 331 ? 27.875 -4.902 -5.879 1 96.38 331 THR B O 1
ATOM 6176 N N . GLY B 1 332 ? 26.141 -4.047 -6.914 1 94.81 332 GLY B N 1
ATOM 6177 C CA . GLY B 1 332 ? 26.906 -2.965 -7.512 1 94.81 332 GLY B CA 1
ATOM 6178 C C . GLY B 1 332 ? 27.688 -3.393 -8.75 1 94.81 332 GLY B C 1
ATOM 6179 O O . GLY B 1 332 ? 28.5 -2.639 -9.266 1 94.81 332 GLY B O 1
ATOM 6180 N N . GLN B 1 333 ? 27.422 -4.57 -9.219 1 96.06 333 GLN B N 1
ATOM 6181 C CA . GLN B 1 333 ? 28.094 -5.047 -10.43 1 96.06 333 GLN B CA 1
ATOM 6182 C C . GLN B 1 333 ? 27.578 -4.312 -11.664 1 96.06 333 GLN B C 1
ATOM 6184 O O . GLN B 1 333 ? 28.281 -4.211 -12.672 1 96.06 333 GLN B O 1
ATOM 6189 N N . ARG B 1 334 ? 26.375 -3.871 -11.617 1 96.69 334 ARG B N 1
ATOM 6190 C CA . ARG B 1 334 ? 25.75 -3.018 -12.617 1 96.69 334 ARG B CA 1
ATOM 6191 C C . ARG B 1 334 ? 25.078 -1.805 -11.977 1 96.69 334 ARG B C 1
ATOM 6193 O O . ARG B 1 334 ? 24.719 -1.845 -10.805 1 96.69 334 ARG B O 1
ATOM 6200 N N . GLN B 1 335 ? 24.953 -0.788 -12.758 1 95.94 335 GLN B N 1
ATOM 6201 C CA . GLN B 1 335 ? 24.297 0.421 -12.273 1 95.94 335 GLN B CA 1
ATOM 6202 C C . GLN B 1 335 ? 22.828 0.456 -12.695 1 95.94 335 GLN B C 1
ATOM 6204 O O . GLN B 1 335 ? 22.5 0.162 -13.852 1 95.94 335 GLN B O 1
ATOM 6209 N N . LEU B 1 336 ? 21.969 0.8 -11.758 1 95.75 336 LEU B N 1
ATOM 6210 C CA . LEU B 1 336 ? 20.562 0.969 -12.07 1 95.75 336 LEU B CA 1
ATOM 6211 C C . LEU B 1 336 ? 20.344 2.182 -12.969 1 95.75 336 LEU B C 1
ATOM 6213 O O . LEU B 1 336 ? 21 3.209 -12.805 1 95.75 336 LEU B O 1
ATOM 6217 N N . PRO B 1 337 ? 19.422 2.051 -13.945 1 96.62 337 PRO B N 1
ATOM 6218 C CA . PRO B 1 337 ? 19.031 3.268 -14.648 1 96.62 337 PRO B CA 1
ATOM 6219 C C . PRO B 1 337 ? 18.359 4.289 -13.734 1 96.62 337 PRO B C 1
ATOM 6221 O O . PRO B 1 337 ? 18 3.967 -12.594 1 96.62 337 PRO B O 1
ATOM 6224 N N . THR B 1 338 ? 18.25 5.492 -14.242 1 95.25 338 THR B N 1
ATOM 6225 C CA . THR B 1 338 ? 17.547 6.52 -13.484 1 95.25 338 THR B CA 1
ATOM 6226 C C . THR B 1 338 ? 16.047 6.219 -13.43 1 95.25 338 THR B C 1
ATOM 6228 O O . THR B 1 338 ? 15.539 5.418 -14.219 1 95.25 338 THR B O 1
ATOM 6231 N N . ARG B 1 339 ? 15.414 6.789 -12.477 1 93.94 339 ARG B N 1
ATOM 6232 C CA . ARG B 1 339 ? 13.969 6.645 -12.359 1 93.94 339 ARG B CA 1
ATOM 6233 C C . ARG B 1 339 ? 13.273 7.02 -13.664 1 93.94 339 ARG B C 1
ATOM 6235 O O . ARG B 1 339 ? 12.359 6.32 -14.109 1 93.94 339 ARG B O 1
ATOM 6242 N N . GLU B 1 340 ? 13.688 8.109 -14.281 1 94.75 340 GLU B N 1
ATOM 6243 C CA . GLU B 1 340 ? 13.109 8.594 -15.523 1 94.75 340 GLU B CA 1
ATOM 6244 C C . GLU B 1 340 ? 13.289 7.578 -16.656 1 94.75 340 GLU B C 1
ATOM 6246 O O . GLU B 1 340 ? 12.367 7.332 -17.438 1 94.75 340 GLU B O 1
ATOM 6251 N N . GLN B 1 341 ? 14.461 7.027 -16.672 1 97.06 341 GLN B N 1
ATOM 6252 C CA . GLN B 1 341 ? 14.75 6.023 -17.688 1 97.06 341 GLN B CA 1
ATOM 6253 C C . GLN B 1 341 ? 13.891 4.777 -17.484 1 97.06 341 GLN B C 1
ATOM 6255 O O . GLN B 1 341 ? 13.359 4.223 -18.453 1 97.06 341 GLN B O 1
ATOM 6260 N N . MET B 1 342 ? 13.719 4.324 -16.25 1 97.88 342 MET B N 1
ATOM 6261 C CA . MET B 1 342 ? 12.906 3.148 -15.938 1 97.88 342 MET B CA 1
ATOM 6262 C C . MET B 1 342 ? 11.445 3.383 -16.297 1 97.88 342 MET B C 1
ATOM 6264 O O . MET B 1 342 ? 10.797 2.508 -16.875 1 97.88 342 MET B O 1
ATOM 6268 N N . LEU B 1 343 ? 11.016 4.57 -16 1 96.12 343 LEU B N 1
ATOM 6269 C CA . LEU B 1 343 ? 9.633 4.91 -16.312 1 96.12 343 LEU B CA 1
ATOM 6270 C C . LEU B 1 343 ? 9.414 4.949 -17.828 1 96.12 343 LEU B C 1
ATOM 6272 O O . LEU B 1 343 ? 8.383 4.492 -18.328 1 96.12 343 LEU B O 1
ATOM 6276 N N . ALA B 1 344 ? 10.398 5.543 -18.531 1 96.62 344 ALA B N 1
ATOM 6277 C CA . ALA B 1 344 ? 10.312 5.617 -19.984 1 96.62 344 ALA B CA 1
ATOM 6278 C C . ALA B 1 344 ? 10.258 4.223 -20.609 1 96.62 344 ALA B C 1
ATOM 6280 O O . ALA B 1 344 ? 9.492 3.982 -21.547 1 96.62 344 ALA B O 1
ATOM 6281 N N . GLU B 1 345 ? 11.023 3.344 -20.125 1 96.31 345 GLU B N 1
ATOM 6282 C CA . GLU B 1 345 ? 11.039 1.977 -20.641 1 96.31 345 GLU B CA 1
ATOM 6283 C C . GLU B 1 345 ? 9.742 1.252 -20.312 1 96.31 345 GLU B C 1
ATOM 6285 O O . GLU B 1 345 ? 9.25 0.453 -21.109 1 96.31 345 GLU B O 1
ATOM 6290 N N . LEU B 1 346 ? 9.258 1.45 -19.094 1 95.5 346 LEU B N 1
ATOM 6291 C CA . LEU B 1 346 ? 7.977 0.874 -18.703 1 95.5 346 LEU B CA 1
ATOM 6292 C C . LEU B 1 346 ? 6.871 1.337 -19.656 1 95.5 346 LEU B C 1
ATOM 6294 O O . LEU B 1 346 ? 6.066 0.528 -20.125 1 95.5 346 LEU B O 1
ATOM 6298 N N . GLU B 1 347 ? 6.859 2.615 -19.938 1 93.38 347 GLU B N 1
ATOM 6299 C CA . GLU B 1 347 ? 5.852 3.18 -20.844 1 93.38 347 GLU B CA 1
ATOM 6300 C C . GLU B 1 347 ? 5.977 2.6 -22.25 1 93.38 347 GLU B C 1
ATOM 6302 O O . GLU B 1 347 ? 4.973 2.305 -22.891 1 93.38 347 GLU B O 1
ATOM 6307 N N . LYS B 1 348 ? 7.184 2.525 -22.656 1 93.38 348 LYS B N 1
ATOM 6308 C CA . LYS B 1 348 ? 7.438 1.951 -23.984 1 93.38 348 LYS B CA 1
ATOM 6309 C C . LYS B 1 348 ? 6.914 0.52 -24.062 1 93.38 348 LYS B C 1
ATOM 6311 O O . LYS B 1 348 ? 6.246 0.154 -25.031 1 93.38 348 LYS B O 1
ATOM 6316 N N . GLU B 1 349 ? 7.203 -0.269 -23.109 1 91 349 GLU B N 1
ATOM 6317 C CA . GLU B 1 349 ? 6.762 -1.659 -23.094 1 91 349 GLU B CA 1
ATOM 6318 C C . GLU B 1 349 ? 5.238 -1.753 -23.047 1 91 349 GLU B C 1
ATOM 6320 O O . GLU B 1 349 ? 4.645 -2.596 -23.719 1 91 349 GLU B O 1
ATOM 6325 N N . GLN B 1 350 ? 4.633 -0.953 -22.219 1 88.44 350 GLN B N 1
ATOM 6326 C CA . GLN B 1 350 ? 3.178 -0.929 -22.141 1 88.44 350 GLN B CA 1
ATOM 6327 C C . GLN B 1 350 ? 2.553 -0.585 -23.484 1 88.44 350 GLN B C 1
ATOM 6329 O O . GLN B 1 350 ? 1.565 -1.202 -23.891 1 88.44 350 GLN B O 1
ATOM 6334 N N . GLY B 1 351 ? 3.145 0.434 -24.094 1 87.06 351 GLY B N 1
ATOM 6335 C CA . GLY B 1 351 ? 2.664 0.811 -25.422 1 87.06 351 GLY B CA 1
ATOM 6336 C C . GLY B 1 351 ? 2.748 -0.317 -26.438 1 87.06 351 GLY B C 1
ATOM 6337 O O . GLY B 1 351 ? 1.818 -0.527 -27.219 1 87.06 351 GLY B O 1
ATOM 6338 N N . GLU B 1 352 ? 3.83 -1.017 -26.375 1 86.5 352 GLU B N 1
ATOM 6339 C CA . GLU B 1 352 ? 4.031 -2.146 -27.281 1 86.5 352 GLU B CA 1
ATOM 6340 C C . GLU B 1 352 ? 3.025 -3.26 -27 1 86.5 352 GLU B C 1
ATOM 6342 O O . GLU B 1 352 ? 2.502 -3.877 -27.922 1 86.5 352 GLU B O 1
ATOM 6347 N N . ARG B 1 353 ? 2.777 -3.527 -25.766 1 84.69 353 ARG B N 1
ATOM 6348 C CA . ARG B 1 353 ? 1.845 -4.586 -25.391 1 84.69 353 ARG B CA 1
ATOM 6349 C C . ARG B 1 353 ? 0.413 -4.207 -25.75 1 84.69 353 ARG B C 1
ATOM 6351 O O . ARG B 1 353 ? -0.358 -5.047 -26.219 1 84.69 353 ARG B O 1
ATOM 6358 N N . TRP B 1 354 ? 0.107 -2.938 -25.516 1 79.56 354 TRP B N 1
ATOM 6359 C CA . TRP B 1 354 ? -1.236 -2.475 -25.859 1 79.56 354 TRP B CA 1
ATOM 6360 C C . TRP B 1 354 ? -1.469 -2.51 -27.359 1 79.56 354 TRP B C 1
ATOM 6362 O O . TRP B 1 354 ? -2.564 -2.846 -27.812 1 79.56 354 TRP B O 1
ATOM 6372 N N . ALA B 1 355 ? -0.459 -2.184 -28.094 1 77.94 355 ALA B N 1
ATOM 6373 C CA . ALA B 1 355 ? -0.533 -2.205 -29.547 1 77.94 355 ALA B CA 1
ATOM 6374 C C . ALA B 1 355 ? -0.727 -3.627 -30.062 1 77.94 355 ALA B C 1
ATOM 6376 O O . ALA B 1 355 ? -1.343 -3.834 -31.125 1 77.94 355 ALA B O 1
ATOM 6377 N N . CYS B 1 356 ? -0.269 -4.578 -29.312 1 72.94 356 CYS B N 1
ATOM 6378 C CA . CYS B 1 356 ? -0.34 -5.973 -29.734 1 72.94 356 CYS B CA 1
ATOM 6379 C C . CYS B 1 356 ? -1.61 -6.633 -29.219 1 72.94 356 CYS B C 1
ATOM 6381 O O . CYS B 1 356 ? -1.759 -7.855 -29.312 1 72.94 356 CYS B O 1
ATOM 6383 N N . GLY B 1 357 ? -2.484 -5.754 -28.625 1 66.31 357 GLY B N 1
ATOM 6384 C CA . GLY B 1 357 ? -3.787 -6.309 -28.281 1 66.31 357 GLY B CA 1
ATOM 6385 C C . GLY B 1 357 ? -3.928 -6.652 -26.812 1 66.31 357 GLY B C 1
ATOM 6386 O O . GLY B 1 357 ? -4.863 -7.352 -26.422 1 66.31 357 GLY B O 1
ATOM 6387 N N . TYR B 1 358 ? -2.959 -6.43 -26.203 1 64.38 358 TYR B N 1
ATOM 6388 C CA . TYR B 1 358 ? -3.094 -6.684 -24.766 1 64.38 358 TYR B CA 1
ATOM 6389 C C . TYR B 1 358 ? -3.545 -5.43 -24.031 1 64.38 358 TYR B C 1
ATOM 6391 O O . TYR B 1 358 ? -2.844 -4.938 -23.141 1 64.38 358 TYR B O 1
ATOM 6399 N N . PRO B 1 359 ? -4.656 -4.945 -24.453 1 60.62 359 PRO B N 1
ATOM 6400 C CA . PRO B 1 359 ? -5.031 -3.664 -23.859 1 60.62 359 PRO B CA 1
ATOM 6401 C C . PRO B 1 359 ? -5.52 -3.811 -22.406 1 60.62 359 PRO B C 1
ATOM 6403 O O . PRO B 1 359 ? -5.57 -2.828 -21.672 1 60.62 359 PRO B O 1
ATOM 6406 N N . ASN B 1 360 ? -5.613 -5.082 -22.109 1 66.12 360 ASN B N 1
ATOM 6407 C CA . ASN B 1 360 ? -6.207 -5.293 -20.797 1 66.12 360 ASN B CA 1
ATOM 6408 C C . ASN B 1 360 ? -5.145 -5.297 -19.703 1 66.12 360 ASN B C 1
ATOM 6410 O O . ASN B 1 360 ? -4.191 -6.074 -19.75 1 66.12 360 ASN B O 1
ATOM 6414 N N . ARG B 1 361 ? -5.266 -4.484 -18.844 1 74.88 361 ARG B N 1
ATOM 6415 C CA . ARG B 1 361 ? -4.355 -4.375 -17.719 1 74.88 361 ARG B CA 1
ATOM 6416 C C . ARG B 1 361 ? -4.285 -5.684 -16.938 1 74.88 361 ARG B C 1
ATOM 6418 O O . ARG B 1 361 ? -3.283 -5.969 -16.281 1 74.88 361 ARG B O 1
ATOM 6425 N N . LYS B 1 362 ? -5.211 -6.52 -17.172 1 77.62 362 LYS B N 1
ATOM 6426 C CA . LYS B 1 362 ? -5.246 -7.801 -16.484 1 77.62 362 LYS B CA 1
ATOM 6427 C C . LYS B 1 362 ? -4.172 -8.75 -17.016 1 77.62 362 LYS B C 1
ATOM 6429 O O . LYS B 1 362 ? -3.773 -9.688 -16.328 1 77.62 362 LYS B O 1
ATOM 6434 N N . LYS B 1 363 ? -3.676 -8.406 -18.156 1 82.06 363 LYS B N 1
ATOM 6435 C CA . LYS B 1 363 ? -2.695 -9.289 -18.766 1 82.06 363 LYS B CA 1
ATOM 6436 C C . LYS B 1 363 ? -1.33 -8.617 -18.875 1 82.06 363 LYS B C 1
ATOM 6438 O O . LYS B 1 363 ? -0.493 -9.016 -19.688 1 82.06 363 LYS B O 1
ATOM 6443 N N . ALA B 1 364 ? -1.185 -7.652 -18.078 1 88.44 364 ALA B N 1
ATOM 6444 C CA . ALA B 1 364 ? 0.029 -6.844 -18.141 1 88.44 364 ALA B CA 1
ATOM 6445 C C . ALA B 1 364 ? 1.271 -7.691 -17.891 1 88.44 364 ALA B C 1
ATOM 6447 O O . ALA B 1 364 ? 2.342 -7.414 -18.438 1 88.44 364 ALA B O 1
ATOM 6448 N N . HIS B 1 365 ? 1.169 -8.758 -17.141 1 93.31 365 HIS B N 1
ATOM 6449 C CA . HIS B 1 365 ? 2.326 -9.578 -16.781 1 93.31 365 HIS B CA 1
ATOM 6450 C C . HIS B 1 365 ? 2.318 -10.898 -17.547 1 93.31 365 HIS B C 1
ATOM 6452 O O . HIS B 1 365 ? 3.129 -11.789 -17.266 1 93.31 365 HIS B O 1
ATOM 6458 N N . GLN B 1 366 ? 1.415 -11.086 -18.484 1 91.25 366 GLN B N 1
ATOM 6459 C CA . GLN B 1 366 ? 1.372 -12.281 -19.312 1 91.25 366 GLN B CA 1
ATOM 6460 C C . GLN B 1 366 ? 2.516 -12.297 -20.312 1 91.25 366 GLN B C 1
ATOM 6462 O O . GLN B 1 366 ? 2.75 -11.305 -21.016 1 91.25 366 GLN B O 1
ATOM 6467 N N . MET B 1 367 ? 3.182 -13.383 -20.438 1 91.44 367 MET B N 1
ATOM 6468 C CA . MET B 1 367 ? 4.332 -13.422 -21.328 1 91.44 367 MET B CA 1
ATOM 6469 C C . MET B 1 367 ? 4.047 -14.305 -22.547 1 91.44 367 MET B C 1
ATOM 6471 O O . MET B 1 367 ? 4.102 -13.844 -23.688 1 91.44 367 MET B O 1
ATOM 6475 N N . GLY B 1 368 ? 3.598 -15.562 -22.234 1 86.44 368 GLY B N 1
ATOM 6476 C CA . GLY B 1 368 ? 3.439 -16.453 -23.375 1 86.44 368 GLY B CA 1
ATOM 6477 C C . GLY B 1 368 ? 4.711 -16.625 -24.172 1 86.44 368 GLY B C 1
ATOM 6478 O O . GLY B 1 368 ? 5.766 -16.953 -23.625 1 86.44 368 GLY B O 1
ATOM 6479 N N . GLU B 1 369 ? 4.652 -16.297 -25.469 1 83.62 369 GLU B N 1
ATOM 6480 C CA . GLU B 1 369 ? 5.82 -16.438 -26.328 1 83.62 369 GLU B CA 1
ATOM 6481 C C . GLU B 1 369 ? 6.852 -15.352 -26.062 1 83.62 369 GLU B C 1
ATOM 6483 O O . GLU B 1 369 ? 8.039 -15.531 -26.328 1 83.62 369 GLU B O 1
ATOM 6488 N N . ARG B 1 370 ? 6.398 -14.305 -25.516 1 89.06 370 ARG B N 1
ATOM 6489 C CA . ARG B 1 370 ? 7.273 -13.172 -25.234 1 89.06 370 ARG B CA 1
ATOM 6490 C C . ARG B 1 370 ? 8.25 -13.5 -24.109 1 89.06 370 ARG B C 1
ATOM 6492 O O . ARG B 1 370 ? 9.219 -12.781 -23.891 1 89.06 370 ARG B O 1
ATOM 6499 N N . GLN B 1 371 ? 8.047 -14.594 -23.422 1 92.56 371 GLN B N 1
ATOM 6500 C CA . GLN B 1 371 ? 8.883 -14.953 -22.281 1 92.56 371 GLN B CA 1
ATOM 6501 C C . GLN B 1 371 ? 10.344 -15.102 -22.703 1 92.56 371 GLN B C 1
ATOM 6503 O O . GLN B 1 371 ? 11.25 -14.711 -21.969 1 92.56 371 GLN B O 1
ATOM 6508 N N . PHE B 1 372 ? 10.562 -15.602 -23.875 1 90.69 372 PHE B N 1
ATOM 6509 C CA . PHE B 1 372 ? 11.93 -15.852 -24.312 1 90.69 372 PHE B CA 1
ATOM 6510 C C . PHE B 1 372 ? 12.648 -14.531 -24.609 1 90.69 372 PHE B C 1
ATOM 6512 O O . PHE B 1 372 ? 13.844 -14.406 -24.344 1 90.69 372 PHE B O 1
ATOM 6519 N N . ASP B 1 373 ? 11.891 -13.617 -25.188 1 93.19 373 ASP B N 1
ATOM 6520 C CA . ASP B 1 373 ? 12.445 -12.273 -25.375 1 93.19 373 ASP B CA 1
ATOM 6521 C C . ASP B 1 373 ? 12.797 -11.641 -24.031 1 93.19 373 ASP B C 1
ATOM 6523 O O . ASP B 1 373 ? 13.828 -10.977 -23.891 1 93.19 373 ASP B O 1
ATOM 6527 N N . TYR B 1 374 ? 11.961 -11.836 -23.125 1 95.44 374 TYR B N 1
ATOM 6528 C CA . TYR B 1 374 ? 12.172 -11.312 -21.781 1 95.44 374 TYR B CA 1
ATOM 6529 C C . TYR B 1 374 ? 13.422 -11.922 -21.141 1 95.44 374 TYR B C 1
ATOM 6531 O O . TYR B 1 374 ? 14.242 -11.203 -20.578 1 95.44 374 TYR B O 1
ATOM 6539 N N . TYR B 1 375 ? 13.594 -13.234 -21.297 1 96.31 375 TYR B N 1
ATOM 6540 C CA . TYR B 1 375 ? 14.773 -13.898 -20.766 1 96.31 375 TYR B CA 1
ATOM 6541 C C . TYR B 1 375 ? 16.047 -13.352 -21.406 1 96.31 375 TYR B C 1
ATOM 6543 O O . TYR B 1 375 ? 17.016 -13.055 -20.719 1 96.31 375 TYR B O 1
ATOM 6551 N N . ASN B 1 376 ? 15.992 -13.203 -22.672 1 96.62 376 ASN B N 1
ATOM 6552 C CA . ASN B 1 376 ? 17.125 -12.656 -23.406 1 96.62 376 ASN B CA 1
ATOM 6553 C C . ASN B 1 376 ? 17.469 -11.25 -22.938 1 96.62 376 ASN B C 1
ATOM 6555 O O . ASN B 1 376 ? 18.641 -10.898 -22.812 1 96.62 376 ASN B O 1
ATOM 6559 N N . GLU B 1 377 ? 16.5 -10.508 -22.75 1 97 377 GLU B N 1
ATOM 6560 C CA . GLU B 1 377 ? 16.703 -9.125 -22.328 1 97 377 GLU B CA 1
ATOM 6561 C C . GLU B 1 377 ? 17.406 -9.055 -20.984 1 97 377 GLU B C 1
ATOM 6563 O O . GLU B 1 377 ? 18.359 -8.297 -20.812 1 97 377 GLU B O 1
ATOM 6568 N N . LEU B 1 378 ? 16.938 -9.836 -20.016 1 97.88 378 LEU B N 1
ATOM 6569 C CA . LEU B 1 378 ? 17.562 -9.844 -18.688 1 97.88 378 LEU B CA 1
ATOM 6570 C C . LEU B 1 378 ? 19.016 -10.289 -18.781 1 97.88 378 LEU B C 1
ATOM 6572 O O . LEU B 1 378 ? 19.891 -9.672 -18.172 1 97.88 378 LEU B O 1
ATOM 6576 N N . ALA B 1 379 ? 19.219 -11.352 -19.562 1 97.81 379 ALA B N 1
ATOM 6577 C CA . ALA B 1 379 ? 20.562 -11.914 -19.703 1 97.81 379 ALA B CA 1
ATOM 6578 C C . ALA B 1 379 ? 21.5 -10.922 -20.375 1 97.81 379 ALA B C 1
ATOM 6580 O O . ALA B 1 379 ? 22.641 -10.727 -19.938 1 97.81 379 ALA B O 1
ATOM 6581 N N . ASN B 1 380 ? 21.062 -10.289 -21.422 1 97.75 380 ASN B N 1
ATOM 6582 C CA . ASN B 1 380 ? 21.891 -9.359 -22.172 1 97.75 380 ASN B CA 1
ATOM 6583 C C . ASN B 1 380 ? 22.25 -8.125 -21.359 1 97.75 380 ASN B C 1
ATOM 6585 O O . ASN B 1 380 ? 23.359 -7.609 -21.453 1 97.75 380 ASN B O 1
ATOM 6589 N N . MET B 1 381 ? 21.359 -7.664 -20.594 1 97.19 381 MET B N 1
ATOM 6590 C CA . MET B 1 381 ? 21.547 -6.43 -19.828 1 97.19 381 MET B CA 1
ATOM 6591 C C . MET B 1 381 ? 22.547 -6.625 -18.703 1 97.19 381 MET B C 1
ATOM 6593 O O . MET B 1 381 ? 23.281 -5.699 -18.344 1 97.19 381 MET B O 1
ATOM 6597 N N . THR B 1 382 ? 22.594 -7.824 -18.125 1 97.69 382 THR B N 1
ATOM 6598 C CA . THR B 1 382 ? 23.344 -7.945 -16.891 1 97.69 382 THR B CA 1
ATOM 6599 C C . THR B 1 382 ? 24.438 -9.008 -17.016 1 97.69 382 THR B C 1
ATOM 6601 O O . THR B 1 382 ? 25.297 -9.133 -16.141 1 97.69 382 THR B O 1
ATOM 6604 N N . GLY B 1 383 ? 24.406 -9.844 -18.031 1 97.25 383 GLY B N 1
ATOM 6605 C CA . GLY B 1 383 ? 25.422 -10.852 -18.266 1 97.25 383 GLY B CA 1
ATOM 6606 C C . GLY B 1 383 ? 25.141 -12.156 -17.531 1 97.25 383 GLY B C 1
ATOM 6607 O O . GLY B 1 383 ? 26 -13.031 -17.469 1 97.25 383 GLY B O 1
ATOM 6608 N N . ILE B 1 384 ? 23.969 -12.297 -17 1 97.44 384 ILE B N 1
ATOM 6609 C CA . ILE B 1 384 ? 23.641 -13.539 -16.312 1 97.44 384 ILE B CA 1
ATOM 6610 C C . ILE B 1 384 ? 23.453 -14.664 -17.328 1 97.44 384 ILE B C 1
ATOM 6612 O O . ILE B 1 384 ? 23.219 -14.398 -18.516 1 97.44 384 ILE B O 1
ATOM 6616 N N . GLU B 1 385 ? 23.625 -15.906 -16.859 1 96.5 385 GLU B N 1
ATOM 6617 C CA . GLU B 1 385 ? 23.406 -17.062 -17.719 1 96.5 385 GLU B CA 1
ATOM 6618 C C . GLU B 1 385 ? 21.938 -17.172 -18.141 1 96.5 385 GLU B C 1
ATOM 6620 O O . GLU B 1 385 ? 21.047 -17.047 -17.312 1 96.5 385 GLU B O 1
ATOM 6625 N N . ASN B 1 386 ? 21.703 -17.359 -19.391 1 96.25 386 ASN B N 1
ATOM 6626 C CA . ASN B 1 386 ? 20.359 -17.484 -19.938 1 96.25 386 ASN B CA 1
ATOM 6627 C C . ASN B 1 386 ? 19.828 -18.922 -19.797 1 96.25 386 ASN B C 1
ATOM 6629 O O . ASN B 1 386 ? 20.547 -19.812 -19.344 1 96.25 386 ASN B O 1
ATOM 6633 N N . ILE B 1 387 ? 18.594 -19.062 -20.156 1 94.19 387 ILE B N 1
ATOM 6634 C CA . ILE B 1 387 ? 17.953 -20.375 -20.156 1 94.19 387 ILE B CA 1
ATOM 6635 C C . ILE B 1 387 ? 18.531 -21.219 -21.297 1 94.19 387 ILE B C 1
ATOM 6637 O O . ILE B 1 387 ? 18.797 -20.703 -22.391 1 94.19 387 ILE B O 1
ATOM 6641 N N . LYS B 1 388 ? 18.688 -22.484 -21.016 1 93.94 388 LYS B N 1
ATOM 6642 C CA . LYS B 1 388 ? 19.219 -23.391 -22.047 1 93.94 388 LYS B CA 1
ATOM 6643 C C . LYS B 1 388 ? 18.203 -23.594 -23.156 1 93.94 388 LYS B C 1
ATOM 6645 O O . LYS B 1 388 ? 17 -23.688 -22.906 1 93.94 388 LYS B O 1
ATOM 6650 N N . PRO B 1 389 ? 18.656 -23.75 -24.375 1 94.19 389 PRO B N 1
ATOM 6651 C CA . PRO B 1 389 ? 17.766 -23.922 -25.516 1 94.19 389 PRO B CA 1
ATOM 6652 C C . PRO B 1 389 ? 16.844 -25.125 -25.375 1 94.19 389 PRO B C 1
ATOM 6654 O O . PRO B 1 389 ? 15.695 -25.094 -25.828 1 94.19 389 PRO B O 1
ATOM 6657 N N . VAL B 1 390 ? 17.312 -26.188 -24.797 1 95.38 390 VAL B N 1
ATOM 6658 C CA . VAL B 1 390 ? 16.531 -27.406 -24.656 1 95.38 390 VAL B CA 1
ATOM 6659 C C . VAL B 1 390 ? 15.273 -27.125 -23.844 1 95.38 390 VAL B C 1
ATOM 6661 O O . VAL B 1 390 ? 14.211 -27.703 -24.094 1 95.38 390 VAL B O 1
ATOM 6664 N N . ILE B 1 391 ? 15.406 -26.266 -22.844 1 93.69 391 ILE B N 1
ATOM 6665 C CA . ILE B 1 391 ? 14.273 -25.922 -21.984 1 93.69 391 ILE B CA 1
ATOM 6666 C C . ILE B 1 391 ? 13.203 -25.219 -22.812 1 93.69 391 ILE B C 1
ATOM 6668 O O . ILE B 1 391 ? 12.008 -25.516 -22.672 1 93.69 391 ILE B O 1
ATOM 6672 N N . LEU B 1 392 ? 13.656 -24.344 -23.688 1 90.5 392 LEU B N 1
ATOM 6673 C CA . LEU B 1 392 ? 12.734 -23.641 -24.562 1 90.5 392 LEU B CA 1
ATOM 6674 C C . LEU B 1 392 ? 12.047 -24.609 -25.516 1 90.5 392 LEU B C 1
ATOM 6676 O O . LEU B 1 392 ? 10.844 -24.5 -25.766 1 90.5 392 LEU B O 1
ATOM 6680 N N . LYS B 1 393 ? 12.781 -25.5 -26.031 1 92.5 393 LYS B N 1
ATOM 6681 C CA . LYS B 1 393 ? 12.25 -26.484 -26.969 1 92.5 393 LYS B CA 1
ATOM 6682 C C . LYS B 1 393 ? 11.242 -27.406 -26.281 1 92.5 393 LYS B C 1
ATOM 6684 O O . LYS B 1 393 ? 10.211 -27.75 -26.875 1 92.5 393 LYS B O 1
ATOM 6689 N N . LEU B 1 394 ? 11.57 -27.797 -25.125 1 92.88 394 LEU B N 1
ATOM 6690 C CA . LEU B 1 394 ? 10.672 -28.641 -24.344 1 92.88 394 LEU B CA 1
ATOM 6691 C C . LEU B 1 394 ? 9.359 -27.922 -24.062 1 92.88 394 LEU B C 1
ATOM 6693 O O . LEU B 1 394 ? 8.289 -28.516 -24.156 1 92.88 394 LEU B O 1
ATOM 6697 N N . MET B 1 395 ? 9.508 -26.688 -23.703 1 89.38 395 MET B N 1
ATOM 6698 C CA . MET B 1 395 ? 8.32 -25.891 -23.422 1 89.38 395 MET B CA 1
ATOM 6699 C C . MET B 1 395 ? 7.449 -25.766 -24.672 1 89.38 395 MET B C 1
ATOM 6701 O O . MET B 1 395 ? 6.219 -25.797 -24.578 1 89.38 395 MET B O 1
ATOM 6705 N N . LYS B 1 396 ? 8.039 -25.562 -25.766 1 87.44 396 LYS B N 1
ATOM 6706 C CA . LYS B 1 396 ? 7.297 -25.469 -27.016 1 87.44 396 LYS B CA 1
ATOM 6707 C C . LYS B 1 396 ? 6.574 -26.781 -27.344 1 87.44 396 LYS B C 1
ATOM 6709 O O . LYS B 1 396 ? 5.473 -26.766 -27.891 1 87.44 396 LYS B O 1
ATOM 6714 N N . ASP B 1 397 ? 7.234 -27.844 -26.984 1 90.12 397 ASP B N 1
ATOM 6715 C CA . ASP B 1 397 ? 6.629 -29.156 -27.234 1 90.12 397 ASP B CA 1
ATOM 6716 C C . ASP B 1 397 ? 5.445 -29.406 -26.312 1 90.12 397 ASP B C 1
ATOM 6718 O O . ASP B 1 397 ? 4.422 -29.938 -26.734 1 90.12 397 ASP B O 1
ATOM 6722 N N . CYS B 1 398 ? 5.582 -29.047 -25.109 1 87.31 398 CYS B N 1
ATOM 6723 C CA . CYS B 1 398 ? 4.582 -29.406 -24.109 1 87.31 398 CYS B CA 1
ATOM 6724 C C . CYS B 1 398 ? 3.525 -28.312 -23.984 1 87.31 398 CYS B C 1
ATOM 6726 O O . CYS B 1 398 ? 2.451 -28.531 -23.422 1 87.31 398 CYS B O 1
ATOM 6728 N N . GLY B 1 399 ? 3.75 -27.219 -24.625 1 81.19 399 GLY B N 1
ATOM 6729 C CA . GLY B 1 399 ? 2.896 -26.062 -24.422 1 81.19 399 GLY B CA 1
ATOM 6730 C C . GLY B 1 399 ? 1.44 -26.328 -24.75 1 81.19 399 GLY B C 1
ATOM 6731 O O . GLY B 1 399 ? 1.131 -26.859 -25.828 1 81.19 399 GLY B O 1
ATOM 6732 N N . LYS B 1 400 ? 0.498 -26.109 -23.875 1 80.5 400 LYS B N 1
ATOM 6733 C CA . LYS B 1 400 ? -0.958 -26.109 -23.984 1 80.5 400 LYS B CA 1
ATOM 6734 C C . LYS B 1 400 ? -1.506 -27.531 -24.109 1 80.5 400 LYS B C 1
ATOM 6736 O O . LYS B 1 400 ? -2.691 -27.719 -24.391 1 80.5 400 LYS B O 1
ATOM 6741 N N . LYS B 1 401 ? -0.677 -28.516 -23.969 1 88.06 401 LYS B N 1
ATOM 6742 C CA . LYS B 1 401 ? -1.169 -29.891 -24.031 1 88.06 401 LYS B CA 1
ATOM 6743 C C . LYS B 1 401 ? -2.107 -30.188 -22.875 1 88.06 401 LYS B C 1
ATOM 6745 O O . LYS B 1 401 ? -2.996 -31.031 -22.984 1 88.06 401 LYS B O 1
ATOM 6750 N N . TYR B 1 402 ? -1.902 -29.438 -21.859 1 87.19 402 TYR B N 1
ATOM 6751 C CA . TYR B 1 402 ? -2.758 -29.609 -20.688 1 87.19 402 TYR B CA 1
ATOM 6752 C C . TYR B 1 402 ? -4.188 -29.172 -20.984 1 87.19 402 TYR B C 1
ATOM 6754 O O . TYR B 1 402 ? -5.113 -29.516 -20.25 1 87.19 402 TYR B O 1
ATOM 6762 N N . ILE B 1 403 ? -4.367 -28.516 -22.094 1 87 403 ILE B N 1
ATOM 6763 C CA . ILE B 1 403 ? -5.707 -28.094 -22.484 1 87 403 ILE B CA 1
ATOM 6764 C C . ILE B 1 403 ? -6.227 -29 -23.594 1 87 403 ILE B C 1
ATOM 6766 O O . ILE B 1 403 ? -7.367 -29.469 -23.547 1 87 403 ILE B O 1
ATOM 6770 N N . PHE B 1 404 ? -5.375 -29.438 -24.531 1 88.94 404 PHE B N 1
ATOM 6771 C CA . PHE B 1 404 ? -5.875 -30.016 -25.766 1 88.94 404 PHE B CA 1
ATOM 6772 C C . PHE B 1 404 ? -5.578 -31.516 -25.828 1 88.94 404 PHE B C 1
ATOM 6774 O O . PHE B 1 404 ? -6.152 -32.219 -26.641 1 88.94 404 PHE B O 1
ATOM 6781 N N . GLU B 1 405 ? -4.75 -31.953 -24.953 1 92.06 405 GLU B N 1
ATOM 6782 C CA . GLU B 1 405 ? -4.418 -33.375 -24.891 1 92.06 405 GLU B CA 1
ATOM 6783 C C . GLU B 1 405 ? -4.418 -33.875 -23.438 1 92.06 405 GLU B C 1
ATOM 6785 O O . GLU B 1 405 ? -3.562 -34.688 -23.062 1 92.06 405 GLU B O 1
ATOM 6790 N N . LEU B 1 406 ? -5.305 -33.344 -22.703 1 90.88 406 LEU B N 1
ATOM 6791 C CA . LEU B 1 406 ? -5.363 -33.594 -21.266 1 90.88 406 LEU B CA 1
ATOM 6792 C C . LEU B 1 406 ? -5.41 -35.062 -20.969 1 90.88 406 LEU B C 1
ATOM 6794 O O . LEU B 1 406 ? -4.902 -35.531 -19.953 1 90.88 406 LEU B O 1
ATOM 6798 N N . ASP B 1 407 ? -5.906 -35.938 -21.797 1 89.25 407 ASP B N 1
ATOM 6799 C CA . ASP B 1 407 ? -6.113 -37.344 -21.578 1 89.25 407 ASP B CA 1
ATOM 6800 C C . ASP B 1 407 ? -4.812 -38.125 -21.75 1 89.25 407 ASP B C 1
ATOM 6802 O O . ASP B 1 407 ? -4.633 -39.188 -21.172 1 89.25 407 ASP B O 1
ATOM 6806 N N . THR B 1 408 ? -3.857 -37.531 -22.547 1 90.12 408 THR B N 1
ATOM 6807 C CA . THR B 1 408 ? -2.754 -38.406 -22.938 1 90.12 408 THR B CA 1
ATOM 6808 C C . THR B 1 408 ? -1.412 -37.719 -22.641 1 90.12 408 THR B C 1
ATOM 6810 O O . THR B 1 408 ? -0.381 -38.406 -22.594 1 90.12 408 THR B O 1
ATOM 6813 N N . TYR B 1 409 ? -1.395 -36.5 -22.469 1 90.56 409 TYR B N 1
ATOM 6814 C CA . TYR B 1 409 ? -0.11 -35.812 -22.531 1 90.56 409 TYR B CA 1
ATOM 6815 C C . TYR B 1 409 ? 0.779 -36.219 -21.359 1 90.56 409 TYR B C 1
ATOM 6817 O O . TYR B 1 409 ? 2.008 -36.219 -21.469 1 90.56 409 TYR B O 1
ATOM 6825 N N . ARG B 1 410 ? 0.2 -36.688 -20.203 1 92.38 410 ARG B N 1
ATOM 6826 C CA . ARG B 1 410 ? 0.976 -37.062 -19.031 1 92.38 410 ARG B CA 1
ATOM 6827 C C . ARG B 1 410 ? 1.503 -38.469 -19.125 1 92.38 410 ARG B C 1
ATOM 6829 O O . ARG B 1 410 ? 2.189 -38.969 -18.219 1 92.38 410 ARG B O 1
ATOM 6836 N N . ASN B 1 411 ? 1.16 -39.094 -20.203 1 91.31 411 ASN B N 1
ATOM 6837 C CA . ASN B 1 411 ? 1.62 -40.469 -20.438 1 91.31 411 ASN B CA 1
ATOM 6838 C C . ASN B 1 411 ? 2.941 -40.5 -21.188 1 91.31 411 ASN B C 1
ATOM 6840 O O . ASN B 1 411 ? 3.35 -41.562 -21.703 1 91.31 411 ASN B O 1
ATOM 6844 N N . HIS B 1 412 ? 3.6 -39.438 -21.281 1 91.75 412 HIS B N 1
ATOM 6845 C CA . HIS B 1 412 ? 4.902 -39.312 -21.922 1 91.75 412 HIS B CA 1
ATOM 6846 C C . HIS B 1 412 ? 5.98 -38.906 -20.938 1 91.75 412 HIS B C 1
ATOM 6848 O O . HIS B 1 412 ? 5.684 -38.281 -19.906 1 91.75 412 HIS B O 1
ATOM 6854 N N . ARG B 1 413 ? 7.129 -39.375 -21.25 1 93.94 413 ARG B N 1
ATOM 6855 C CA . ARG B 1 413 ? 8.305 -39 -20.469 1 93.94 413 ARG B CA 1
ATOM 6856 C C . ARG B 1 413 ? 9.305 -38.219 -21.328 1 93.94 413 ARG B C 1
ATOM 6858 O O . ARG B 1 413 ? 9.531 -38.594 -22.484 1 93.94 413 ARG B O 1
ATOM 6865 N N . TYR B 1 414 ? 9.82 -37.188 -20.781 1 95 414 TYR B N 1
ATOM 6866 C CA . TYR B 1 414 ? 10.883 -36.406 -21.422 1 95 414 TYR B CA 1
ATOM 6867 C C . TYR B 1 414 ? 12.227 -36.688 -20.766 1 95 414 TYR B C 1
ATOM 6869 O O . TYR B 1 414 ? 12.289 -37 -19.562 1 95 414 TYR B O 1
ATOM 6877 N N . ARG B 1 415 ? 13.227 -36.656 -21.531 1 94.19 415 ARG B N 1
ATOM 6878 C CA . ARG B 1 415 ? 14.594 -36.75 -21.047 1 94.19 415 ARG B CA 1
ATOM 6879 C C . ARG B 1 415 ? 15.492 -35.719 -21.719 1 94.19 415 ARG B C 1
ATOM 6881 O O . ARG B 1 415 ? 15.578 -35.688 -22.953 1 94.19 415 ARG B O 1
ATOM 6888 N N . VAL B 1 416 ? 16.109 -34.938 -20.922 1 94.31 416 VAL B N 1
ATOM 6889 C CA . VAL B 1 416 ? 17.062 -33.969 -21.453 1 94.31 416 VAL B CA 1
ATOM 6890 C C . VAL B 1 416 ? 18.375 -34.688 -21.797 1 94.31 416 VAL B C 1
ATOM 6892 O O . VAL B 1 416 ? 18.984 -35.312 -20.938 1 94.31 416 VAL B O 1
ATOM 6895 N N . LEU B 1 417 ? 18.781 -34.531 -22.984 1 94.69 417 LEU B N 1
ATOM 6896 C CA . LEU B 1 417 ? 19.984 -35.188 -23.469 1 94.69 417 LEU B CA 1
ATOM 6897 C C . LEU B 1 417 ? 21.203 -34.281 -23.359 1 94.69 417 LEU B C 1
ATOM 6899 O O . LEU B 1 417 ? 22.297 -34.719 -23.047 1 94.69 417 LEU B O 1
ATOM 6903 N N . ASP B 1 418 ? 21.047 -33.062 -23.672 1 94.5 418 ASP B N 1
ATOM 6904 C CA . ASP B 1 418 ? 22.062 -32 -23.594 1 94.5 418 ASP B CA 1
ATOM 6905 C C . ASP B 1 418 ? 21.422 -30.625 -23.594 1 94.5 418 ASP B C 1
ATOM 6907 O O . ASP B 1 418 ? 20.234 -30.484 -23.297 1 94.5 418 ASP B O 1
ATOM 6911 N N . ASP B 1 419 ? 22.203 -29.641 -23.812 1 94.44 419 ASP B N 1
ATOM 6912 C CA . ASP B 1 419 ? 21.719 -28.266 -23.703 1 94.44 419 ASP B CA 1
ATOM 6913 C C . ASP B 1 419 ? 20.828 -27.906 -24.891 1 94.44 419 ASP B C 1
ATOM 6915 O O . ASP B 1 419 ? 20.172 -26.859 -24.875 1 94.44 419 ASP B O 1
ATOM 6919 N N . GLU B 1 420 ? 20.672 -28.828 -25.844 1 95.31 420 GLU B N 1
ATOM 6920 C CA . GLU B 1 420 ? 20 -28.484 -27.094 1 95.31 420 GLU B CA 1
ATOM 6921 C C . GLU B 1 420 ? 18.875 -29.469 -27.391 1 95.31 420 GLU B C 1
ATOM 6923 O O . GLU B 1 420 ? 17.938 -29.141 -28.141 1 95.31 420 GLU B O 1
ATOM 6928 N N . SER B 1 421 ? 19.016 -30.609 -26.766 1 95.62 421 SER B N 1
ATOM 6929 C CA . SER B 1 421 ? 18.109 -31.641 -27.266 1 95.62 421 SER B CA 1
ATOM 6930 C C . SER B 1 421 ? 17.484 -32.438 -26.125 1 95.62 421 SER B C 1
ATOM 6932 O O . SER B 1 421 ? 18.047 -32.5 -25.031 1 95.62 421 SER B O 1
ATOM 6934 N N . PHE B 1 422 ? 16.312 -33 -26.422 1 96.12 422 PHE B N 1
ATOM 6935 C CA . PHE B 1 422 ? 15.609 -33.875 -25.5 1 96.12 422 PHE B CA 1
ATOM 6936 C C . PHE B 1 422 ? 14.984 -35.062 -26.25 1 96.12 422 PHE B C 1
ATOM 6938 O O . PHE B 1 422 ? 14.914 -35.031 -27.484 1 96.12 422 PHE B O 1
ATOM 6945 N N . SER B 1 423 ? 14.703 -36.094 -25.516 1 95.31 423 SER B N 1
ATOM 6946 C CA . SER B 1 423 ? 13.922 -37.188 -26.047 1 95.31 423 SER B CA 1
ATOM 6947 C C . SER B 1 423 ? 12.555 -37.281 -25.375 1 95.31 423 SER B C 1
ATOM 6949 O O . SER B 1 423 ? 12.391 -36.844 -24.234 1 95.31 423 SER B O 1
ATOM 6951 N N . LYS B 1 424 ? 11.609 -37.719 -26.109 1 94.19 424 LYS B N 1
ATOM 6952 C CA . LYS B 1 424 ? 10.242 -37.969 -25.641 1 94.19 424 LYS B CA 1
ATOM 6953 C C . LYS B 1 424 ? 9.805 -39.406 -25.906 1 94.19 424 LYS B C 1
ATOM 6955 O O . LYS B 1 424 ? 9.891 -39.875 -27.031 1 94.19 424 LYS B O 1
ATOM 6960 N N . CYS B 1 425 ? 9.398 -40.125 -24.812 1 92.31 425 CYS B N 1
ATOM 6961 C CA . CYS B 1 425 ? 8.969 -41.5 -24.953 1 92.31 425 CYS B CA 1
ATOM 6962 C C . CYS B 1 425 ? 7.676 -41.75 -24.188 1 92.31 425 CYS B C 1
ATOM 6964 O O . CYS B 1 425 ? 7.418 -41.094 -23.172 1 92.31 425 CYS B O 1
ATOM 6966 N N . PRO B 1 426 ? 6.805 -42.625 -24.766 1 90.38 426 PRO B N 1
ATOM 6967 C CA . PRO B 1 426 ? 5.621 -43 -24 1 90.38 426 PRO B CA 1
ATOM 6968 C C . PRO B 1 426 ? 5.965 -43.75 -22.703 1 90.38 426 PRO B C 1
ATOM 6970 O O . PRO B 1 426 ? 7.004 -44.406 -22.641 1 90.38 426 PRO B O 1
ATOM 6973 N N . LEU B 1 427 ? 5.18 -43.531 -21.703 1 85.19 427 LEU B N 1
ATOM 6974 C CA . LEU B 1 427 ? 5.367 -44.281 -20.453 1 85.19 427 LEU B CA 1
ATOM 6975 C C . LEU B 1 427 ? 5.02 -45.75 -20.625 1 85.19 427 LEU B C 1
ATOM 6977 O O . LEU B 1 427 ? 4.102 -46.094 -21.375 1 85.19 427 LEU B O 1
#

Solvent-accessible surface area (backbone atoms only — not comparable to full-atom values): 45283 Å² total; per-residue (Å²): 133,79,69,74,56,58,59,73,50,47,34,33,39,27,38,19,39,18,75,47,15,48,44,42,46,52,54,40,42,72,72,71,35,50,47,40,27,33,21,57,45,89,62,78,32,53,54,47,41,70,56,91,75,67,52,91,43,99,80,47,84,53,66,35,46,35,41,72,85,46,55,49,84,54,45,44,89,53,55,28,41,92,90,50,67,64,68,78,83,56,72,63,17,44,40,43,44,65,57,52,34,51,49,50,51,48,51,35,59,74,70,62,41,61,91,37,46,41,60,28,20,32,68,47,26,33,32,67,52,94,75,35,30,45,33,31,35,35,33,62,84,77,55,43,73,47,78,45,79,28,49,31,39,38,45,19,72,66,48,71,58,38,72,37,77,81,90,56,52,39,58,79,52,34,70,52,49,76,44,47,47,58,74,43,44,63,40,73,86,36,52,70,30,32,33,36,33,36,28,67,47,72,67,22,42,50,47,48,63,51,31,47,75,40,22,62,34,32,37,43,22,34,83,64,88,66,78,66,57,51,75,89,62,77,45,56,44,78,40,52,46,75,54,30,35,32,54,55,32,34,32,27,67,84,68,52,71,53,72,38,49,34,36,39,39,31,59,58,54,34,73,65,43,63,29,34,11,22,58,48,47,42,38,57,52,62,56,25,72,34,55,34,36,92,65,26,30,28,52,79,38,66,54,29,32,43,49,66,66,57,37,65,64,53,63,40,48,53,24,42,47,52,41,56,46,51,45,36,40,52,60,50,77,39,82,76,75,51,59,68,55,39,50,51,50,40,50,50,51,49,51,54,40,37,74,71,66,50,69,46,43,65,50,63,41,55,37,54,81,50,38,59,59,50,47,49,50,50,20,69,75,68,68,51,85,65,81,52,58,23,50,54,52,49,45,65,68,51,59,66,31,59,47,58,32,57,91,52,58,71,47,36,26,68,44,79,74,52,65,68,39,66,46,79,42,76,108,133,81,67,73,57,59,59,73,51,48,34,31,38,27,38,19,39,17,75,46,15,47,43,43,46,51,54,40,42,73,72,70,35,50,48,41,27,31,20,57,46,89,62,77,32,51,55,47,41,69,57,89,74,70,54,91,43,99,81,45,84,53,64,35,46,35,40,72,84,45,52,49,82,55,46,44,89,52,54,29,41,93,91,49,66,64,68,77,85,55,73,62,17,44,40,42,44,66,56,53,35,49,49,51,51,49,51,36,59,75,69,62,41,61,90,37,45,42,61,29,20,32,69,48,26,34,34,67,53,94,73,35,30,45,33,32,35,35,32,64,83,79,54,43,71,48,77,44,76,27,50,30,38,39,45,19,73,65,48,70,59,39,74,36,77,82,90,55,52,38,59,80,53,34,69,50,51,75,45,47,46,58,74,44,44,64,40,72,86,35,50,70,29,31,33,36,33,37,29,68,49,70,67,20,40,50,49,48,63,52,31,50,76,40,23,62,33,31,36,42,22,34,82,64,90,65,78,65,57,51,76,90,61,76,45,55,45,79,38,51,46,75,56,30,36,34,54,55,31,34,32,27,68,83,68,52,71,52,73,38,49,34,36,39,38,32,58,56,53,35,73,65,43,63,28,34,10,23,57,49,46,43,38,57,51,63,56,25,71,35,55,33,38,92,66,26,30,26,54,76,39,65,53,28,33,42,49,64,66,58,38,63,64,54,62,42,47,51,23,43,48,52,41,56,45,51,46,36,41,52,59,50,78,37,82,76,74,52,60,68,56,38,50,51,51,40,50,50,51,50,51,53,42,36,73,72,65,50,68,46,43,64,50,62,41,56,36,51,80,49,39,59,59,52,47,49,50,48,19,69,74,68,65,50,85,66,82,51,57,23,50,57,53,50,46,64,68,51,56,65,30,60,46,58,32,56,90,53,59,70,48,36,25,67,42,79,74,52,64,70,38,68,47,78,42,74,107

Radius of gyration: 30.28 Å; Cα contacts (8 Å, |Δi|>4): 1786; chains: 2; bounding box: 64×90×58 Å

Foldseek 3Di:
DDADDLLPFAFEEEEAQALLSVLLLLVSVVLVGHYAYEAQAQDGHFQLDDDLDDAPDPPDFDGYLDAPPDWDLFFQQLQDAPVQGQDVVPFFRTGHSVSSSVSSVVSCVVSVPVVRYDYNKHFAAWADDPHWIWTWIQRRVVRDTDTDTHRFYEYDNDWQGADDDDDAACPVLAQAAEDESSNYYAQQVQAQWEEEEEDQPLSRLVVCLRNLVRHQAYEYEDDDPDAFDPPVSVRYHYAYDFRHAHHFFTAGPVGDTDGTRYYYYHPGTAGDDNRYDVNLVWDADLRQIDDDQLQFAHLVRRSYTYAQSAPLESRSHRSNLRSVLSVCPSNPVDPDDHSVVSVVVSVVLLVVCVVVPPVRSNCSRYQNVPRQVSQVVSCVRRVDDGQQQQSVVSCVVSPCCCGHVVPASSQKGKADDDSHDIDIDGD/DDADDLLPFAFEEEEAQALLSVLLQLVSVVLVGHYAYEAQAQDGHWQLDDDLDDDPDPPDFDGYLDAPPDWDLFFQQLQDAPVQGQDVVPFFRTGHSVSSSVSSVVSCVVSVPVVRYDYNKHFQAWADDPHWIWTWIQRRVVRDTDTDTHRFYEYDNDWQGADDDDDAACPVLAQAAEDESSNYYAQQVQAQWEEEEEDQPLSRLVVCQRNLVRYQAYEYEDDDPDAFDCPVSVRYHYAYDFRHAHHFFTAGPVGDTDGTRYYYYHPGTAGDDNHYDVNLVWDADLRQIDDDQLQFAHLVRRSYTYAQSAPLESRSHRSNLRSVLSVCPSNPVDPDDHSVVSVVVSVVLLVVCVVVPPVRSNCSRYQNVPRQVSQVVSCVRRVDDGQQQQSVVSCVVSPCCCGHVVPASSQKGKADDDSHDIDIDGD

Sequence (854 aa):
MHKTPINELRRVCVIGAGTAGLSALKNALEEGLEAVAYEQGTEIGGTWIFSDKMPKDEYDEVHSSMYEGLRTNLPKEVMGYPDYPYPTEIDESFITSQQVLEFLRSYANHFNLLPHIKLQHEVIRVRPRLNDWEVYVWDHINDTCNPIYYDFIYVCNGHYTEPDMPQIEGMDLYEGKQIHSHLYRKADKFKDQTVLIIGAGPSGMDITNHIRVEAKHVYLSHHLSMTPNTTFMGNVTQKPDVARFTKGGAIFKDGSEERFDHVVHCTGYHYSFPCLSTDVGIQVIDNFVQPLWKHCININNPTMSFIGLPFNVIPTHIFDMQVRFTLKFYTGQRQLPTREQMLAELEKEQGERWACGYPNRKKAHQMGERQFDYYNELANMTGIENIKPVILKLMKDCGKKYIFELDTYRNHRYRVLDDESFSKCPLMHKTPINELRRVCVIGAGTAGLSALKNALEEGLEAVAYEQGTEIGGTWIFSDKMPKDEYDEVHSSMYEGLRTNLPKEVMGYPDYPYPTEIDESFITSQQVLEFLRSYANHFNLLPHIKLQHEVIRVRPRLNDWEVYVWDHINDTCNPIYYDFIYVCNGHYTEPDMPQIEGMDLYEGKQIHSHLYRKADKFKDQTVLIIGAGPSGMDITNHIRVEAKHVYLSHHLSMTPNTTFMGNVTQKPDVARFTKGGAIFKDGSEERFDHVVHCTGYHYSFPCLSTDVGIQVIDNFVQPLWKHCININNPTMSFIGLPFNVIPTHIFDMQVRFTLKFYTGQRQLPTREQMLAELEKEQGERWACGYPNRKKAHQMGERQFDYYNELANMTGIENIKPVILKLMKDCGKKYIFELDTYRNHRYRVLDDESFSKCPL

InterPro domains:
  IPR000960 Flavin monooxygenase FMO [PIRSF000332] (10-386)
  IPR000960 Flavin monooxygenase FMO [PR00370] (10-26)
  IPR000960 Flavin monooxygenase FMO [PR00370] (67-85)
  IPR000960 Flavin monooxygenase FMO [PR00370] (150-166)
  IPR000960 Flavin monooxygenase FMO [PR00370] (206-221)
  IPR000960 Flavin monooxygenase FMO [PR00370] (253-280)
  IPR020946 Flavin monooxygenase-like [PF00743] (10-222)
  IPR020946 Flavin monooxygenase-like [PF00743] (228-395)
  IPR036188 FAD/NAD(P)-binding domain superfamily [G3DSA:3.50.50.60] (11-415)
  IPR036188 FAD/NAD(P)-binding domain superfamily [G3DSA:3.50.50.60] (167-266)
  IPR036188 FAD/NAD(P)-binding domain superfamily [SSF51905] (10-215)
  IPR036188 FAD/NAD(P)-binding domain superfamily [SSF51905] (251-401)
  IPR050346 Flavin-containing monooxygenases-like [PTHR23023] (10-223)